Protein AF-0000000071198973 (afdb_homodimer)

InterPro domains:
  IPR001613 Flavin amine oxidase [PR00757] (18-37)
  IPR001613 Flavin amine oxidase [PR00757] (191-212)
  IPR001613 Flavin amine oxidase [PR00757] (314-333)
  IPR001613 Flavin amine oxidase [PR00757] (403-422)
  IPR001613 Flavin amine oxidase [PR00757] (424-446)
  IPR001613 Flavin amine oxidase [PR00757] (455-472)
  IPR002937 Amine oxidase [PF01593] (26-474)
  IPR036188 FAD/NAD(P)-binding domain superfamily [G3DSA:3.50.50.60] (18-471)
  IPR036188 FAD/NAD(P)-binding domain superfamily [SSF51905] (16-477)
  IPR050703 Flavin Monoamine Oxidase [PTHR43563] (16-479)

Solvent-accessible surface area (backbone atoms only — not comparable to full-atom values): 47627 Å² total; per-residue (Å²): 133,82,73,72,76,73,77,74,61,67,62,80,55,69,44,78,38,44,32,40,28,38,22,38,16,54,10,23,44,35,18,51,42,49,38,49,70,74,38,74,82,60,44,60,38,32,32,14,52,46,90,58,68,13,63,67,24,34,65,49,74,42,46,43,85,88,47,70,47,70,44,46,58,37,54,49,55,40,21,78,74,37,53,53,41,53,52,48,30,58,74,68,70,52,56,66,47,74,54,62,52,64,46,34,30,39,39,30,54,92,86,67,52,83,31,60,24,59,83,91,58,68,61,50,58,71,65,31,44,50,45,36,50,51,49,51,53,49,52,40,56,54,15,70,58,31,43,74,91,41,53,71,74,18,94,54,28,67,62,33,19,16,24,16,39,34,47,52,45,65,70,71,47,87,40,70,64,32,50,44,52,50,40,42,51,40,15,70,72,38,9,33,52,43,22,44,30,8,30,39,52,53,28,35,50,28,40,28,48,71,29,48,64,30,70,69,39,78,71,35,89,66,7,49,58,34,25,33,39,57,81,26,43,26,45,54,36,54,54,47,41,59,74,63,35,63,91,36,48,42,58,61,31,40,67,41,35,39,39,53,58,99,77,35,30,40,43,30,28,74,82,42,49,35,35,39,19,53,31,36,35,42,16,49,43,53,51,51,55,68,61,38,47,50,35,68,66,71,56,68,42,46,48,49,43,33,53,38,30,33,66,19,32,39,26,28,35,41,36,21,26,82,54,56,59,45,55,76,70,49,25,19,48,32,35,38,26,47,28,50,91,93,43,18,88,72,32,45,57,27,38,35,31,46,43,51,40,92,89,65,48,22,27,42,30,35,33,20,28,22,52,22,29,56,68,50,63,80,50,54,70,67,59,50,51,52,33,50,35,53,41,43,19,71,74,70,32,74,74,46,66,59,55,64,32,73,48,77,40,57,51,83,74,42,85,84,45,38,36,27,67,30,62,42,44,33,29,29,36,54,76,59,39,46,91,46,73,47,59,62,58,92,53,35,34,37,24,14,20,85,47,24,68,43,30,46,52,37,70,30,2,10,35,45,15,6,44,50,36,27,51,56,50,51,55,50,58,60,62,79,96,131,82,75,73,78,74,76,74,61,66,64,80,54,70,44,79,37,45,31,40,28,37,23,40,17,54,9,23,44,35,18,52,42,48,38,48,71,73,37,75,80,60,44,58,38,32,32,12,52,45,91,58,68,13,62,68,25,33,66,46,73,41,45,43,84,88,46,70,47,69,43,47,59,35,54,50,55,41,21,79,75,35,51,54,40,52,52,48,30,57,75,70,69,51,56,67,46,73,55,62,52,65,46,34,31,39,39,31,53,91,86,67,52,82,30,59,24,60,84,90,56,67,61,52,58,70,65,32,43,52,44,36,51,52,50,51,52,49,50,40,55,52,16,71,59,31,44,75,90,42,51,72,73,17,93,55,27,67,63,32,19,17,24,17,37,34,47,52,44,64,69,69,48,88,39,70,64,32,50,46,51,52,41,43,52,40,14,71,72,39,8,35,53,41,23,45,28,8,31,38,53,52,29,36,48,28,39,27,49,71,28,50,64,30,70,69,38,78,72,36,89,66,7,48,59,35,24,32,40,57,81,25,44,24,46,55,38,52,54,47,40,59,73,62,34,62,90,36,49,42,59,61,31,40,65,42,35,41,40,54,59,98,77,36,30,38,43,30,27,75,83,42,48,33,35,39,20,54,32,37,36,43,17,50,44,54,51,53,54,69,62,37,46,50,36,68,66,69,56,69,40,46,49,49,43,35,54,36,31,32,65,18,32,39,26,28,35,41,37,20,26,82,55,56,61,44,55,77,71,49,24,17,47,34,36,39,24,45,28,52,92,92,44,18,88,72,33,44,56,27,37,34,31,46,42,52,41,91,86,65,48,25,26,44,30,35,34,22,26,22,51,22,28,54,67,50,64,80,49,53,70,67,57,50,50,50,33,48,34,53,42,42,20,72,76,73,33,71,74,45,65,59,55,63,30,75,49,76,43,56,50,82,74,42,85,84,45,38,37,27,67,30,64,44,45,34,29,29,37,55,76,60,38,44,91,45,73,47,59,61,58,90,52,36,34,38,22,14,20,84,47,22,68,44,30,46,52,38,69,31,2,9,34,44,14,6,44,49,36,26,52,56,49,52,54,49,59,60,62,80,99

Structure (mmCIF, N/CA/C/O backbone):
data_AF-0000000071198973-model_v1
#
loop_
_entity.id
_entity.type
_entity.pdbx_description
1 polymer 'Amine oxidase'
#
loop_
_atom_site.group_PDB
_atom_site.id
_atom_site.type_symbol
_atom_site.label_atom_id
_atom_site.label_alt_id
_atom_site.label_comp_id
_atom_site.label_asym_id
_atom_site.label_entity_id
_atom_site.label_seq_id
_atom_site.pdbx_PDB_ins_code
_atom_site.Cartn_x
_atom_site.Cartn_y
_atom_site.Cartn_z
_atom_site.occupancy
_atom_site.B_iso_or_equiv
_atom_site.auth_seq_id
_atom_site.auth_comp_id
_atom_site.auth_asym_id
_atom_site.auth_atom_id
_atom_site.pdbx_PDB_model_num
ATOM 1 N N . MET A 1 1 ? 27.141 -26.453 -21.906 1 20 1 MET A N 1
ATOM 2 C CA . MET A 1 1 ? 27.938 -25.5 -21.141 1 20 1 MET A CA 1
ATOM 3 C C . MET A 1 1 ? 27.859 -24.094 -21.734 1 20 1 MET A C 1
ATOM 5 O O . MET A 1 1 ? 28.484 -23.812 -22.75 1 20 1 MET A O 1
ATOM 9 N N . ALA A 1 2 ? 26.625 -23.547 -21.672 1 24.33 2 ALA A N 1
ATOM 10 C CA . ALA A 1 2 ? 26.281 -22.234 -22.203 1 24.33 2 ALA A CA 1
ATOM 11 C C . ALA A 1 2 ? 27.219 -21.156 -21.656 1 24.33 2 ALA A C 1
ATOM 13 O O . ALA A 1 2 ? 27.312 -20.969 -20.438 1 24.33 2 ALA A O 1
ATOM 14 N N . THR A 1 3 ? 28.266 -20.938 -22.25 1 23.36 3 THR A N 1
ATOM 15 C CA . THR A 1 3 ? 29.188 -19.859 -21.922 1 23.36 3 THR A CA 1
ATOM 16 C C . THR A 1 3 ? 28.469 -18.531 -21.781 1 23.36 3 THR A C 1
ATOM 18 O O . THR A 1 3 ? 27.766 -18.094 -22.688 1 23.36 3 THR A O 1
ATOM 21 N N . ALA A 1 4 ? 28.078 -18.172 -20.625 1 31.2 4 ALA A N 1
ATOM 22 C CA . ALA A 1 4 ? 27.641 -16.828 -20.25 1 31.2 4 ALA A CA 1
ATOM 23 C C . ALA A 1 4 ? 28.594 -15.781 -20.812 1 31.2 4 ALA A C 1
ATOM 25 O O . ALA A 1 4 ? 29.797 -15.812 -20.531 1 31.2 4 ALA A O 1
ATOM 26 N N . SER A 1 5 ? 28.406 -15.414 -22.062 1 30.36 5 SER A N 1
ATOM 27 C CA . SER A 1 5 ? 29.156 -14.25 -22.516 1 30.36 5 SER A CA 1
ATOM 28 C C . SER A 1 5 ? 29.234 -13.18 -21.438 1 30.36 5 SER A C 1
ATOM 30 O O . SER A 1 5 ? 28.188 -12.742 -20.922 1 30.36 5 SER A O 1
ATOM 32 N N . ASN A 1 6 ? 30.203 -13.219 -20.578 1 32.22 6 ASN A N 1
ATOM 33 C CA . ASN A 1 6 ? 30.609 -12.18 -19.641 1 32.22 6 ASN A CA 1
ATOM 34 C C . ASN A 1 6 ? 30.719 -10.82 -20.328 1 32.22 6 ASN A C 1
ATOM 36 O O . ASN A 1 6 ? 31.703 -10.539 -21.016 1 32.22 6 ASN A O 1
ATOM 40 N N . HIS A 1 7 ? 29.688 -10.273 -20.969 1 33.19 7 HIS A N 1
ATOM 41 C CA . HIS A 1 7 ? 29.828 -8.883 -21.406 1 33.19 7 HIS A CA 1
ATOM 42 C C . HIS A 1 7 ? 30.359 -8.008 -20.281 1 33.19 7 HIS A C 1
ATOM 44 O O . HIS A 1 7 ? 29.641 -7.672 -19.344 1 33.19 7 HIS A O 1
ATOM 50 N N . ASN A 1 8 ? 31.547 -8.227 -19.812 1 34.19 8 ASN A N 1
ATOM 51 C CA . ASN A 1 8 ? 32.281 -7.223 -19.062 1 34.19 8 ASN A CA 1
ATOM 52 C C . ASN A 1 8 ? 32.156 -5.84 -19.688 1 34.19 8 ASN A C 1
ATOM 54 O O . ASN A 1 8 ? 33.094 -5.379 -20.359 1 34.19 8 ASN A O 1
ATOM 58 N N . GLY A 1 9 ? 31.219 -5.578 -20.578 1 34.34 9 GLY A N 1
ATOM 59 C CA . GLY A 1 9 ? 31.266 -4.25 -21.172 1 34.34 9 GLY A CA 1
ATOM 60 C C . GLY A 1 9 ? 31.438 -3.146 -20.141 1 34.34 9 GLY A C 1
ATOM 61 O O . GLY A 1 9 ? 31.219 -3.357 -18.953 1 34.34 9 GLY A O 1
ATOM 62 N N . ASP A 1 10 ? 32.281 -2.164 -20.422 1 38.62 10 ASP A N 1
ATOM 63 C CA . ASP A 1 10 ? 32.469 -0.908 -19.703 1 38.62 10 ASP A CA 1
ATOM 64 C C . ASP A 1 10 ? 31.172 -0.396 -19.094 1 38.62 10 ASP A C 1
ATOM 66 O O . ASP A 1 10 ? 30.156 -0.338 -19.781 1 38.62 10 ASP A O 1
ATOM 70 N N . LEU A 1 11 ? 30.922 -0.453 -17.844 1 43.59 11 LEU A N 1
ATOM 71 C CA . LEU A 1 11 ? 29.844 0.016 -16.984 1 43.59 11 LEU A CA 1
ATOM 72 C C . LEU A 1 11 ? 29.141 1.208 -17.609 1 43.59 11 LEU A C 1
ATOM 74 O O . LEU A 1 11 ? 27.984 1.494 -17.281 1 43.59 11 LEU A O 1
ATOM 78 N N . ASP A 1 12 ? 29.891 2.074 -18.422 1 48.81 12 ASP A N 1
ATOM 79 C CA . ASP A 1 12 ? 29.406 3.344 -18.938 1 48.81 12 ASP A CA 1
ATOM 80 C C . ASP A 1 12 ? 28.734 3.154 -20.297 1 48.81 12 ASP A C 1
ATOM 82 O O . ASP A 1 12 ? 28.484 4.129 -21.016 1 48.81 12 ASP A O 1
ATOM 86 N N . GLU A 1 13 ? 28.609 1.974 -20.844 1 62.06 13 GLU A N 1
ATOM 87 C CA . GLU A 1 13 ? 28.188 1.945 -22.234 1 62.06 13 GLU A CA 1
ATOM 88 C C . GLU A 1 13 ? 26.672 2.037 -22.359 1 62.06 13 GLU A C 1
ATOM 90 O O . GLU A 1 13 ? 25.953 1.221 -21.781 1 62.06 13 GLU A O 1
ATOM 95 N N . VAL A 1 14 ? 26.234 3.092 -22.859 1 75.44 14 VAL A N 1
ATOM 96 C CA . VAL A 1 14 ? 24.859 3.391 -23.25 1 75.44 14 VAL A CA 1
ATOM 97 C C . VAL A 1 14 ? 24.531 2.688 -24.562 1 75.44 14 VAL A C 1
ATOM 99 O O . VAL A 1 14 ? 25.25 2.832 -25.547 1 75.44 14 VAL A O 1
ATOM 102 N N . SER A 1 15 ? 23.578 1.657 -24.5 1 90.25 15 SER A N 1
ATOM 103 C CA . SER A 1 15 ? 23.094 0.998 -25.703 1 90.25 15 SER A CA 1
ATOM 104 C C . SER A 1 15 ? 21.797 1.633 -26.188 1 90.25 15 SER A C 1
ATOM 106 O O . SER A 1 15 ? 21 2.121 -25.391 1 90.25 15 SER A O 1
ATOM 108 N N . SER A 1 16 ? 21.672 1.672 -27.516 1 95.25 16 SER A N 1
ATOM 109 C CA . SER A 1 16 ? 20.469 2.258 -28.109 1 95.25 16 SER A CA 1
ATOM 110 C C . SER A 1 16 ? 19.594 1.188 -28.75 1 95.25 16 SER A C 1
ATOM 112 O O . SER A 1 16 ? 20.078 0.325 -29.484 1 95.25 16 SER A O 1
ATOM 114 N N . VAL A 1 17 ? 18.344 1.172 -28.375 1 97.06 17 VAL A N 1
ATOM 115 C CA . VAL A 1 17 ? 17.359 0.285 -28.969 1 97.06 17 VAL A CA 1
ATOM 116 C C . VAL A 1 17 ? 16.062 1.057 -29.234 1 97.06 17 VAL A C 1
ATOM 118 O O . VAL A 1 17 ? 15.898 2.188 -28.766 1 97.06 17 VAL A O 1
ATOM 121 N N . ASP A 1 18 ? 15.18 0.484 -29.984 1 97.06 18 ASP A N 1
ATOM 122 C CA . ASP A 1 18 ? 13.906 1.143 -30.234 1 97.06 18 ASP A CA 1
ATOM 123 C C . ASP A 1 18 ? 12.969 1.009 -29.047 1 97.06 18 ASP A C 1
ATOM 125 O O . ASP A 1 18 ? 12.273 1.963 -28.672 1 97.06 18 ASP A O 1
ATOM 129 N N . VAL A 1 19 ? 12.961 -0.235 -28.469 1 98.31 19 VAL A N 1
ATOM 130 C CA . VAL A 1 19 ? 12.016 -0.483 -27.391 1 98.31 19 VAL A CA 1
ATOM 131 C C . VAL A 1 19 ? 12.711 -1.246 -26.266 1 98.31 19 VAL A C 1
ATOM 133 O O . VAL A 1 19 ? 13.375 -2.256 -26.5 1 98.31 19 VAL A O 1
ATOM 136 N N . VAL A 1 20 ? 12.602 -0.781 -25.031 1 98.81 20 VAL A N 1
ATOM 137 C CA . VAL A 1 20 ? 13.016 -1.515 -23.844 1 98.81 20 VAL A CA 1
ATOM 138 C C . VAL A 1 20 ? 11.797 -2.119 -23.156 1 98.81 20 VAL A C 1
ATOM 140 O O . VAL A 1 20 ? 10.805 -1.428 -22.922 1 98.81 20 VAL A O 1
ATOM 143 N N . ILE A 1 21 ? 11.852 -3.391 -22.922 1 98.94 21 ILE A N 1
ATOM 144 C CA . ILE A 1 21 ? 10.797 -4.074 -22.172 1 98.94 21 ILE A CA 1
ATOM 145 C C . ILE A 1 21 ? 11.312 -4.488 -20.797 1 98.94 21 ILE A C 1
ATOM 147 O O . ILE A 1 21 ? 12.336 -5.18 -20.688 1 98.94 21 ILE A O 1
ATOM 151 N N . VAL A 1 22 ? 10.625 -4.047 -19.766 1 98.88 22 VAL A N 1
ATOM 152 C CA . VAL A 1 22 ? 11.016 -4.34 -18.391 1 98.88 22 VAL A CA 1
ATOM 153 C C . VAL A 1 22 ? 10.195 -5.508 -17.859 1 98.88 22 VAL A C 1
ATOM 155 O O . VAL A 1 22 ? 8.992 -5.371 -17.625 1 98.88 22 VAL A O 1
ATOM 158 N N . GLY A 1 23 ? 10.82 -6.656 -17.625 1 98.69 23 GLY A N 1
ATOM 159 C CA . GLY A 1 23 ? 10.172 -7.867 -17.156 1 98.69 23 GLY A CA 1
ATOM 160 C C . GLY A 1 23 ? 10.102 -8.961 -18.203 1 98.69 23 GLY A C 1
ATOM 161 O O . GLY A 1 23 ? 9.586 -8.742 -19.312 1 98.69 23 GLY A O 1
ATOM 162 N N . ALA A 1 24 ? 10.609 -10.102 -17.828 1 98.81 24 ALA A N 1
ATOM 163 C CA . ALA A 1 24 ? 10.594 -11.25 -18.734 1 98.81 24 ALA A CA 1
ATOM 164 C C . ALA A 1 24 ? 9.633 -12.328 -18.234 1 98.81 24 ALA A C 1
ATOM 166 O O . ALA A 1 24 ? 9.938 -13.523 -18.312 1 98.81 24 ALA A O 1
ATOM 167 N N . GLY A 1 25 ? 8.523 -11.906 -17.641 1 98.44 25 GLY A N 1
ATOM 168 C CA . GLY A 1 25 ? 7.387 -12.789 -17.469 1 98.44 25 GLY A CA 1
ATOM 169 C C . GLY A 1 25 ? 6.617 -13.023 -18.766 1 98.44 25 GLY A C 1
ATOM 170 O O . GLY A 1 25 ? 7.043 -12.586 -19.828 1 98.44 25 GLY A O 1
ATOM 171 N N . ILE A 1 26 ? 5.484 -13.633 -18.609 1 98.69 26 ILE A N 1
ATOM 172 C CA . ILE A 1 26 ? 4.723 -13.992 -19.812 1 98.69 26 ILE A CA 1
ATOM 173 C C . ILE A 1 26 ? 4.309 -12.734 -20.562 1 98.69 26 ILE A C 1
ATOM 175 O O . ILE A 1 26 ? 4.328 -12.695 -21.781 1 98.69 26 ILE A O 1
ATOM 179 N N . SER A 1 27 ? 3.973 -11.672 -19.859 1 98.75 27 SER A N 1
ATOM 180 C CA . SER A 1 27 ? 3.508 -10.43 -20.469 1 98.75 27 SER A CA 1
ATOM 181 C C . SER A 1 27 ? 4.621 -9.75 -21.266 1 98.75 27 SER A C 1
ATOM 183 O O . SER A 1 27 ? 4.43 -9.383 -22.422 1 98.75 27 SER A O 1
ATOM 185 N N . GLY A 1 28 ? 5.77 -9.57 -20.641 1 98.88 28 GLY A N 1
ATOM 186 C CA . GLY A 1 28 ? 6.891 -8.945 -21.312 1 98.88 28 GLY A CA 1
ATOM 187 C C . GLY A 1 28 ? 7.391 -9.734 -22.5 1 98.88 28 GLY A C 1
ATOM 188 O O . GLY A 1 28 ? 7.715 -9.164 -23.547 1 98.88 28 GLY A O 1
ATOM 189 N N . LEU A 1 29 ? 7.449 -11.031 -22.359 1 98.94 29 LEU A N 1
ATOM 190 C CA . LEU A 1 29 ? 7.914 -11.883 -23.453 1 98.94 29 LEU A CA 1
ATOM 191 C C . LEU A 1 29 ? 6.934 -11.859 -24.609 1 98.94 29 LEU A C 1
ATOM 193 O O . LEU A 1 29 ? 7.348 -11.859 -25.781 1 98.94 29 LEU A O 1
ATOM 197 N N . CYS A 1 30 ? 5.66 -11.828 -24.281 1 98.88 30 CYS A N 1
ATOM 198 C CA . CYS A 1 30 ? 4.664 -11.75 -25.344 1 98.88 30 CYS A CA 1
ATOM 199 C C . CYS A 1 30 ? 4.727 -10.406 -26.062 1 98.88 30 CYS A C 1
ATOM 201 O O . CYS A 1 30 ? 4.531 -10.336 -27.266 1 98.88 30 CYS A O 1
ATOM 203 N N . ALA A 1 31 ? 4.973 -9.32 -25.297 1 98.88 31 ALA A N 1
ATOM 204 C CA . ALA A 1 31 ? 5.164 -8.016 -25.922 1 98.88 31 ALA A CA 1
ATOM 205 C C . ALA A 1 31 ? 6.34 -8.055 -26.906 1 98.88 31 ALA A C 1
ATOM 207 O O . ALA A 1 31 ? 6.211 -7.629 -28.047 1 98.88 31 ALA A O 1
ATOM 208 N N . ALA A 1 32 ? 7.469 -8.578 -26.453 1 98.69 32 ALA A N 1
ATOM 209 C CA . ALA A 1 32 ? 8.656 -8.688 -27.297 1 98.69 32 ALA A CA 1
ATOM 210 C C . ALA A 1 32 ? 8.383 -9.539 -28.531 1 98.69 32 ALA A C 1
ATOM 212 O O . ALA A 1 32 ? 8.711 -9.148 -29.641 1 98.69 32 ALA A O 1
ATOM 213 N N . TYR A 1 33 ? 7.789 -10.688 -28.312 1 98.44 33 TYR A N 1
ATOM 214 C CA . TYR A 1 33 ? 7.477 -11.633 -29.375 1 98.44 33 TYR A CA 1
ATOM 215 C C . TYR A 1 33 ? 6.598 -10.984 -30.438 1 98.44 33 TYR A C 1
ATOM 217 O O . TYR A 1 33 ? 6.859 -11.109 -31.641 1 98.44 33 TYR A O 1
ATOM 225 N N . SER A 1 34 ? 5.586 -10.281 -29.969 1 98 34 SER A N 1
ATOM 226 C CA . SER A 1 34 ? 4.645 -9.633 -30.875 1 98 34 SER A CA 1
ATOM 227 C C . SER A 1 34 ? 5.32 -8.523 -31.688 1 98 34 SER A C 1
ATOM 229 O O . SER A 1 34 ? 5.082 -8.391 -32.875 1 98 34 SER A O 1
ATOM 231 N N . ILE A 1 35 ? 6.133 -7.715 -31.062 1 97.81 35 ILE A N 1
ATOM 232 C CA . ILE A 1 35 ? 6.832 -6.629 -31.75 1 97.81 35 ILE A CA 1
ATOM 233 C C . ILE A 1 35 ? 7.742 -7.203 -32.844 1 97.81 35 ILE A C 1
ATOM 235 O O . ILE A 1 35 ? 7.738 -6.727 -33.969 1 97.81 35 ILE A O 1
ATOM 239 N N . LEU A 1 36 ? 8.5 -8.227 -32.5 1 96.31 36 LEU A N 1
ATOM 240 C CA . LEU A 1 36 ? 9.469 -8.805 -33.438 1 96.31 36 LEU A CA 1
ATOM 241 C C . LEU A 1 36 ? 8.758 -9.492 -34.594 1 96.31 36 LEU A C 1
ATOM 243 O O . LEU A 1 36 ? 9.281 -9.539 -35.719 1 96.31 36 LEU A O 1
ATOM 247 N N . LYS A 1 37 ? 7.613 -10 -34.281 1 94.69 37 LYS A N 1
ATOM 248 C CA . LYS A 1 37 ? 6.832 -10.648 -35.344 1 94.69 37 LYS A CA 1
ATOM 249 C C . LYS A 1 37 ? 6.289 -9.633 -36.344 1 94.69 37 LYS A C 1
ATOM 251 O O . LYS A 1 37 ? 6.203 -9.914 -37.531 1 94.69 37 LYS A O 1
ATOM 256 N N . THR A 1 38 ? 5.957 -8.508 -35.844 1 91.75 38 THR A N 1
ATOM 257 C CA . THR A 1 38 ? 5.305 -7.496 -36.688 1 91.75 38 THR A CA 1
ATOM 258 C C . THR A 1 38 ? 6.332 -6.551 -37.312 1 91.75 38 THR A C 1
ATOM 260 O O . THR A 1 38 ? 6.18 -6.121 -38.438 1 91.75 38 THR A O 1
ATOM 263 N N . GLU A 1 39 ? 7.316 -6.203 -36.469 1 84.19 39 GLU A N 1
ATOM 264 C CA . GLU A 1 39 ? 8.344 -5.246 -36.875 1 84.19 39 GLU A CA 1
ATOM 265 C C . GLU A 1 39 ? 9.734 -5.875 -36.812 1 84.19 39 GLU A C 1
ATOM 267 O O . GLU A 1 39 ? 10.516 -5.598 -35.906 1 84.19 39 GLU A O 1
ATOM 272 N N . LYS A 1 40 ? 10.125 -6.414 -37.875 1 81.31 40 LYS A N 1
ATOM 273 C CA . LYS A 1 40 ? 11.336 -7.238 -37.875 1 81.31 40 LYS A CA 1
ATOM 274 C C . LYS A 1 40 ? 12.586 -6.379 -37.75 1 81.31 40 LYS A C 1
ATOM 276 O O . LYS A 1 40 ? 13.641 -6.863 -37.344 1 81.31 40 LYS A O 1
ATOM 281 N N . TYR A 1 41 ? 12.422 -5.164 -37.938 1 85.5 41 TYR A N 1
ATOM 282 C CA . TYR A 1 41 ? 13.641 -4.359 -38.031 1 85.5 41 TYR A CA 1
ATOM 283 C C . TYR A 1 41 ? 13.82 -3.506 -36.781 1 85.5 41 TYR A C 1
ATOM 285 O O . TYR A 1 41 ? 14.859 -2.857 -36.625 1 85.5 41 TYR A O 1
ATOM 293 N N . HIS A 1 42 ? 12.891 -3.57 -35.969 1 89.44 42 HIS A N 1
ATOM 294 C CA . HIS A 1 42 ? 13.055 -2.785 -34.75 1 89.44 42 HIS A CA 1
ATOM 295 C C . HIS A 1 42 ? 13.883 -3.539 -33.688 1 89.44 42 HIS A C 1
ATOM 297 O O . HIS A 1 42 ? 13.75 -4.758 -33.562 1 89.44 42 HIS A O 1
ATOM 303 N N . SER A 1 43 ? 14.719 -2.822 -33.094 1 95.75 43 SER A N 1
ATOM 304 C CA . SER A 1 43 ? 15.57 -3.385 -32.062 1 95.75 43 SER A CA 1
ATOM 305 C C . SER A 1 43 ? 14.891 -3.299 -30.688 1 95.75 43 SER A C 1
ATOM 307 O O . SER A 1 43 ? 14.297 -2.273 -30.344 1 95.75 43 SER A O 1
ATOM 309 N N . ILE A 1 44 ? 14.977 -4.422 -29.984 1 97.5 44 ILE A N 1
ATOM 310 C CA . ILE A 1 44 ? 14.383 -4.426 -28.641 1 97.5 44 ILE A CA 1
ATOM 311 C C . ILE A 1 44 ? 15.359 -5.059 -27.656 1 97.5 44 ILE A C 1
ATOM 313 O O . ILE A 1 44 ? 16.297 -5.754 -28.047 1 97.5 44 ILE A O 1
ATOM 317 N N . VAL A 1 45 ? 15.141 -4.793 -26.375 1 98.5 45 VAL A N 1
ATOM 318 C CA . VAL A 1 45 ? 15.82 -5.492 -25.297 1 98.5 45 VAL A CA 1
ATOM 319 C C . VAL A 1 45 ? 14.828 -5.762 -24.156 1 98.5 45 VAL A C 1
ATOM 321 O O . VAL A 1 45 ? 13.984 -4.918 -23.844 1 98.5 45 VAL A O 1
ATOM 324 N N . VAL A 1 46 ? 14.844 -6.977 -23.641 1 98.88 46 VAL A N 1
ATOM 325 C CA . VAL A 1 46 ? 14.062 -7.344 -22.469 1 98.88 46 VAL A CA 1
ATOM 326 C C . VAL A 1 46 ? 14.977 -7.402 -21.234 1 98.88 46 VAL A C 1
ATOM 328 O O . VAL A 1 46 ? 15.969 -8.133 -21.234 1 98.88 46 VAL A O 1
ATOM 331 N N . LEU A 1 47 ? 14.656 -6.594 -20.25 1 98.75 47 LEU A N 1
ATOM 332 C CA . LEU A 1 47 ? 15.414 -6.578 -19 1 98.75 47 LEU A CA 1
ATOM 333 C C . LEU A 1 47 ? 14.664 -7.312 -17.891 1 98.75 47 LEU A C 1
ATOM 335 O O . LEU A 1 47 ? 13.5 -7.012 -17.625 1 98.75 47 LEU A O 1
ATOM 339 N N . GLU A 1 48 ? 15.297 -8.32 -17.297 1 98.69 48 GLU A N 1
ATOM 340 C CA . GLU A 1 48 ? 14.703 -9.117 -16.219 1 98.69 48 GLU A CA 1
ATOM 341 C C . GLU A 1 48 ? 15.562 -9.086 -14.969 1 98.69 48 GLU A C 1
ATOM 343 O O . GLU A 1 48 ? 16.781 -9.242 -15.039 1 98.69 48 GLU A O 1
ATOM 348 N N . ALA A 1 49 ? 14.898 -8.812 -13.859 1 97.75 49 ALA A N 1
ATOM 349 C CA . ALA A 1 49 ? 15.602 -8.703 -12.586 1 97.75 49 ALA A CA 1
ATOM 350 C C . ALA A 1 49 ? 16.047 -10.078 -12.086 1 97.75 49 ALA A C 1
ATOM 352 O O . ALA A 1 49 ? 17.109 -10.211 -11.484 1 97.75 49 ALA A O 1
ATOM 353 N N . LYS A 1 50 ? 15.281 -11.141 -12.367 1 97.62 50 LYS A N 1
ATOM 354 C CA . LYS A 1 50 ? 15.586 -12.5 -11.914 1 97.62 50 LYS A CA 1
ATOM 355 C C . LYS A 1 50 ? 16.656 -13.148 -12.797 1 97.62 50 LYS A C 1
ATOM 357 O O . LYS A 1 50 ? 17.031 -12.594 -13.828 1 97.62 50 LYS A O 1
ATOM 362 N N . ASP A 1 51 ? 17.109 -14.312 -12.383 1 97.75 51 ASP A N 1
ATOM 363 C CA . ASP A 1 51 ? 18.125 -15.055 -13.133 1 97.75 51 ASP A CA 1
ATOM 364 C C . ASP A 1 51 ? 17.469 -16.047 -14.094 1 97.75 51 ASP A C 1
ATOM 366 O O . ASP A 1 51 ? 18.141 -16.969 -14.586 1 97.75 51 ASP A O 1
ATOM 370 N N . ARG A 1 52 ? 16.219 -15.844 -14.258 1 98.06 52 ARG A N 1
ATOM 371 C CA . ARG A 1 52 ? 15.422 -16.703 -15.125 1 98.06 52 ARG A CA 1
ATOM 372 C C . ARG A 1 52 ? 14.266 -15.93 -15.742 1 98.06 52 ARG A C 1
ATOM 374 O O . ARG A 1 52 ? 13.891 -14.859 -15.258 1 98.06 52 ARG A O 1
ATOM 381 N N . VAL A 1 53 ? 13.68 -16.484 -16.828 1 98.56 53 VAL A N 1
ATOM 382 C CA . VAL A 1 53 ? 12.438 -15.938 -17.375 1 98.56 53 VAL A CA 1
ATOM 383 C C . VAL A 1 53 ? 11.242 -16.547 -16.641 1 98.56 53 VAL A C 1
ATOM 385 O O . VAL A 1 53 ? 11.383 -17.578 -15.961 1 98.56 53 VAL A O 1
ATOM 388 N N . GLY A 1 54 ? 10.18 -15.891 -16.719 1 98.06 54 GLY A N 1
ATOM 389 C CA . GLY A 1 54 ? 8.953 -16.531 -16.266 1 98.06 54 GLY A CA 1
ATOM 390 C C . GLY A 1 54 ? 8.18 -15.703 -15.258 1 98.06 54 GLY A C 1
ATOM 391 O O . GLY A 1 54 ? 6.973 -15.891 -15.086 1 98.06 54 GLY A O 1
ATOM 392 N N . GLY A 1 55 ? 8.867 -14.773 -14.547 1 97.06 55 GLY A N 1
ATOM 393 C CA . GLY A 1 55 ? 8.164 -14 -13.531 1 97.06 55 GLY A CA 1
ATOM 394 C C . GLY A 1 55 ? 7.48 -14.859 -12.484 1 97.06 55 GLY A C 1
ATOM 395 O O . GLY A 1 55 ? 8.141 -15.633 -11.789 1 97.06 55 GLY A O 1
ATOM 396 N N . ARG A 1 56 ? 6.152 -14.914 -12.484 1 97.44 56 ARG A N 1
ATOM 397 C CA . ARG A 1 56 ? 5.387 -15.672 -11.508 1 97.44 56 ARG A CA 1
ATOM 398 C C . ARG A 1 56 ? 5.113 -17.094 -12.008 1 97.44 56 ARG A C 1
ATOM 400 O O . ARG A 1 56 ? 4.383 -17.844 -11.375 1 97.44 56 ARG A O 1
ATOM 407 N N . LEU A 1 57 ? 5.656 -17.391 -13.164 1 98.06 57 LEU A N 1
ATOM 408 C CA . LEU A 1 57 ? 5.73 -18.766 -13.633 1 98.06 57 LEU A CA 1
ATOM 409 C C . LEU A 1 57 ? 7.086 -19.391 -13.297 1 98.06 57 LEU A C 1
ATOM 411 O O . LEU A 1 57 ? 8.125 -18.75 -13.484 1 98.06 57 LEU A O 1
ATOM 415 N N . ASP A 1 58 ? 7.012 -20.5 -12.734 1 97.81 58 ASP A N 1
ATOM 416 C CA . ASP A 1 58 ? 8.211 -21.25 -12.359 1 97.81 58 ASP A CA 1
ATOM 417 C C . ASP A 1 58 ? 7.918 -22.75 -12.258 1 97.81 58 ASP A C 1
ATOM 419 O O . ASP A 1 58 ? 6.754 -23.156 -12.195 1 97.81 58 ASP A O 1
ATOM 423 N N . SER A 1 59 ? 8.922 -23.594 -12.391 1 98.38 59 SER A N 1
ATOM 424 C CA . SER A 1 59 ? 8.766 -25.047 -12.289 1 98.38 59 SER A CA 1
ATOM 425 C C . SER A 1 59 ? 9.938 -25.672 -11.539 1 98.38 59 SER A C 1
ATOM 427 O O . SER A 1 59 ? 10.992 -25.062 -11.391 1 98.38 59 SER A O 1
ATOM 429 N N . ILE A 1 60 ? 9.648 -26.828 -11.047 1 98.12 60 ILE A N 1
ATOM 430 C CA . ILE A 1 60 ? 10.664 -27.578 -10.312 1 98.12 60 ILE A CA 1
ATOM 431 C C . ILE A 1 60 ? 10.609 -29.062 -10.711 1 98.12 60 ILE A C 1
ATOM 433 O O . ILE A 1 60 ? 9.57 -29.547 -11.164 1 98.12 60 ILE A O 1
ATOM 437 N N . LYS A 1 61 ? 11.68 -29.719 -10.594 1 98.31 61 LYS A N 1
ATOM 438 C CA . LYS A 1 61 ? 11.734 -31.172 -10.812 1 98.31 61 LYS A CA 1
ATOM 439 C C . LYS A 1 61 ? 11.695 -31.922 -9.492 1 98.31 61 LYS A C 1
ATOM 441 O O . LYS A 1 61 ? 12.32 -31.5 -8.508 1 98.31 61 LYS A O 1
ATOM 446 N N . LEU A 1 62 ? 10.938 -32.938 -9.492 1 98.56 62 LEU A N 1
ATOM 447 C CA . LEU A 1 62 ? 10.859 -33.812 -8.328 1 98.56 62 LEU A CA 1
ATOM 448 C C . LEU A 1 62 ? 11.086 -35.281 -8.719 1 98.56 62 LEU A C 1
ATOM 450 O O . LEU A 1 62 ? 10.898 -35.656 -9.883 1 98.56 62 LEU A O 1
ATOM 454 N N . LYS A 1 63 ? 11.477 -36.031 -7.711 1 98.44 63 LYS A N 1
ATOM 455 C CA . LYS A 1 63 ? 11.68 -37.438 -7.914 1 98.44 63 LYS A CA 1
ATOM 456 C C . LYS A 1 63 ? 10.352 -38.156 -8.164 1 98.44 63 LYS A C 1
ATOM 458 O O . LYS A 1 63 ? 9.344 -37.844 -7.535 1 98.44 63 LYS A O 1
ATOM 463 N N . THR A 1 64 ? 10.391 -39.062 -9.094 1 97.56 64 THR A N 1
ATOM 464 C CA . THR A 1 64 ? 9.281 -39.969 -9.383 1 97.56 64 THR A CA 1
ATOM 465 C C . THR A 1 64 ? 9.75 -41.438 -9.367 1 97.56 64 THR A C 1
ATOM 467 O O . THR A 1 64 ? 10.93 -41.688 -9.156 1 97.56 64 THR A O 1
ATOM 470 N N . THR A 1 65 ? 8.812 -42.344 -9.57 1 95.38 65 THR A N 1
ATOM 471 C CA . THR A 1 65 ? 9.172 -43.75 -9.594 1 95.38 65 THR A CA 1
ATOM 472 C C . THR A 1 65 ? 10.094 -44.062 -10.773 1 95.38 65 THR A C 1
ATOM 474 O O . THR A 1 65 ? 10.891 -45 -10.719 1 95.38 65 THR A O 1
ATOM 477 N N . HIS A 1 66 ? 9.984 -43.281 -11.812 1 92.62 66 HIS A N 1
ATOM 478 C CA . HIS A 1 66 ? 10.75 -43.562 -13.023 1 92.62 66 HIS A CA 1
ATOM 479 C C . HIS A 1 66 ? 11.719 -42.438 -13.32 1 92.62 66 HIS A C 1
ATOM 481 O O . HIS A 1 66 ? 11.977 -42.094 -14.484 1 92.62 66 HIS A O 1
ATOM 487 N N . GLY A 1 67 ? 12.234 -41.812 -12.242 1 96.56 67 GLY A N 1
ATOM 488 C CA . GLY A 1 67 ? 13.172 -40.719 -12.438 1 96.56 67 GLY A CA 1
ATOM 489 C C . GLY A 1 67 ? 12.68 -39.406 -11.852 1 96.56 67 GLY A C 1
ATOM 490 O O . GLY A 1 67 ? 12.352 -39.312 -10.664 1 96.56 67 GLY A O 1
ATOM 491 N N . GLU A 1 68 ? 12.719 -38.344 -12.766 1 97.88 68 GLU A N 1
ATOM 492 C CA . GLU A 1 68 ? 12.242 -37.031 -12.352 1 97.88 68 GLU A CA 1
ATOM 493 C C . GLU A 1 68 ? 11.164 -36.5 -13.297 1 97.88 68 GLU A C 1
ATOM 495 O O . GLU A 1 68 ? 11.086 -36.938 -14.453 1 97.88 68 GLU A O 1
ATOM 500 N N . ASP A 1 69 ? 10.398 -35.719 -12.844 1 97.94 69 ASP A N 1
ATOM 501 C CA . ASP A 1 69 ? 9.398 -35 -13.633 1 97.94 69 ASP A CA 1
ATOM 502 C C . ASP A 1 69 ? 9.273 -33.531 -13.172 1 97.94 69 ASP A C 1
ATOM 504 O O . ASP A 1 69 ? 9.836 -33.156 -12.141 1 97.94 69 ASP A O 1
ATOM 508 N N . ALA A 1 70 ? 8.641 -32.75 -13.977 1 98.12 70 ALA A N 1
ATOM 509 C CA . ALA A 1 70 ? 8.57 -31.312 -13.68 1 98.12 70 ALA A CA 1
ATOM 510 C C . ALA A 1 70 ? 7.148 -30.906 -13.297 1 98.12 70 ALA A C 1
ATOM 512 O O . ALA A 1 70 ? 6.176 -31.391 -13.883 1 98.12 70 ALA A O 1
ATOM 513 N N . TRP A 1 71 ? 7.043 -30.047 -12.289 1 98.62 71 TRP A N 1
ATOM 514 C CA . TRP A 1 71 ? 5.773 -29.469 -11.859 1 98.62 71 TRP A CA 1
ATOM 515 C C . TRP A 1 71 ? 5.859 -27.953 -11.82 1 98.62 71 TRP A C 1
ATOM 517 O O . TRP A 1 71 ? 6.91 -27.391 -11.492 1 98.62 71 TRP A O 1
ATOM 527 N N . ASP A 1 72 ? 4.781 -27.281 -12.18 1 98.44 72 ASP A N 1
ATOM 528 C CA . ASP A 1 72 ? 4.676 -25.844 -12.008 1 98.44 72 ASP A CA 1
ATOM 529 C C . ASP A 1 72 ? 4.602 -25.469 -10.523 1 98.44 72 ASP A C 1
ATOM 531 O O . ASP A 1 72 ? 3.803 -26.047 -9.781 1 98.44 72 ASP A O 1
ATOM 535 N N . VAL A 1 73 ? 5.379 -24.484 -10.094 1 97.62 73 VAL A N 1
ATOM 536 C CA . VAL A 1 73 ? 5.27 -23.969 -8.734 1 97.62 73 VAL A CA 1
ATOM 537 C C . VAL A 1 73 ? 4.691 -22.547 -8.758 1 97.62 73 VAL A C 1
ATOM 539 O O . VAL A 1 73 ? 4.418 -21.969 -7.707 1 97.62 73 VAL A O 1
ATOM 542 N N . GLY A 1 74 ? 4.535 -21.922 -9.93 1 96.75 74 GLY A N 1
ATOM 543 C CA . GLY A 1 74 ? 3.764 -20.703 -10.156 1 96.75 74 GLY A CA 1
ATOM 544 C C . GLY A 1 74 ? 2.42 -20.969 -10.812 1 96.75 74 GLY A C 1
ATOM 545 O O . GLY A 1 74 ? 1.724 -21.922 -10.453 1 96.75 74 GLY A O 1
ATOM 546 N N . GLY A 1 75 ? 2.008 -20.109 -11.688 1 95.62 75 GLY A N 1
ATOM 547 C CA . GLY A 1 75 ? 0.784 -20.344 -12.438 1 95.62 75 GLY A CA 1
ATOM 548 C C . GLY A 1 75 ? 0.791 -21.672 -13.18 1 95.62 75 GLY A C 1
ATOM 549 O O . GLY A 1 75 ? 1.823 -22.078 -13.711 1 95.62 75 GLY A O 1
ATOM 550 N N . GLN A 1 76 ? -0.431 -22.266 -13.289 1 95.75 76 GLN A N 1
ATOM 551 C CA . GLN A 1 76 ? -0.387 -23.625 -13.789 1 95.75 76 GLN A CA 1
ATOM 552 C C . GLN A 1 76 ? -1.606 -23.938 -14.656 1 95.75 76 GLN A C 1
ATOM 554 O O . GLN A 1 76 ? -1.532 -24.766 -15.57 1 95.75 76 GLN A O 1
ATOM 559 N N . TRP A 1 77 ? -2.705 -23.359 -14.391 1 95.62 77 TRP A N 1
ATOM 560 C CA . TRP A 1 77 ? -3.953 -23.781 -15.008 1 95.62 77 TRP A CA 1
ATOM 561 C C . TRP A 1 77 ? -4.359 -22.844 -16.141 1 95.62 77 TRP A C 1
ATOM 563 O O . TRP A 1 77 ? -4.027 -21.656 -16.109 1 95.62 77 TRP A O 1
ATOM 573 N N . ILE A 1 78 ? -5.035 -23.438 -17.062 1 95.12 78 ILE A N 1
ATOM 574 C CA . ILE A 1 78 ? -5.586 -22.734 -18.219 1 95.12 78 ILE A CA 1
ATOM 575 C C . ILE A 1 78 ? -7.027 -23.188 -18.453 1 95.12 78 ILE A C 1
ATOM 577 O O . ILE A 1 78 ? -7.34 -24.375 -18.359 1 95.12 78 ILE A O 1
ATOM 581 N N . GLY A 1 79 ? -7.867 -22.203 -18.703 1 93.69 79 GLY A N 1
ATOM 582 C CA . GLY A 1 79 ? -9.227 -22.516 -19.109 1 93.69 79 GLY A CA 1
ATOM 583 C C . GLY A 1 79 ? -9.469 -22.312 -20.594 1 93.69 79 GLY A C 1
ATOM 584 O O . GLY A 1 79 ? -8.828 -21.469 -21.219 1 93.69 79 GLY A O 1
ATOM 585 N N . ARG A 1 80 ? -10.453 -23.016 -21.109 1 93.31 80 ARG A N 1
ATOM 586 C CA . ARG A 1 80 ? -10.719 -22.969 -22.547 1 93.31 80 ARG A CA 1
ATOM 587 C C . ARG A 1 80 ? -11.172 -21.578 -22.984 1 93.31 80 ARG A C 1
ATOM 589 O O . ARG A 1 80 ? -10.969 -21.188 -24.125 1 93.31 80 ARG A O 1
ATOM 596 N N . GLU A 1 81 ? -11.734 -20.844 -22.047 1 92.31 81 GLU A N 1
ATOM 597 C CA . GLU A 1 81 ? -12.25 -19.516 -22.375 1 92.31 81 GLU A CA 1
ATOM 598 C C . GLU A 1 81 ? -11.141 -18.469 -22.328 1 92.31 81 GLU A C 1
ATOM 600 O O . GLU A 1 81 ? -11.352 -17.312 -22.703 1 92.31 81 GLU A O 1
ATOM 605 N N . GLN A 1 82 ? -10.047 -18.875 -21.859 1 96.19 82 GLN A N 1
ATOM 606 C CA . GLN A 1 82 ? -8.875 -17.984 -21.859 1 96.19 82 GLN A CA 1
ATOM 607 C C . GLN A 1 82 ? -8.203 -17.984 -23.219 1 96.19 82 GLN A C 1
ATOM 609 O O . GLN A 1 82 ? -7.113 -18.547 -23.391 1 96.19 82 GLN A O 1
ATOM 614 N N . LYS A 1 83 ? -8.727 -17.25 -24.125 1 96.94 83 LYS A N 1
ATOM 615 C CA . LYS A 1 83 ? -8.453 -17.344 -25.547 1 96.94 83 LYS A CA 1
ATOM 616 C C . LYS A 1 83 ? -7.016 -16.922 -25.859 1 96.94 83 LYS A C 1
ATOM 618 O O . LYS A 1 83 ? -6.359 -17.516 -26.719 1 96.94 83 LYS A O 1
ATOM 623 N N . ASP A 1 84 ? -6.5 -15.914 -25.172 1 98.19 84 ASP A N 1
ATOM 624 C CA . ASP A 1 84 ? -5.172 -15.398 -25.484 1 98.19 84 ASP A CA 1
ATOM 625 C C . ASP A 1 84 ? -4.098 -16.453 -25.25 1 98.19 84 ASP A C 1
ATOM 627 O O . ASP A 1 84 ? -3.244 -16.688 -26.109 1 98.19 84 ASP A O 1
ATOM 631 N N . ILE A 1 85 ? -4.168 -17.141 -24.172 1 98.44 85 ILE A N 1
ATOM 632 C CA . ILE A 1 85 ? -3.156 -18.156 -23.859 1 98.44 85 ILE A CA 1
ATOM 633 C C . ILE A 1 85 ? -3.4 -19.391 -24.719 1 98.44 85 ILE A C 1
ATOM 635 O O . ILE A 1 85 ? -2.451 -20.062 -25.141 1 98.44 85 ILE A O 1
ATOM 639 N N . VAL A 1 86 ? -4.637 -19.75 -24.938 1 97.81 86 VAL A N 1
ATOM 640 C CA . VAL A 1 86 ? -4.957 -20.906 -25.766 1 97.81 86 VAL A CA 1
ATOM 641 C C . VAL A 1 86 ? -4.395 -20.734 -27.172 1 97.81 86 VAL A C 1
ATOM 643 O O . VAL A 1 86 ? -3.738 -21.625 -27.703 1 97.81 86 VAL A O 1
ATOM 646 N N . GLU A 1 87 ? -4.609 -19.578 -27.703 1 98.5 87 GLU A N 1
ATOM 647 C CA . GLU A 1 87 ? -4.102 -19.266 -29.047 1 98.5 87 GLU A CA 1
ATOM 648 C C . GLU A 1 87 ? -2.576 -19.266 -29.078 1 98.5 87 GLU A C 1
ATOM 650 O O . GLU A 1 87 ? -1.965 -19.734 -30.031 1 98.5 87 GLU A O 1
ATOM 655 N N . LEU A 1 88 ? -2.006 -18.734 -28.047 1 98.62 88 LEU A N 1
ATOM 656 C CA . LEU A 1 88 ? -0.55 -18.719 -27.969 1 98.62 88 LEU A CA 1
ATOM 657 C C . LEU A 1 88 ? 0.007 -20.141 -27.922 1 98.62 88 LEU A C 1
ATOM 659 O O . LEU A 1 88 ? 0.988 -20.453 -28.609 1 98.62 88 LEU A O 1
ATOM 663 N N . LEU A 1 89 ? -0.565 -21 -27.141 1 98.56 89 LEU A N 1
ATOM 664 C CA . LEU A 1 89 ? -0.118 -22.391 -27.047 1 98.56 89 LEU A CA 1
ATOM 665 C C . LEU A 1 89 ? -0.219 -23.094 -28.391 1 98.56 89 LEU A C 1
ATOM 667 O O . LEU A 1 89 ? 0.684 -23.844 -28.766 1 98.56 89 LEU A O 1
ATOM 671 N N . GLU A 1 90 ? -1.286 -22.812 -29.047 1 98.31 90 GLU A N 1
ATOM 672 C CA . GLU A 1 90 ? -1.456 -23.375 -30.375 1 98.31 90 GLU A CA 1
ATOM 673 C C . GLU A 1 90 ? -0.351 -22.906 -31.312 1 98.31 90 GLU A C 1
ATOM 675 O O . GLU A 1 90 ? 0.235 -23.719 -32.031 1 98.31 90 GLU A O 1
ATOM 680 N N . GLU A 1 91 ? -0.119 -21.656 -31.266 1 98.12 91 GLU A N 1
ATOM 681 C CA . GLU A 1 91 ? 0.916 -21.094 -32.125 1 98.12 91 GLU A CA 1
ATOM 682 C C . GLU A 1 91 ? 2.283 -21.688 -31.812 1 98.12 91 GLU A C 1
ATOM 684 O O . GLU A 1 91 ? 3.082 -21.922 -32.719 1 98.12 91 GLU A O 1
ATOM 689 N N . LEU A 1 92 ? 2.527 -21.938 -30.562 1 98.06 92 LEU A N 1
ATOM 690 C CA . LEU A 1 92 ? 3.828 -22.438 -30.141 1 98.06 92 LEU A CA 1
ATOM 691 C C . LEU A 1 92 ? 3.871 -23.953 -30.203 1 98.06 92 LEU A C 1
ATOM 693 O O . LEU A 1 92 ? 4.902 -24.562 -29.922 1 98.06 92 LEU A O 1
ATOM 697 N N . LYS A 1 93 ? 2.729 -24.547 -30.516 1 97.88 93 LYS A N 1
ATOM 698 C CA . LYS A 1 93 ? 2.588 -26 -30.625 1 97.88 93 LYS A CA 1
ATOM 699 C C . LYS A 1 93 ? 2.871 -26.688 -29.297 1 97.88 93 LYS A C 1
ATOM 701 O O . LYS A 1 93 ? 3.615 -27.672 -29.234 1 97.88 93 LYS A O 1
ATOM 706 N N . ILE A 1 94 ? 2.348 -26.109 -28.297 1 98.12 94 ILE A N 1
ATOM 707 C CA . ILE A 1 94 ? 2.445 -26.672 -26.969 1 98.12 94 ILE A CA 1
ATOM 708 C C . ILE A 1 94 ? 1.113 -27.312 -26.578 1 98.12 94 ILE A C 1
ATOM 710 O O . ILE A 1 94 ? 0.059 -26.688 -26.688 1 98.12 94 ILE A O 1
ATOM 714 N N . GLU A 1 95 ? 1.158 -28.484 -26.109 1 98.06 95 GLU A N 1
ATOM 715 C CA . GLU A 1 95 ? -0.049 -29.25 -25.812 1 98.06 95 GLU A CA 1
ATOM 716 C C . GLU A 1 95 ? -0.474 -29.062 -24.359 1 98.06 95 GLU A C 1
ATOM 718 O O . GLU A 1 95 ? 0.348 -28.734 -23.5 1 98.06 95 GLU A O 1
ATOM 723 N N . THR A 1 96 ? -1.763 -29.25 -24.109 1 97.25 96 THR A N 1
ATOM 724 C CA . THR A 1 96 ? -2.332 -29.25 -22.766 1 97.25 96 THR A CA 1
ATOM 725 C C . THR A 1 96 ? -2.951 -30.594 -22.453 1 97.25 96 THR A C 1
ATOM 727 O O . THR A 1 96 ? -3.021 -31.484 -23.312 1 97.25 96 THR A O 1
ATOM 730 N N . TYR A 1 97 ? -3.299 -30.875 -21.266 1 96.56 97 TYR A N 1
ATOM 731 C CA . TYR A 1 97 ? -4.027 -32.062 -20.812 1 96.56 97 TYR A CA 1
ATOM 732 C C . TYR A 1 97 ? -4.992 -31.688 -19.688 1 96.56 97 TYR A C 1
ATOM 734 O O . TYR A 1 97 ? -4.828 -30.656 -19.016 1 96.56 97 TYR A O 1
ATOM 742 N N . LYS A 1 98 ? -5.977 -32.469 -19.453 1 95.31 98 LYS A N 1
ATOM 743 C CA . LYS A 1 98 ? -7.078 -32.156 -18.547 1 95.31 98 LYS A CA 1
ATOM 744 C C . LYS A 1 98 ? -6.652 -32.312 -17.094 1 95.31 98 LYS A C 1
ATOM 746 O O . LYS A 1 98 ? -5.938 -33.25 -16.75 1 95.31 98 LYS A O 1
ATOM 751 N N . GLN A 1 99 ? -7.102 -31.453 -16.281 1 95.44 99 GLN A N 1
ATOM 752 C CA . GLN A 1 99 ? -6.984 -31.578 -14.828 1 95.44 99 GLN A CA 1
ATOM 753 C C . GLN A 1 99 ? -7.918 -32.656 -14.297 1 95.44 99 GLN A C 1
ATOM 755 O O . GLN A 1 99 ? -9.062 -32.781 -14.734 1 95.44 99 GLN A O 1
ATOM 760 N N . TRP A 1 100 ? -7.395 -33.5 -13.469 1 93.44 100 TRP A N 1
ATOM 761 C CA . TRP A 1 100 ? -8.195 -34.562 -12.867 1 93.44 100 TRP A CA 1
ATOM 762 C C . TRP A 1 100 ? -9.055 -34 -11.734 1 93.44 100 TRP A C 1
ATOM 764 O O . TRP A 1 100 ? -8.539 -33.406 -10.789 1 93.44 100 TRP A O 1
ATOM 774 N N . TYR A 1 101 ? -10.375 -34.25 -11.797 1 90.75 101 TYR A N 1
ATOM 775 C CA . TYR A 1 101 ? -11.273 -33.781 -10.75 1 90.75 101 TYR A CA 1
ATOM 776 C C . TYR A 1 101 ? -12.156 -34.906 -10.242 1 90.75 101 TYR A C 1
ATOM 778 O O . TYR A 1 101 ? -12.961 -34.719 -9.328 1 90.75 101 TYR A O 1
ATOM 786 N N . ASP A 1 102 ? -11.992 -36.031 -10.812 1 91.31 102 ASP A N 1
ATOM 787 C CA . ASP A 1 102 ? -12.898 -37.125 -10.492 1 91.31 102 ASP A CA 1
ATOM 788 C C . ASP A 1 102 ? -12.672 -37.656 -9.07 1 91.31 102 ASP A C 1
ATOM 790 O O . ASP A 1 102 ? -11.523 -37.781 -8.633 1 91.31 102 ASP A O 1
ATOM 794 N N . GLY A 1 103 ? -13.742 -37.938 -8.453 1 92.75 103 GLY A N 1
ATOM 795 C CA . GLY A 1 103 ? -13.695 -38.5 -7.105 1 92.75 103 GLY A CA 1
ATOM 796 C C . GLY A 1 103 ? -14.266 -37.562 -6.062 1 92.75 103 GLY A C 1
ATOM 797 O O . GLY A 1 103 ? -14.766 -36.469 -6.398 1 92.75 103 GLY A O 1
ATOM 798 N N . LYS A 1 104 ? -14.234 -38 -4.848 1 93.38 104 LYS A N 1
ATOM 799 C CA . LYS A 1 104 ? -14.773 -37.219 -3.738 1 93.38 104 LYS A CA 1
ATOM 800 C C . LYS A 1 104 ? -13.781 -36.156 -3.287 1 93.38 104 LYS A C 1
ATOM 802 O O . LYS A 1 104 ? -12.57 -36.344 -3.381 1 93.38 104 LYS A O 1
ATOM 807 N N . LYS A 1 105 ? -14.328 -35.094 -2.787 1 93.06 105 LYS A N 1
ATOM 808 C CA . LYS A 1 105 ? -13.547 -33.969 -2.244 1 93.06 105 LYS A CA 1
ATOM 809 C C . LYS A 1 105 ? -13.688 -33.906 -0.728 1 93.06 105 LYS A C 1
ATOM 811 O O . LYS A 1 105 ? -14.633 -34.438 -0.157 1 93.06 105 LYS A O 1
ATOM 816 N N . ILE A 1 106 ? -12.75 -33.281 -0.122 1 94.56 106 ILE A N 1
ATOM 817 C CA . ILE A 1 106 ? -12.781 -33.156 1.33 1 94.56 106 ILE A CA 1
ATOM 818 C C . ILE A 1 106 ? -12.805 -31.672 1.705 1 94.56 106 ILE A C 1
ATOM 820 O O . ILE A 1 106 ? -12.109 -30.859 1.096 1 94.56 106 ILE A O 1
ATOM 824 N N . ILE A 1 107 ? -13.602 -31.312 2.721 1 93.44 107 ILE A N 1
ATOM 825 C CA . ILE A 1 107 ? -13.633 -29.953 3.246 1 93.44 107 ILE A CA 1
ATOM 826 C C . ILE A 1 107 ? -13.633 -30 4.773 1 93.44 107 ILE A C 1
ATOM 828 O O . ILE A 1 107 ? -14.281 -30.844 5.379 1 93.44 107 ILE A O 1
ATOM 832 N N . GLN A 1 108 ? -12.867 -29.141 5.375 1 94.62 108 GLN A N 1
ATOM 833 C CA . GLN A 1 108 ? -12.844 -28.969 6.824 1 94.62 108 GLN A CA 1
ATOM 834 C C . GLN A 1 108 ? -12.938 -27.484 7.207 1 94.62 108 GLN A C 1
ATOM 836 O O . GLN A 1 108 ? -12.016 -26.719 6.93 1 94.62 108 GLN A O 1
ATOM 841 N N . LEU A 1 109 ? -13.992 -27.125 7.871 1 94.31 109 LEU A N 1
ATOM 842 C CA . LEU A 1 109 ? -14.203 -25.75 8.32 1 94.31 109 LEU A CA 1
ATOM 843 C C . LEU A 1 109 ? -13.875 -25.609 9.805 1 94.31 109 LEU A C 1
ATOM 845 O O . LEU A 1 109 ? -13.141 -26.438 10.359 1 94.31 109 LEU A O 1
ATOM 849 N N . SER A 1 110 ? -14.25 -24.531 10.406 1 91.69 110 SER A N 1
ATOM 850 C CA . SER A 1 110 ? -13.836 -24.219 11.773 1 91.69 110 SER A CA 1
ATOM 851 C C . SER A 1 110 ? -14.484 -25.172 12.781 1 91.69 110 SER A C 1
ATOM 853 O O . SER A 1 110 ? -14.023 -25.281 13.922 1 91.69 110 SER A O 1
ATOM 855 N N . ASP A 1 111 ? -15.508 -25.875 12.398 1 88.94 111 ASP A N 1
ATOM 856 C CA . ASP A 1 111 ? -16.156 -26.812 13.305 1 88.94 111 ASP A CA 1
ATOM 857 C C . ASP A 1 111 ? -15.297 -28.062 13.484 1 88.94 111 ASP A C 1
ATOM 859 O O . ASP A 1 111 ? -15.578 -28.906 14.344 1 88.94 111 ASP A O 1
ATOM 863 N N . GLY A 1 112 ? -14.32 -28.234 12.633 1 89.94 112 GLY A N 1
ATOM 864 C CA . GLY A 1 112 ? -13.32 -29.281 12.797 1 89.94 112 GLY A CA 1
ATOM 865 C C . GLY A 1 112 ? -13.711 -30.594 12.141 1 89.94 112 GLY A C 1
ATOM 866 O O . GLY A 1 112 ? -12.891 -31.5 12.031 1 89.94 112 GLY A O 1
ATOM 867 N N . LYS A 1 113 ? -14.883 -30.719 11.641 1 90.69 113 LYS A N 1
ATOM 868 C CA . LYS A 1 113 ? -15.359 -31.953 11.047 1 90.69 113 LYS A CA 1
ATOM 869 C C . LYS A 1 113 ? -14.891 -32.094 9.602 1 90.69 113 LYS A C 1
ATOM 871 O O . LYS A 1 113 ? -14.914 -31.125 8.844 1 90.69 113 LYS A O 1
ATOM 876 N N . LEU A 1 114 ? -14.477 -33.312 9.305 1 91.94 114 LEU A N 1
ATOM 877 C CA . LEU A 1 114 ? -14.148 -33.625 7.918 1 91.94 114 LEU A CA 1
ATOM 878 C C . LEU A 1 114 ? -15.391 -34.031 7.137 1 91.94 114 LEU A C 1
ATOM 880 O O . LEU A 1 114 ? -16.109 -34.938 7.535 1 91.94 114 LEU A O 1
ATOM 884 N N . LYS A 1 115 ? -15.617 -33.281 6.148 1 90.44 115 LYS A N 1
ATOM 885 C CA . LYS A 1 115 ? -16.781 -33.594 5.309 1 90.44 115 LYS A CA 1
ATOM 886 C C . LYS A 1 115 ? -16.344 -33.906 3.879 1 90.44 115 LYS A C 1
ATOM 888 O O . LYS A 1 115 ? -15.398 -33.312 3.361 1 90.44 115 LYS A O 1
ATOM 893 N N . THR A 1 116 ? -17.016 -34.906 3.305 1 90.25 116 THR A N 1
ATOM 894 C CA . THR A 1 116 ? -16.734 -35.281 1.928 1 90.25 116 THR A CA 1
ATOM 895 C C . THR A 1 116 ? -17.938 -34.969 1.026 1 90.25 116 THR A C 1
ATOM 897 O O . THR A 1 116 ? -19.078 -35 1.479 1 90.25 116 THR A O 1
ATOM 900 N N . TYR A 1 117 ? -17.594 -34.594 -0.157 1 82.75 117 TYR A N 1
ATOM 901 C CA . TYR A 1 117 ? -18.672 -34.344 -1.104 1 82.75 117 TYR A CA 1
ATOM 902 C C . TYR A 1 117 ? -18.219 -34.594 -2.535 1 82.75 117 TYR A C 1
ATOM 904 O O . TYR A 1 117 ? -17.016 -34.719 -2.799 1 82.75 117 TYR A O 1
ATOM 912 N N . SER A 1 118 ? -19.359 -34.938 -3.252 1 77.38 118 SER A N 1
ATOM 913 C CA . SER A 1 118 ? -19.109 -35.125 -4.676 1 77.38 118 SER A CA 1
ATOM 914 C C . SER A 1 118 ? -19.656 -33.969 -5.496 1 77.38 118 SER A C 1
ATOM 916 O O . SER A 1 118 ? -20.641 -33.344 -5.109 1 77.38 118 SER A O 1
ATOM 918 N N . GLY A 1 119 ? -19.141 -33.594 -6.473 1 62.34 119 GLY A N 1
ATOM 919 C CA . GLY A 1 119 ? -19.594 -32.531 -7.352 1 62.34 119 GLY A CA 1
ATOM 920 C C . GLY A 1 119 ? -19.234 -31.141 -6.859 1 62.34 119 GLY A C 1
ATOM 921 O O . GLY A 1 119 ? -18.156 -30.938 -6.293 1 62.34 119 GLY A O 1
ATOM 922 N N . SER A 1 120 ? -20.156 -30.125 -7.129 1 55.84 120 SER A N 1
ATOM 923 C CA . SER A 1 120 ? -19.828 -28.734 -6.895 1 55.84 120 SER A CA 1
ATOM 924 C C . SER A 1 120 ? -20.203 -28.297 -5.484 1 55.84 120 SER A C 1
ATOM 926 O O . SER A 1 120 ? -19.766 -27.25 -5.008 1 55.84 120 SER A O 1
ATOM 928 N N . TYR A 1 121 ? -21.031 -29.062 -4.801 1 55.88 121 TYR A N 1
ATOM 929 C CA . TYR A 1 121 ? -21.5 -28.531 -3.533 1 55.88 121 TYR A CA 1
ATOM 930 C C . TYR A 1 121 ? -21.109 -29.438 -2.373 1 55.88 121 TYR A C 1
ATOM 932 O O . TYR A 1 121 ? -21.391 -30.641 -2.4 1 55.88 121 TYR A O 1
ATOM 940 N N . PRO A 1 122 ? -20.344 -28.844 -1.363 1 56.66 122 PRO A N 1
ATOM 941 C CA . PRO A 1 122 ? -19.844 -29.609 -0.22 1 56.66 122 PRO A CA 1
ATOM 942 C C . PRO A 1 122 ? -20.953 -30.094 0.698 1 56.66 122 PRO A C 1
ATOM 944 O O . PRO A 1 122 ? -22.078 -29.578 0.635 1 56.66 122 PRO A O 1
ATOM 947 N N . SER A 1 123 ? -20.703 -31.125 1.412 1 51.44 123 SER A N 1
ATOM 948 C CA . SER A 1 123 ? -21.609 -31.641 2.426 1 51.44 123 SER A CA 1
ATOM 949 C C . SER A 1 123 ? -21.672 -30.719 3.639 1 51.44 123 SER A C 1
ATOM 951 O O . SER A 1 123 ? -21.031 -30.984 4.656 1 51.44 123 SER A O 1
ATOM 953 N N . LEU A 1 124 ? -22.094 -29.531 3.529 1 60.31 124 LEU A N 1
ATOM 954 C CA . LEU A 1 124 ? -22.406 -28.562 4.57 1 60.31 124 LEU A CA 1
ATOM 955 C C . LEU A 1 124 ? -23.781 -28.844 5.184 1 60.31 124 LEU A C 1
ATOM 957 O O . LEU A 1 124 ? -24.516 -29.688 4.676 1 60.31 124 LEU A O 1
ATOM 961 N N . SER A 1 125 ? -23.938 -28.25 6.402 1 66.12 125 SER A N 1
ATOM 962 C CA . SER A 1 125 ? -25.328 -28.266 6.852 1 66.12 125 SER A CA 1
ATOM 963 C C . SER A 1 125 ? -26.281 -27.797 5.746 1 66.12 125 SER A C 1
ATOM 965 O O . SER A 1 125 ? -25.875 -27.031 4.863 1 66.12 125 SER A O 1
ATOM 967 N N . TYR A 1 126 ? -27.312 -28.375 5.742 1 66.62 126 TYR A N 1
ATOM 968 C CA . TYR A 1 126 ? -28.297 -28.047 4.723 1 66.62 126 TYR A CA 1
ATOM 969 C C . TYR A 1 126 ? -28.484 -26.531 4.625 1 66.62 126 TYR A C 1
ATOM 971 O O . TYR A 1 126 ? -28.547 -25.984 3.523 1 66.62 126 TYR A O 1
ATOM 979 N N . LEU A 1 127 ? -28.391 -25.906 5.754 1 72.69 127 LEU A N 1
ATOM 980 C CA . LEU A 1 127 ? -28.578 -24.453 5.781 1 72.69 127 LEU A CA 1
ATOM 981 C C . LEU A 1 127 ? -27.375 -23.734 5.172 1 72.69 127 LEU A C 1
ATOM 983 O O . LEU A 1 127 ? -27.531 -22.75 4.449 1 72.69 127 LEU A O 1
ATOM 987 N N . SER A 1 128 ? -26.25 -24.25 5.402 1 81.31 128 SER A N 1
ATOM 988 C CA . SER A 1 128 ? -25.031 -23.641 4.855 1 81.31 128 SER A CA 1
ATOM 989 C C . SER A 1 128 ? -24.953 -23.844 3.344 1 81.31 128 SER A C 1
ATOM 991 O O . SER A 1 128 ? -24.469 -22.969 2.625 1 81.31 128 SER A O 1
ATOM 993 N N . LEU A 1 129 ? -25.453 -24.938 2.953 1 81.31 129 LEU A N 1
ATOM 994 C CA . LEU A 1 129 ? -25.453 -25.188 1.519 1 81.31 129 LEU A CA 1
ATOM 995 C C . LEU A 1 129 ? -26.359 -24.219 0.786 1 81.31 129 LEU A C 1
ATOM 997 O O . LEU A 1 129 ? -25.984 -23.641 -0.236 1 81.31 129 LEU A O 1
ATOM 1001 N N . ILE A 1 130 ? -27.5 -23.984 1.372 1 83.12 130 ILE A N 1
ATOM 1002 C CA . ILE A 1 130 ? -28.453 -23.047 0.777 1 83.12 130 ILE A CA 1
ATOM 1003 C C . ILE A 1 130 ? -27.906 -21.625 0.839 1 83.12 130 ILE A C 1
ATOM 1005 O O . ILE A 1 130 ? -27.969 -20.891 -0.143 1 83.12 130 ILE A O 1
ATOM 1009 N N . ASP A 1 131 ? -27.375 -21.359 1.939 1 90.19 131 ASP A N 1
ATOM 1010 C CA . ASP A 1 131 ? -26.797 -20.031 2.152 1 90.19 131 ASP A CA 1
ATOM 1011 C C . ASP A 1 131 ? -25.656 -19.766 1.172 1 90.19 131 ASP A C 1
ATOM 1013 O O . ASP A 1 131 ? -25.594 -18.703 0.56 1 90.19 131 ASP A O 1
ATOM 1017 N N . THR A 1 132 ? -24.844 -20.75 0.997 1 89.69 132 THR A N 1
ATOM 1018 C CA . THR A 1 132 ? -23.719 -20.625 0.085 1 89.69 132 THR A CA 1
ATOM 1019 C C . THR A 1 132 ? -24.203 -20.484 -1.356 1 89.69 132 THR A C 1
ATOM 1021 O O . THR A 1 132 ? -23.672 -19.656 -2.111 1 89.69 132 THR A O 1
ATOM 1024 N N . TYR A 1 133 ? -25.125 -21.234 -1.651 1 89.12 133 TYR A N 1
ATOM 1025 C CA . TYR A 1 133 ? -25.688 -21.141 -2.992 1 89.12 133 TYR A CA 1
ATOM 1026 C C . TYR A 1 133 ? -26.234 -19.734 -3.252 1 89.12 133 TYR A C 1
ATOM 1028 O O . TYR A 1 133 ? -25.938 -19.125 -4.281 1 89.12 133 TYR A O 1
ATOM 1036 N N . TYR A 1 134 ? -26.969 -19.234 -2.312 1 92.56 134 TYR A N 1
ATOM 1037 C CA . TYR A 1 134 ? -27.562 -17.922 -2.463 1 92.56 134 TYR A CA 1
ATOM 1038 C C . TYR A 1 134 ? -26.5 -16.844 -2.545 1 92.56 134 TYR A C 1
ATOM 1040 O O . TYR A 1 134 ? -26.594 -15.914 -3.357 1 92.56 134 TYR A O 1
ATOM 1048 N N . LEU A 1 135 ? -25.547 -16.969 -1.731 1 95.31 135 LEU A N 1
ATOM 1049 C CA . LEU A 1 135 ? -24.469 -15.984 -1.742 1 95.31 135 LEU A CA 1
ATOM 1050 C C . LEU A 1 135 ? -23.703 -16.031 -3.053 1 95.31 135 LEU A C 1
ATOM 1052 O O . LEU A 1 135 ? -23.344 -14.992 -3.611 1 95.31 135 LEU A O 1
ATOM 1056 N N . ASN A 1 136 ? -23.469 -17.25 -3.555 1 94.19 136 ASN A N 1
ATOM 1057 C CA . ASN A 1 136 ? -22.797 -17.391 -4.836 1 94.19 136 ASN A CA 1
ATOM 1058 C C . ASN A 1 136 ? -23.594 -16.75 -5.969 1 94.19 136 ASN A C 1
ATOM 1060 O O . ASN A 1 136 ? -23.016 -16.062 -6.816 1 94.19 136 ASN A O 1
ATOM 1064 N N . CYS A 1 137 ? -24.859 -16.938 -5.957 1 95.56 137 CYS A N 1
ATOM 1065 C CA . CYS A 1 137 ? -25.719 -16.312 -6.953 1 95.56 137 CYS A CA 1
ATOM 1066 C C . CYS A 1 137 ? -25.672 -14.797 -6.848 1 95.56 137 CYS A C 1
ATOM 1068 O O . CYS A 1 137 ? -25.625 -14.094 -7.863 1 95.56 137 CYS A O 1
ATOM 1070 N N . LYS A 1 138 ? -25.703 -14.359 -5.652 1 97.06 138 LYS A N 1
ATOM 1071 C CA . LYS A 1 138 ? -25.656 -12.922 -5.422 1 97.06 138 LYS A CA 1
ATOM 1072 C C . LYS A 1 138 ? -24.344 -12.328 -5.926 1 97.06 138 LYS A C 1
ATOM 1074 O O . LYS A 1 138 ? -24.328 -11.289 -6.59 1 97.06 138 LYS A O 1
ATOM 1079 N N . ILE A 1 139 ? -23.234 -12.953 -5.645 1 97.69 139 ILE A N 1
ATOM 1080 C CA . ILE A 1 139 ? -21.938 -12.508 -6.109 1 97.69 139 ILE A CA 1
ATOM 1081 C C . ILE A 1 139 ? -21.906 -12.477 -7.637 1 97.69 139 ILE A C 1
ATOM 1083 O O . ILE A 1 139 ? -21.438 -11.508 -8.234 1 97.69 139 ILE A O 1
ATOM 1087 N N . GLU A 1 140 ? -22.438 -13.555 -8.25 1 96.81 140 GLU A N 1
ATOM 1088 C CA . GLU A 1 140 ? -22.5 -13.633 -9.703 1 96.81 140 GLU A CA 1
ATOM 1089 C C . GLU A 1 140 ? -23.266 -12.453 -10.289 1 96.81 140 GLU A C 1
ATOM 1091 O O . GLU A 1 140 ? -22.828 -11.82 -11.25 1 96.81 140 GLU A O 1
ATOM 1096 N N . ASN A 1 141 ? -24.375 -12.133 -9.711 1 97.31 141 ASN A N 1
ATOM 1097 C CA . ASN A 1 141 ? -25.219 -11.039 -10.188 1 97.31 141 ASN A CA 1
ATOM 1098 C C . ASN A 1 141 ? -24.547 -9.688 -10 1 97.31 141 ASN A C 1
ATOM 1100 O O . ASN A 1 141 ? -24.594 -8.828 -10.883 1 97.31 141 ASN A O 1
ATOM 1104 N N . LEU A 1 142 ? -23.938 -9.5 -8.859 1 97.56 142 LEU A N 1
ATOM 1105 C CA . LEU A 1 142 ? -23.297 -8.219 -8.562 1 97.56 142 LEU A CA 1
ATOM 1106 C C . LEU A 1 142 ? -22.125 -7.965 -9.5 1 97.56 142 LEU A C 1
ATOM 1108 O O . LEU A 1 142 ? -21.891 -6.832 -9.93 1 97.56 142 LEU A O 1
ATOM 1112 N N . CYS A 1 143 ? -21.312 -9 -9.727 1 96.38 143 CYS A N 1
ATOM 1113 C CA . CYS A 1 143 ? -20.156 -8.773 -10.586 1 96.38 143 CYS A CA 1
ATOM 1114 C C . CYS A 1 143 ? -20.594 -8.367 -11.984 1 96.38 143 CYS A C 1
ATOM 1116 O O . CYS A 1 143 ? -19.906 -7.574 -12.648 1 96.38 143 CYS A O 1
ATOM 1118 N N . ASN A 1 144 ? -21.766 -8.812 -12.43 1 96.19 144 ASN A N 1
ATOM 1119 C CA . ASN A 1 144 ? -22.281 -8.469 -13.75 1 96.19 144 ASN A CA 1
ATOM 1120 C C . ASN A 1 144 ? -22.703 -7 -13.82 1 96.19 144 ASN A C 1
ATOM 1122 O O . ASN A 1 144 ? -22.859 -6.449 -14.906 1 96.19 144 ASN A O 1
ATOM 1126 N N . LEU A 1 145 ? -22.875 -6.355 -12.727 1 97.06 145 LEU A N 1
ATOM 1127 C CA . LEU A 1 145 ? -23.281 -4.957 -12.68 1 97.06 145 LEU A CA 1
ATOM 1128 C C . LEU A 1 145 ? -22.078 -4.031 -12.828 1 97.06 145 LEU A C 1
ATOM 1130 O O . LEU A 1 145 ? -22.25 -2.83 -13.055 1 97.06 145 LEU A O 1
ATOM 1134 N N . VAL A 1 146 ? -20.859 -4.527 -12.703 1 97.75 146 VAL A N 1
ATOM 1135 C CA . VAL A 1 146 ? -19.656 -3.709 -12.781 1 97.75 146 VAL A CA 1
ATOM 1136 C C . VAL A 1 146 ? -19.141 -3.686 -14.219 1 97.75 146 VAL A C 1
ATOM 1138 O O . VAL A 1 146 ? -18.766 -4.727 -14.766 1 97.75 146 VAL A O 1
ATOM 1141 N N . PRO A 1 147 ? -19.062 -2.572 -14.828 1 96.62 147 PRO A N 1
ATOM 1142 C CA . PRO A 1 147 ? -18.578 -2.506 -16.219 1 96.62 147 PRO A CA 1
ATOM 1143 C C . PRO A 1 147 ? -17.125 -2.936 -16.359 1 96.62 147 PRO A C 1
ATOM 1145 O O . PRO A 1 147 ? -16.281 -2.582 -15.523 1 96.62 147 PRO A O 1
ATOM 1148 N N . LEU A 1 148 ? -16.797 -3.621 -17.453 1 93.69 148 LEU A N 1
ATOM 1149 C CA . LEU A 1 148 ? -15.477 -4.18 -17.703 1 93.69 148 LEU A CA 1
ATOM 1150 C C . LEU A 1 148 ? -14.453 -3.076 -17.953 1 93.69 148 LEU A C 1
ATOM 1152 O O . LEU A 1 148 ? -13.297 -3.186 -17.547 1 93.69 148 LEU A O 1
ATOM 1156 N N . ASP A 1 149 ? -14.891 -2.07 -18.562 1 91.81 149 ASP A N 1
ATOM 1157 C CA . ASP A 1 149 ? -13.953 -1.04 -19.016 1 91.81 149 ASP A CA 1
ATOM 1158 C C . ASP A 1 149 ? -13.539 -0.138 -17.859 1 91.81 149 ASP A C 1
ATOM 1160 O O . ASP A 1 149 ? -12.383 0.272 -17.766 1 91.81 149 ASP A O 1
ATOM 1164 N N . ASP A 1 150 ? -14.523 0.186 -16.984 1 94.56 150 ASP A N 1
ATOM 1165 C CA . ASP A 1 150 ? -14.234 1.064 -15.859 1 94.56 150 ASP A CA 1
ATOM 1166 C C . ASP A 1 150 ? -15.172 0.775 -14.688 1 94.56 150 ASP A C 1
ATOM 1168 O O . ASP A 1 150 ? -16.344 1.135 -14.727 1 94.56 150 ASP A O 1
ATOM 1172 N N . PRO A 1 151 ? -14.602 0.258 -13.586 1 96.75 151 PRO A N 1
ATOM 1173 C CA . PRO A 1 151 ? -15.469 -0.078 -12.453 1 96.75 151 PRO A CA 1
ATOM 1174 C C . PRO A 1 151 ? -16.141 1.148 -11.828 1 96.75 151 PRO A C 1
ATOM 1176 O O . PRO A 1 151 ? -17.172 1.028 -11.188 1 96.75 151 PRO A O 1
ATOM 1179 N N . ASN A 1 152 ? -15.602 2.338 -12.062 1 94.75 152 ASN A N 1
ATOM 1180 C CA . ASN A 1 152 ? -16.156 3.559 -11.492 1 94.75 152 ASN A CA 1
ATOM 1181 C C . ASN A 1 152 ? -17.516 3.904 -12.117 1 94.75 152 ASN A C 1
ATOM 1183 O O . ASN A 1 152 ? -18.25 4.723 -11.578 1 94.75 152 ASN A O 1
ATOM 1187 N N . LYS A 1 153 ? -17.766 3.33 -13.211 1 95.94 153 LYS A N 1
ATOM 1188 C CA . LYS A 1 153 ? -19.016 3.6 -13.906 1 95.94 153 LYS A CA 1
ATOM 1189 C C . LYS A 1 153 ? -20.172 2.816 -13.273 1 95.94 153 LYS A C 1
ATOM 1191 O O . LYS A 1 153 ? -21.344 3.061 -13.586 1 95.94 153 LYS A O 1
ATOM 1196 N N . CYS A 1 154 ? -19.828 1.885 -12.422 1 97.12 154 CYS A N 1
ATOM 1197 C CA . CYS A 1 154 ? -20.859 1.174 -11.68 1 97.12 154 CYS A CA 1
ATOM 1198 C C . CYS A 1 154 ? -21.656 2.131 -10.805 1 97.12 154 CYS A C 1
ATOM 1200 O O . CYS A 1 154 ? -21.078 2.998 -10.141 1 97.12 154 CYS A O 1
ATOM 1202 N N . ILE A 1 155 ? -22.969 1.973 -10.758 1 96.31 155 ILE A N 1
ATOM 1203 C CA . ILE A 1 155 ? -23.844 2.865 -10 1 96.31 155 ILE A CA 1
ATOM 1204 C C . ILE A 1 155 ? -23.562 2.715 -8.508 1 96.31 155 ILE A C 1
ATOM 1206 O O . ILE A 1 155 ? -23.844 3.623 -7.723 1 96.31 155 ILE A O 1
ATOM 1210 N N . TYR A 1 156 ? -22.969 1.585 -8.125 1 97.31 156 TYR A N 1
ATOM 1211 C CA . TYR A 1 156 ? -22.688 1.328 -6.719 1 97.31 156 TYR A CA 1
ATOM 1212 C C . TYR A 1 156 ? -21.188 1.455 -6.434 1 97.31 156 TYR A C 1
ATOM 1214 O O . TYR A 1 156 ? -20.703 0.958 -5.418 1 97.31 156 TYR A O 1
ATOM 1222 N N . ALA A 1 157 ? -20.453 2.078 -7.305 1 97.69 157 ALA A N 1
ATOM 1223 C CA . ALA A 1 157 ? -19 2.119 -7.215 1 97.69 157 ALA A CA 1
ATOM 1224 C C . ALA A 1 157 ? -18.547 2.723 -5.887 1 97.69 157 ALA A C 1
ATOM 1226 O O . ALA A 1 157 ? -17.688 2.166 -5.207 1 97.69 157 ALA A O 1
ATOM 1227 N N . GLU A 1 158 ? -19.094 3.838 -5.453 1 95.88 158 GLU A N 1
ATOM 1228 C CA . GLU A 1 158 ? -18.688 4.516 -4.227 1 95.88 158 GLU A CA 1
ATOM 1229 C C . GLU A 1 158 ? -18.938 3.635 -3.002 1 95.88 158 GLU A C 1
ATOM 1231 O O . GLU A 1 158 ? -18.078 3.506 -2.137 1 95.88 158 GLU A O 1
ATOM 1236 N N . GLU A 1 159 ? -20.109 3.039 -2.994 1 96.81 159 GLU A N 1
ATOM 1237 C CA . GLU A 1 159 ? -20.469 2.189 -1.861 1 96.81 159 GLU A CA 1
ATOM 1238 C C . GLU A 1 159 ? -19.578 0.945 -1.809 1 96.81 159 GLU A C 1
ATOM 1240 O O . GLU A 1 159 ? -19.016 0.625 -0.763 1 96.81 159 GLU A O 1
ATOM 1245 N N . TRP A 1 160 ? -19.453 0.257 -2.947 1 98.5 160 TRP A N 1
ATOM 1246 C CA . TRP A 1 160 ? -18.766 -1.025 -2.986 1 98.5 160 TRP A CA 1
ATOM 1247 C C . TRP A 1 160 ? -17.25 -0.833 -2.852 1 98.5 160 TRP A C 1
ATOM 1249 O O . TRP A 1 160 ? -16.547 -1.708 -2.338 1 98.5 160 TRP A O 1
ATOM 1259 N N . ASP A 1 161 ? -16.719 0.323 -3.285 1 98.5 161 ASP A N 1
ATOM 1260 C CA . ASP A 1 161 ? -15.305 0.621 -3.104 1 98.5 161 ASP A CA 1
ATOM 1261 C C . ASP A 1 161 ? -15.023 1.096 -1.681 1 98.5 161 ASP A C 1
ATOM 1263 O O . ASP A 1 161 ? -13.859 1.173 -1.267 1 98.5 161 ASP A O 1
ATOM 1267 N N . GLY A 1 162 ? -16.062 1.425 -0.944 1 98.06 162 GLY A N 1
ATOM 1268 C CA . GLY A 1 162 ? -15.906 1.863 0.434 1 98.06 162 GLY A CA 1
ATOM 1269 C C . GLY A 1 162 ? -16 0.729 1.437 1 98.06 162 GLY A C 1
ATOM 1270 O O . GLY A 1 162 ? -15.914 0.952 2.645 1 98.06 162 GLY A O 1
ATOM 1271 N N . MET A 1 163 ? -16.172 -0.51 0.904 1 97.62 163 MET A N 1
ATOM 1272 C CA . MET A 1 163 ? -16.344 -1.689 1.747 1 97.62 163 MET A CA 1
ATOM 1273 C C . MET A 1 163 ? -15.297 -2.748 1.42 1 97.62 163 MET A C 1
ATOM 1275 O O . MET A 1 163 ? -14.773 -2.785 0.306 1 97.62 163 MET A O 1
ATOM 1279 N N . THR A 1 164 ? -14.992 -3.58 2.467 1 98.75 164 THR A N 1
ATOM 1280 C CA . THR A 1 164 ? -14.195 -4.773 2.205 1 98.75 164 THR A CA 1
ATOM 1281 C C . THR A 1 164 ? -15.078 -5.934 1.767 1 98.75 164 THR A C 1
ATOM 1283 O O . THR A 1 164 ? -16.281 -5.945 2.041 1 98.75 164 THR A O 1
ATOM 1286 N N . VAL A 1 165 ? -14.453 -6.902 1.116 1 98.69 165 VAL A N 1
ATOM 1287 C CA . VAL A 1 165 ? -15.188 -8.125 0.808 1 98.69 165 VAL A CA 1
ATOM 1288 C C . VAL A 1 165 ? -15.711 -8.75 2.098 1 98.69 165 VAL A C 1
ATOM 1290 O O . VAL A 1 165 ? -16.859 -9.211 2.15 1 98.69 165 VAL A O 1
ATOM 1293 N N . GLU A 1 166 ? -14.953 -8.719 3.141 1 98.25 166 GLU A N 1
ATOM 1294 C CA . GLU A 1 166 ? -15.312 -9.328 4.414 1 98.25 166 GLU A CA 1
ATOM 1295 C C . GLU A 1 166 ? -16.562 -8.688 4.996 1 98.25 166 GLU A C 1
ATOM 1297 O O . GLU A 1 166 ? -17.5 -9.391 5.387 1 98.25 166 GLU A O 1
ATOM 1302 N N . SER A 1 167 ? -16.578 -7.328 5.086 1 97.69 167 SER A N 1
ATOM 1303 C CA . SER A 1 167 ? -17.719 -6.656 5.68 1 97.69 167 SER A CA 1
ATOM 1304 C C . SER A 1 167 ? -19 -6.945 4.895 1 97.69 167 SER A C 1
ATOM 1306 O O . SER A 1 167 ? -20.062 -7.125 5.48 1 97.69 167 SER A O 1
ATOM 1308 N N . TRP A 1 168 ? -18.891 -7.027 3.598 1 98.19 168 TRP A N 1
ATOM 1309 C CA . TRP A 1 168 ? -20.047 -7.336 2.77 1 98.19 168 TRP A CA 1
ATOM 1310 C C . TRP A 1 168 ? -20.516 -8.773 2.998 1 98.19 168 TRP A C 1
ATOM 1312 O O . TRP A 1 168 ? -21.703 -9.016 3.195 1 98.19 168 TRP A O 1
ATOM 1322 N N . VAL A 1 169 ? -19.594 -9.75 3 1 98 169 VAL A N 1
ATOM 1323 C CA . VAL A 1 169 ? -19.922 -11.164 3.156 1 98 169 VAL A CA 1
ATOM 1324 C C . VAL A 1 169 ? -20.594 -11.391 4.508 1 98 169 VAL A C 1
ATOM 1326 O O . VAL A 1 169 ? -21.609 -12.094 4.594 1 98 169 VAL A O 1
ATOM 1329 N N . LYS A 1 170 ? -20.094 -10.797 5.527 1 96 170 LYS A N 1
ATOM 1330 C CA . LYS A 1 170 ? -20.641 -10.977 6.871 1 96 170 LYS A CA 1
ATOM 1331 C C . LYS A 1 170 ? -22.031 -10.359 6.988 1 96 170 LYS A C 1
ATOM 1333 O O . LYS A 1 170 ? -22.844 -10.797 7.801 1 96 170 LYS A O 1
ATOM 1338 N N . GLN A 1 171 ? -22.297 -9.367 6.184 1 94.88 171 GLN A N 1
ATOM 1339 C CA . GLN A 1 171 ? -23.609 -8.75 6.16 1 94.88 171 GLN A CA 1
ATOM 1340 C C . GLN A 1 171 ? -24.609 -9.625 5.414 1 94.88 171 GLN A C 1
ATOM 1342 O O . GLN A 1 171 ? -25.797 -9.648 5.746 1 94.88 171 GLN A O 1
ATOM 1347 N N . GLN A 1 172 ? -24.156 -10.344 4.445 1 95.56 172 GLN A N 1
ATOM 1348 C CA . GLN A 1 172 ? -25.047 -11.062 3.541 1 95.56 172 GLN A CA 1
ATOM 1349 C C . GLN A 1 172 ? -25.25 -12.5 3.996 1 95.56 172 GLN A C 1
ATOM 1351 O O . GLN A 1 172 ? -26.328 -13.062 3.824 1 95.56 172 GLN A O 1
ATOM 1356 N N . ALA A 1 173 ? -24.203 -13.117 4.523 1 95.19 173 ALA A N 1
ATOM 1357 C CA . ALA A 1 173 ? -24.234 -14.539 4.863 1 95.19 173 ALA A CA 1
ATOM 1358 C C . ALA A 1 173 ? -25.016 -14.773 6.156 1 95.19 173 ALA A C 1
ATOM 1360 O O . ALA A 1 173 ? -24.922 -13.992 7.102 1 95.19 173 ALA A O 1
ATOM 1361 N N . TRP A 1 174 ? -25.672 -15.922 6.223 1 92.38 174 TRP A N 1
ATOM 1362 C CA . TRP A 1 174 ? -26.469 -16.281 7.391 1 92.38 174 TRP A CA 1
ATOM 1363 C C . TRP A 1 174 ? -25.688 -17.219 8.305 1 92.38 174 TRP A C 1
ATOM 1365 O O . TRP A 1 174 ? -25.969 -17.312 9.5 1 92.38 174 TRP A O 1
ATOM 1375 N N . THR A 1 175 ? -24.703 -17.922 7.684 1 93.44 175 THR A N 1
ATOM 1376 C CA . THR A 1 175 ? -24.016 -18.953 8.445 1 93.44 175 THR A CA 1
ATOM 1377 C C . THR A 1 175 ? -22.516 -18.719 8.445 1 93.44 175 THR A C 1
ATOM 1379 O O . THR A 1 175 ? -21.969 -18.188 7.473 1 93.44 175 THR A O 1
ATOM 1382 N N . GLN A 1 176 ? -21.922 -19.141 9.508 1 93.19 176 GLN A N 1
ATOM 1383 C CA . GLN A 1 176 ? -20.469 -19.078 9.617 1 93.19 176 GLN A CA 1
ATOM 1384 C C . GLN A 1 176 ? -19.797 -19.938 8.555 1 93.19 176 GLN A C 1
ATOM 1386 O O . GLN A 1 176 ? -18.734 -19.578 8.031 1 93.19 176 GLN A O 1
ATOM 1391 N N . GLY A 1 177 ? -20.375 -21.062 8.258 1 92.25 177 GLY A N 1
ATOM 1392 C CA . GLY A 1 177 ? -19.828 -21.938 7.227 1 92.25 177 GLY A CA 1
ATOM 1393 C C . GLY A 1 177 ? -19.719 -21.266 5.875 1 92.25 177 GLY A C 1
ATOM 1394 O O . GLY A 1 177 ? -18.719 -21.438 5.168 1 92.25 177 GLY A O 1
ATOM 1395 N N . THR A 1 178 ? -20.703 -20.469 5.543 1 94.38 178 THR A N 1
ATOM 1396 C CA . THR A 1 178 ? -20.703 -19.766 4.27 1 94.38 178 THR A CA 1
ATOM 1397 C C . THR A 1 178 ? -19.594 -18.703 4.246 1 94.38 178 THR A C 1
ATOM 1399 O O . THR A 1 178 ? -18.875 -18.578 3.254 1 94.38 178 THR A O 1
ATOM 1402 N N . VAL A 1 179 ? -19.438 -18.016 5.359 1 96.12 179 VAL A N 1
ATOM 1403 C CA . VAL A 1 179 ? -18.359 -17.016 5.473 1 96.12 179 VAL A CA 1
ATOM 1404 C C . VAL A 1 179 ? -17.016 -17.688 5.258 1 96.12 179 VAL A C 1
ATOM 1406 O O . VAL A 1 179 ? -16.172 -17.188 4.504 1 96.12 179 VAL A O 1
ATOM 1409 N N . GLU A 1 180 ? -16.859 -18.812 5.828 1 94.94 180 GLU A N 1
ATOM 1410 C CA . GLU A 1 180 ? -15.586 -19.531 5.762 1 94.94 180 GLU A CA 1
ATOM 1411 C C . GLU A 1 180 ? -15.32 -20.078 4.359 1 94.94 180 GLU A C 1
ATOM 1413 O O . GLU A 1 180 ? -14.18 -20.078 3.895 1 94.94 180 GLU A O 1
ATOM 1418 N N . MET A 1 181 ? -16.344 -20.484 3.697 1 93.38 181 MET A N 1
ATOM 1419 C CA . MET A 1 181 ? -16.188 -20.969 2.328 1 93.38 181 MET A CA 1
ATOM 1420 C C . MET A 1 181 ? -15.695 -19.859 1.406 1 93.38 181 MET A C 1
ATOM 1422 O O . MET A 1 181 ? -14.828 -20.094 0.562 1 93.38 181 MET A O 1
ATOM 1426 N N . ILE A 1 182 ? -16.25 -18.703 1.585 1 96.19 182 ILE A N 1
ATOM 1427 C CA . ILE A 1 182 ? -15.828 -17.562 0.771 1 96.19 182 ILE A CA 1
ATOM 1428 C C . ILE A 1 182 ? -14.383 -17.203 1.102 1 96.19 182 ILE A C 1
ATOM 1430 O O . ILE A 1 182 ? -13.594 -16.891 0.206 1 96.19 182 ILE A O 1
ATOM 1434 N N . GLU A 1 183 ? -14.016 -17.297 2.328 1 95.94 183 GLU A N 1
ATOM 1435 C CA . GLU A 1 183 ? -12.648 -17.016 2.754 1 95.94 183 GLU A CA 1
ATOM 1436 C C . GLU A 1 183 ? -11.656 -17.969 2.115 1 95.94 183 GLU A C 1
ATOM 1438 O O . GLU A 1 183 ? -10.578 -17.562 1.674 1 95.94 183 GLU A O 1
ATOM 1443 N N . ILE A 1 184 ? -12.008 -19.234 2.057 1 94.94 184 ILE A N 1
ATOM 1444 C CA . ILE A 1 184 ? -11.148 -20.234 1.43 1 94.94 184 ILE A CA 1
ATOM 1445 C C . ILE A 1 184 ? -10.969 -19.906 -0.051 1 94.94 184 ILE A C 1
ATOM 1447 O O . ILE A 1 184 ? -9.844 -19.875 -0.555 1 94.94 184 ILE A O 1
ATOM 1451 N N . ALA A 1 185 ? -12.086 -19.609 -0.7 1 95.12 185 ALA A N 1
ATOM 1452 C CA . ALA A 1 185 ? -12.047 -19.312 -2.131 1 95.12 185 ALA A CA 1
ATOM 1453 C C . ALA A 1 185 ? -11.195 -18.078 -2.41 1 95.12 185 ALA A C 1
ATOM 1455 O O . ALA A 1 185 ? -10.328 -18.109 -3.281 1 95.12 185 ALA A O 1
ATOM 1456 N N . VAL A 1 186 ? -11.398 -17.031 -1.653 1 97 186 VAL A N 1
ATOM 1457 C CA . VAL A 1 186 ? -10.68 -15.766 -1.847 1 97 186 VAL A CA 1
ATOM 1458 C C . VAL A 1 186 ? -9.195 -15.969 -1.575 1 97 186 VAL A C 1
ATOM 1460 O O . VAL A 1 186 ? -8.344 -15.477 -2.322 1 97 186 VAL A O 1
ATOM 1463 N N . GLY A 1 187 ? -8.891 -16.688 -0.542 1 96.38 187 GLY A N 1
ATOM 1464 C CA . GLY A 1 187 ? -7.5 -16.984 -0.233 1 96.38 187 GLY A CA 1
ATOM 1465 C C . GLY A 1 187 ? -6.777 -17.703 -1.359 1 96.38 187 GLY A C 1
ATOM 1466 O O . GLY A 1 187 ? -5.621 -17.391 -1.661 1 96.38 187 GLY A O 1
ATOM 1467 N N . CYS A 1 188 ? -7.449 -18.562 -1.988 1 93.81 188 CYS A N 1
ATOM 1468 C CA . CYS A 1 188 ? -6.832 -19.375 -3.029 1 93.81 188 CYS A CA 1
ATOM 1469 C C . CYS A 1 188 ? -6.703 -18.594 -4.328 1 93.81 188 CYS A C 1
ATOM 1471 O O . CYS A 1 188 ? -5.707 -18.719 -5.039 1 93.81 188 CYS A O 1
ATOM 1473 N N . ILE A 1 189 ? -7.703 -17.797 -4.613 1 95.62 189 ILE A N 1
ATOM 1474 C CA . ILE A 1 189 ? -7.746 -17.078 -5.887 1 95.62 189 ILE A CA 1
ATOM 1475 C C . ILE A 1 189 ? -6.836 -15.859 -5.832 1 95.62 189 ILE A C 1
ATOM 1477 O O . ILE A 1 189 ? -6.125 -15.562 -6.797 1 95.62 189 ILE A O 1
ATOM 1481 N N . PHE A 1 190 ? -6.758 -15.195 -4.641 1 96.94 190 PHE A N 1
ATOM 1482 C CA . PHE A 1 190 ? -6.133 -13.883 -4.609 1 96.94 190 PHE A CA 1
ATOM 1483 C C . PHE A 1 190 ? -4.891 -13.891 -3.727 1 96.94 190 PHE A C 1
ATOM 1485 O O . PHE A 1 190 ? -4.055 -12.992 -3.811 1 96.94 190 PHE A O 1
ATOM 1492 N N . GLY A 1 191 ? -4.758 -14.805 -2.811 1 96.31 191 GLY A N 1
ATOM 1493 C CA . GLY A 1 191 ? -3.627 -14.844 -1.898 1 96.31 191 GLY A CA 1
ATOM 1494 C C . GLY A 1 191 ? -3.732 -13.836 -0.774 1 96.31 191 GLY A C 1
ATOM 1495 O O . GLY A 1 191 ? -2.723 -13.453 -0.178 1 96.31 191 GLY A O 1
ATOM 1496 N N . VAL A 1 192 ? -4.953 -13.289 -0.513 1 97.06 192 VAL A N 1
ATOM 1497 C CA . VAL A 1 192 ? -5.223 -12.367 0.582 1 97.06 192 VAL A CA 1
ATOM 1498 C C . VAL A 1 192 ? -6.477 -12.805 1.334 1 97.06 192 VAL A C 1
ATOM 1500 O O . VAL A 1 192 ? -7.203 -13.688 0.875 1 97.06 192 VAL A O 1
ATOM 1503 N N . THR A 1 193 ? -6.727 -12.281 2.551 1 97.62 193 THR A N 1
ATOM 1504 C CA . THR A 1 193 ? -7.992 -12.5 3.244 1 97.62 193 THR A CA 1
ATOM 1505 C C . THR A 1 193 ? -9.07 -11.57 2.703 1 97.62 193 THR A C 1
ATOM 1507 O O . THR A 1 193 ? -8.773 -10.578 2.033 1 97.62 193 THR A O 1
ATOM 1510 N N . THR A 1 194 ? -10.328 -11.867 3.023 1 98.12 194 THR A N 1
ATOM 1511 C CA . THR A 1 194 ? -11.461 -11.078 2.539 1 98.12 194 THR A CA 1
ATOM 1512 C C . THR A 1 194 ? -11.422 -9.664 3.107 1 98.12 194 THR A C 1
ATOM 1514 O O . THR A 1 194 ? -12.023 -8.742 2.545 1 98.12 194 THR A O 1
ATOM 1517 N N . ALA A 1 195 ? -10.68 -9.445 4.156 1 98.25 195 ALA A N 1
ATOM 1518 C CA . ALA A 1 195 ? -10.602 -8.156 4.832 1 98.25 195 ALA A CA 1
ATOM 1519 C C . ALA A 1 195 ? -9.727 -7.18 4.047 1 98.25 195 ALA A C 1
ATOM 1521 O O . ALA A 1 195 ? -9.805 -5.965 4.25 1 98.25 195 ALA A O 1
ATOM 1522 N N . GLN A 1 196 ? -8.953 -7.664 3.139 1 97.94 196 GLN A N 1
ATOM 1523 C CA . GLN A 1 196 ? -7.867 -6.859 2.582 1 97.94 196 GLN A CA 1
ATOM 1524 C C . GLN A 1 196 ? -8.242 -6.316 1.205 1 97.94 196 GLN A C 1
ATOM 1526 O O . GLN A 1 196 ? -7.465 -5.582 0.592 1 97.94 196 GLN A O 1
ATOM 1531 N N . MET A 1 197 ? -9.414 -6.578 0.742 1 98.12 197 MET A N 1
ATOM 1532 C CA . MET A 1 197 ? -9.719 -6.262 -0.651 1 98.12 197 MET A CA 1
ATOM 1533 C C . MET A 1 197 ? -11.008 -5.449 -0.758 1 98.12 197 MET A C 1
ATOM 1535 O O . MET A 1 197 ? -11.984 -5.73 -0.065 1 98.12 197 MET A O 1
ATOM 1539 N N . SER A 1 198 ? -11 -4.434 -1.659 1 98.75 198 SER A N 1
ATOM 1540 C CA . SER A 1 198 ? -12.211 -3.697 -2.008 1 98.75 198 SER A CA 1
ATOM 1541 C C . SER A 1 198 ? -13.258 -4.617 -2.631 1 98.75 198 SER A C 1
ATOM 1543 O O . SER A 1 198 ? -12.938 -5.434 -3.498 1 98.75 198 SER A O 1
ATOM 1545 N N . LEU A 1 199 ? -14.508 -4.453 -2.205 1 98.81 199 LEU A N 1
ATOM 1546 C CA . LEU A 1 199 ? -15.578 -5.223 -2.826 1 98.81 199 LEU A CA 1
ATOM 1547 C C . LEU A 1 199 ? -15.703 -4.891 -4.309 1 98.81 199 LEU A C 1
ATOM 1549 O O . LEU A 1 199 ? -15.898 -5.781 -5.137 1 98.81 199 LEU A O 1
ATOM 1553 N N . LEU A 1 200 ? -15.555 -3.604 -4.645 1 98.75 200 LEU A N 1
ATOM 1554 C CA . LEU A 1 200 ? -15.664 -3.209 -6.047 1 98.75 200 LEU A CA 1
ATOM 1555 C C . LEU A 1 200 ? -14.562 -3.861 -6.879 1 98.75 200 LEU A C 1
ATOM 1557 O O . LEU A 1 200 ? -14.82 -4.359 -7.973 1 98.75 200 LEU A O 1
ATOM 1561 N N . PHE A 1 201 ? -13.352 -3.852 -6.426 1 98.56 201 PHE A N 1
ATOM 1562 C CA . PHE A 1 201 ? -12.258 -4.5 -7.129 1 98.56 201 PHE A CA 1
ATOM 1563 C C . PHE A 1 201 ? -12.539 -5.984 -7.324 1 98.56 201 PHE A C 1
ATOM 1565 O O . PHE A 1 201 ? -12.352 -6.52 -8.422 1 98.56 201 PHE A O 1
ATOM 1572 N N . PHE A 1 202 ? -12.961 -6.617 -6.168 1 98.69 202 PHE A N 1
ATOM 1573 C CA . PHE A 1 202 ? -13.289 -8.039 -6.191 1 98.69 202 PHE A CA 1
ATOM 1574 C C . PHE A 1 202 ? -14.281 -8.344 -7.305 1 98.69 202 PHE A C 1
ATOM 1576 O O . PHE A 1 202 ? -14.039 -9.219 -8.141 1 98.69 202 PHE A O 1
ATOM 1583 N N . LEU A 1 203 ? -15.32 -7.59 -7.332 1 98.69 203 LEU A N 1
ATOM 1584 C CA . LEU A 1 203 ? -16.391 -7.812 -8.305 1 98.69 203 LEU A CA 1
ATOM 1585 C C . LEU A 1 203 ? -15.891 -7.531 -9.719 1 98.69 203 LEU A C 1
ATOM 1587 O O . LEU A 1 203 ? -16.219 -8.266 -10.656 1 98.69 203 LEU A O 1
ATOM 1591 N N . HIS A 1 204 ? -15.172 -6.492 -9.898 1 98.38 204 HIS A N 1
ATOM 1592 C CA . HIS A 1 204 ? -14.617 -6.176 -11.211 1 98.38 204 HIS A CA 1
ATOM 1593 C C . HIS A 1 204 ? -13.68 -7.277 -11.695 1 98.38 204 HIS A C 1
ATOM 1595 O O . HIS A 1 204 ? -13.734 -7.68 -12.859 1 98.38 204 HIS A O 1
ATOM 1601 N N . TYR A 1 205 ? -12.828 -7.766 -10.797 1 97.88 205 TYR A N 1
ATOM 1602 C CA . TYR A 1 205 ? -11.906 -8.852 -11.102 1 97.88 205 TYR A CA 1
ATOM 1603 C C . TYR A 1 205 ? -12.664 -10.086 -11.594 1 97.88 205 TYR A C 1
ATOM 1605 O O . TYR A 1 205 ? -12.312 -10.664 -12.625 1 97.88 205 TYR A O 1
ATOM 1613 N N . LEU A 1 206 ? -13.711 -10.422 -10.883 1 97.69 206 LEU A N 1
ATOM 1614 C CA . LEU A 1 206 ? -14.531 -11.57 -11.266 1 97.69 206 LEU A CA 1
ATOM 1615 C C . LEU A 1 206 ? -15.117 -11.375 -12.656 1 97.69 206 LEU A C 1
ATOM 1617 O O . LEU A 1 206 ? -15.125 -12.305 -13.469 1 97.69 206 LEU A O 1
ATOM 1621 N N . GLN A 1 207 ? -15.523 -10.188 -12.891 1 97.19 207 GLN A N 1
ATOM 1622 C CA . GLN A 1 207 ? -16.125 -9.898 -14.188 1 97.19 207 GLN A CA 1
ATOM 1623 C C . GLN A 1 207 ? -15.102 -10.086 -15.312 1 97.19 207 GLN A C 1
ATOM 1625 O O . GLN A 1 207 ? -15.438 -10.609 -16.375 1 97.19 207 GLN A O 1
ATOM 1630 N N . THR A 1 208 ? -13.922 -9.672 -15.117 1 96.44 208 THR A N 1
ATOM 1631 C CA . THR A 1 208 ? -12.883 -9.82 -16.141 1 96.44 208 THR A CA 1
ATOM 1632 C C . THR A 1 208 ? -12.602 -11.289 -16.422 1 96.44 208 THR A C 1
ATOM 1634 O O . THR A 1 208 ? -12.07 -11.633 -17.469 1 96.44 208 THR A O 1
ATOM 1637 N N . CYS A 1 209 ? -12.93 -12.156 -15.461 1 95.56 209 CYS A N 1
ATOM 1638 C CA . CYS A 1 209 ? -12.594 -13.57 -15.562 1 95.56 209 CYS A CA 1
ATOM 1639 C C . CYS A 1 209 ? -13.812 -14.398 -15.961 1 95.56 209 CYS A C 1
ATOM 1641 O O . CYS A 1 209 ? -13.789 -15.625 -15.875 1 95.56 209 CYS A O 1
ATOM 1643 N N . GLY A 1 210 ? -14.828 -13.781 -16.328 1 93 210 GLY A N 1
ATOM 1644 C CA . GLY A 1 210 ? -16.016 -14.477 -16.812 1 93 210 GLY A CA 1
ATOM 1645 C C . GLY A 1 210 ? -16.984 -14.836 -15.695 1 93 210 GLY A C 1
ATOM 1646 O O . GLY A 1 210 ? -17.891 -15.648 -15.891 1 93 210 GLY A O 1
ATOM 1647 N N . GLY A 1 211 ? -16.75 -14.312 -14.484 1 94.25 211 GLY A N 1
ATOM 1648 C CA . GLY A 1 211 ? -17.703 -14.5 -13.406 1 94.25 211 GLY A CA 1
ATOM 1649 C C . GLY A 1 211 ? -17.156 -15.328 -12.258 1 94.25 211 GLY A C 1
ATOM 1650 O O . GLY A 1 211 ? -16.094 -15.945 -12.375 1 94.25 211 GLY A O 1
ATOM 1651 N N . TRP A 1 212 ? -17.906 -15.414 -11.172 1 94.25 212 TRP A N 1
ATOM 1652 C CA . TRP A 1 212 ? -17.547 -16.078 -9.93 1 94.25 212 TRP A CA 1
ATOM 1653 C C . TRP A 1 212 ? -17.531 -17.594 -10.102 1 94.25 212 TRP A C 1
ATOM 1655 O O . TRP A 1 212 ? -16.562 -18.266 -9.719 1 94.25 212 TRP A O 1
ATOM 1665 N N . GLU A 1 213 ? -18.469 -18.125 -10.734 1 88.94 213 GLU A N 1
ATOM 1666 C CA . GLU A 1 213 ? -18.594 -19.578 -10.938 1 88.94 213 GLU A CA 1
ATOM 1667 C C . GLU A 1 213 ? -17.422 -20.125 -11.734 1 88.94 213 GLU A C 1
ATOM 1669 O O . GLU A 1 213 ? -16.922 -21.219 -11.445 1 88.94 213 GLU A O 1
ATOM 1674 N N . ASN A 1 214 ? -16.984 -19.375 -12.641 1 89.12 214 ASN A N 1
ATOM 1675 C CA . ASN A 1 214 ? -15.859 -19.781 -13.477 1 89.12 214 ASN A CA 1
ATOM 1676 C C . ASN A 1 214 ? -14.586 -19.938 -12.648 1 89.12 214 ASN A C 1
ATOM 1678 O O . ASN A 1 214 ? -13.711 -20.734 -12.992 1 89.12 214 ASN A O 1
ATOM 1682 N N . LEU A 1 215 ? -14.523 -19.219 -11.586 1 89.88 215 LEU A N 1
ATOM 1683 C CA . LEU A 1 215 ? -13.297 -19.188 -10.797 1 89.88 215 LEU A CA 1
ATOM 1684 C C . LEU A 1 215 ? -13.336 -20.234 -9.695 1 89.88 215 LEU A C 1
ATOM 1686 O O . LEU A 1 215 ? -12.297 -20.766 -9.297 1 89.88 215 LEU A O 1
ATOM 1690 N N . VAL A 1 216 ? -14.516 -20.531 -9.172 1 87.5 216 VAL A N 1
ATOM 1691 C CA . VAL A 1 216 ? -14.555 -21.328 -7.945 1 87.5 216 VAL A CA 1
ATOM 1692 C C . VAL A 1 216 ? -14.953 -22.766 -8.273 1 87.5 216 VAL A C 1
ATOM 1694 O O . VAL A 1 216 ? -14.703 -23.688 -7.484 1 87.5 216 VAL A O 1
ATOM 1697 N N . GLU A 1 217 ? -15.516 -23.031 -9.352 1 79.69 217 GLU A N 1
ATOM 1698 C CA . GLU A 1 217 ? -15.984 -24.375 -9.664 1 79.69 217 GLU A CA 1
ATOM 1699 C C . GLU A 1 217 ? -14.883 -25.203 -10.328 1 79.69 217 GLU A C 1
ATOM 1701 O O . GLU A 1 217 ? -14.664 -25.078 -11.539 1 79.69 217 GLU A O 1
ATOM 1706 N N . SER A 1 218 ? -14.383 -26.047 -9.492 1 73.88 218 SER A N 1
ATOM 1707 C CA . SER A 1 218 ? -13.352 -26.938 -10.016 1 73.88 218 SER A CA 1
ATOM 1708 C C . SER A 1 218 ? -13.969 -28.078 -10.828 1 73.88 218 SER A C 1
ATOM 1710 O O . SER A 1 218 ? -15 -28.625 -10.445 1 73.88 218 SER A O 1
ATOM 1712 N N . GLY A 1 219 ? -13.445 -28.438 -11.93 1 71.19 219 GLY A N 1
ATOM 1713 C CA . GLY A 1 219 ? -13.883 -29.594 -12.688 1 71.19 219 GLY A CA 1
ATOM 1714 C C . GLY A 1 219 ? -14.969 -29.266 -13.695 1 71.19 219 GLY A C 1
ATOM 1715 O O . GLY A 1 219 ? -15.398 -30.141 -14.453 1 71.19 219 GLY A O 1
ATOM 1716 N N . LYS A 1 220 ? -15.359 -28.031 -13.547 1 74.19 220 LYS A N 1
ATOM 1717 C CA . LYS A 1 220 ? -16.375 -27.609 -14.508 1 74.19 220 LYS A CA 1
ATOM 1718 C C . LYS A 1 220 ? -15.758 -27.375 -15.883 1 74.19 220 LYS A C 1
ATOM 1720 O O . LYS A 1 220 ? -14.688 -26.766 -15.992 1 74.19 220 LYS A O 1
ATOM 1725 N N . GLU A 1 221 ? -16.516 -27.953 -16.797 1 79.75 221 GLU A N 1
ATOM 1726 C CA . GLU A 1 221 ? -16.109 -27.609 -18.156 1 79.75 221 GLU A CA 1
ATOM 1727 C C . GLU A 1 221 ? -16.203 -26.094 -18.406 1 79.75 221 GLU A C 1
ATOM 1729 O O . GLU A 1 221 ? -17.203 -25.469 -18.047 1 79.75 221 GLU A O 1
ATOM 1734 N N . GLY A 1 222 ? -15.078 -25.547 -18.828 1 76.62 222 GLY A N 1
ATOM 1735 C CA . GLY A 1 222 ? -15.055 -24.109 -19.078 1 76.62 222 GLY A CA 1
ATOM 1736 C C . GLY A 1 222 ? -14.5 -23.328 -17.906 1 76.62 222 GLY A C 1
ATOM 1737 O O . GLY A 1 222 ? -14.359 -22.109 -17.984 1 76.62 222 GLY A O 1
ATOM 1738 N N . GLY A 1 223 ? -14.18 -24 -16.922 1 82.94 223 GLY A N 1
ATOM 1739 C CA . GLY A 1 223 ? -13.641 -23.344 -15.742 1 82.94 223 GLY A CA 1
ATOM 1740 C C . GLY A 1 223 ? -12.203 -22.891 -15.914 1 82.94 223 GLY A C 1
ATOM 1741 O O . GLY A 1 223 ? -11.555 -23.234 -16.906 1 82.94 223 GLY A O 1
ATOM 1742 N N . ALA A 1 224 ? -11.695 -22.125 -14.961 1 82.12 224 ALA A N 1
ATOM 1743 C CA . ALA A 1 224 ? -10.367 -21.516 -15.039 1 82.12 224 ALA A CA 1
ATOM 1744 C C . ALA A 1 224 ? -9.266 -22.547 -14.805 1 82.12 224 ALA A C 1
ATOM 1746 O O . ALA A 1 224 ? -8.102 -22.281 -15.117 1 82.12 224 ALA A O 1
ATOM 1747 N N . GLN A 1 225 ? -9.602 -23.734 -14.297 1 87.31 225 GLN A N 1
ATOM 1748 C CA . GLN A 1 225 ? -8.617 -24.766 -13.977 1 87.31 225 GLN A CA 1
ATOM 1749 C C . GLN A 1 225 ? -8.859 -26.016 -14.812 1 87.31 225 GLN A C 1
ATOM 1751 O O . GLN A 1 225 ? -8.664 -27.141 -14.32 1 87.31 225 GLN A O 1
ATOM 1756 N N . GLU A 1 226 ? -9.227 -25.875 -15.969 1 90.38 226 GLU A N 1
ATOM 1757 C CA . GLU A 1 226 ? -9.664 -27 -16.797 1 90.38 226 GLU A CA 1
ATOM 1758 C C . GLU A 1 226 ? -8.469 -27.797 -17.328 1 90.38 226 GLU A C 1
ATOM 1760 O O . GLU A 1 226 ? -8.508 -29.031 -17.344 1 90.38 226 GLU A O 1
ATOM 1765 N N . PHE A 1 227 ? -7.398 -27.047 -17.703 1 95.31 227 PHE A N 1
ATOM 1766 C CA . PHE A 1 227 ? -6.27 -27.703 -18.344 1 95.31 227 PHE A CA 1
ATOM 1767 C C . PHE A 1 227 ? -4.961 -27.328 -17.656 1 95.31 227 PHE A C 1
ATOM 1769 O O . PHE A 1 227 ? -4.879 -26.297 -16.984 1 95.31 227 PHE A O 1
ATOM 1776 N N . ARG A 1 228 ? -4.004 -28.188 -17.812 1 97.25 228 ARG A N 1
ATOM 1777 C CA . ARG A 1 228 ? -2.605 -27.922 -17.5 1 97.25 228 ARG A CA 1
ATOM 1778 C C . ARG A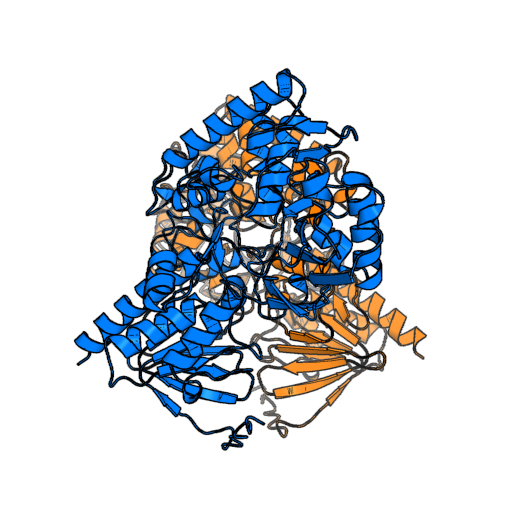 1 228 ? -1.724 -28.078 -18.734 1 97.25 228 ARG A C 1
ATOM 1780 O O . ARG A 1 228 ? -2.131 -28.688 -19.719 1 97.25 228 ARG A O 1
ATOM 1787 N N . VAL A 1 229 ? -0.607 -27.516 -18.703 1 98.06 229 VAL A N 1
ATOM 1788 C CA . VAL A 1 229 ? 0.285 -27.516 -19.859 1 98.06 229 VAL A CA 1
ATOM 1789 C C . VAL A 1 229 ? 1.229 -28.703 -19.781 1 98.06 229 VAL A C 1
ATOM 1791 O O . VAL A 1 229 ? 1.827 -28.969 -18.734 1 98.06 229 VAL A O 1
ATOM 1794 N N . LYS A 1 230 ? 1.331 -29.469 -20.906 1 98 230 LYS A N 1
ATOM 1795 C CA . LYS A 1 230 ? 2.336 -30.531 -20.953 1 98 230 LYS A CA 1
ATOM 1796 C C . LYS A 1 230 ? 3.744 -29.953 -20.844 1 98 230 LYS A C 1
ATOM 1798 O O . LYS A 1 230 ? 4.121 -29.062 -21.609 1 98 230 LYS A O 1
ATOM 1803 N N . GLY A 1 231 ? 4.516 -30.422 -19.953 1 96.25 231 GLY A N 1
ATOM 1804 C CA . GLY A 1 231 ? 5.844 -29.875 -19.719 1 96.25 231 GLY A CA 1
ATOM 1805 C C . GLY A 1 231 ? 5.84 -28.641 -18.844 1 96.25 231 GLY A C 1
ATOM 1806 O O . GLY A 1 231 ? 6.812 -27.875 -18.828 1 96.25 231 GLY A O 1
ATOM 1807 N N . THR A 1 232 ? 4.879 -28.094 -18.312 1 98 232 THR A N 1
ATOM 1808 C CA . THR A 1 232 ? 4.645 -27.031 -17.359 1 98 232 THR A CA 1
ATOM 1809 C C . THR A 1 232 ? 4.297 -25.734 -18.062 1 98 232 THR A C 1
ATOM 1811 O O . THR A 1 232 ? 4.703 -25.516 -19.203 1 98 232 THR A O 1
ATOM 1814 N N . ALA A 1 233 ? 3.602 -24.891 -17.438 1 98.25 233 ALA A N 1
ATOM 1815 C CA . ALA A 1 233 ? 3.297 -23.547 -17.922 1 98.25 233 ALA A CA 1
ATOM 1816 C C . ALA A 1 233 ? 4.562 -22.688 -18 1 98.25 233 ALA A C 1
ATOM 1818 O O . ALA A 1 233 ? 4.691 -21.844 -18.891 1 98.25 233 ALA A O 1
ATOM 1819 N N . HIS A 1 234 ? 5.484 -22.906 -17.109 1 98.44 234 HIS A N 1
ATOM 1820 C CA . HIS A 1 234 ? 6.762 -22.203 -17.125 1 98.44 234 HIS A CA 1
ATOM 1821 C C . HIS A 1 234 ? 7.492 -22.391 -18.438 1 98.44 234 HIS A C 1
ATOM 1823 O O . HIS A 1 234 ? 8.148 -21.469 -18.938 1 98.44 234 HIS A O 1
ATOM 1829 N N . ASN A 1 235 ? 7.391 -23.531 -19 1 97.81 235 ASN A N 1
ATOM 1830 C CA . ASN A 1 235 ? 8.086 -23.859 -20.234 1 97.81 235 ASN A CA 1
ATOM 1831 C C . ASN A 1 235 ? 7.629 -22.984 -21.391 1 97.81 235 ASN A C 1
ATOM 1833 O O . ASN A 1 235 ? 8.383 -22.734 -22.344 1 97.81 235 ASN A O 1
ATOM 1837 N N . VAL A 1 236 ? 6.426 -22.5 -21.328 1 98.62 236 VAL A N 1
ATOM 1838 C CA . VAL A 1 236 ? 5.922 -21.594 -22.344 1 98.62 236 VAL A CA 1
ATOM 1839 C C . VAL A 1 236 ? 6.84 -20.375 -22.453 1 98.62 236 VAL A C 1
ATOM 1841 O O . VAL A 1 236 ? 7.148 -19.922 -23.562 1 98.62 236 VAL A O 1
ATOM 1844 N N . THR A 1 237 ? 7.301 -19.859 -21.312 1 98.75 237 THR A N 1
ATOM 1845 C CA . THR A 1 237 ? 8.156 -18.672 -21.281 1 98.75 237 THR A CA 1
ATOM 1846 C C . THR A 1 237 ? 9.539 -19 -21.828 1 98.75 237 THR A C 1
ATOM 1848 O O . THR A 1 237 ? 10.172 -18.156 -22.484 1 98.75 237 THR A O 1
ATOM 1851 N N . LYS A 1 238 ? 9.977 -20.203 -21.656 1 98.44 238 LYS A N 1
ATOM 1852 C CA . LYS A 1 238 ? 11.258 -20.609 -22.219 1 98.44 238 LYS A CA 1
ATOM 1853 C C . LYS A 1 238 ? 11.188 -20.703 -23.734 1 98.44 238 LYS A C 1
ATOM 1855 O O . LYS A 1 238 ? 12.117 -20.281 -24.438 1 98.44 238 LYS A O 1
ATOM 1860 N N . VAL A 1 239 ? 10.148 -21.281 -24.219 1 98.56 239 VAL A N 1
ATOM 1861 C CA . VAL A 1 239 ? 9.945 -21.391 -25.656 1 98.56 239 VAL A CA 1
ATOM 1862 C C . VAL A 1 239 ? 9.867 -19.984 -26.281 1 98.56 239 VAL A C 1
ATOM 1864 O O . VAL A 1 239 ? 10.461 -19.734 -27.328 1 98.56 239 VAL A O 1
ATOM 1867 N N . LEU A 1 240 ? 9.141 -19.078 -25.594 1 98.75 240 LEU A N 1
ATOM 1868 C CA . LEU A 1 240 ? 9.055 -17.703 -26.062 1 98.75 240 LEU A CA 1
ATOM 1869 C C . LEU A 1 240 ? 10.43 -17.047 -26.109 1 98.75 240 LEU A C 1
ATOM 1871 O O . LEU A 1 240 ? 10.758 -16.344 -27.062 1 98.75 240 LEU A O 1
ATOM 1875 N N . ALA A 1 241 ? 11.172 -17.266 -25.062 1 98.75 241 ALA A N 1
ATOM 1876 C CA . ALA A 1 241 ? 12.516 -16.703 -25.016 1 98.75 241 ALA A CA 1
ATOM 1877 C C . ALA A 1 241 ? 13.359 -17.203 -26.188 1 98.75 241 ALA A C 1
ATOM 1879 O O . ALA A 1 241 ? 14.125 -16.422 -26.781 1 98.75 241 ALA A O 1
ATOM 1880 N N . GLU A 1 242 ? 13.211 -18.438 -26.531 1 98.31 242 GLU A N 1
ATOM 1881 C CA . GLU A 1 242 ? 13.922 -19 -27.672 1 98.31 242 GLU A CA 1
ATOM 1882 C C . GLU A 1 242 ? 13.492 -18.344 -28.969 1 98.31 242 GLU A C 1
ATOM 1884 O O . GLU A 1 242 ? 14.336 -18.031 -29.828 1 98.31 242 GLU A O 1
ATOM 1889 N N . ARG A 1 243 ? 12.219 -18.125 -29.109 1 97.19 243 ARG A N 1
ATOM 1890 C CA . ARG A 1 243 ? 11.688 -17.516 -30.328 1 97.19 243 ARG A CA 1
ATOM 1891 C C . ARG A 1 243 ? 12.148 -16.062 -30.453 1 97.19 243 ARG A C 1
ATOM 1893 O O . ARG A 1 243 ? 12.375 -15.57 -31.547 1 97.19 243 ARG A O 1
ATOM 1900 N N . ILE A 1 244 ? 12.25 -15.359 -29.328 1 97.44 244 ILE A N 1
ATOM 1901 C CA . ILE A 1 244 ? 12.672 -13.969 -29.281 1 97.44 244 ILE A CA 1
ATOM 1902 C C . ILE A 1 244 ? 14.172 -13.875 -29.547 1 97.44 244 ILE A C 1
ATOM 1904 O O . ILE A 1 244 ? 14.633 -12.969 -30.25 1 97.44 244 ILE A O 1
ATOM 1908 N N . GLY A 1 245 ? 14.914 -14.82 -29.125 1 97.56 245 GLY A N 1
ATOM 1909 C CA . GLY A 1 245 ? 16.359 -14.797 -29.109 1 97.56 245 GLY A CA 1
ATOM 1910 C C . GLY A 1 245 ? 16.938 -14.391 -27.75 1 97.56 245 GLY A C 1
ATOM 1911 O O . GLY A 1 245 ? 16.703 -13.266 -27.297 1 97.56 245 GLY A O 1
ATOM 1912 N N . TRP A 1 246 ? 17.719 -15.273 -27.203 1 97.75 246 TRP A N 1
ATOM 1913 C CA . TRP A 1 246 ? 18.266 -15.078 -25.859 1 97.75 246 TRP A CA 1
ATOM 1914 C C . TRP A 1 246 ? 19.203 -13.867 -25.828 1 97.75 246 TRP A C 1
ATOM 1916 O O . TRP A 1 246 ? 19.438 -13.289 -24.766 1 97.75 246 TRP A O 1
ATOM 1926 N N . ASN A 1 247 ? 19.703 -13.5 -26.953 1 96.5 247 ASN A N 1
ATOM 1927 C CA . ASN A 1 247 ? 20.609 -12.352 -27.016 1 96.5 247 ASN A CA 1
ATOM 1928 C C . ASN A 1 247 ? 19.859 -11.039 -26.781 1 96.5 247 ASN A C 1
ATOM 1930 O O . ASN A 1 247 ? 20.484 -10.016 -26.516 1 96.5 247 ASN A O 1
ATOM 1934 N N . LYS A 1 248 ? 18.562 -11.078 -26.828 1 97.69 248 LYS A N 1
ATOM 1935 C CA . LYS A 1 248 ? 17.75 -9.875 -26.625 1 97.69 248 LYS A CA 1
ATOM 1936 C C . LYS A 1 248 ? 17.203 -9.82 -25.203 1 97.69 248 LYS A C 1
ATOM 1938 O O . LYS A 1 248 ? 16.531 -8.852 -24.828 1 97.69 248 LYS A O 1
ATOM 1943 N N . ILE A 1 249 ? 17.453 -10.828 -24.422 1 98.75 249 ILE A N 1
ATOM 1944 C CA . ILE A 1 249 ? 16.969 -10.93 -23.047 1 98.75 249 ILE A CA 1
ATOM 1945 C C . ILE A 1 249 ? 18.141 -10.883 -22.078 1 98.75 249 ILE A C 1
ATOM 1947 O O . ILE A 1 249 ? 19.016 -11.75 -22.109 1 98.75 249 ILE A O 1
ATOM 1951 N N . LEU A 1 250 ? 18.141 -9.859 -21.266 1 98.56 250 LEU A N 1
ATOM 1952 C CA . LEU A 1 250 ? 19.188 -9.719 -20.266 1 98.56 250 LEU A CA 1
ATOM 1953 C C . LEU A 1 250 ? 18.656 -10.023 -18.875 1 98.56 250 LEU A C 1
ATOM 1955 O O . LEU A 1 250 ? 17.828 -9.289 -18.344 1 98.56 250 LEU A O 1
ATOM 1959 N N . LEU A 1 251 ? 19.141 -11.078 -18.266 1 98.5 251 LEU A N 1
ATOM 1960 C CA . LEU A 1 251 ? 18.75 -11.492 -16.922 1 98.5 251 LEU A CA 1
ATOM 1961 C C . LEU A 1 251 ? 19.578 -10.766 -15.859 1 98.5 251 LEU A C 1
ATOM 1963 O O . LEU A 1 251 ? 20.547 -10.086 -16.188 1 98.5 251 LEU A O 1
ATOM 1967 N N . ARG A 1 252 ? 19.156 -10.805 -14.633 1 97.75 252 ARG A N 1
ATOM 1968 C CA . ARG A 1 252 ? 19.812 -10.203 -13.477 1 97.75 252 ARG A CA 1
ATOM 1969 C C . ARG A 1 252 ? 20.016 -8.703 -13.68 1 97.75 252 ARG A C 1
ATOM 1971 O O . ARG A 1 252 ? 21.094 -8.172 -13.367 1 97.75 252 ARG A O 1
ATOM 1978 N N . GLN A 1 253 ? 19.016 -8.062 -14.32 1 97.5 253 GLN A N 1
ATOM 1979 C CA . GLN A 1 253 ? 19.078 -6.629 -14.594 1 97.5 253 GLN A CA 1
ATOM 1980 C C . GLN A 1 253 ? 17.859 -5.91 -14.031 1 97.5 253 GLN A C 1
ATOM 1982 O O . GLN A 1 253 ? 16.984 -5.48 -14.781 1 97.5 253 GLN A O 1
ATOM 1987 N N . PRO A 1 254 ? 17.812 -5.738 -12.695 1 96.62 254 PRO A N 1
ATOM 1988 C CA . PRO A 1 254 ? 16.703 -4.961 -12.148 1 96.62 254 PRO A CA 1
ATOM 1989 C C . PRO A 1 254 ? 16.75 -3.488 -12.555 1 96.62 254 PRO A C 1
ATOM 1991 O O . PRO A 1 254 ? 17.781 -2.834 -12.375 1 96.62 254 PRO A O 1
ATOM 1994 N N . VAL A 1 255 ? 15.695 -3.021 -13.102 1 97.69 255 VAL A N 1
ATOM 1995 C CA . VAL A 1 255 ? 15.609 -1.623 -13.508 1 97.69 255 VAL A CA 1
ATOM 1996 C C . VAL A 1 255 ? 15.336 -0.747 -12.289 1 97.69 255 VAL A C 1
ATOM 1998 O O . VAL A 1 255 ? 14.453 -1.052 -11.477 1 97.69 255 VAL A O 1
ATOM 2001 N N . VAL A 1 256 ? 16.047 0.43 -12.156 1 94.69 256 VAL A N 1
ATOM 2002 C CA . VAL A 1 256 ? 15.922 1.229 -10.945 1 94.69 256 VAL A CA 1
ATOM 2003 C C . VAL A 1 256 ? 15.461 2.641 -11.297 1 94.69 256 VAL A C 1
ATOM 2005 O O . VAL A 1 256 ? 14.961 3.369 -10.43 1 94.69 256 VAL A O 1
ATOM 2008 N N . SER A 1 257 ? 15.672 3.043 -12.562 1 96.31 257 SER A N 1
ATOM 2009 C CA . SER A 1 257 ? 15.258 4.395 -12.93 1 96.31 257 SER A CA 1
ATOM 2010 C C . SER A 1 257 ? 14.891 4.477 -14.414 1 96.31 257 SER A C 1
ATOM 2012 O O . SER A 1 257 ? 15.492 3.789 -15.242 1 96.31 257 SER A O 1
ATOM 2014 N N . ILE A 1 258 ? 13.953 5.285 -14.758 1 98.19 258 ILE A N 1
ATOM 2015 C CA . ILE A 1 258 ? 13.5 5.582 -16.109 1 98.19 258 ILE A CA 1
ATOM 2016 C C . ILE A 1 258 ? 13.305 7.086 -16.266 1 98.19 258 ILE A C 1
ATOM 2018 O O . ILE A 1 258 ? 12.484 7.691 -15.57 1 98.19 258 ILE A O 1
ATOM 2022 N N . ARG A 1 259 ? 14.039 7.695 -17.141 1 98.06 259 ARG A N 1
ATOM 2023 C CA . ARG A 1 259 ? 13.938 9.117 -17.453 1 98.06 259 ARG A CA 1
ATOM 2024 C C . ARG A 1 259 ? 13.453 9.312 -18.891 1 98.06 259 ARG A C 1
ATOM 2026 O O . ARG A 1 259 ? 13.961 8.68 -19.812 1 98.06 259 ARG A O 1
ATOM 2033 N N . GLN A 1 260 ? 12.445 10.133 -19.016 1 97.56 260 GLN A N 1
ATOM 2034 C CA . GLN A 1 260 ? 11.953 10.312 -20.375 1 97.56 260 GLN A CA 1
ATOM 2035 C C . GLN A 1 260 ? 11.844 11.797 -20.734 1 97.56 260 GLN A C 1
ATOM 2037 O O . GLN A 1 260 ? 11.602 12.633 -19.859 1 97.56 260 GLN A O 1
ATOM 2042 N N . THR A 1 261 ? 12.117 12.117 -21.969 1 95.88 261 THR A N 1
ATOM 2043 C CA . THR A 1 261 ? 11.867 13.383 -22.641 1 95.88 261 THR A CA 1
ATOM 2044 C C . THR A 1 261 ? 10.883 13.211 -23.797 1 95.88 261 THR A C 1
ATOM 2046 O O . THR A 1 261 ? 10.305 12.133 -23.969 1 95.88 261 THR A O 1
ATOM 2049 N N . SER A 1 262 ? 10.641 14.289 -24.531 1 93.75 262 SER A N 1
ATOM 2050 C CA . SER A 1 262 ? 9.742 14.188 -25.688 1 93.75 262 SER A CA 1
ATOM 2051 C C . SER A 1 262 ? 10.359 13.344 -26.797 1 93.75 262 SER A C 1
ATOM 2053 O O . SER A 1 262 ? 9.656 12.867 -27.688 1 93.75 262 SER A O 1
ATOM 2055 N N . GLU A 1 263 ? 11.688 13.062 -26.688 1 94 263 GLU A N 1
ATOM 2056 C CA . GLU A 1 263 ? 12.375 12.445 -27.828 1 94 263 GLU A CA 1
ATOM 2057 C C . GLU A 1 263 ? 12.812 11.023 -27.5 1 94 263 GLU A C 1
ATOM 2059 O O . GLU A 1 263 ? 12.922 10.18 -28.391 1 94 263 GLU A O 1
ATOM 2064 N N . SER A 1 264 ? 13.148 10.859 -26.25 1 96.56 264 SER A N 1
ATOM 2065 C CA . SER A 1 264 ? 13.703 9.555 -25.938 1 96.56 264 SER A CA 1
ATOM 2066 C C . SER A 1 264 ? 13.469 9.188 -24.469 1 96.56 264 SER A C 1
ATOM 2068 O O . SER A 1 264 ? 13 10.016 -23.688 1 96.56 264 SER A O 1
ATOM 2070 N N . ILE A 1 265 ? 13.766 7.887 -24.156 1 97.81 265 ILE A N 1
ATOM 2071 C CA . ILE A 1 265 ? 13.703 7.363 -22.797 1 97.81 265 ILE A CA 1
ATOM 2072 C C . ILE A 1 265 ? 15.031 6.715 -22.422 1 97.81 265 ILE A C 1
ATOM 2074 O O . ILE A 1 265 ? 15.664 6.055 -23.266 1 97.81 265 ILE A O 1
ATOM 2078 N N . VAL A 1 266 ? 15.453 6.969 -21.266 1 98.31 266 VAL A N 1
ATOM 2079 C CA . VAL A 1 266 ? 16.672 6.34 -20.75 1 98.31 266 VAL A CA 1
ATOM 2080 C C . VAL A 1 266 ? 16.312 5.41 -19.594 1 98.31 266 VAL A C 1
ATOM 2082 O O . VAL A 1 266 ? 15.719 5.84 -18.594 1 98.31 266 VAL A O 1
ATOM 2085 N N . VAL A 1 267 ? 16.641 4.113 -19.672 1 98.56 267 VAL A N 1
ATOM 2086 C CA . VAL A 1 267 ? 16.375 3.094 -18.672 1 98.56 267 VAL A CA 1
ATOM 2087 C C . VAL A 1 267 ? 17.688 2.629 -18.047 1 98.56 267 VAL A C 1
ATOM 2089 O O . VAL A 1 267 ? 18.625 2.236 -18.766 1 98.56 267 VAL A O 1
ATOM 2092 N N . CYS A 1 268 ? 17.75 2.664 -16.719 1 97.38 268 CYS A N 1
ATOM 2093 C CA . CYS A 1 268 ? 18.969 2.277 -16.016 1 97.38 268 CYS A CA 1
ATOM 2094 C C . CYS A 1 268 ? 18.719 1.092 -15.094 1 97.38 268 CYS A C 1
ATOM 2096 O O . CYS A 1 268 ? 17.672 1.02 -14.438 1 97.38 268 CYS A O 1
ATOM 2098 N N . THR A 1 269 ? 19.672 0.198 -15 1 96.69 269 THR A N 1
ATOM 2099 C CA . THR A 1 269 ? 19.578 -0.957 -14.109 1 96.69 269 THR A CA 1
ATOM 2100 C C . THR A 1 269 ? 20.438 -0.761 -12.875 1 96.69 269 THR A C 1
ATOM 2102 O O . THR A 1 269 ? 21.312 0.108 -12.852 1 96.69 269 THR A O 1
ATOM 2105 N N . LYS A 1 270 ? 20.156 -1.5 -11.875 1 90.88 270 LYS A N 1
ATOM 2106 C CA . LYS A 1 270 ? 20.906 -1.483 -10.617 1 90.88 270 LYS A CA 1
ATOM 2107 C C . LYS A 1 270 ? 22.375 -1.794 -10.844 1 90.88 270 LYS A C 1
ATOM 2109 O O . LYS A 1 270 ? 23.25 -1.266 -10.148 1 90.88 270 LYS A O 1
ATOM 2114 N N . ASN A 1 271 ? 22.672 -2.555 -11.906 1 90.5 271 ASN A N 1
ATOM 2115 C CA . ASN A 1 271 ? 24.031 -3.002 -12.18 1 90.5 271 ASN A CA 1
ATOM 2116 C C . ASN A 1 271 ? 24.781 -2.02 -13.086 1 90.5 271 ASN A C 1
ATOM 2118 O O . ASN A 1 271 ? 25.906 -2.287 -13.508 1 90.5 271 ASN A O 1
ATOM 2122 N N . GLY A 1 272 ? 24.109 -0.999 -13.523 1 91 272 GLY A N 1
ATOM 2123 C CA . GLY A 1 272 ? 24.844 0.07 -14.188 1 91 272 GLY A CA 1
ATOM 2124 C C . GLY A 1 272 ? 24.578 0.133 -15.68 1 91 272 GLY A C 1
ATOM 2125 O O . GLY A 1 272 ? 25.094 1.018 -16.375 1 91 272 GLY A O 1
ATOM 2126 N N . LEU A 1 273 ? 23.766 -0.771 -16.25 1 95.38 273 LEU A N 1
ATOM 2127 C CA . LEU A 1 273 ? 23.422 -0.692 -17.656 1 95.38 273 LEU A CA 1
ATOM 2128 C C . LEU A 1 273 ? 22.469 0.467 -17.922 1 95.38 273 LEU A C 1
ATOM 2130 O O . LEU A 1 273 ? 21.609 0.78 -17.094 1 95.38 273 LEU A O 1
ATOM 2134 N N . ARG A 1 274 ? 22.719 1.067 -19.062 1 97.31 274 ARG A N 1
ATOM 2135 C CA . ARG A 1 274 ? 21.891 2.182 -19.516 1 97.31 274 ARG A CA 1
ATOM 2136 C C . ARG A 1 274 ? 21.422 1.978 -20.953 1 97.31 274 ARG A C 1
ATOM 2138 O O . ARG A 1 274 ? 22.234 1.711 -21.844 1 97.31 274 ARG A O 1
ATOM 2145 N N . PHE A 1 275 ? 20.156 2.115 -21.219 1 98.19 275 PHE A N 1
ATOM 2146 C CA . PHE A 1 275 ? 19.578 1.975 -22.547 1 98.19 275 PHE A CA 1
ATOM 2147 C C . PHE A 1 275 ? 18.844 3.244 -22.953 1 98.19 275 PHE A C 1
ATOM 2149 O O . PHE A 1 275 ? 18.047 3.783 -22.172 1 98.19 275 PHE A O 1
ATOM 2156 N N . VAL A 1 276 ? 19.156 3.75 -24.094 1 98.12 276 VAL A N 1
ATOM 2157 C CA . VAL A 1 276 ? 18.375 4.812 -24.703 1 98.12 276 VAL A CA 1
ATOM 2158 C C . VAL A 1 276 ? 17.406 4.211 -25.719 1 98.12 276 VAL A C 1
ATOM 2160 O O . VAL A 1 276 ? 17.797 3.398 -26.562 1 98.12 276 VAL A O 1
ATOM 2163 N N . ALA A 1 277 ? 16.125 4.57 -25.594 1 98.19 277 ALA A N 1
ATOM 2164 C CA . ALA A 1 277 ? 15.125 3.967 -26.469 1 98.19 277 ALA A CA 1
ATOM 2165 C C . ALA A 1 277 ? 14.055 4.98 -26.859 1 98.19 277 ALA A C 1
ATOM 2167 O O . ALA A 1 277 ? 14.039 6.105 -26.359 1 98.19 277 ALA A O 1
ATOM 2168 N N . LYS A 1 278 ? 13.258 4.605 -27.828 1 97.56 278 LYS A N 1
ATOM 2169 C CA . LYS A 1 278 ? 12.102 5.418 -28.203 1 97.56 278 LYS A CA 1
ATOM 2170 C C . LYS A 1 278 ? 10.938 5.207 -27.25 1 97.56 278 LYS A C 1
ATOM 2172 O O . LYS A 1 278 ? 10.242 6.16 -26.891 1 97.56 278 LYS A O 1
ATOM 2177 N N . PHE A 1 279 ? 10.734 3.947 -26.891 1 98.25 279 PHE A N 1
ATOM 2178 C CA . PHE A 1 279 ? 9.633 3.611 -26 1 98.25 279 PHE A CA 1
ATOM 2179 C C . PHE A 1 279 ? 10.055 2.553 -24.984 1 98.25 279 PHE A C 1
ATOM 2181 O O . PHE A 1 279 ? 11.047 1.851 -25.188 1 98.25 279 PHE A O 1
ATOM 2188 N N . ALA A 1 280 ? 9.32 2.496 -23.906 1 98.75 280 ALA A N 1
ATOM 2189 C CA . ALA A 1 280 ? 9.477 1.434 -22.922 1 98.75 280 ALA A CA 1
ATOM 2190 C C . ALA A 1 280 ? 8.141 0.76 -22.625 1 98.75 280 ALA A C 1
ATOM 2192 O O . ALA A 1 280 ? 7.094 1.407 -22.641 1 98.75 280 ALA A O 1
ATOM 2193 N N . ILE A 1 281 ? 8.156 -0.542 -22.406 1 98.88 281 ILE A N 1
ATOM 2194 C CA . ILE A 1 281 ? 7.02 -1.3 -21.891 1 98.88 281 ILE A CA 1
ATOM 2195 C C . ILE A 1 281 ? 7.348 -1.836 -20.5 1 98.88 281 ILE A C 1
ATOM 2197 O O . ILE A 1 281 ? 8.312 -2.582 -20.328 1 98.88 281 ILE A O 1
ATOM 2201 N N . ILE A 1 282 ? 6.582 -1.43 -19.531 1 98.88 282 ILE A N 1
ATOM 2202 C CA . ILE A 1 282 ? 6.742 -1.912 -18.156 1 98.88 282 ILE A CA 1
ATOM 2203 C C . ILE A 1 282 ? 5.816 -3.105 -17.922 1 98.88 282 ILE A C 1
ATOM 2205 O O . ILE A 1 282 ? 4.609 -2.939 -17.75 1 98.88 282 ILE A O 1
ATOM 2209 N N . ALA A 1 283 ? 6.402 -4.309 -17.844 1 98.62 283 ALA A N 1
ATOM 2210 C CA . ALA A 1 283 ? 5.641 -5.547 -17.719 1 98.62 283 ALA A CA 1
ATOM 2211 C C . ALA A 1 283 ? 5.969 -6.27 -16.406 1 98.62 283 ALA A C 1
ATOM 2213 O O . ALA A 1 283 ? 6.254 -7.469 -16.406 1 98.62 283 ALA A O 1
ATOM 2214 N N . ILE A 1 284 ? 5.996 -5.531 -15.312 1 97.88 284 ILE A N 1
ATOM 2215 C CA . ILE A 1 284 ? 6.223 -6.07 -13.977 1 97.88 284 ILE A CA 1
ATOM 2216 C C . ILE A 1 284 ? 5.035 -5.734 -13.078 1 97.88 284 ILE A C 1
ATOM 2218 O O . ILE A 1 284 ? 4.215 -4.875 -13.414 1 97.88 284 ILE A O 1
ATOM 2222 N N . PRO A 1 285 ? 4.914 -6.43 -11.914 1 96.44 285 PRO A N 1
ATOM 2223 C CA . PRO A 1 285 ? 3.818 -6.117 -10.992 1 96.44 285 PRO A CA 1
ATOM 2224 C C . PRO A 1 285 ? 3.828 -4.66 -10.531 1 96.44 285 PRO A C 1
ATOM 2226 O O . PRO A 1 285 ? 4.898 -4.07 -10.367 1 96.44 285 PRO A O 1
ATOM 2229 N N . PRO A 1 286 ? 2.646 -4.094 -10.297 1 95.12 286 PRO A N 1
ATOM 2230 C CA . PRO A 1 286 ? 2.551 -2.689 -9.883 1 95.12 286 PRO A CA 1
ATOM 2231 C C . PRO A 1 286 ? 3.414 -2.369 -8.672 1 95.12 286 PRO A C 1
ATOM 2233 O O . PRO A 1 286 ? 4.09 -1.338 -8.641 1 95.12 286 PRO A O 1
ATOM 2236 N N . ARG A 1 287 ? 3.453 -3.209 -7.742 1 90.94 287 ARG A N 1
ATOM 2237 C CA . ARG A 1 287 ? 4.223 -2.969 -6.523 1 90.94 287 ARG A CA 1
ATOM 2238 C C . ARG A 1 287 ? 5.699 -2.756 -6.844 1 90.94 287 ARG A C 1
ATOM 2240 O O . ARG A 1 287 ? 6.363 -1.935 -6.207 1 90.94 287 ARG A O 1
ATOM 2247 N N . LEU A 1 288 ? 6.207 -3.51 -7.766 1 94.5 288 LEU A N 1
ATOM 2248 C CA . LEU A 1 288 ? 7.609 -3.383 -8.148 1 94.5 288 LEU A CA 1
ATOM 2249 C C . LEU A 1 288 ? 7.836 -2.115 -8.969 1 94.5 288 LEU A C 1
ATOM 2251 O O . LEU A 1 288 ? 8.898 -1.5 -8.891 1 94.5 288 LEU A O 1
ATOM 2255 N N . THR A 1 289 ? 6.812 -1.743 -9.766 1 94.81 289 THR A N 1
ATOM 2256 C CA . THR A 1 289 ? 6.871 -0.485 -10.5 1 94.81 289 THR A CA 1
ATOM 2257 C C . THR A 1 289 ? 7.086 0.688 -9.547 1 94.81 289 THR A C 1
ATOM 2259 O O . THR A 1 289 ? 7.82 1.626 -9.867 1 94.81 289 THR A O 1
ATOM 2262 N N . GLY A 1 290 ? 6.492 0.583 -8.383 1 91.31 290 GLY A N 1
ATOM 2263 C CA . GLY A 1 290 ? 6.582 1.645 -7.395 1 91.31 290 GLY A CA 1
ATOM 2264 C C . GLY A 1 290 ? 7.984 1.841 -6.852 1 91.31 290 GLY A C 1
ATOM 2265 O O . GLY A 1 290 ? 8.281 2.867 -6.238 1 91.31 290 GLY A O 1
ATOM 2266 N N . LYS A 1 291 ? 8.859 0.946 -7.145 1 91.31 291 LYS A N 1
ATOM 2267 C CA . LYS A 1 291 ? 10.227 1.023 -6.637 1 91.31 291 LYS A CA 1
ATOM 2268 C C . LYS A 1 291 ? 11.148 1.713 -7.637 1 91.31 291 LYS A C 1
ATOM 2270 O O . LYS A 1 291 ? 12.273 2.076 -7.301 1 91.31 291 LYS A O 1
ATOM 2275 N N . ILE A 1 292 ? 10.664 1.885 -8.836 1 95.06 292 ILE A N 1
ATOM 2276 C CA . ILE A 1 292 ? 11.453 2.498 -9.891 1 95.06 292 ILE A CA 1
ATOM 2277 C C . ILE A 1 292 ? 11.359 4.02 -9.797 1 95.06 292 ILE A C 1
ATOM 2279 O O . ILE A 1 292 ? 10.273 4.562 -9.555 1 95.06 292 ILE A O 1
ATOM 2283 N N . ASP A 1 293 ? 12.477 4.68 -9.969 1 93.06 293 ASP A N 1
ATOM 2284 C CA . ASP A 1 293 ? 12.516 6.137 -10 1 93.06 293 ASP A CA 1
ATOM 2285 C C . ASP A 1 293 ? 12.156 6.664 -11.391 1 93.06 293 ASP A C 1
ATOM 2287 O O . ASP A 1 293 ? 12.883 6.422 -12.359 1 93.06 293 ASP A O 1
ATOM 2291 N N . PHE A 1 294 ? 11.062 7.355 -11.523 1 96.19 294 PHE A N 1
ATOM 2292 C CA . PHE A 1 294 ? 10.617 7.914 -12.797 1 96.19 294 PHE A CA 1
ATOM 2293 C C . PHE A 1 294 ? 10.875 9.414 -12.852 1 96.19 294 PHE A C 1
ATOM 2295 O O . PHE A 1 294 ? 10.625 10.133 -11.875 1 96.19 294 PHE A O 1
ATOM 2302 N N . MET A 1 295 ? 11.359 9.867 -13.969 1 95.81 295 MET A N 1
ATOM 2303 C CA . MET A 1 295 ? 11.5 11.289 -14.266 1 95.81 295 MET A CA 1
ATOM 2304 C C . MET A 1 295 ? 10.992 11.602 -15.672 1 95.81 295 MET A C 1
ATOM 2306 O O . MET A 1 295 ? 11.539 11.094 -16.656 1 95.81 295 MET A O 1
ATOM 2310 N N . PRO A 1 296 ? 10.055 12.461 -15.875 1 95.19 296 PRO A N 1
ATOM 2311 C CA . PRO A 1 296 ? 9.258 13.055 -14.797 1 95.19 296 PRO A CA 1
ATOM 2312 C C . PRO A 1 296 ? 8.531 12.008 -13.953 1 95.19 296 PRO A C 1
ATOM 2314 O O . PRO A 1 296 ? 8.398 10.859 -14.375 1 95.19 296 PRO A O 1
ATOM 2317 N N . ARG A 1 297 ? 8.148 12.422 -12.781 1 92.81 297 ARG A N 1
ATOM 2318 C CA . ARG A 1 297 ? 7.371 11.539 -11.906 1 92.81 297 ARG A CA 1
ATOM 2319 C C . ARG A 1 297 ? 6.066 11.117 -12.578 1 92.81 297 ARG A C 1
ATOM 2321 O O . ARG A 1 297 ? 5.492 11.875 -13.359 1 92.81 297 ARG A O 1
ATOM 2328 N N . LEU A 1 298 ? 5.617 9.906 -12.188 1 94.75 298 LEU A N 1
ATOM 2329 C CA . LEU A 1 298 ? 4.328 9.453 -12.703 1 94.75 298 LEU A CA 1
ATOM 2330 C C . LEU A 1 298 ? 3.207 10.391 -12.266 1 94.75 298 LEU A C 1
ATOM 2332 O O . LEU A 1 298 ? 3.307 11.039 -11.219 1 94.75 298 LEU A O 1
ATOM 2336 N N . PRO A 1 299 ? 2.166 10.469 -13.109 1 93.56 299 PRO A N 1
ATOM 2337 C CA . PRO A 1 299 ? 1.013 11.266 -12.68 1 93.56 299 PRO A CA 1
ATOM 2338 C C . PRO A 1 299 ? 0.483 10.844 -11.312 1 93.56 299 PRO A C 1
ATOM 2340 O O . PRO A 1 299 ? 0.553 9.672 -10.953 1 93.56 299 PRO A O 1
ATOM 2343 N N . TYR A 1 300 ? -0.125 11.789 -10.625 1 92.88 300 TYR A N 1
ATOM 2344 C CA . TYR A 1 300 ? -0.588 11.609 -9.258 1 92.88 300 TYR A CA 1
ATOM 2345 C C . TYR A 1 300 ? -1.466 10.367 -9.133 1 92.88 300 TYR A C 1
ATOM 2347 O O . TYR A 1 300 ? -1.208 9.5 -8.297 1 92.88 300 TYR A O 1
ATOM 2355 N N . ASP A 1 301 ? -2.467 10.273 -9.969 1 95 301 ASP A N 1
ATOM 2356 C CA . ASP A 1 301 ? -3.443 9.195 -9.867 1 95 301 ASP A CA 1
ATOM 2357 C C . ASP A 1 301 ? -2.787 7.84 -10.125 1 95 301 ASP A C 1
ATOM 2359 O O . ASP A 1 301 ? -3.098 6.859 -9.445 1 95 301 ASP A O 1
ATOM 2363 N N . LYS A 1 302 ? -1.885 7.754 -11.039 1 95.62 302 LYS A N 1
ATOM 2364 C CA . LYS A 1 302 ? -1.209 6.492 -11.336 1 95.62 302 LYS A CA 1
ATOM 2365 C C . LYS A 1 302 ? -0.302 6.07 -10.188 1 95.62 302 LYS A C 1
ATOM 2367 O O . LYS A 1 302 ? -0.304 4.906 -9.781 1 95.62 302 LYS A O 1
ATOM 2372 N N . GLN A 1 303 ? 0.443 7.004 -9.68 1 94 303 GLN A N 1
ATOM 2373 C CA . GLN A 1 303 ? 1.312 6.723 -8.547 1 94 303 GLN A CA 1
ATOM 2374 C C . GLN A 1 303 ? 0.511 6.18 -7.363 1 94 303 GLN A C 1
ATOM 2376 O O . GLN A 1 303 ? 0.895 5.18 -6.754 1 94 303 GLN A O 1
ATOM 2381 N N . HIS A 1 304 ? -0.58 6.797 -7.105 1 94.62 304 HIS A N 1
ATOM 2382 C CA . HIS A 1 304 ? -1.358 6.418 -5.93 1 94.62 304 HIS A CA 1
ATOM 2383 C C . HIS A 1 304 ? -2.133 5.125 -6.18 1 94.62 304 HIS A C 1
ATOM 2385 O O . HIS A 1 304 ? -2.357 4.344 -5.254 1 94.62 304 HIS A O 1
ATOM 2391 N N . THR A 1 305 ? -2.539 4.906 -7.43 1 96.19 305 THR A N 1
ATOM 2392 C CA . THR A 1 305 ? -3.119 3.609 -7.754 1 96.19 305 THR A CA 1
ATOM 2393 C C . THR A 1 305 ? -2.129 2.486 -7.461 1 96.19 305 THR A C 1
ATOM 2395 O O . THR A 1 305 ? -2.48 1.495 -6.816 1 96.19 305 THR A O 1
ATOM 2398 N N . ILE A 1 306 ? -0.906 2.676 -7.863 1 95.62 306 ILE A N 1
ATOM 2399 C CA . ILE A 1 306 ? 0.145 1.69 -7.633 1 95.62 306 ILE A CA 1
ATOM 2400 C C . ILE A 1 306 ? 0.365 1.509 -6.133 1 95.62 306 ILE A C 1
ATOM 2402 O O . ILE A 1 306 ? 0.452 0.38 -5.645 1 95.62 306 ILE A O 1
ATOM 2406 N N . GLU A 1 307 ? 0.315 2.574 -5.402 1 93.56 307 GLU A N 1
ATOM 2407 C CA . GLU A 1 307 ? 0.598 2.562 -3.971 1 93.56 307 GLU A CA 1
ATOM 2408 C C . GLU A 1 307 ? -0.558 1.951 -3.184 1 93.56 307 GLU A C 1
ATOM 2410 O O . GLU A 1 307 ? -0.394 1.576 -2.021 1 93.56 307 GLU A O 1
ATOM 2415 N N . ASN A 1 308 ? -1.719 1.903 -3.805 1 96.19 308 ASN A N 1
ATOM 2416 C CA . ASN A 1 308 ? -2.889 1.344 -3.139 1 96.19 308 ASN A CA 1
ATOM 2417 C C . ASN A 1 308 ? -3.176 -0.079 -3.609 1 96.19 308 ASN A C 1
ATOM 2419 O O . ASN A 1 308 ? -4.277 -0.594 -3.408 1 96.19 308 ASN A O 1
ATOM 2423 N N . MET A 1 309 ? -2.277 -0.667 -4.293 1 96.06 309 MET A N 1
ATOM 2424 C CA . MET A 1 309 ? -2.287 -2.098 -4.578 1 96.06 309 MET A CA 1
ATOM 2425 C C . MET A 1 309 ? -1.311 -2.842 -3.676 1 96.06 309 MET A C 1
ATOM 2427 O O . MET A 1 309 ? -0.115 -2.541 -3.666 1 96.06 309 MET A O 1
ATOM 2431 N N . ILE A 1 310 ? -1.841 -3.777 -2.936 1 94.94 310 ILE A N 1
ATOM 2432 C CA . ILE A 1 310 ? -0.993 -4.473 -1.976 1 94.94 310 ILE A CA 1
ATOM 2433 C C . ILE A 1 310 ? -0.613 -5.848 -2.523 1 94.94 310 ILE A C 1
ATOM 2435 O O . ILE A 1 310 ? -1.365 -6.445 -3.297 1 94.94 310 ILE A O 1
ATOM 2439 N N . PRO A 1 311 ? 0.504 -6.289 -2.135 1 92.94 311 PRO A N 1
ATOM 2440 C CA . PRO A 1 311 ? 0.923 -7.613 -2.59 1 92.94 311 PRO A CA 1
ATOM 2441 C C . PRO A 1 311 ? 0.179 -8.742 -1.883 1 92.94 311 PRO A C 1
ATOM 2443 O O . PRO A 1 311 ? -0.133 -8.633 -0.694 1 92.94 311 PRO A O 1
ATOM 2446 N N . SER A 1 312 ? -0.084 -9.758 -2.623 1 95 312 SER A N 1
ATOM 2447 C CA . SER A 1 312 ? -0.631 -11 -2.082 1 95 312 SER A CA 1
ATOM 2448 C C . SER A 1 312 ? 0.46 -12.047 -1.889 1 95 312 SER A C 1
ATOM 2450 O O . SER A 1 312 ? 1.603 -11.844 -2.307 1 95 312 SER A O 1
ATOM 2452 N N . HIS A 1 313 ? 0.043 -13.148 -1.223 1 93.56 313 HIS A N 1
ATOM 2453 C CA . HIS A 1 313 ? 1.054 -14.172 -0.955 1 93.56 313 HIS A CA 1
ATOM 2454 C C . HIS A 1 313 ? 0.446 -15.57 -0.975 1 93.56 313 HIS A C 1
ATOM 2456 O O . HIS A 1 313 ? -0.552 -15.828 -0.299 1 93.56 313 HIS A O 1
ATOM 2462 N N . LEU A 1 314 ? 1.096 -16.391 -1.715 1 95.38 314 LEU A N 1
ATOM 2463 C CA . LEU A 1 314 ? 0.775 -17.828 -1.757 1 95.38 314 LEU A CA 1
ATOM 2464 C C . LEU A 1 314 ? 2.037 -18.672 -1.636 1 95.38 314 LEU A C 1
ATOM 2466 O O . LEU A 1 314 ? 3.072 -18.328 -2.219 1 95.38 314 LEU A O 1
ATOM 2470 N N . THR A 1 315 ? 1.95 -19.641 -0.837 1 97.31 315 THR A N 1
ATOM 2471 C CA . THR A 1 315 ? 2.938 -20.703 -0.849 1 97.31 315 THR A CA 1
ATOM 2472 C C . THR A 1 315 ? 2.381 -21.953 -1.547 1 97.31 315 THR A C 1
ATOM 2474 O O . THR A 1 315 ? 1.291 -22.422 -1.214 1 97.31 315 THR A O 1
ATOM 2477 N N . LYS A 1 316 ? 3.059 -22.359 -2.52 1 97.81 316 LYS A N 1
ATOM 2478 C CA . LYS A 1 316 ? 2.658 -23.562 -3.238 1 97.81 316 LYS A CA 1
ATOM 2479 C C . LYS A 1 316 ? 3.543 -24.75 -2.857 1 97.81 316 LYS A C 1
ATOM 2481 O O . LYS A 1 316 ? 4.727 -24.578 -2.562 1 97.81 316 LYS A O 1
ATOM 2486 N N . PHE A 1 317 ? 2.971 -25.953 -2.801 1 98.5 317 PHE A N 1
ATOM 2487 C CA . PHE A 1 317 ? 3.773 -27.141 -2.547 1 98.5 317 PHE A CA 1
ATOM 2488 C C . PHE A 1 317 ? 3.361 -28.281 -3.473 1 98.5 317 PHE A C 1
ATOM 2490 O O . PHE A 1 317 ? 2.238 -28.297 -3.984 1 98.5 317 PHE A O 1
ATOM 2497 N N . ILE A 1 318 ? 4.277 -29.141 -3.73 1 98.75 318 ILE A N 1
ATOM 2498 C CA . ILE A 1 318 ? 4.082 -30.359 -4.512 1 98.75 318 ILE A CA 1
ATOM 2499 C C . ILE A 1 318 ? 4.652 -31.547 -3.756 1 98.75 318 ILE A C 1
ATOM 2501 O O . ILE A 1 318 ? 5.789 -31.516 -3.277 1 98.75 318 ILE A O 1
ATOM 2505 N N . VAL A 1 319 ? 3.898 -32.562 -3.658 1 98.81 319 VAL A N 1
ATOM 2506 C CA . VAL A 1 319 ? 4.344 -33.812 -3.049 1 98.81 319 VAL A CA 1
ATOM 2507 C C . VAL A 1 319 ? 4.168 -34.938 -4.039 1 98.81 319 VAL A C 1
ATOM 2509 O O . VAL A 1 319 ? 3.039 -35.281 -4.406 1 98.81 319 VAL A O 1
ATOM 2512 N N . SER A 1 320 ? 5.242 -35.562 -4.434 1 98.81 320 SER A N 1
ATOM 2513 C CA . SER A 1 320 ? 5.184 -36.688 -5.379 1 98.81 320 SER A CA 1
ATOM 2514 C C . SER A 1 320 ? 5.117 -38.031 -4.66 1 98.81 320 SER A C 1
ATOM 2516 O O . SER A 1 320 ? 5.703 -38.188 -3.586 1 98.81 320 SER A O 1
ATOM 2518 N N . TYR A 1 321 ? 4.438 -38.969 -5.227 1 98.69 321 TYR A N 1
ATOM 2519 C CA . TYR A 1 321 ? 4.199 -40.281 -4.633 1 98.69 321 TYR A CA 1
ATOM 2520 C C . TYR A 1 321 ? 4.469 -41.375 -5.641 1 98.69 321 TYR A C 1
ATOM 2522 O O . TYR A 1 321 ? 4.488 -41.125 -6.848 1 98.69 321 TYR A O 1
ATOM 2530 N N . PRO A 1 322 ? 4.613 -42.562 -5.152 1 97.88 322 PRO A N 1
ATOM 2531 C CA . PRO A 1 322 ? 4.82 -43.719 -6.055 1 97.88 322 PRO A CA 1
ATOM 2532 C C . PRO A 1 322 ? 3.566 -44.062 -6.859 1 97.88 322 PRO A C 1
ATOM 2534 O O . PRO A 1 322 ? 3.668 -44.594 -7.965 1 97.88 322 PRO A O 1
ATOM 2537 N N . SER A 1 323 ? 2.428 -43.781 -6.273 1 97.44 323 SER A N 1
ATOM 2538 C CA . SER A 1 323 ? 1.151 -44.031 -6.93 1 97.44 323 SER A CA 1
ATOM 2539 C C . SER A 1 323 ? 0.108 -43 -6.555 1 97.44 323 SER A C 1
ATOM 2541 O O . SER A 1 323 ? 0.24 -42.312 -5.535 1 97.44 323 SER A O 1
ATOM 2543 N N . ALA A 1 324 ? -0.876 -42.938 -7.453 1 98.06 324 ALA A N 1
ATOM 2544 C CA . ALA A 1 324 ? -1.994 -42.062 -7.152 1 98.06 324 ALA A CA 1
ATOM 2545 C C . ALA A 1 324 ? -3.012 -42.75 -6.242 1 98.06 324 ALA A C 1
ATOM 2547 O O . ALA A 1 324 ? -4.164 -42.938 -6.633 1 98.06 324 ALA A O 1
ATOM 2548 N N . PHE A 1 325 ? -2.646 -43.031 -4.992 1 98.19 325 PHE A N 1
ATOM 2549 C CA . PHE A 1 325 ? -3.455 -43.781 -4.055 1 98.19 325 PHE A CA 1
ATOM 2550 C C . PHE A 1 325 ? -4.793 -43.094 -3.799 1 98.19 325 PHE A C 1
ATOM 2552 O O . PHE A 1 325 ? -5.793 -43.781 -3.521 1 98.19 325 PHE A O 1
ATOM 2559 N N . TRP A 1 326 ? -4.867 -41.812 -3.881 1 97.94 326 TRP A N 1
ATOM 2560 C CA . TRP A 1 326 ? -6.125 -41.094 -3.664 1 97.94 326 TRP A CA 1
ATOM 2561 C C . TRP A 1 326 ? -7.129 -41.406 -4.766 1 97.94 326 TRP A C 1
ATOM 2563 O O . TRP A 1 326 ? -8.32 -41.562 -4.504 1 97.94 326 TRP A O 1
ATOM 2573 N N . ARG A 1 327 ? -6.637 -41.531 -6.016 1 96.69 327 ARG A N 1
ATOM 2574 C CA . ARG A 1 327 ? -7.523 -41.969 -7.098 1 96.69 327 ARG A CA 1
ATOM 2575 C C . ARG A 1 327 ? -8.078 -43.344 -6.848 1 96.69 327 ARG A C 1
ATOM 2577 O O . ARG A 1 327 ? -9.281 -43.594 -7.012 1 96.69 327 ARG A O 1
ATOM 2584 N N . LYS A 1 328 ? -7.227 -44.156 -6.457 1 96.81 328 LYS A N 1
ATOM 2585 C CA . LYS A 1 328 ? -7.605 -45.562 -6.18 1 96.81 328 LYS A CA 1
ATOM 2586 C C . LYS A 1 328 ? -8.641 -45.625 -5.059 1 96.81 328 LYS A C 1
ATOM 2588 O O . LYS A 1 328 ? -9.5 -46.5 -5.059 1 96.81 328 LYS A O 1
ATOM 2593 N N . ASN A 1 329 ? -8.578 -44.75 -4.172 1 96.12 329 ASN A N 1
ATOM 2594 C CA . ASN A 1 329 ? -9.477 -44.719 -3.021 1 96.12 329 ASN A CA 1
ATOM 2595 C C . ASN A 1 329 ? -10.742 -43.906 -3.318 1 96.12 329 ASN A C 1
ATOM 2597 O O . ASN A 1 329 ? -11.516 -43.594 -2.406 1 96.12 329 ASN A O 1
ATOM 2601 N N . GLY A 1 330 ? -10.898 -43.5 -4.543 1 95 330 GLY A N 1
ATOM 2602 C CA . GLY A 1 330 ? -12.117 -42.812 -4.953 1 95 330 GLY A CA 1
ATOM 2603 C C . GLY A 1 330 ? -12.117 -41.344 -4.602 1 95 330 GLY A C 1
ATOM 2604 O O . GLY A 1 330 ? -13.172 -40.719 -4.531 1 95 330 GLY A O 1
ATOM 2605 N N . MET A 1 331 ? -10.969 -40.812 -4.293 1 95.25 331 MET A N 1
ATOM 2606 C CA . MET A 1 331 ? -10.844 -39.406 -3.947 1 95.25 331 MET A CA 1
ATOM 2607 C C . MET A 1 331 ? -10.289 -38.594 -5.121 1 95.25 331 MET A C 1
ATOM 2609 O O . MET A 1 331 ? -9.531 -39.125 -5.934 1 95.25 331 MET A O 1
ATOM 2613 N N . SER A 1 332 ? -10.602 -37.312 -5.238 1 94.56 332 SER A N 1
ATOM 2614 C CA . SER A 1 332 ? -10.156 -36.438 -6.336 1 94.56 332 SER A CA 1
ATOM 2615 C C . SER A 1 332 ? -8.789 -35.844 -6.047 1 94.56 332 SER A C 1
ATOM 2617 O O . SER A 1 332 ? -8.133 -35.312 -6.953 1 94.56 332 SER A O 1
ATOM 2619 N N . GLY A 1 333 ? -8.398 -35.812 -4.766 1 95.69 333 GLY A N 1
ATOM 2620 C CA . GLY A 1 333 ? -7.203 -35.094 -4.355 1 95.69 333 GLY A CA 1
ATOM 2621 C C . GLY A 1 333 ? -7.488 -33.656 -3.91 1 95.69 333 GLY A C 1
ATOM 2622 O O . GLY A 1 333 ? -6.598 -32.969 -3.404 1 95.69 333 GLY A O 1
ATOM 2623 N N . GLU A 1 334 ? -8.75 -33.25 -4.031 1 95.5 334 GLU A N 1
ATOM 2624 C CA . GLU A 1 334 ? -9.125 -31.891 -3.643 1 95.5 334 GLU A CA 1
ATOM 2625 C C . GLU A 1 334 ? -9.477 -31.828 -2.158 1 95.5 334 GLU A C 1
ATOM 2627 O O . GLU A 1 334 ? -10.32 -32.594 -1.68 1 95.5 334 GLU A O 1
ATOM 2632 N N . ILE A 1 335 ? -8.773 -31.016 -1.47 1 95.88 335 ILE A N 1
ATOM 2633 C CA . ILE A 1 335 ? -9 -30.734 -0.056 1 95.88 335 ILE A CA 1
ATOM 2634 C C . ILE A 1 335 ? -9.133 -29.234 0.153 1 95.88 335 ILE A C 1
ATOM 2636 O O . ILE A 1 335 ? -8.336 -28.453 -0.379 1 95.88 335 ILE A O 1
ATOM 2640 N N . ALA A 1 336 ? -10.148 -28.797 0.854 1 95.44 336 ALA A N 1
ATOM 2641 C CA . ALA A 1 336 ? -10.32 -27.406 1.265 1 95.44 336 ALA A CA 1
ATOM 2642 C C . ALA A 1 336 ? -10.375 -27.297 2.785 1 95.44 336 ALA A C 1
ATOM 2644 O O . ALA A 1 336 ? -11.086 -28.062 3.447 1 95.44 336 ALA A O 1
ATOM 2645 N N . HIS A 1 337 ? -9.602 -26.422 3.289 1 96.38 337 HIS A N 1
ATOM 2646 C CA . HIS A 1 337 ? -9.508 -26.234 4.734 1 96.38 337 HIS A CA 1
ATOM 2647 C C . HIS A 1 337 ? -9.414 -24.75 5.094 1 96.38 337 HIS A C 1
ATOM 2649 O O . HIS A 1 337 ? -8.727 -23.984 4.414 1 96.38 337 HIS A O 1
ATOM 2655 N N . ILE A 1 338 ? -10.156 -24.312 6.113 1 95.5 338 ILE A N 1
ATOM 2656 C CA . ILE A 1 338 ? -10.07 -22.953 6.602 1 95.5 338 ILE A CA 1
ATOM 2657 C C . ILE A 1 338 ? -8.734 -22.734 7.305 1 95.5 338 ILE A C 1
ATOM 2659 O O . ILE A 1 338 ? -8.336 -23.531 8.156 1 95.5 338 ILE A O 1
ATOM 2663 N N . THR A 1 339 ? -8.047 -21.672 6.941 1 94.81 339 THR A N 1
ATOM 2664 C CA . THR A 1 339 ? -6.703 -21.453 7.461 1 94.81 339 THR A CA 1
ATOM 2665 C C . THR A 1 339 ? -6.586 -20.094 8.133 1 94.81 339 THR A C 1
ATOM 2667 O O . THR A 1 339 ? -5.562 -19.422 8.008 1 94.81 339 THR A O 1
ATOM 2670 N N . GLY A 1 340 ? -7.605 -19.609 8.727 1 91.88 340 GLY A N 1
ATOM 2671 C CA . GLY A 1 340 ? -7.559 -18.406 9.523 1 91.88 340 GLY A CA 1
ATOM 2672 C C . GLY A 1 340 ? -6.93 -18.609 10.891 1 91.88 340 GLY A C 1
ATOM 2673 O O . GLY A 1 340 ? -6.324 -19.656 11.148 1 91.88 340 GLY A O 1
ATOM 2674 N N . ARG A 1 341 ? -7.051 -17.656 11.727 1 88.12 341 ARG A N 1
ATOM 2675 C CA . ARG A 1 341 ? -6.5 -17.688 13.078 1 88.12 341 ARG A CA 1
ATOM 2676 C C . ARG A 1 341 ? -7.02 -18.891 13.852 1 88.12 341 ARG A C 1
ATOM 2678 O O . ARG A 1 341 ? -8.219 -19.172 13.844 1 88.12 341 ARG A O 1
ATOM 2685 N N . TYR A 1 342 ? -6.191 -19.641 14.414 1 89.81 342 TYR A N 1
ATOM 2686 C CA . TYR A 1 342 ? -6.457 -20.781 15.289 1 89.81 342 TYR A CA 1
ATOM 2687 C C . TYR A 1 342 ? -6.719 -22.047 14.469 1 89.81 342 TYR A C 1
ATOM 2689 O O . TYR A 1 342 ? -6.984 -23.109 15.023 1 89.81 342 TYR A O 1
ATOM 2697 N N . HIS A 1 343 ? -6.57 -21.969 13.172 1 93.25 343 HIS A N 1
ATOM 2698 C CA . HIS A 1 343 ? -6.914 -23.125 12.359 1 93.25 343 HIS A CA 1
ATOM 2699 C C . HIS A 1 343 ? -5.746 -23.547 11.477 1 93.25 343 HIS A C 1
ATOM 2701 O O . HIS A 1 343 ? -5.785 -24.609 10.852 1 93.25 343 HIS A O 1
ATOM 2707 N N . CYS A 1 344 ? -4.75 -22.734 11.461 1 94.19 344 CYS A N 1
ATOM 2708 C CA . CYS A 1 344 ? -3.693 -23.031 10.5 1 94.19 344 CYS A CA 1
ATOM 2709 C C . CYS A 1 344 ? -2.393 -23.391 11.211 1 94.19 344 CYS A C 1
ATOM 2711 O O . CYS A 1 344 ? -1.4 -23.734 10.57 1 94.19 344 CYS A O 1
ATOM 2713 N N . GLU A 1 345 ? -2.305 -23.391 12.492 1 91.12 345 GLU A N 1
ATOM 2714 C CA . GLU A 1 345 ? -1.063 -23.5 13.258 1 91.12 345 GLU A CA 1
ATOM 2715 C C . GLU A 1 345 ? -0.446 -24.891 13.094 1 91.12 345 GLU A C 1
ATOM 2717 O O . GLU A 1 345 ? 0.779 -25.031 13.07 1 91.12 345 GLU A O 1
ATOM 2722 N N . SER A 1 346 ? -1.3 -25.859 12.992 1 90.81 346 SER A N 1
ATOM 2723 C CA . SER A 1 346 ? -0.791 -27.219 12.828 1 90.81 346 SER A CA 1
ATOM 2724 C C . SER A 1 346 ? -1.068 -27.734 11.422 1 90.81 346 SER A C 1
ATOM 2726 O O . SER A 1 346 ? -0.483 -28.734 11 1 90.81 346 SER A O 1
ATOM 2728 N N . ASP A 1 347 ? -1.963 -27.156 10.742 1 95 347 ASP A N 1
ATOM 2729 C CA . ASP A 1 347 ? -2.363 -27.531 9.391 1 95 347 ASP A CA 1
ATOM 2730 C C . ASP A 1 347 ? -2.379 -26.312 8.461 1 95 347 ASP A C 1
ATOM 2732 O O . ASP A 1 347 ? -3.387 -25.609 8.367 1 95 347 ASP A O 1
ATOM 2736 N N . PRO A 1 348 ? -1.335 -26.172 7.719 1 96.06 348 PRO A N 1
ATOM 2737 C CA . PRO A 1 348 ? -1.23 -24.969 6.906 1 96.06 348 PRO A CA 1
ATOM 2738 C C . PRO A 1 348 ? -1.969 -25.078 5.574 1 96.06 348 PRO A C 1
ATOM 2740 O O . PRO A 1 348 ? -2.098 -24.094 4.848 1 96.06 348 PRO A O 1
ATOM 2743 N N . ILE A 1 349 ? -2.525 -26.234 5.195 1 97.69 349 ILE A N 1
ATOM 2744 C CA . ILE A 1 349 ? -3.037 -26.484 3.852 1 97.69 349 ILE A CA 1
ATOM 2745 C C . ILE A 1 349 ? -4.406 -25.828 3.686 1 97.69 349 ILE A C 1
ATOM 2747 O O . ILE A 1 349 ? -5.332 -26.109 4.453 1 97.69 349 ILE A O 1
ATOM 2751 N N . ALA A 1 350 ? -4.496 -25.031 2.727 1 97.69 350 ALA A N 1
ATOM 2752 C CA . ALA A 1 350 ? -5.785 -24.406 2.443 1 97.69 350 ALA A CA 1
ATOM 2753 C C . ALA A 1 350 ? -6.535 -25.156 1.351 1 97.69 350 ALA A C 1
ATOM 2755 O O . ALA A 1 350 ? -7.754 -25.328 1.433 1 97.69 350 ALA A O 1
ATOM 2756 N N . LEU A 1 351 ? -5.781 -25.578 0.314 1 97 351 LEU A N 1
ATOM 2757 C CA . LEU A 1 351 ? -6.371 -26.219 -0.854 1 97 351 LEU A CA 1
ATOM 2758 C C . LEU A 1 351 ? -5.375 -27.156 -1.522 1 97 351 LEU A C 1
ATOM 2760 O O . LEU A 1 351 ? -4.18 -26.859 -1.589 1 97 351 LEU A O 1
ATOM 2764 N N . THR A 1 352 ? -5.883 -28.266 -1.994 1 97.62 352 THR A N 1
ATOM 2765 C CA . THR A 1 352 ? -5.043 -29.188 -2.764 1 97.62 352 THR A CA 1
ATOM 2766 C C . THR A 1 352 ? -5.777 -29.672 -4.008 1 97.62 352 THR A C 1
ATOM 2768 O O . THR A 1 352 ? -7.004 -29.594 -4.086 1 97.62 352 THR A O 1
ATOM 2771 N N . PHE A 1 353 ? -5.027 -30.156 -4.945 1 97 353 PHE A N 1
ATOM 2772 C CA . PHE A 1 353 ? -5.516 -30.797 -6.164 1 97 353 PHE A CA 1
ATOM 2773 C C . PHE A 1 353 ? -4.633 -31.969 -6.559 1 97 353 PHE A C 1
ATOM 2775 O O . PHE A 1 353 ? -3.484 -32.062 -6.117 1 97 353 PHE A O 1
ATOM 2782 N N . ASP A 1 354 ? -5.246 -32.812 -7.363 1 97.69 354 ASP A N 1
ATOM 2783 C CA . ASP A 1 354 ? -4.43 -33.812 -8.047 1 97.69 354 ASP A CA 1
ATOM 2784 C C . ASP A 1 354 ? -3.406 -33.156 -8.969 1 97.69 354 ASP A C 1
ATOM 2786 O O . ASP A 1 354 ? -3.764 -32.312 -9.797 1 97.69 354 ASP A O 1
ATOM 2790 N N . GLY A 1 355 ? -2.137 -33.531 -8.766 1 97.94 355 GLY A N 1
ATOM 2791 C CA . GLY A 1 355 ? -1.07 -32.906 -9.547 1 97.94 355 GLY A CA 1
ATOM 2792 C C . GLY A 1 355 ? -0.326 -33.906 -10.414 1 97.94 355 GLY A C 1
ATOM 2793 O O . GLY A 1 355 ? 0.855 -33.719 -10.711 1 97.94 355 GLY A O 1
ATOM 2794 N N . THR A 1 356 ? -0.997 -34.969 -10.742 1 98.12 356 THR A N 1
ATOM 2795 C CA . THR A 1 356 ? -0.362 -35.969 -11.586 1 98.12 356 THR A CA 1
ATOM 2796 C C . THR A 1 356 ? -0.001 -35.375 -12.945 1 98.12 356 THR A C 1
ATOM 2798 O O . THR A 1 356 ? -0.828 -34.719 -13.586 1 98.12 356 THR A O 1
ATOM 2801 N N . THR A 1 357 ? 1.207 -35.625 -13.383 1 97.88 357 THR A N 1
ATOM 2802 C CA . THR A 1 357 ? 1.692 -35.031 -14.609 1 97.88 357 THR A CA 1
ATOM 2803 C C . THR A 1 357 ? 1.141 -35.75 -15.836 1 97.88 357 THR A C 1
ATOM 2805 O O . THR A 1 357 ? 0.498 -36.781 -15.711 1 97.88 357 THR A O 1
ATOM 2808 N N . SER A 1 358 ? 1.419 -35.125 -17.016 1 96.56 358 SER A N 1
ATOM 2809 C CA . SER A 1 358 ? 0.998 -35.719 -18.281 1 96.56 358 SER A CA 1
ATOM 2810 C C . SER A 1 358 ? 1.716 -37.062 -18.531 1 96.56 358 SER A C 1
ATOM 2812 O O . SER A 1 358 ? 1.235 -37.875 -19.297 1 96.56 358 SER A O 1
ATOM 2814 N N . ASN A 1 359 ? 2.836 -37.219 -17.875 1 96.62 359 ASN A N 1
ATOM 2815 C CA . ASN A 1 359 ? 3.602 -38.469 -18.016 1 96.62 359 ASN A CA 1
ATOM 2816 C C . ASN A 1 359 ? 3.133 -39.531 -17.016 1 96.62 359 ASN A C 1
ATOM 2818 O O . ASN A 1 359 ? 3.697 -40.625 -16.953 1 96.62 359 ASN A O 1
ATOM 2822 N N . GLY A 1 360 ? 2.197 -39.125 -16.156 1 96.81 360 GLY A N 1
ATOM 2823 C CA . GLY A 1 360 ? 1.608 -40.094 -15.234 1 96.81 360 GLY A CA 1
ATOM 2824 C C . GLY A 1 360 ? 2.301 -40.094 -13.883 1 96.81 360 GLY A C 1
ATOM 2825 O O . GLY A 1 360 ? 2.098 -41.031 -13.094 1 96.81 360 GLY A O 1
ATOM 2826 N N . SER A 1 361 ? 3.174 -39.188 -13.625 1 98.19 361 SER A N 1
ATOM 2827 C CA . SER A 1 361 ? 3.816 -39.125 -12.32 1 98.19 361 SER A CA 1
ATOM 2828 C C . SER A 1 361 ? 2.859 -38.562 -11.266 1 98.19 361 SER A C 1
ATOM 2830 O O . SER A 1 361 ? 2.457 -37.406 -11.328 1 98.19 361 SER A O 1
ATOM 2832 N N . PRO A 1 362 ? 2.545 -39.344 -10.281 1 98.31 362 PRO A N 1
ATOM 2833 C CA . PRO A 1 362 ? 1.532 -38.906 -9.305 1 98.31 362 PRO A CA 1
ATOM 2834 C C . PRO A 1 362 ? 2.055 -37.875 -8.328 1 98.31 362 PRO A C 1
ATOM 2836 O O . PRO A 1 362 ? 3.176 -38 -7.824 1 98.31 362 PRO A O 1
ATOM 2839 N N . ALA A 1 363 ? 1.218 -36.875 -8.039 1 98.69 363 ALA A N 1
ATOM 2840 C CA . ALA A 1 363 ? 1.56 -35.906 -7.016 1 98.69 363 ALA A CA 1
ATOM 2841 C C . ALA A 1 363 ? 0.313 -35.156 -6.512 1 98.69 363 ALA A C 1
ATOM 2843 O O . ALA A 1 363 ? -0.737 -35.219 -7.156 1 98.69 363 ALA A O 1
ATOM 2844 N N . ILE A 1 364 ? 0.375 -34.625 -5.359 1 98.75 364 ILE A N 1
ATOM 2845 C CA . ILE A 1 364 ? -0.593 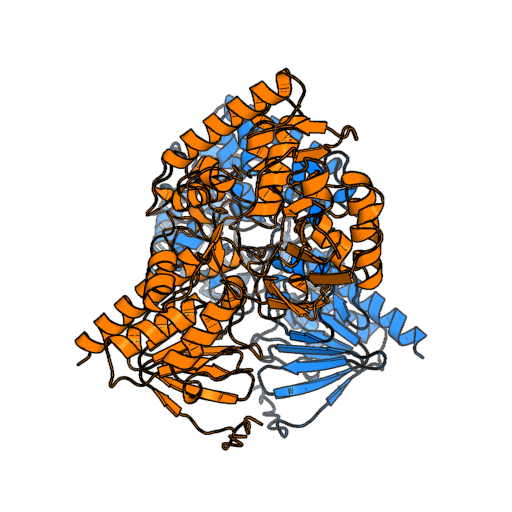-33.656 -4.84 1 98.75 364 ILE A CA 1
ATOM 2846 C C . ILE A 1 364 ? 0.01 -32.25 -4.867 1 98.75 364 ILE A C 1
ATOM 2848 O O . ILE A 1 364 ? 1.139 -32.062 -4.414 1 98.75 364 ILE A O 1
ATOM 2852 N N . ILE A 1 365 ? -0.698 -31.391 -5.48 1 98.19 365 ILE A N 1
ATOM 2853 C CA . ILE A 1 365 ? -0.328 -29.969 -5.457 1 98.19 365 ILE A CA 1
ATOM 2854 C C . ILE A 1 365 ? -1.228 -29.219 -4.48 1 98.19 365 ILE A C 1
ATOM 2856 O O . ILE A 1 365 ? -2.42 -29.516 -4.375 1 98.19 365 ILE A O 1
ATOM 2860 N N . GLY A 1 366 ? -0.624 -28.266 -3.771 1 98.06 366 GLY A N 1
ATOM 2861 C CA . GLY A 1 366 ? -1.456 -27.531 -2.824 1 98.06 366 GLY A CA 1
ATOM 2862 C C . GLY A 1 366 ? -0.946 -26.141 -2.527 1 98.06 366 GLY A C 1
ATOM 2863 O O . GLY A 1 366 ? 0.083 -25.719 -3.062 1 98.06 366 GLY A O 1
ATOM 2864 N N . PHE A 1 367 ? -1.783 -25.453 -1.697 1 98 367 PHE A N 1
ATOM 2865 C CA . PHE A 1 367 ? -1.53 -24.047 -1.413 1 98 367 PHE A CA 1
ATOM 2866 C C . PHE A 1 367 ? -1.672 -23.75 0.077 1 98 367 PHE A C 1
ATOM 2868 O O . PHE A 1 367 ? -2.557 -24.297 0.738 1 98 367 PHE A O 1
ATOM 2875 N N . ILE A 1 368 ? -0.764 -23 0.592 1 97.75 368 ILE A N 1
ATOM 2876 C CA . ILE A 1 368 ? -0.886 -22.266 1.851 1 97.75 368 ILE A CA 1
ATOM 2877 C C . ILE A 1 368 ? -1.145 -20.797 1.569 1 97.75 368 ILE A C 1
ATOM 2879 O O . ILE A 1 368 ? -0.335 -20.125 0.919 1 97.75 368 ILE A O 1
ATOM 2883 N N . THR A 1 369 ? -2.275 -20.25 2.084 1 96 369 THR A N 1
ATOM 2884 C CA . THR A 1 369 ? -2.729 -18.969 1.539 1 96 369 THR A CA 1
ATOM 2885 C C . THR A 1 369 ? -2.84 -17.922 2.641 1 96 369 THR A C 1
ATOM 2887 O O . THR A 1 369 ? -2.998 -18.266 3.814 1 96 369 THR A O 1
ATOM 2890 N N . SER A 1 370 ? -2.742 -16.703 2.24 1 93 370 SER A N 1
ATOM 2891 C CA . SER A 1 370 ? -3.168 -15.5 2.963 1 93 370 SER A CA 1
ATOM 2892 C C . SER A 1 370 ? -2.611 -15.484 4.383 1 93 370 SER A C 1
ATOM 2894 O O . SER A 1 370 ? -1.413 -15.281 4.582 1 93 370 SER A O 1
ATOM 2896 N N . TYR A 1 371 ? -3.494 -15.742 5.449 1 94.69 371 TYR A N 1
ATOM 2897 C CA . TYR A 1 371 ? -3.107 -15.664 6.852 1 94.69 371 TYR A CA 1
ATOM 2898 C C . TYR A 1 371 ? -2.109 -16.766 7.199 1 94.69 371 TYR A C 1
ATOM 2900 O O . TYR A 1 371 ? -1.068 -16.5 7.805 1 94.69 371 TYR A O 1
ATOM 2908 N N . ALA A 1 372 ? -2.438 -17.969 6.758 1 96.62 372 ALA A N 1
ATOM 2909 C CA . ALA A 1 372 ? -1.555 -19.109 7.039 1 96.62 372 ALA A CA 1
ATOM 2910 C C . ALA A 1 372 ? -0.196 -18.922 6.371 1 96.62 372 ALA A C 1
ATOM 2912 O O . ALA A 1 372 ? 0.839 -19.25 6.949 1 96.62 372 ALA A O 1
ATOM 2913 N N . ALA A 1 373 ? -0.222 -18.438 5.16 1 95.12 373 ALA A N 1
ATOM 2914 C CA . ALA A 1 373 ? 1.035 -18.188 4.457 1 95.12 373 ALA A CA 1
ATOM 2915 C C . ALA A 1 373 ? 1.925 -17.234 5.238 1 95.12 373 ALA A C 1
ATOM 2917 O O . ALA A 1 373 ? 3.137 -17.438 5.336 1 95.12 373 ALA A O 1
ATOM 2918 N N . SER A 1 374 ? 1.313 -16.219 5.789 1 92.44 374 SER A N 1
ATOM 2919 C CA . SER A 1 374 ? 2.055 -15.258 6.594 1 92.44 374 SER A CA 1
ATOM 2920 C C . SER A 1 374 ? 2.656 -15.914 7.832 1 92.44 374 SER A C 1
ATOM 2922 O O . SER A 1 374 ? 3.84 -15.742 8.125 1 92.44 374 SER A O 1
ATOM 2924 N N . LYS A 1 375 ? 1.891 -16.719 8.492 1 93.5 375 LYS A N 1
ATOM 2925 C CA . LYS A 1 375 ? 2.32 -17.359 9.734 1 93.5 375 LYS A CA 1
ATOM 2926 C C . LYS A 1 375 ? 3.406 -18.406 9.469 1 93.5 375 LYS A C 1
ATOM 2928 O O . LYS A 1 375 ? 4.305 -18.594 10.297 1 93.5 375 LYS A O 1
ATOM 2933 N N . TRP A 1 376 ? 3.369 -18.984 8.383 1 95.44 376 TRP A N 1
ATOM 2934 C CA . TRP A 1 376 ? 4.285 -20.078 8.086 1 95.44 376 TRP A CA 1
ATOM 2935 C C . TRP A 1 376 ? 5.508 -19.578 7.328 1 95.44 376 TRP A C 1
ATOM 2937 O O . TRP A 1 376 ? 6.473 -20.328 7.129 1 95.44 376 TRP A O 1
ATOM 2947 N N . SER A 1 377 ? 5.473 -18.328 6.941 1 91.06 377 SER A N 1
ATOM 2948 C CA . SER A 1 377 ? 6.621 -17.766 6.238 1 91.06 377 SER A CA 1
ATOM 2949 C C . SER A 1 377 ? 7.855 -17.734 7.133 1 91.06 377 SER A C 1
ATOM 2951 O O . SER A 1 377 ? 8.984 -17.766 6.641 1 91.06 377 SER A O 1
ATOM 2953 N N . ASN A 1 378 ? 7.656 -17.734 8.438 1 86.06 378 ASN A N 1
ATOM 2954 C CA . ASN A 1 378 ? 8.758 -17.641 9.391 1 86.06 378 ASN A CA 1
ATOM 2955 C C . ASN A 1 378 ? 9.25 -19.031 9.805 1 86.06 378 ASN A C 1
ATOM 2957 O O . ASN A 1 378 ? 10.195 -19.141 10.594 1 86.06 378 ASN A O 1
ATOM 2961 N N . LYS A 1 379 ? 8.648 -20.047 9.242 1 93.56 379 LYS A N 1
ATOM 2962 C CA . LYS A 1 379 ? 9.055 -21.422 9.555 1 93.56 379 LYS A CA 1
ATOM 2963 C C . LYS A 1 379 ? 10.07 -21.938 8.539 1 93.56 379 LYS A C 1
ATOM 2965 O O . LYS A 1 379 ? 10.086 -21.484 7.391 1 93.56 379 LYS A O 1
ATOM 2970 N N . SER A 1 380 ? 10.898 -22.875 8.992 1 94.56 380 SER A N 1
ATOM 2971 C CA . SER A 1 380 ? 11.859 -23.484 8.086 1 94.56 380 SER A CA 1
ATOM 2972 C C . SER A 1 380 ? 11.172 -24.344 7.035 1 94.56 380 SER A C 1
ATOM 2974 O O . SER A 1 380 ? 10.031 -24.766 7.234 1 94.56 380 SER A O 1
ATOM 2976 N N . GLU A 1 381 ? 11.828 -24.578 5.961 1 95.38 381 GLU A N 1
ATOM 2977 C CA . GLU A 1 381 ? 11.281 -25.422 4.902 1 95.38 381 GLU A CA 1
ATOM 2978 C C . GLU A 1 381 ? 10.984 -26.828 5.414 1 95.38 381 GLU A C 1
ATOM 2980 O O . GLU A 1 381 ? 9.969 -27.422 5.051 1 95.38 381 GLU A O 1
ATOM 2985 N N . GLU A 1 382 ? 11.852 -27.344 6.266 1 97 382 GLU A N 1
ATOM 2986 C CA . GLU A 1 382 ? 11.664 -28.672 6.824 1 97 382 GLU A CA 1
ATOM 2987 C C . GLU A 1 382 ? 10.398 -28.75 7.672 1 97 382 GLU A C 1
ATOM 2989 O O . GLU A 1 382 ? 9.633 -29.703 7.574 1 97 382 GLU A O 1
ATOM 2994 N N . LYS A 1 383 ? 10.203 -27.719 8.445 1 97.19 383 LYS A N 1
ATOM 2995 C CA . LYS A 1 383 ? 9.008 -27.688 9.273 1 97.19 383 LYS A CA 1
ATOM 2996 C C . LYS A 1 383 ? 7.746 -27.594 8.422 1 97.19 383 LYS A C 1
ATOM 2998 O O . LYS A 1 383 ? 6.727 -28.203 8.742 1 97.19 383 LYS A O 1
ATOM 3003 N N . LYS A 1 384 ? 7.809 -26.828 7.344 1 97.81 384 LYS A N 1
ATOM 3004 C CA . LYS A 1 384 ? 6.684 -26.734 6.422 1 97.81 384 LYS A CA 1
ATOM 3005 C C . LYS A 1 384 ? 6.375 -28.094 5.789 1 97.81 384 LYS A C 1
ATOM 3007 O O . LYS A 1 384 ? 5.223 -28.531 5.773 1 97.81 384 LYS A O 1
ATOM 3012 N N . LYS A 1 385 ? 7.418 -28.766 5.324 1 98.25 385 LYS A N 1
ATOM 3013 C CA . LYS A 1 385 ? 7.25 -30.062 4.676 1 98.25 385 LYS A CA 1
ATOM 3014 C C . LYS A 1 385 ? 6.637 -31.078 5.633 1 98.25 385 LYS A C 1
ATOM 3016 O O . LYS A 1 385 ? 5.715 -31.812 5.262 1 98.25 385 LYS A O 1
ATOM 3021 N N . ASP A 1 386 ? 7.145 -31.031 6.852 1 98 386 ASP A N 1
ATOM 3022 C CA . ASP A 1 386 ? 6.633 -31.969 7.852 1 98 386 ASP A CA 1
ATOM 3023 C C . ASP A 1 386 ? 5.148 -31.734 8.117 1 98 386 ASP A C 1
ATOM 3025 O O . ASP A 1 386 ? 4.363 -32.688 8.156 1 98 386 ASP A O 1
ATOM 3029 N N . ALA A 1 387 ? 4.805 -30.484 8.289 1 98.12 387 ALA A N 1
ATOM 3030 C CA . ALA A 1 387 ? 3.412 -30.141 8.562 1 98.12 387 ALA A CA 1
ATOM 3031 C C . ALA A 1 387 ? 2.514 -30.5 7.387 1 98.12 387 ALA A C 1
ATOM 3033 O O . ALA A 1 387 ? 1.394 -30.984 7.57 1 98.12 387 ALA A O 1
ATOM 3034 N N . ILE A 1 388 ? 2.982 -30.281 6.184 1 98.5 388 ILE A N 1
ATOM 3035 C CA . ILE A 1 388 ? 2.234 -30.578 4.965 1 98.5 388 ILE A CA 1
ATOM 3036 C C . ILE A 1 388 ? 1.985 -32.062 4.855 1 98.5 388 ILE A C 1
ATOM 3038 O O . ILE A 1 388 ? 0.852 -32.5 4.637 1 98.5 388 ILE A O 1
ATOM 3042 N N . ILE A 1 389 ? 3 -32.875 5.023 1 98.62 389 ILE A N 1
ATOM 3043 C CA . ILE A 1 389 ? 2.896 -34.312 4.887 1 98.62 389 ILE A CA 1
ATOM 3044 C C . ILE A 1 389 ? 1.965 -34.875 5.961 1 98.62 389 ILE A C 1
ATOM 3046 O O . ILE A 1 389 ? 1.105 -35.688 5.672 1 98.62 389 ILE A O 1
ATOM 3050 N N . LYS A 1 390 ? 2.119 -34.344 7.156 1 98.06 390 LYS A N 1
ATOM 3051 C CA . LYS A 1 390 ? 1.246 -34.781 8.242 1 98.06 390 LYS A CA 1
ATOM 3052 C C . LYS A 1 390 ? -0.211 -34.438 7.945 1 98.06 390 LYS A C 1
ATOM 3054 O O . LYS A 1 390 ? -1.105 -35.25 8.195 1 98.06 390 LYS A O 1
ATOM 3059 N N . SER A 1 391 ? -0.419 -33.281 7.434 1 97.69 391 SER A N 1
ATOM 3060 C CA . SER A 1 391 ? -1.771 -32.844 7.09 1 97.69 391 SER A CA 1
ATOM 3061 C C . SER A 1 391 ? -2.354 -33.719 5.977 1 97.69 391 SER A C 1
ATOM 3063 O O . SER A 1 391 ? -3.51 -34.125 6.051 1 97.69 391 SER A O 1
ATOM 3065 N N . LEU A 1 392 ? -1.58 -33.969 4.965 1 98.38 392 LEU A N 1
ATOM 3066 C CA . LEU A 1 392 ? -2.049 -34.781 3.859 1 98.38 392 LEU A CA 1
ATOM 3067 C C . LEU A 1 392 ? -2.408 -36.188 4.344 1 98.38 392 LEU A C 1
ATOM 3069 O O . LEU A 1 392 ? -3.389 -36.781 3.885 1 98.38 392 LEU A O 1
ATOM 3073 N N . ALA A 1 393 ? -1.613 -36.688 5.262 1 98 393 ALA A N 1
ATOM 3074 C CA . ALA A 1 393 ? -1.897 -38 5.82 1 98 393 ALA A CA 1
ATOM 3075 C C . ALA A 1 393 ? -3.227 -38 6.57 1 98 393 ALA A C 1
ATOM 3077 O O . ALA A 1 393 ? -3.973 -38.969 6.52 1 98 393 ALA A O 1
ATOM 3078 N N . ARG A 1 394 ? -3.477 -36.969 7.211 1 96.19 394 ARG A N 1
ATOM 3079 C CA . ARG A 1 394 ? -4.734 -36.844 7.941 1 96.19 394 ARG A CA 1
ATOM 3080 C C . ARG A 1 394 ? -5.926 -36.844 6.992 1 96.19 394 ARG A C 1
ATOM 3082 O O . ARG A 1 394 ? -6.961 -37.438 7.297 1 96.19 394 ARG A O 1
ATOM 3089 N N . TYR A 1 395 ? -5.766 -36.25 5.84 1 96.81 395 TYR A N 1
ATOM 3090 C CA . TYR A 1 395 ? -6.883 -36.094 4.914 1 96.81 395 TYR A CA 1
ATOM 3091 C C . TYR A 1 395 ? -6.992 -37.281 3.98 1 96.81 395 TYR A C 1
ATOM 3093 O O . TYR A 1 395 ? -8.094 -37.75 3.68 1 96.81 395 TYR A O 1
ATOM 3101 N N . LEU A 1 396 ? -5.852 -37.812 3.557 1 97.19 396 LEU A N 1
ATOM 3102 C CA . LEU A 1 396 ? -5.879 -38.781 2.449 1 97.19 396 LEU A CA 1
ATOM 3103 C C . LEU A 1 396 ? -5.488 -40.156 2.918 1 97.19 396 LEU A C 1
ATOM 3105 O O . LEU A 1 396 ? -5.57 -41.125 2.154 1 97.19 396 LEU A O 1
ATOM 3109 N N . GLY A 1 397 ? -5.016 -40.281 4.18 1 96.31 397 GLY A N 1
ATOM 3110 C CA . GLY A 1 397 ? -4.648 -41.594 4.707 1 96.31 397 GLY A CA 1
ATOM 3111 C C . GLY A 1 397 ? -3.148 -41.781 4.848 1 96.31 397 GLY A C 1
ATOM 3112 O O . GLY A 1 397 ? -2.369 -40.906 4.418 1 96.31 397 GLY A O 1
ATOM 3113 N N . SER A 1 398 ? -2.703 -42.875 5.34 1 97.06 398 SER A N 1
ATOM 3114 C CA . SER A 1 398 ? -1.335 -43.125 5.777 1 97.06 398 SER A CA 1
ATOM 3115 C C . SER A 1 398 ? -0.382 -43.188 4.59 1 97.06 398 SER A C 1
ATOM 3117 O O . SER A 1 398 ? 0.817 -42.969 4.73 1 97.06 398 SER A O 1
ATOM 3119 N N . ASP A 1 399 ? -0.882 -43.531 3.373 1 97.19 399 ASP A N 1
ATOM 3120 C CA . ASP A 1 399 ? -0.037 -43.562 2.184 1 97.19 399 ASP A CA 1
ATOM 3121 C C . ASP A 1 399 ? 0.616 -42.188 1.93 1 97.19 399 ASP A C 1
ATOM 3123 O O . ASP A 1 399 ? 1.7 -42.125 1.348 1 97.19 399 ASP A O 1
ATOM 3127 N N . ALA A 1 400 ? -0.027 -41.156 2.391 1 98.06 400 ALA A N 1
ATOM 3128 C CA . ALA A 1 400 ? 0.464 -39.812 2.168 1 98.06 400 ALA A CA 1
ATOM 3129 C C . ALA A 1 400 ? 1.703 -39.531 3.014 1 98.06 400 ALA A C 1
ATOM 3131 O O . ALA A 1 400 ? 2.412 -38.562 2.779 1 98.06 400 ALA A O 1
ATOM 3132 N N . GLU A 1 401 ? 2.062 -40.375 3.93 1 97.94 401 GLU A N 1
ATOM 3133 C CA . GLU A 1 401 ? 3.203 -40.188 4.824 1 97.94 401 GLU A CA 1
ATOM 3134 C C . GLU A 1 401 ? 4.508 -40.594 4.148 1 97.94 401 GLU A C 1
ATOM 3136 O O . GLU A 1 401 ? 5.594 -40.312 4.652 1 97.94 401 GLU A O 1
ATOM 3141 N N . ASN A 1 402 ? 4.391 -41.219 3.053 1 96.12 402 ASN A N 1
ATOM 3142 C CA . ASN A 1 402 ? 5.582 -41.75 2.406 1 96.12 402 ASN A CA 1
ATOM 3143 C C . ASN A 1 402 ? 5.758 -41.188 0.998 1 96.12 402 ASN A C 1
ATOM 3145 O O . ASN A 1 402 ? 5.738 -41.938 0.019 1 96.12 402 ASN A O 1
ATOM 3149 N N . PRO A 1 403 ? 5.988 -39.969 0.871 1 98.56 403 PRO A N 1
ATOM 3150 C CA . PRO A 1 403 ? 6.199 -39.375 -0.456 1 98.56 403 PRO A CA 1
ATOM 3151 C C . PRO A 1 403 ? 7.57 -39.719 -1.037 1 98.56 403 PRO A C 1
ATOM 3153 O O . PRO A 1 403 ? 8.469 -40.125 -0.302 1 98.56 403 PRO A O 1
ATOM 3156 N N . LEU A 1 404 ? 7.688 -39.625 -2.363 1 98.62 404 LEU A N 1
ATOM 3157 C CA . LEU A 1 404 ? 8.984 -39.75 -3.027 1 98.62 404 LEU A CA 1
ATOM 3158 C C . LEU A 1 404 ? 9.781 -38.469 -2.867 1 98.62 404 LEU A C 1
ATOM 3160 O O . LEU A 1 404 ? 11.008 -38.5 -2.746 1 98.62 404 LEU A O 1
ATOM 3164 N N . ASP A 1 405 ? 9.109 -37.344 -2.891 1 98.5 405 ASP A N 1
ATOM 3165 C CA . ASP A 1 405 ? 9.742 -36.031 -2.816 1 98.5 405 ASP A CA 1
ATOM 3166 C C . ASP A 1 405 ? 8.727 -34.969 -2.449 1 98.5 405 ASP A C 1
ATOM 3168 O O . ASP A 1 405 ? 7.52 -35.188 -2.529 1 98.5 405 ASP A O 1
ATOM 3172 N N . CYS A 1 406 ? 9.156 -33.875 -1.89 1 98.56 406 CYS A N 1
ATOM 3173 C CA . CYS A 1 406 ? 8.32 -32.75 -1.488 1 98.56 406 CYS A CA 1
ATOM 3174 C C . CYS A 1 406 ? 9.023 -31.422 -1.742 1 98.56 406 CYS A C 1
ATOM 3176 O O . CYS A 1 406 ? 10.18 -31.25 -1.351 1 98.56 406 CYS A O 1
ATOM 3178 N N . ALA A 1 407 ? 8.32 -30.562 -2.457 1 98.19 407 ALA A N 1
ATOM 3179 C CA . ALA A 1 407 ? 8.859 -29.234 -2.695 1 98.19 407 ALA A CA 1
ATOM 3180 C C . ALA A 1 407 ? 7.891 -28.156 -2.203 1 98.19 407 ALA A C 1
ATOM 3182 O O . ALA A 1 407 ? 6.672 -28.312 -2.322 1 98.19 407 ALA A O 1
ATOM 3183 N N . VAL A 1 408 ? 8.445 -27.094 -1.613 1 98.06 408 VAL A N 1
ATOM 3184 C CA . VAL A 1 408 ? 7.68 -25.938 -1.164 1 98.06 408 VAL A CA 1
ATOM 3185 C C . VAL A 1 408 ? 8.227 -24.672 -1.817 1 98.06 408 VAL A C 1
ATOM 3187 O O . VAL A 1 408 ? 9.438 -24.422 -1.796 1 98.06 408 VAL A O 1
ATOM 3190 N N . LYS A 1 409 ? 7.387 -23.953 -2.486 1 97.38 409 LYS A N 1
ATOM 3191 C CA . LYS A 1 409 ? 7.727 -22.641 -3.041 1 97.38 409 LYS A CA 1
ATOM 3192 C C . LYS A 1 409 ? 7.016 -21.516 -2.285 1 97.38 409 LYS A C 1
ATOM 3194 O O . LYS A 1 409 ? 5.859 -21.203 -2.57 1 97.38 409 LYS A O 1
ATOM 3199 N N . ASP A 1 410 ? 7.75 -20.875 -1.427 1 95.94 410 ASP A N 1
ATOM 3200 C CA . ASP A 1 410 ? 7.281 -19.672 -0.746 1 95.94 410 ASP A CA 1
ATOM 3201 C C . ASP A 1 410 ? 7.574 -18.438 -1.576 1 95.94 410 ASP A C 1
ATOM 3203 O O . ASP A 1 410 ? 8.695 -17.922 -1.57 1 95.94 410 ASP A O 1
ATOM 3207 N N . TRP A 1 411 ? 6.602 -17.891 -2.191 1 95.06 411 TRP A N 1
ATOM 3208 C CA . TRP A 1 411 ? 6.801 -16.797 -3.148 1 95.06 411 TRP A CA 1
ATOM 3209 C C . TRP A 1 411 ? 7.188 -15.508 -2.438 1 95.06 411 TRP A C 1
ATOM 3211 O O . TRP A 1 411 ? 7.668 -14.562 -3.068 1 95.06 411 TRP A O 1
ATOM 3221 N N . SER A 1 412 ? 6.926 -15.375 -1.144 1 90.56 412 SER A N 1
ATOM 3222 C CA . SER A 1 412 ? 7.344 -14.188 -0.407 1 90.56 412 SER A CA 1
ATOM 3223 C C . SER A 1 412 ? 8.867 -14.094 -0.325 1 90.56 412 SER A C 1
ATOM 3225 O O . SER A 1 412 ? 9.414 -13.039 -0.015 1 90.56 412 SER A O 1
ATOM 3227 N N . GLU A 1 413 ? 9.492 -15.203 -0.649 1 90.25 413 GLU A N 1
ATOM 3228 C CA . GLU A 1 413 ? 10.953 -15.242 -0.579 1 90.25 413 GLU A CA 1
ATOM 3229 C C . GLU A 1 413 ? 11.578 -14.75 -1.882 1 90.25 413 GLU A C 1
ATOM 3231 O O . GLU A 1 413 ? 12.781 -14.469 -1.933 1 90.25 413 GLU A O 1
ATOM 3236 N N . GLU A 1 414 ? 10.719 -14.57 -2.887 1 90 414 GLU A N 1
ATOM 3237 C CA . GLU A 1 414 ? 11.203 -14.047 -4.164 1 90 414 GLU A CA 1
ATOM 3238 C C . GLU A 1 414 ? 11.234 -12.523 -4.156 1 90 414 GLU A C 1
ATOM 3240 O O . GLU A 1 414 ? 10.195 -11.875 -4.117 1 90 414 GLU A O 1
ATOM 3245 N N . GLU A 1 415 ? 12.352 -12 -4.336 1 87.12 415 GLU A N 1
ATOM 3246 C CA . GLU A 1 415 ? 12.539 -10.555 -4.234 1 87.12 415 GLU A CA 1
ATOM 3247 C C . GLU A 1 415 ? 11.773 -9.82 -5.328 1 87.12 415 GLU A C 1
ATOM 3249 O O . GLU A 1 415 ? 11.164 -8.773 -5.074 1 87.12 415 GLU A O 1
ATOM 3254 N N . TRP A 1 416 ? 11.719 -10.391 -6.48 1 91.75 416 TRP A N 1
ATOM 3255 C CA . TRP A 1 416 ? 11.227 -9.641 -7.633 1 91.75 416 TRP A CA 1
ATOM 3256 C C . TRP A 1 416 ? 9.906 -10.211 -8.133 1 91.75 416 TRP A C 1
ATOM 3258 O O . TRP A 1 416 ? 9.641 -10.219 -9.336 1 91.75 416 TRP A O 1
ATOM 3268 N N . ASN A 1 417 ? 9.117 -10.688 -7.203 1 86.44 417 ASN A N 1
ATOM 3269 C CA . ASN A 1 417 ? 7.836 -11.219 -7.652 1 86.44 417 ASN A CA 1
ATOM 3270 C C . ASN A 1 417 ? 6.711 -10.203 -7.477 1 86.44 417 ASN A C 1
ATOM 3272 O O . ASN A 1 417 ? 5.723 -10.234 -8.211 1 86.44 417 ASN A O 1
ATOM 3276 N N . GLY A 1 418 ? 6.828 -9.258 -6.504 1 82.94 418 GLY A N 1
ATOM 3277 C CA . GLY A 1 418 ? 5.836 -8.211 -6.324 1 82.94 418 GLY A CA 1
ATOM 3278 C C . GLY A 1 418 ? 4.504 -8.734 -5.816 1 82.94 418 GLY A C 1
ATOM 3279 O O . GLY A 1 418 ? 3.455 -8.156 -6.105 1 82.94 418 GLY A O 1
ATOM 3280 N N . GLY A 1 419 ? 4.5 -9.867 -5.242 1 86.81 419 GLY A N 1
ATOM 3281 C CA . GLY A 1 419 ? 3.295 -10.531 -4.762 1 86.81 419 GLY A CA 1
ATOM 3282 C C . GLY A 1 419 ? 2.877 -11.711 -5.617 1 86.81 419 GLY A C 1
ATOM 3283 O O . GLY A 1 419 ? 3.338 -11.852 -6.754 1 86.81 419 GLY A O 1
ATOM 3284 N N . CYS A 1 420 ? 2.131 -12.531 -5.188 1 91.19 420 CYS A N 1
ATOM 3285 C CA . CYS A 1 420 ? 1.593 -13.695 -5.871 1 91.19 420 CYS A CA 1
ATOM 3286 C C . CYS A 1 420 ? 0.251 -14.109 -5.277 1 91.19 420 CYS A C 1
ATOM 3288 O O . CYS A 1 420 ? 0.104 -14.172 -4.055 1 91.19 420 CYS A O 1
ATOM 3290 N N . PRO A 1 421 ? -0.761 -14.383 -6.176 1 94.38 421 PRO A N 1
ATOM 3291 C CA . PRO A 1 421 ? -0.684 -14.484 -7.637 1 94.38 421 PRO A CA 1
ATOM 3292 C C . PRO A 1 421 ? -0.923 -13.148 -8.336 1 94.38 421 PRO A C 1
ATOM 3294 O O . PRO A 1 421 ? -0.607 -13 -9.523 1 94.38 421 PRO A O 1
ATOM 3297 N N . VAL A 1 422 ? -1.512 -12.18 -7.59 1 95.06 422 VAL A N 1
ATOM 3298 C CA . VAL A 1 422 ? -1.885 -10.898 -8.18 1 95.06 422 VAL A CA 1
ATOM 3299 C C . VAL A 1 422 ? -1.876 -9.812 -7.102 1 95.06 422 VAL A C 1
ATOM 3301 O O . VAL A 1 422 ? -2.121 -10.094 -5.926 1 95.06 422 VAL A O 1
ATOM 3304 N N . ASP A 1 423 ? -1.519 -8.617 -7.434 1 95.56 423 ASP A N 1
ATOM 3305 C CA . ASP A 1 423 ? -1.72 -7.504 -6.516 1 95.56 423 ASP A CA 1
ATOM 3306 C C . ASP A 1 423 ? -3.195 -7.113 -6.438 1 95.56 423 ASP A C 1
ATOM 3308 O O . ASP A 1 423 ? -3.895 -7.105 -7.453 1 95.56 423 ASP A O 1
ATOM 3312 N N . VAL A 1 424 ? -3.621 -6.809 -5.254 1 96.88 424 VAL A N 1
ATOM 3313 C CA . VAL A 1 424 ? -5.039 -6.504 -5.094 1 96.88 424 VAL A CA 1
ATOM 3314 C C . VAL A 1 424 ? -5.211 -5.051 -4.656 1 96.88 424 VAL A C 1
ATOM 3316 O O . VAL A 1 424 ? -4.328 -4.484 -4.008 1 96.88 424 VAL A O 1
ATOM 3319 N N . MET A 1 425 ? -6.316 -4.484 -5.004 1 97.56 425 MET A N 1
ATOM 3320 C CA . MET A 1 425 ? -6.598 -3.088 -4.676 1 97.56 425 MET A CA 1
ATOM 3321 C C . MET A 1 425 ? -7.363 -2.982 -3.361 1 97.56 425 MET A C 1
ATOM 3323 O O . MET A 1 425 ? -8.289 -3.758 -3.111 1 97.56 425 MET A O 1
ATOM 3327 N N . VAL A 1 426 ? -6.996 -2.053 -2.557 1 98.38 426 VAL A N 1
ATOM 3328 C CA . VAL A 1 426 ? -7.625 -1.832 -1.259 1 98.38 426 VAL A CA 1
ATOM 3329 C C . VAL A 1 426 ? -8.836 -0.918 -1.419 1 98.38 426 VAL A C 1
ATOM 3331 O O . VAL A 1 426 ? -9 -0.266 -2.453 1 98.38 426 VAL A O 1
ATOM 3334 N N . PRO A 1 427 ? -9.734 -0.852 -0.445 1 98.62 427 PRO A N 1
ATOM 3335 C CA . PRO A 1 427 ? -10.922 0.001 -0.537 1 98.62 427 PRO A CA 1
ATOM 3336 C C . PRO A 1 427 ? -10.57 1.476 -0.728 1 98.62 427 PRO A C 1
ATOM 3338 O O . PRO A 1 427 ? -9.602 1.967 -0.144 1 98.62 427 PRO A O 1
ATOM 3341 N N . GLY A 1 428 ? -11.375 2.15 -1.551 1 97.81 428 GLY A N 1
ATOM 3342 C CA . GLY A 1 428 ? -11.273 3.59 -1.73 1 97.81 428 GLY A CA 1
ATOM 3343 C C . GLY A 1 428 ? -10.352 3.984 -2.871 1 97.81 428 GLY A C 1
ATOM 3344 O O . GLY A 1 428 ? -10.367 5.129 -3.324 1 97.81 428 GLY A O 1
ATOM 3345 N N . ALA A 1 429 ? -9.602 3.072 -3.387 1 96.81 429 ALA A N 1
ATOM 3346 C CA . ALA A 1 429 ? -8.578 3.422 -4.371 1 96.81 429 ALA A CA 1
ATOM 3347 C C . ALA A 1 429 ? -9.203 3.736 -5.727 1 96.81 429 ALA A C 1
ATOM 3349 O O . ALA A 1 429 ? -8.867 4.738 -6.359 1 96.81 429 ALA A O 1
ATOM 3350 N N . PHE A 1 430 ? -10.164 2.938 -6.203 1 96.69 430 PHE A N 1
ATOM 3351 C CA . PHE A 1 430 ? -10.797 3.162 -7.496 1 96.69 430 PHE A CA 1
ATOM 3352 C C . PHE A 1 430 ? -11.492 4.52 -7.531 1 96.69 430 PHE A C 1
ATOM 3354 O O . PHE A 1 430 ? -11.328 5.285 -8.477 1 96.69 430 PHE A O 1
ATOM 3361 N N . THR A 1 431 ? -12.195 4.773 -6.465 1 95.56 431 THR A N 1
ATOM 3362 C CA . THR A 1 431 ? -13.031 5.965 -6.477 1 95.56 431 THR A CA 1
ATOM 3363 C C . THR A 1 431 ? -12.195 7.223 -6.281 1 95.56 431 THR A C 1
ATOM 3365 O O . THR A 1 431 ? -12.539 8.289 -6.785 1 95.56 431 THR A O 1
ATOM 3368 N N . ASN A 1 432 ? -11.094 7.125 -5.629 1 95.75 432 ASN A N 1
ATOM 3369 C CA . ASN A 1 432 ? -10.258 8.297 -5.387 1 95.75 432 ASN A CA 1
ATOM 3370 C C . ASN A 1 432 ? -9.297 8.555 -6.543 1 95.75 432 ASN A C 1
ATOM 3372 O O . ASN A 1 432 ? -9.016 9.703 -6.883 1 95.75 432 ASN A O 1
ATOM 3376 N N . TYR A 1 433 ? -8.797 7.469 -7.215 1 95.31 433 TYR A N 1
ATOM 3377 C CA . TYR A 1 433 ? -7.664 7.672 -8.109 1 95.31 433 TYR A CA 1
ATOM 3378 C C . TYR A 1 433 ? -7.992 7.191 -9.516 1 95.31 433 TYR A C 1
ATOM 3380 O O . TYR A 1 433 ? -7.258 7.477 -10.469 1 95.31 433 TYR A O 1
ATOM 3388 N N . GLY A 1 434 ? -9.062 6.402 -9.688 1 92.56 434 GLY A N 1
ATOM 3389 C CA . GLY A 1 434 ? -9.5 5.949 -11 1 92.56 434 GLY A CA 1
ATOM 3390 C C . GLY A 1 434 ? -8.867 4.637 -11.422 1 92.56 434 GLY A C 1
ATOM 3391 O O . GLY A 1 434 ? -8.156 4 -10.633 1 92.56 434 GLY A O 1
ATOM 3392 N N . ASN A 1 435 ? -9.242 4.152 -12.609 1 92.44 435 ASN A N 1
ATOM 3393 C CA . ASN A 1 435 ? -8.703 2.949 -13.242 1 92.44 435 ASN A CA 1
ATOM 3394 C C . ASN A 1 435 ? -7.66 3.289 -14.305 1 92.44 435 ASN A C 1
ATOM 3396 O O . ASN A 1 435 ? -7.91 3.123 -15.5 1 92.44 435 ASN A O 1
ATOM 3400 N N . CYS A 1 436 ? -6.41 3.588 -13.82 1 94.12 436 CYS A N 1
ATOM 3401 C CA . CYS A 1 436 ? -5.492 4.223 -14.758 1 94.12 436 CYS A CA 1
ATOM 3402 C C . CYS A 1 436 ? -4.195 3.428 -14.875 1 94.12 436 CYS A C 1
ATOM 3404 O O . CYS A 1 436 ? -3.195 3.936 -15.383 1 94.12 436 CYS A O 1
ATOM 3406 N N . LEU A 1 437 ? -4.18 2.223 -14.469 1 94.75 437 LEU A N 1
ATOM 3407 C CA . LEU A 1 437 ? -2.961 1.421 -14.453 1 94.75 437 LEU A CA 1
ATOM 3408 C C . LEU A 1 437 ? -2.432 1.199 -15.867 1 94.75 437 LEU A C 1
ATOM 3410 O O . LEU A 1 437 ? -1.22 1.194 -16.078 1 94.75 437 LEU A O 1
ATOM 3414 N N . LYS A 1 438 ? -3.303 1.038 -16.844 1 95.44 438 LYS A N 1
ATOM 3415 C CA . LYS A 1 438 ? -2.857 0.653 -18.172 1 95.44 438 LYS A CA 1
ATOM 3416 C C . LYS A 1 438 ? -2.59 1.882 -19.031 1 95.44 438 LYS A C 1
ATOM 3418 O O . LYS A 1 438 ? -2.047 1.766 -20.141 1 95.44 438 LYS A O 1
ATOM 3423 N N . GLU A 1 439 ? -2.934 3.107 -18.578 1 96.19 439 GLU A N 1
ATOM 3424 C CA . GLU A 1 439 ? -2.777 4.32 -19.391 1 96.19 439 GLU A CA 1
ATOM 3425 C C . GLU A 1 439 ? -1.303 4.648 -19.609 1 96.19 439 GLU A C 1
ATOM 3427 O O . GLU A 1 439 ? -0.528 4.719 -18.641 1 96.19 439 GLU A O 1
ATOM 3432 N N . PRO A 1 440 ? -0.943 4.797 -20.844 1 97.62 440 PRO A N 1
ATOM 3433 C CA . PRO A 1 440 ? 0.446 5.188 -21.094 1 97.62 440 PRO A CA 1
ATOM 3434 C C . PRO A 1 440 ? 0.799 6.535 -20.469 1 97.62 440 PRO A C 1
ATOM 3436 O O . PRO A 1 440 ? -0.093 7.336 -20.172 1 97.62 440 PRO A O 1
ATOM 3439 N N . PHE A 1 441 ? 2.023 6.766 -20.188 1 97.62 441 PHE A N 1
ATOM 3440 C CA . PHE A 1 441 ? 2.562 8.039 -19.719 1 97.62 441 PHE A CA 1
ATOM 3441 C C . PHE A 1 441 ? 3.734 8.477 -20.594 1 97.62 441 PHE A C 1
ATOM 3443 O O . PHE A 1 441 ? 4.852 7.984 -20.438 1 97.62 441 PHE A O 1
ATOM 3450 N N . GLN A 1 442 ? 3.408 9.383 -21.547 1 97.25 442 GLN A N 1
ATOM 3451 C CA . GLN A 1 442 ? 4.379 9.812 -22.547 1 97.25 442 GLN A CA 1
ATOM 3452 C C . GLN A 1 442 ? 4.918 8.633 -23.344 1 97.25 442 GLN A C 1
ATOM 3454 O O . GLN A 1 442 ? 4.156 7.918 -24 1 97.25 442 GLN A O 1
ATOM 3459 N N . ARG A 1 443 ? 6.18 8.219 -23.141 1 98.12 443 ARG A N 1
ATOM 3460 C CA . ARG A 1 443 ? 6.797 7.184 -23.969 1 98.12 443 ARG A CA 1
ATOM 3461 C C . ARG A 1 443 ? 6.789 5.832 -23.25 1 98.12 443 ARG A C 1
ATOM 3463 O O . ARG A 1 443 ? 7.336 4.852 -23.766 1 98.12 443 ARG A O 1
ATOM 3470 N N . ILE A 1 444 ? 6.078 5.742 -22.141 1 98.62 444 ILE A N 1
ATOM 3471 C CA . ILE A 1 444 ? 6.043 4.52 -21.344 1 98.62 444 ILE A CA 1
ATOM 3472 C C . ILE A 1 444 ? 4.68 3.848 -21.484 1 98.62 444 ILE A C 1
ATOM 3474 O O . ILE A 1 444 ? 3.645 4.492 -21.312 1 98.62 444 ILE A O 1
ATOM 3478 N N . HIS A 1 445 ? 4.676 2.594 -21.844 1 98.62 445 HIS A N 1
ATOM 3479 C CA . HIS A 1 445 ? 3.484 1.756 -21.891 1 98.62 445 HIS A CA 1
ATOM 3480 C C . HIS A 1 445 ? 3.518 0.686 -20.797 1 98.62 445 HIS A C 1
ATOM 3482 O O . HIS A 1 445 ? 4.586 0.357 -20.281 1 98.62 445 HIS A O 1
ATOM 3488 N N . TRP A 1 446 ? 2.307 0.187 -20.516 1 98.62 446 TRP A N 1
ATOM 3489 C CA . TRP A 1 446 ? 2.203 -0.706 -19.359 1 98.62 446 TRP A CA 1
ATOM 3490 C C . TRP A 1 446 ? 1.576 -2.037 -19.766 1 98.62 446 TRP A C 1
ATOM 3492 O O . TRP A 1 446 ? 0.594 -2.07 -20.516 1 98.62 446 TRP A O 1
ATOM 3502 N N . ALA A 1 447 ? 2.16 -3.066 -19.234 1 98.31 447 ALA A N 1
ATOM 3503 C CA . ALA A 1 447 ? 1.658 -4.43 -19.391 1 98.31 447 ALA A CA 1
ATOM 3504 C C . ALA A 1 447 ? 1.67 -5.172 -18.062 1 98.31 447 ALA A C 1
ATOM 3506 O O . ALA A 1 447 ? 1.78 -4.555 -17 1 98.31 447 ALA A O 1
ATOM 3507 N N . GLY A 1 448 ? 1.501 -6.449 -18 1 97.06 448 GLY A N 1
ATOM 3508 C CA . GLY A 1 448 ? 1.268 -7.25 -16.797 1 97.06 448 GLY A CA 1
ATOM 3509 C C . GLY A 1 448 ? -0.183 -7.66 -16.625 1 97.06 448 GLY A C 1
ATOM 3510 O O . GLY A 1 448 ? -1.091 -6.938 -17.047 1 97.06 448 GLY A O 1
ATOM 3511 N N . THR A 1 449 ? -0.338 -8.703 -15.953 1 97.62 449 THR A N 1
ATOM 3512 C CA . THR A 1 449 ? -1.682 -9.266 -15.844 1 97.62 449 THR A CA 1
ATOM 3513 C C . THR A 1 449 ? -2.605 -8.297 -15.102 1 97.62 449 THR A C 1
ATOM 3515 O O . THR A 1 449 ? -3.807 -8.25 -15.375 1 97.62 449 THR A O 1
ATOM 3518 N N . GLU A 1 450 ? -2.086 -7.461 -14.219 1 97.12 450 GLU A N 1
ATOM 3519 C CA . GLU A 1 450 ? -2.887 -6.516 -13.438 1 97.12 450 GLU A CA 1
ATOM 3520 C C . GLU A 1 450 ? -3.496 -5.441 -14.336 1 97.12 450 GLU A C 1
ATOM 3522 O O . GLU A 1 450 ? -4.469 -4.789 -13.953 1 97.12 450 GLU A O 1
ATOM 3527 N N . THR A 1 451 ? -2.92 -5.234 -15.523 1 96.94 451 THR A N 1
ATOM 3528 C CA . THR A 1 451 ? -3.4 -4.188 -16.422 1 96.94 451 THR A CA 1
ATOM 3529 C C . THR A 1 451 ? -4.402 -4.75 -17.422 1 96.94 451 THR A C 1
ATOM 3531 O O . THR A 1 451 ? -4.957 -4.008 -18.234 1 96.94 451 THR A O 1
ATOM 3534 N N . SER A 1 452 ? -4.652 -6.047 -17.344 1 97.25 452 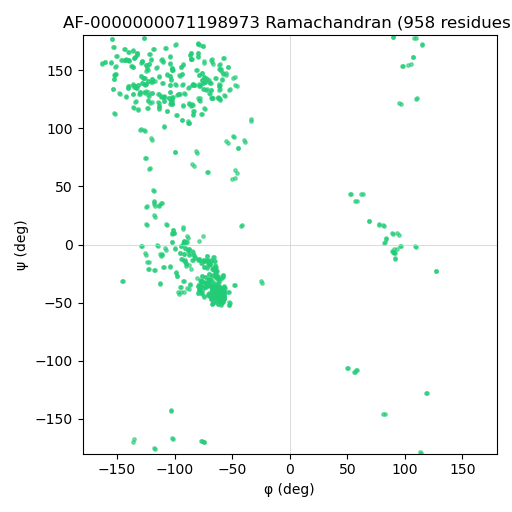SER A N 1
ATOM 3535 C CA . SER A 1 452 ? -5.469 -6.695 -18.359 1 97.25 452 SER A CA 1
ATOM 3536 C C . SER A 1 452 ? -6.953 -6.434 -18.141 1 97.25 452 SER A C 1
ATOM 3538 O O . SER A 1 452 ? -7.426 -6.461 -17 1 97.25 452 SER A O 1
ATOM 3540 N N . ASP A 1 453 ? -7.676 -6.332 -19.219 1 93.25 453 ASP A N 1
ATOM 3541 C CA . ASP A 1 453 ? -9.117 -6.141 -19.141 1 93.25 453 ASP A CA 1
ATOM 3542 C C . ASP A 1 453 ? -9.852 -7.48 -19.141 1 93.25 453 ASP A C 1
ATOM 3544 O O . ASP A 1 453 ? -11.055 -7.535 -18.875 1 93.25 453 ASP A O 1
ATOM 3548 N N . VAL A 1 454 ? -9.125 -8.469 -19.484 1 95.94 454 VAL A N 1
ATOM 3549 C CA . VAL A 1 454 ? -9.695 -9.812 -19.484 1 95.94 454 VAL A CA 1
ATOM 3550 C C . VAL A 1 454 ? -8.75 -10.773 -18.766 1 95.94 454 VAL A C 1
ATOM 3552 O O . VAL A 1 454 ? -7.531 -10.688 -18.922 1 95.94 454 VAL A O 1
ATOM 3555 N N . HIS A 1 455 ? -9.391 -11.609 -17.969 1 96.25 455 HIS A N 1
ATOM 3556 C CA . HIS A 1 455 ? -8.672 -12.648 -17.219 1 96.25 455 HIS A CA 1
ATOM 3557 C C . HIS A 1 455 ? -7.52 -12.055 -16.422 1 96.25 455 HIS A C 1
ATOM 3559 O O . HIS A 1 455 ? -6.395 -12.547 -16.484 1 96.25 455 HIS A O 1
ATOM 3565 N N . ARG A 1 456 ? -7.777 -10.945 -15.797 1 96.06 456 ARG A N 1
ATOM 3566 C CA . ARG A 1 456 ? -6.812 -10.305 -14.906 1 96.06 456 ARG A CA 1
ATOM 3567 C C . ARG A 1 456 ? -6.293 -11.289 -13.867 1 96.06 456 ARG A C 1
ATOM 3569 O O . ARG A 1 456 ? -7.07 -12.031 -13.258 1 96.06 456 ARG A O 1
ATOM 3576 N N . GLY A 1 457 ? -5.008 -11.312 -13.664 1 95.69 457 GLY A N 1
ATOM 3577 C CA . GLY A 1 457 ? -4.414 -12.156 -12.633 1 95.69 457 GLY A CA 1
ATOM 3578 C C . GLY A 1 457 ? -4.035 -13.531 -13.141 1 95.69 457 GLY A C 1
ATOM 3579 O O . GLY A 1 457 ? -3.375 -14.297 -12.43 1 95.69 457 GLY A O 1
ATOM 3580 N N . TYR A 1 458 ? -4.398 -13.852 -14.336 1 96.81 458 TYR A N 1
ATOM 3581 C CA . TYR A 1 458 ? -4.109 -15.164 -14.906 1 96.81 458 TYR A CA 1
ATOM 3582 C C . TYR A 1 458 ? -3.035 -15.062 -15.984 1 96.81 458 TYR A C 1
ATOM 3584 O O . TYR A 1 458 ? -2.658 -13.961 -16.391 1 96.81 458 TYR A O 1
ATOM 3592 N N . ILE A 1 459 ? -2.561 -16.234 -16.375 1 98.06 459 ILE A N 1
ATOM 3593 C CA . ILE A 1 459 ? -1.565 -16.297 -17.453 1 98.06 459 ILE A CA 1
ATOM 3594 C C . ILE A 1 459 ? -2.115 -15.625 -18.703 1 98.06 459 ILE A C 1
ATOM 3596 O O . ILE A 1 459 ? -1.43 -14.812 -19.328 1 98.06 459 ILE A O 1
ATOM 3600 N N . SER A 1 460 ? -3.363 -15.906 -18.984 1 98.12 460 SER A N 1
ATOM 3601 C CA . SER A 1 460 ? -4.004 -15.359 -20.188 1 98.12 460 SER A CA 1
ATOM 3602 C C . SER A 1 460 ? -4.043 -13.836 -20.141 1 98.12 460 SER A C 1
ATOM 3604 O O . SER A 1 460 ? -3.846 -13.18 -21.172 1 98.12 460 SER A O 1
ATOM 3606 N N . GLY A 1 461 ? -4.344 -13.32 -18.984 1 98.19 461 GLY A N 1
ATOM 3607 C CA . GLY A 1 461 ? -4.316 -11.875 -18.844 1 98.19 461 GLY A CA 1
ATOM 3608 C C . GLY A 1 461 ? -2.945 -11.281 -19.109 1 98.19 461 GLY A C 1
ATOM 3609 O O . GLY A 1 461 ? -2.838 -10.18 -19.656 1 98.19 461 GLY A O 1
ATOM 3610 N N . GLY A 1 462 ? -1.921 -11.945 -18.672 1 98.5 462 GLY A N 1
ATOM 3611 C CA . GLY A 1 462 ? -0.567 -11.516 -18.984 1 98.5 462 GLY A CA 1
ATOM 3612 C C . GLY A 1 462 ? -0.281 -11.477 -20.469 1 98.5 462 GLY A C 1
ATOM 3613 O O . GLY A 1 462 ? 0.326 -10.523 -20.969 1 98.5 462 GLY A O 1
ATOM 3614 N N . VAL A 1 463 ? -0.732 -12.508 -21.172 1 98.88 463 VAL A N 1
ATOM 3615 C CA . VAL A 1 463 ? -0.562 -12.57 -22.625 1 98.88 463 VAL A CA 1
ATOM 3616 C C . VAL A 1 463 ? -1.308 -11.406 -23.281 1 98.88 463 VAL A C 1
ATOM 3618 O O . VAL A 1 463 ? -0.738 -10.672 -24.078 1 98.88 463 VAL A O 1
ATOM 3621 N N . HIS A 1 464 ? -2.525 -11.234 -22.875 1 98.69 464 HIS A N 1
ATOM 3622 C CA . HIS A 1 464 ? -3.377 -10.188 -23.422 1 98.69 464 HIS A CA 1
ATOM 3623 C C . HIS A 1 464 ? -2.752 -8.812 -23.219 1 98.69 464 HIS A C 1
ATOM 3625 O O . HIS A 1 464 ? -2.703 -8.008 -24.156 1 98.69 464 HIS A O 1
ATOM 3631 N N . ALA A 1 465 ? -2.34 -8.523 -22.062 1 98.69 465 ALA A N 1
ATOM 3632 C CA . ALA A 1 465 ? -1.732 -7.238 -21.734 1 98.69 465 ALA A CA 1
ATOM 3633 C C . ALA A 1 465 ? -0.454 -7.008 -22.531 1 98.69 465 ALA A C 1
ATOM 3635 O O . ALA A 1 465 ? -0.189 -5.895 -22.984 1 98.69 465 ALA A O 1
ATOM 3636 N N . GLY A 1 466 ? 0.371 -8.086 -22.656 1 98.88 466 GLY A N 1
ATOM 3637 C CA . GLY A 1 466 ? 1.579 -7.988 -23.453 1 98.88 466 GLY A CA 1
ATOM 3638 C C . GLY A 1 466 ? 1.304 -7.637 -24.906 1 98.88 466 GLY A C 1
ATOM 3639 O O . GLY A 1 466 ? 1.948 -6.746 -25.469 1 98.88 466 GLY A O 1
ATOM 3640 N N . TYR A 1 467 ? 0.332 -8.297 -25.484 1 98.69 467 TYR A N 1
ATOM 3641 C CA . TYR A 1 467 ? -0.032 -8.031 -26.875 1 98.69 467 TYR A CA 1
ATOM 3642 C C . TYR A 1 467 ? -0.591 -6.625 -27.047 1 98.69 467 TYR A C 1
ATOM 3644 O O . TYR A 1 467 ? -0.287 -5.938 -28.016 1 98.69 467 TYR A O 1
ATOM 3652 N N . ARG A 1 468 ? -1.404 -6.188 -26.109 1 98.56 468 ARG A N 1
ATOM 3653 C CA . ARG A 1 468 ? -1.958 -4.836 -26.156 1 98.56 468 ARG A CA 1
ATOM 3654 C C . ARG A 1 468 ? -0.851 -3.789 -26.141 1 98.56 468 ARG A C 1
ATOM 3656 O O . ARG A 1 468 ? -0.833 -2.875 -26.969 1 98.56 468 ARG A O 1
ATOM 3663 N N . ALA A 1 469 ? 0.035 -3.893 -25.172 1 98.69 469 ALA A N 1
ATOM 3664 C CA . ALA A 1 469 ? 1.131 -2.936 -25.047 1 98.69 469 ALA A CA 1
ATOM 3665 C C . ALA A 1 469 ? 1.987 -2.92 -26.312 1 98.69 469 ALA A C 1
ATOM 3667 O O . ALA A 1 469 ? 2.426 -1.857 -26.766 1 98.69 469 ALA A O 1
ATOM 3668 N N . ALA A 1 470 ? 2.229 -4.086 -26.906 1 98.62 470 ALA A N 1
ATOM 3669 C CA . ALA A 1 470 ? 2.982 -4.18 -28.156 1 98.62 470 ALA A CA 1
ATOM 3670 C C . ALA A 1 470 ? 2.283 -3.418 -29.266 1 98.62 470 ALA A C 1
ATOM 3672 O O . ALA A 1 470 ? 2.918 -2.654 -30 1 98.62 470 ALA A O 1
ATOM 3673 N N . ARG A 1 471 ? 1.016 -3.648 -29.391 1 98.12 471 ARG A N 1
ATOM 3674 C CA . ARG A 1 471 ? 0.256 -2.967 -30.438 1 98.12 471 ARG A CA 1
ATOM 3675 C C . ARG A 1 471 ? 0.332 -1.453 -30.266 1 98.12 471 ARG A C 1
ATOM 3677 O O . ARG A 1 471 ? 0.462 -0.72 -31.25 1 98.12 471 ARG A O 1
ATOM 3684 N N . GLU A 1 472 ? 0.212 -0.987 -29.031 1 98.06 472 GLU A N 1
ATOM 3685 C CA . GLU A 1 472 ? 0.307 0.442 -28.75 1 98.06 472 GLU A CA 1
ATOM 3686 C C . GLU A 1 472 ? 1.652 1.005 -29.188 1 98.06 472 GLU A C 1
ATOM 3688 O O . GLU A 1 472 ? 1.708 2.051 -29.844 1 98.06 472 GLU A O 1
ATOM 3693 N N . VAL A 1 473 ? 2.676 0.323 -28.875 1 97.75 473 VAL A N 1
ATOM 3694 C CA . VAL A 1 473 ? 4.027 0.784 -29.172 1 97.75 473 VAL A CA 1
ATOM 3695 C C . VAL A 1 473 ? 4.277 0.722 -30.672 1 97.75 473 VAL A C 1
ATOM 3697 O O . VAL A 1 473 ? 4.855 1.644 -31.25 1 97.75 473 VAL A O 1
ATOM 3700 N N . ILE A 1 474 ? 3.848 -0.333 -31.359 1 97.12 474 ILE A N 1
ATOM 3701 C CA . ILE A 1 474 ? 4.027 -0.51 -32.812 1 97.12 474 ILE A CA 1
ATOM 3702 C C . ILE A 1 474 ? 3.346 0.631 -33.562 1 97.12 474 ILE A C 1
ATOM 3704 O O . ILE A 1 474 ? 3.92 1.201 -34.469 1 97.12 474 ILE A O 1
ATOM 3708 N N . THR A 1 475 ? 2.162 0.931 -33.062 1 96.62 475 THR A N 1
ATOM 3709 C CA . THR A 1 475 ? 1.418 2.02 -33.688 1 96.62 475 THR A CA 1
ATOM 3710 C C . THR A 1 475 ? 2.193 3.33 -33.594 1 96.62 475 THR A C 1
ATOM 3712 O O . THR A 1 475 ? 2.26 4.09 -34.562 1 96.62 475 THR A O 1
ATOM 3715 N N . ARG A 1 476 ? 2.816 3.561 -32.531 1 95 476 ARG A N 1
ATOM 3716 C CA . ARG A 1 476 ? 3.551 4.801 -32.312 1 95 476 ARG A CA 1
ATOM 3717 C C . ARG A 1 476 ? 4.883 4.793 -33.062 1 95 476 ARG A C 1
ATOM 3719 O O . ARG A 1 476 ? 5.363 5.84 -33.5 1 95 476 ARG A O 1
ATOM 3726 N N . LEU A 1 477 ? 5.48 3.643 -33.156 1 92.75 477 LEU A N 1
ATOM 3727 C CA . LEU A 1 477 ? 6.719 3.502 -33.906 1 92.75 477 LEU A CA 1
ATOM 3728 C C . LEU A 1 477 ? 6.488 3.785 -35.375 1 92.75 477 LEU A C 1
ATOM 3730 O O . LEU A 1 477 ? 7.355 4.348 -36.062 1 92.75 477 LEU A O 1
ATOM 3734 N N . GLN A 1 478 ? 5.395 3.412 -35.844 1 90.12 478 GLN A N 1
ATOM 3735 C CA . GLN A 1 478 ? 5.066 3.58 -37.25 1 90.12 478 GLN A CA 1
ATOM 3736 C C . GLN A 1 478 ? 4.652 5.016 -37.562 1 90.12 478 GLN A C 1
ATOM 3738 O O . GLN A 1 478 ? 4.828 5.496 -38.656 1 90.12 478 GLN A O 1
ATOM 3743 N N . THR A 1 479 ? 4.062 5.703 -36.594 1 83.31 479 THR A N 1
ATOM 3744 C CA . THR A 1 479 ? 3.648 7.09 -36.781 1 83.31 479 THR A CA 1
ATOM 3745 C C . THR A 1 479 ? 4.844 8.031 -36.656 1 83.31 479 THR A C 1
ATOM 3747 O O . THR A 1 479 ? 4.863 9.094 -37.281 1 83.31 479 THR A O 1
ATOM 3750 N N . ASN A 1 480 ? 5.805 7.758 -35.844 1 67.69 480 ASN A N 1
ATOM 3751 C CA . ASN A 1 480 ? 6.98 8.602 -35.656 1 67.69 480 ASN A CA 1
ATOM 3752 C C . ASN A 1 480 ? 7.992 8.406 -36.781 1 67.69 480 ASN A C 1
ATOM 3754 O O . ASN A 1 480 ? 9.125 8.883 -36.688 1 67.69 480 ASN A O 1
ATOM 3758 N N . LYS A 1 481 ? 7.504 7.523 -37.719 1 50.28 481 LYS A N 1
ATOM 3759 C CA . LYS A 1 481 ? 8.297 7.414 -38.969 1 50.28 481 LYS A CA 1
ATOM 3760 C C . LYS A 1 481 ? 7.875 8.469 -39.969 1 50.28 481 LYS A C 1
ATOM 3762 O O . LYS A 1 481 ? 6.684 8.719 -40.156 1 50.28 481 LYS A O 1
ATOM 3767 N N . MET B 1 1 ? 27.141 33.906 4.18 1 20.11 1 MET B N 1
ATOM 3768 C CA . MET B 1 1 ? 27.562 33.125 3.004 1 20.11 1 MET B CA 1
ATOM 3769 C C . MET B 1 1 ? 28.172 31.797 3.406 1 20.11 1 MET B C 1
ATOM 3771 O O . MET B 1 1 ? 29.312 31.734 3.848 1 20.11 1 MET B O 1
ATOM 3775 N N . ALA B 1 2 ? 27.312 30.938 4.008 1 24.27 2 ALA B N 1
ATOM 3776 C CA . ALA B 1 2 ? 27.672 29.625 4.52 1 24.27 2 ALA B CA 1
ATOM 3777 C C . ALA B 1 2 ? 28.328 28.766 3.438 1 24.27 2 ALA B C 1
ATOM 3779 O O . ALA B 1 2 ? 27.75 28.531 2.379 1 24.27 2 ALA B O 1
ATOM 3780 N N . THR B 1 3 ? 29.547 28.844 3.309 1 23.61 3 THR B N 1
ATOM 3781 C CA . THR B 1 3 ? 30.344 28.016 2.422 1 23.61 3 THR B CA 1
ATOM 3782 C C . THR B 1 3 ? 29.969 26.531 2.596 1 23.61 3 THR B C 1
ATOM 3784 O O . THR B 1 3 ? 30.047 26 3.703 1 23.61 3 THR B O 1
ATOM 3787 N N . ALA B 1 4 ? 29.094 26.031 1.855 1 31.08 4 ALA B N 1
ATOM 3788 C CA . ALA B 1 4 ? 28.844 24.609 1.656 1 31.08 4 ALA B CA 1
ATOM 3789 C C . ALA B 1 4 ? 30.156 23.859 1.454 1 31.08 4 ALA B C 1
ATOM 3791 O O . ALA B 1 4 ? 30.938 24.172 0.549 1 31.08 4 ALA B O 1
ATOM 3792 N N . SER B 1 5 ? 30.812 23.516 2.545 1 30.53 5 SER B N 1
ATOM 3793 C CA . SER B 1 5 ? 31.938 22.609 2.363 1 30.53 5 SER B CA 1
ATOM 3794 C C . SER B 1 5 ? 31.609 21.531 1.322 1 30.53 5 SER B C 1
ATOM 3796 O O . SER B 1 5 ? 30.625 20.812 1.441 1 30.53 5 SER B O 1
ATOM 3798 N N . ASN B 1 6 ? 31.891 21.797 0.09 1 32.38 6 ASN B N 1
ATOM 3799 C CA . ASN B 1 6 ? 31.922 20.859 -1.021 1 32.38 6 ASN B CA 1
ATOM 3800 C C . ASN B 1 6 ? 32.75 19.625 -0.674 1 32.38 6 ASN B C 1
ATOM 3802 O O . ASN B 1 6 ? 33.969 19.641 -0.743 1 32.38 6 ASN B O 1
ATOM 3806 N N . HIS B 1 7 ? 32.469 18.875 0.387 1 33.34 7 HIS B N 1
ATOM 3807 C CA . HIS B 1 7 ? 33.156 17.594 0.512 1 33.34 7 HIS B CA 1
ATOM 3808 C C . HIS B 1 7 ? 33.156 16.828 -0.801 1 33.34 7 HIS B C 1
ATOM 3810 O O . HIS B 1 7 ? 32.125 16.234 -1.156 1 33.34 7 HIS B O 1
ATOM 3816 N N . ASN B 1 8 ? 33.719 17.297 -1.818 1 34.31 8 ASN B 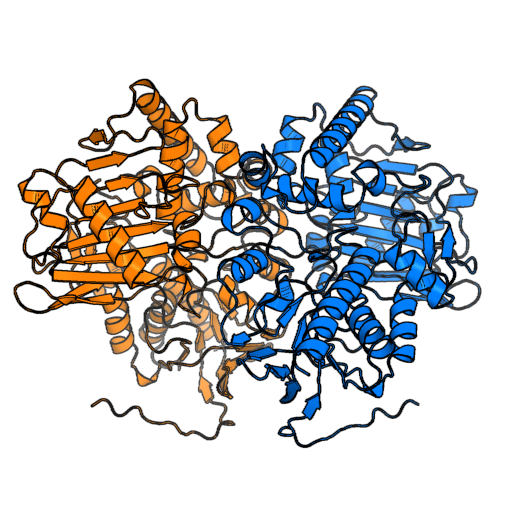N 1
ATOM 3817 C CA . ASN B 1 8 ? 34.125 16.484 -2.963 1 34.31 8 ASN B CA 1
ATOM 3818 C C . ASN B 1 8 ? 34.75 15.164 -2.521 1 34.31 8 ASN B C 1
ATOM 3820 O O . ASN B 1 8 ? 35.969 15.008 -2.561 1 34.31 8 ASN B O 1
ATOM 3824 N N . GLY B 1 9 ? 34.594 14.711 -1.286 1 34.38 9 GLY B N 1
ATOM 3825 C CA . GLY B 1 9 ? 35.281 13.484 -0.963 1 34.38 9 GLY B CA 1
ATOM 3826 C C . GLY B 1 9 ? 35.125 12.406 -2.016 1 34.38 9 GLY B C 1
ATOM 3827 O O . GLY B 1 9 ? 34.219 12.469 -2.838 1 34.38 9 GLY B O 1
ATOM 3828 N N . ASP B 1 10 ? 36.188 11.703 -2.371 1 38.53 10 ASP B N 1
ATOM 3829 C CA . ASP B 1 10 ? 36.25 10.5 -3.193 1 38.53 10 ASP B CA 1
ATOM 3830 C C . ASP B 1 10 ? 35.031 9.625 -2.984 1 38.53 10 ASP B C 1
ATOM 3832 O O . ASP B 1 10 ? 34.625 9.359 -1.848 1 38.53 10 ASP B O 1
ATOM 3836 N N . LEU B 1 11 ? 34.094 9.492 -3.887 1 43.41 11 LEU B N 1
ATOM 3837 C CA . LEU B 1 11 ? 32.906 8.688 -4.012 1 43.41 11 LEU B CA 1
ATOM 3838 C C . LEU B 1 11 ? 33 7.418 -3.176 1 43.41 11 LEU B C 1
ATOM 3840 O O . LEU B 1 11 ? 31.969 6.828 -2.816 1 43.41 11 LEU B O 1
ATOM 3844 N N . ASP B 1 12 ? 34.25 6.832 -3.021 1 48.84 12 ASP B N 1
ATOM 3845 C CA . ASP B 1 12 ? 34.5 5.531 -2.406 1 48.84 12 ASP B CA 1
ATOM 3846 C C . ASP B 1 12 ? 34.719 5.668 -0.903 1 48.84 12 ASP B C 1
ATOM 3848 O O . ASP B 1 12 ? 35.219 4.738 -0.259 1 48.84 12 ASP B O 1
ATOM 3852 N N . GLU B 1 13 ? 34.625 6.828 -0.312 1 61.81 13 GLU B N 1
ATOM 3853 C CA . GLU B 1 13 ? 35.125 6.875 1.064 1 61.81 13 GLU B CA 1
ATOM 3854 C C . GLU B 1 13 ? 34.031 6.398 2.043 1 61.81 13 GLU B C 1
ATOM 3856 O O . GLU B 1 13 ? 32.938 6.941 2.074 1 61.81 13 GLU B O 1
ATOM 3861 N N . VAL B 1 14 ? 34.281 5.312 2.607 1 75.19 14 VAL B N 1
ATOM 3862 C CA . VAL B 1 14 ? 33.531 4.695 3.699 1 75.19 14 VAL B CA 1
ATOM 3863 C C . VAL B 1 14 ? 33.875 5.398 5.016 1 75.19 14 VAL B C 1
ATOM 3865 O O . VAL B 1 14 ? 35.031 5.531 5.375 1 75.19 14 VAL B O 1
ATOM 3868 N N . SER B 1 15 ? 32.812 6.141 5.605 1 90.25 15 SER B N 1
ATOM 3869 C CA . SER B 1 15 ? 33 6.75 6.922 1 90.25 15 SER B CA 1
ATOM 3870 C C . SER B 1 15 ? 32.438 5.852 8.016 1 90.25 15 SER B C 1
ATOM 3872 O O . SER B 1 15 ? 31.469 5.109 7.793 1 90.25 15 SER B O 1
ATOM 3874 N N . SER B 1 16 ? 33.125 5.891 9.156 1 95.31 16 SER B N 1
ATOM 3875 C CA . SER B 1 16 ? 32.688 5.074 10.289 1 95.31 16 SER B CA 1
ATOM 3876 C C . SER B 1 16 ? 32.125 5.934 11.406 1 95.31 16 SER B C 1
ATOM 3878 O O . SER B 1 16 ? 32.688 6.953 11.781 1 95.31 16 SER B O 1
ATOM 3880 N N . VAL B 1 17 ? 30.938 5.605 11.82 1 97 17 VAL B N 1
ATOM 3881 C CA . VAL B 1 17 ? 30.281 6.254 12.961 1 97 17 VAL B CA 1
ATOM 3882 C C . VAL B 1 17 ? 29.625 5.207 13.852 1 97 17 VAL B C 1
ATOM 3884 O O . VAL B 1 17 ? 29.516 4.039 13.469 1 97 17 VAL B O 1
ATOM 3887 N N . ASP B 1 18 ? 29.25 5.598 15.023 1 97.06 18 ASP B N 1
ATOM 3888 C CA . ASP B 1 18 ? 28.578 4.66 15.922 1 97.06 18 ASP B CA 1
ATOM 3889 C C . ASP B 1 18 ? 27.125 4.449 15.516 1 97.06 18 ASP B C 1
ATOM 3891 O O . ASP B 1 18 ? 26.625 3.326 15.539 1 97.06 18 ASP B O 1
ATOM 3895 N N . VAL B 1 19 ? 26.469 5.598 15.164 1 98.31 19 VAL B N 1
ATOM 3896 C CA . VAL B 1 19 ? 25.047 5.508 14.852 1 98.31 19 VAL B CA 1
ATOM 3897 C C . VAL B 1 19 ? 24.734 6.328 13.602 1 98.31 19 VAL B C 1
ATOM 3899 O O . VAL B 1 19 ? 25.141 7.488 13.5 1 98.31 19 VAL B O 1
ATOM 3902 N N . VAL B 1 20 ? 24.047 5.742 12.633 1 98.81 20 VAL B N 1
ATOM 3903 C CA . VAL B 1 20 ? 23.5 6.457 11.484 1 98.81 20 VAL B CA 1
ATOM 3904 C C . VAL B 1 20 ? 22 6.676 11.695 1 98.81 20 VAL B C 1
ATOM 3906 O O . VAL B 1 20 ? 21.266 5.738 12.031 1 98.81 20 VAL B O 1
ATOM 3909 N N . ILE B 1 21 ? 21.594 7.891 11.578 1 98.94 21 ILE B N 1
ATOM 3910 C CA . ILE B 1 21 ? 20.172 8.227 11.656 1 98.94 21 ILE B CA 1
ATOM 3911 C C . ILE B 1 21 ? 19.656 8.641 10.273 1 98.94 21 ILE B C 1
ATOM 3913 O O . ILE B 1 21 ? 20.219 9.547 9.648 1 98.94 21 ILE B O 1
ATOM 3917 N N . VAL B 1 22 ? 18.641 7.957 9.805 1 98.88 22 VAL B N 1
ATOM 3918 C CA . VAL B 1 22 ? 18.062 8.227 8.484 1 98.88 22 VAL B CA 1
ATOM 3919 C C . VAL B 1 22 ? 16.828 9.102 8.633 1 98.88 22 VAL B C 1
ATOM 3921 O O . VAL B 1 22 ? 15.789 8.648 9.125 1 98.88 22 VAL B O 1
ATOM 3924 N N . GLY B 1 23 ? 16.891 10.352 8.18 1 98.69 23 GLY B N 1
ATOM 3925 C CA . GLY B 1 23 ? 15.805 11.312 8.273 1 98.69 23 GLY B CA 1
ATOM 3926 C C . GLY B 1 23 ? 16.094 12.438 9.258 1 98.69 23 GLY B C 1
ATOM 3927 O O . GLY B 1 23 ? 16.391 12.188 10.422 1 98.69 23 GLY B O 1
ATOM 3928 N N . ALA B 1 24 ? 15.961 13.633 8.75 1 98.81 24 ALA B N 1
ATOM 3929 C CA . ALA B 1 24 ? 16.188 14.805 9.594 1 98.81 24 ALA B CA 1
ATOM 3930 C C . ALA B 1 24 ? 14.891 15.562 9.844 1 98.81 24 ALA B C 1
ATOM 3932 O O . ALA B 1 24 ? 14.859 16.797 9.82 1 98.81 24 ALA B O 1
ATOM 3933 N N . GLY B 1 25 ? 13.797 14.82 9.961 1 98.44 25 GLY B N 1
ATOM 3934 C CA . GLY B 1 25 ? 12.586 15.367 10.562 1 98.44 25 GLY B CA 1
ATOM 3935 C C . GLY B 1 25 ? 12.68 15.508 12.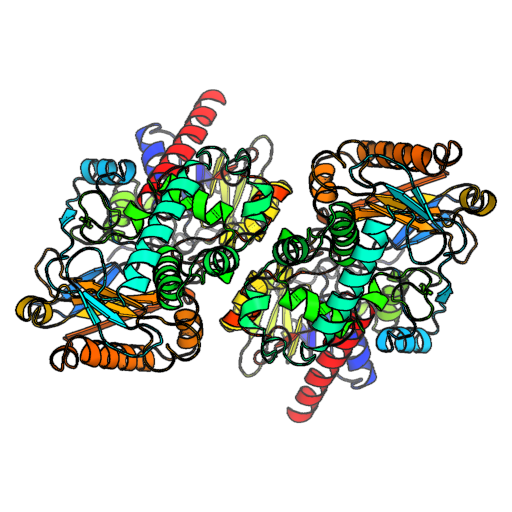07 1 98.44 25 GLY B C 1
ATOM 3936 O O . GLY B 1 25 ? 13.742 15.281 12.656 1 98.44 25 GLY B O 1
ATOM 3937 N N . ILE B 1 26 ? 11.57 15.797 12.656 1 98.69 26 ILE B N 1
ATOM 3938 C CA . ILE B 1 26 ? 11.586 16.047 14.094 1 98.69 26 ILE B CA 1
ATOM 3939 C C . ILE B 1 26 ? 12.023 14.789 14.836 1 98.69 26 ILE B C 1
ATOM 3941 O O . ILE B 1 26 ? 12.758 14.867 15.82 1 98.69 26 ILE B O 1
ATOM 3945 N N . SER B 1 27 ? 11.633 13.633 14.398 1 98.75 27 SER B N 1
ATOM 3946 C CA . SER B 1 27 ? 11.938 12.367 15.055 1 98.75 27 SER B CA 1
ATOM 3947 C C . SER B 1 27 ? 13.43 12.055 14.984 1 98.75 27 SER B C 1
ATOM 3949 O O . SER B 1 27 ? 14.055 11.758 16 1 98.75 27 SER B O 1
ATOM 3951 N N . GLY B 1 28 ? 13.992 12.125 13.789 1 98.88 28 GLY B N 1
ATOM 3952 C CA . GLY B 1 28 ? 15.414 11.859 13.633 1 98.88 28 GLY B CA 1
ATOM 3953 C C . GLY B 1 28 ? 16.297 12.852 14.375 1 98.88 28 GLY B C 1
ATOM 3954 O O . GLY B 1 28 ? 17.297 12.461 14.984 1 98.88 28 GLY B O 1
ATOM 3955 N N . LEU B 1 29 ? 15.93 14.094 14.328 1 98.94 29 LEU B N 1
ATOM 3956 C CA . LEU B 1 29 ? 16.703 15.125 15.008 1 98.94 29 LEU B CA 1
ATOM 3957 C C . LEU B 1 29 ? 16.625 14.953 16.516 1 98.94 29 LEU B C 1
ATOM 3959 O O . LEU B 1 29 ? 17.625 15.148 17.219 1 98.94 29 LEU B O 1
ATOM 3963 N N . CYS B 1 30 ? 15.461 14.57 17 1 98.88 30 CYS B N 1
ATOM 3964 C CA . CYS B 1 30 ? 15.32 14.336 18.422 1 98.88 30 CYS B CA 1
ATOM 3965 C C . CYS B 1 30 ? 16.125 13.117 18.859 1 98.88 30 CYS B C 1
ATOM 3967 O O . CYS B 1 30 ? 16.703 13.094 19.953 1 98.88 30 CYS B O 1
ATOM 3969 N N . ALA B 1 31 ? 16.156 12.062 18 1 98.88 31 ALA B N 1
ATOM 3970 C CA . ALA B 1 31 ? 17 10.914 18.297 1 98.88 31 ALA B CA 1
ATOM 3971 C C . ALA B 1 31 ? 18.469 11.32 18.406 1 98.88 31 ALA B C 1
ATOM 3973 O O . ALA B 1 31 ? 19.141 10.977 19.375 1 98.88 31 ALA B O 1
ATOM 3974 N N . ALA B 1 32 ? 18.938 12.078 17.422 1 98.69 32 ALA B N 1
ATOM 3975 C CA . ALA B 1 32 ? 20.328 12.555 17.422 1 98.69 32 ALA B CA 1
ATOM 3976 C C . ALA B 1 32 ? 20.609 13.414 18.656 1 98.69 32 ALA B C 1
ATOM 3978 O O . ALA B 1 32 ? 21.625 13.211 19.328 1 98.69 32 ALA B O 1
ATOM 3979 N N . TYR B 1 33 ? 19.734 14.352 18.922 1 98.44 33 TYR B N 1
ATOM 3980 C CA . TYR B 1 33 ? 19.875 15.266 20.047 1 98.44 33 TYR B CA 1
ATOM 3981 C C . TYR B 1 33 ? 19.969 14.508 21.359 1 98.44 33 TYR B C 1
ATOM 3983 O O . TYR B 1 33 ? 20.844 14.797 22.188 1 98.44 33 TYR B O 1
ATOM 3991 N N . SER B 1 34 ? 19.109 13.539 21.516 1 98 34 SER B N 1
ATOM 3992 C CA . SER B 1 34 ? 19.062 12.742 22.734 1 98 34 SER B CA 1
ATOM 3993 C C . SER B 1 34 ? 20.344 11.914 22.906 1 98 34 SER B C 1
ATOM 3995 O O . SER B 1 34 ? 20.891 11.82 24 1 98 34 SER B O 1
ATOM 3997 N N . ILE B 1 35 ? 20.812 11.297 21.859 1 97.81 35 ILE B N 1
ATOM 3998 C CA . ILE B 1 35 ? 22.031 10.484 21.906 1 97.81 35 ILE B CA 1
ATOM 3999 C C . ILE B 1 35 ? 23.219 11.352 22.297 1 97.81 35 ILE B C 1
ATOM 4001 O O . ILE B 1 35 ? 24 10.984 23.172 1 97.81 35 ILE B O 1
ATOM 4005 N N . LEU B 1 36 ? 23.344 12.508 21.688 1 96.25 36 LEU B N 1
ATOM 4006 C CA . LEU B 1 36 ? 24.484 13.383 21.922 1 96.25 36 LEU B CA 1
ATOM 4007 C C . LEU B 1 36 ? 24.453 13.961 23.328 1 96.25 36 LEU B C 1
ATOM 4009 O O . LEU B 1 36 ? 25.5 14.234 23.922 1 96.25 36 LEU B O 1
ATOM 4013 N N . LYS B 1 37 ? 23.281 14.133 23.812 1 94.69 37 LYS B N 1
ATOM 4014 C CA . LYS B 1 37 ? 23.109 14.648 25.156 1 94.69 37 LYS B CA 1
ATOM 4015 C C . LYS B 1 37 ? 23.531 13.609 26.203 1 94.69 37 LYS B C 1
ATOM 4017 O O . LYS B 1 37 ? 24.094 13.953 27.234 1 94.69 37 LYS B O 1
ATOM 4022 N N . THR B 1 38 ? 23.297 12.398 25.906 1 91.81 38 THR B N 1
ATOM 4023 C CA . THR B 1 38 ? 23.516 11.32 26.859 1 91.81 38 THR B CA 1
ATOM 4024 C C . THR B 1 38 ? 24.906 10.711 26.672 1 91.81 38 THR B C 1
ATOM 4026 O O . THR B 1 38 ? 25.562 10.352 27.656 1 91.81 38 THR B O 1
ATOM 4029 N N . GLU B 1 39 ? 25.266 10.562 25.406 1 84.25 39 GLU B N 1
ATOM 4030 C CA . GLU B 1 39 ? 26.516 9.93 25.047 1 84.25 39 GLU B CA 1
ATOM 4031 C C . GLU B 1 39 ? 27.406 10.883 24.25 1 84.25 39 GLU B C 1
ATOM 4033 O O . GLU B 1 39 ? 27.562 10.742 23.031 1 84.25 39 GLU B O 1
ATOM 4038 N N . LYS B 1 40 ? 28.188 11.594 24.938 1 81.44 40 LYS B N 1
ATOM 4039 C CA . LYS B 1 40 ? 28.922 12.695 24.328 1 81.44 40 LYS B CA 1
ATOM 4040 C C . LYS B 1 40 ? 30.047 12.18 23.438 1 81.44 40 LYS B C 1
ATOM 4042 O O . LYS B 1 40 ? 30.5 12.883 22.531 1 81.44 40 LYS B O 1
ATOM 4047 N N . TYR B 1 41 ? 30.344 10.969 23.562 1 85.62 41 TYR B N 1
ATOM 4048 C CA . TYR B 1 41 ? 31.531 10.508 22.859 1 85.62 41 TYR B CA 1
ATOM 4049 C C . TYR B 1 41 ? 31.172 9.633 21.672 1 85.62 41 TYR B C 1
ATOM 4051 O O . TYR B 1 41 ? 32.031 9.25 20.891 1 85.62 41 TYR B O 1
ATOM 4059 N N . HIS B 1 42 ? 29.938 9.398 21.531 1 89.69 42 HIS B N 1
ATOM 4060 C CA . HIS B 1 42 ? 29.547 8.586 20.391 1 89.69 42 HIS B CA 1
ATOM 4061 C C . HIS B 1 42 ? 29.391 9.438 19.125 1 89.69 42 HIS B C 1
ATOM 4063 O O . HIS B 1 42 ? 28.906 10.57 19.203 1 89.69 42 HIS B O 1
ATOM 4069 N N . SER B 1 43 ? 29.875 8.922 18.094 1 95.75 43 SER B N 1
ATOM 4070 C CA . SER B 1 43 ? 29.766 9.594 16.812 1 95.75 43 SER B CA 1
ATOM 4071 C C . SER B 1 43 ? 28.469 9.227 16.094 1 95.75 43 SER B C 1
ATOM 4073 O O . SER B 1 43 ? 28.078 8.062 16.078 1 95.75 43 SER B O 1
ATOM 4075 N N . ILE B 1 44 ? 27.844 10.273 15.555 1 97.5 44 ILE B N 1
ATOM 4076 C CA . ILE B 1 44 ? 26.609 10.016 14.82 1 97.5 44 ILE B CA 1
ATOM 4077 C C . ILE B 1 44 ? 26.625 10.789 13.508 1 97.5 44 ILE B C 1
ATOM 4079 O O . ILE B 1 44 ? 27.406 11.734 13.336 1 97.5 44 ILE B O 1
ATOM 4083 N N . VAL B 1 45 ? 25.781 10.375 12.586 1 98.5 45 VAL B N 1
ATOM 4084 C CA . VAL B 1 45 ? 25.5 11.133 11.367 1 98.5 45 VAL B CA 1
ATOM 4085 C C . VAL B 1 45 ? 24 11.047 11.055 1 98.5 45 VAL B C 1
ATOM 4087 O O . VAL B 1 45 ? 23.375 10 11.234 1 98.5 45 VAL B O 1
ATOM 4090 N N . VAL B 1 46 ? 23.422 12.172 10.727 1 98.88 46 VAL B N 1
ATOM 4091 C CA . VAL B 1 46 ? 22.031 12.227 10.266 1 98.88 46 VAL B CA 1
ATOM 4092 C C . VAL B 1 46 ? 22 12.422 8.75 1 98.88 46 VAL B C 1
ATOM 4094 O O . VAL B 1 46 ? 22.578 13.375 8.227 1 98.88 46 VAL B O 1
ATOM 4097 N N . LEU B 1 47 ? 21.391 11.484 8.062 1 98.75 47 LEU B N 1
ATOM 4098 C CA . LEU B 1 47 ? 21.25 11.562 6.613 1 98.75 47 LEU B CA 1
ATOM 4099 C C . LEU B 1 47 ? 19.844 11.992 6.219 1 98.75 47 LEU B C 1
ATOM 4101 O O . LEU B 1 47 ? 18.859 11.391 6.66 1 98.75 47 LEU B O 1
ATOM 4105 N N . GLU B 1 48 ? 19.734 13.055 5.434 1 98.69 48 GLU B N 1
ATOM 4106 C CA . GLU B 1 48 ? 18.438 13.586 4.984 1 98.69 48 GLU B CA 1
ATOM 4107 C C . GLU B 1 48 ? 18.391 13.672 3.461 1 98.69 48 GLU B C 1
ATOM 4109 O O . GLU B 1 48 ? 19.328 14.133 2.822 1 98.69 48 GLU B O 1
ATOM 4114 N N . ALA B 1 49 ? 17.281 13.156 2.941 1 97.75 49 ALA B N 1
ATOM 4115 C CA . ALA B 1 49 ? 17.109 13.125 1.491 1 97.75 49 ALA B CA 1
ATOM 4116 C C . ALA B 1 49 ? 16.828 14.516 0.942 1 97.75 49 ALA B C 1
ATOM 4118 O O . ALA B 1 49 ? 17.266 14.859 -0.157 1 97.75 49 ALA B O 1
ATOM 4119 N N . LYS B 1 50 ? 16.125 15.375 1.702 1 97.56 50 LYS B N 1
ATOM 4120 C CA . LYS B 1 50 ? 15.75 16.719 1.271 1 97.56 50 LYS B CA 1
ATOM 4121 C C . LYS B 1 50 ? 16.922 17.688 1.417 1 97.56 50 LYS B C 1
ATOM 4123 O O . LYS B 1 50 ? 17.953 17.344 1.99 1 97.56 50 LYS B O 1
ATOM 4128 N N . ASP B 1 51 ? 16.75 18.906 0.911 1 97.75 51 ASP B N 1
ATOM 4129 C CA . ASP B 1 51 ? 17.781 19.938 0.997 1 97.75 51 ASP B CA 1
ATOM 4130 C C . ASP B 1 51 ? 17.578 20.812 2.234 1 97.75 51 ASP B C 1
ATOM 4132 O O . ASP B 1 51 ? 18.141 21.906 2.33 1 97.75 51 ASP B O 1
ATOM 4136 N N . ARG B 1 52 ? 16.766 20.297 3.084 1 98.06 52 ARG B N 1
ATOM 4137 C CA . ARG B 1 52 ? 16.438 20.984 4.324 1 98.06 52 ARG B CA 1
ATOM 4138 C C . ARG B 1 52 ? 16.094 20 5.434 1 98.06 52 ARG B C 1
ATOM 4140 O O . ARG B 1 52 ? 15.789 18.828 5.164 1 98.06 52 ARG B O 1
ATOM 4147 N N . VAL B 1 53 ? 16.141 20.469 6.691 1 98.56 53 VAL B N 1
ATOM 4148 C CA . VAL B 1 53 ? 15.641 19.672 7.809 1 98.56 53 VAL B CA 1
ATOM 4149 C C . VAL B 1 53 ? 14.133 19.906 7.961 1 98.56 53 VAL B C 1
ATOM 4151 O O . VAL B 1 53 ? 13.594 20.875 7.422 1 98.56 53 VAL B O 1
ATOM 4154 N N . GLY B 1 54 ? 13.516 19.016 8.586 1 98.06 54 GLY B N 1
ATOM 4155 C CA . GLY B 1 54 ? 12.148 19.281 8.992 1 98.06 54 GLY B CA 1
ATOM 4156 C C . GLY B 1 54 ? 11.172 18.203 8.555 1 98.06 54 GLY B C 1
ATOM 4157 O O . GLY B 1 54 ? 10.094 18.062 9.133 1 98.06 54 GLY B O 1
ATOM 4158 N N . GLY B 1 55 ? 11.523 17.422 7.504 1 97.06 55 GLY B N 1
ATOM 4159 C CA . GLY B 1 55 ? 10.594 16.406 7.031 1 97.06 55 GLY B CA 1
ATOM 4160 C C . GLY B 1 55 ? 9.242 16.969 6.652 1 97.06 55 GLY B C 1
ATOM 4161 O O . GLY B 1 55 ? 9.141 17.812 5.762 1 97.06 55 GLY B O 1
ATOM 4162 N N . ARG B 1 56 ? 8.195 16.688 7.438 1 97.44 56 ARG B N 1
ATOM 4163 C CA . ARG B 1 56 ? 6.844 17.141 7.156 1 97.44 56 ARG B CA 1
ATOM 4164 C C . ARG B 1 56 ? 6.562 18.484 7.832 1 97.44 56 ARG B C 1
ATOM 4166 O O . ARG B 1 56 ? 5.438 18.984 7.801 1 97.44 56 ARG B O 1
ATOM 4173 N N . LEU B 1 57 ? 7.582 19 8.469 1 98.06 57 LEU B N 1
ATOM 4174 C CA . LEU B 1 57 ? 7.559 20.391 8.922 1 98.06 57 LEU B CA 1
ATOM 4175 C C . LEU B 1 57 ? 8.258 21.312 7.922 1 98.06 57 LEU B C 1
ATOM 4177 O O . LEU B 1 57 ? 9.336 20.969 7.418 1 98.06 57 LEU B O 1
ATOM 4181 N N . ASP B 1 58 ? 7.578 22.312 7.602 1 97.81 58 ASP B N 1
ATOM 4182 C CA . ASP B 1 58 ? 8.094 23.297 6.66 1 97.81 58 ASP B CA 1
ATOM 4183 C C . ASP B 1 58 ? 7.422 24.656 6.871 1 97.81 58 ASP B C 1
ATOM 4185 O O . ASP B 1 58 ? 6.383 24.75 7.527 1 97.81 58 ASP B O 1
ATOM 4189 N N . SER B 1 59 ? 8.055 25.75 6.473 1 98.38 59 SER B N 1
ATOM 4190 C CA . SER B 1 59 ? 7.508 27.094 6.602 1 98.38 59 SER B CA 1
ATOM 4191 C C . SER B 1 59 ? 7.816 27.938 5.367 1 98.38 59 SER B C 1
ATOM 4193 O O . SER B 1 59 ? 8.703 27.594 4.586 1 98.38 59 SER B O 1
ATOM 4195 N N . ILE B 1 60 ? 7.012 28.922 5.223 1 98.12 60 ILE B N 1
ATOM 4196 C CA . ILE B 1 60 ? 7.176 29.844 4.102 1 98.12 60 ILE B CA 1
ATOM 4197 C C . ILE B 1 60 ? 6.996 31.281 4.586 1 98.12 60 ILE B C 1
ATOM 4199 O O . ILE B 1 60 ? 6.332 31.531 5.598 1 98.12 60 ILE B O 1
ATOM 4203 N N . LYS B 1 61 ? 7.59 32.188 3.918 1 98.31 61 LYS B N 1
ATOM 4204 C CA . LYS B 1 61 ? 7.395 33.625 4.188 1 98.31 61 LYS B CA 1
ATOM 4205 C C . LYS B 1 61 ? 6.406 34.219 3.203 1 98.31 61 LYS B C 1
ATOM 4207 O O . LYS B 1 61 ? 6.422 33.906 2.014 1 98.31 61 LYS B O 1
ATOM 4212 N N . LEU B 1 62 ? 5.555 35.031 3.732 1 98.56 62 LEU B N 1
ATOM 4213 C CA . LEU B 1 62 ? 4.594 35.75 2.91 1 98.56 62 LEU B CA 1
ATOM 4214 C C . LEU B 1 62 ? 4.633 37.25 3.223 1 98.56 62 LEU B C 1
ATOM 4216 O O . LEU B 1 62 ? 5.07 37.656 4.301 1 98.56 62 LEU B O 1
ATOM 4220 N N . LYS B 1 63 ? 4.152 37.969 2.234 1 98.38 63 LYS B N 1
ATOM 4221 C CA . LYS B 1 63 ? 4.062 39.438 2.402 1 98.38 63 LYS B CA 1
ATOM 4222 C C . LYS B 1 63 ? 3.006 39.781 3.441 1 98.38 63 LYS B C 1
ATOM 4224 O O . LYS B 1 63 ? 1.941 39.188 3.498 1 98.38 63 LYS B O 1
ATOM 4229 N N . THR B 1 64 ? 3.352 40.75 4.258 1 97.56 64 THR B N 1
ATOM 4230 C CA . THR B 1 64 ? 2.436 41.375 5.215 1 97.56 64 THR B CA 1
ATOM 4231 C C . THR B 1 64 ? 2.42 42.875 5.051 1 97.56 64 THR B C 1
ATOM 4233 O O . THR B 1 64 ? 3.139 43.438 4.207 1 97.56 64 THR B O 1
ATOM 4236 N N . THR B 1 65 ? 1.59 43.562 5.832 1 95.25 65 THR B N 1
ATOM 4237 C CA . THR B 1 65 ? 1.525 45 5.762 1 95.25 65 THR B CA 1
ATOM 4238 C C . THR B 1 65 ? 2.848 45.625 6.203 1 95.25 65 THR B C 1
ATOM 4240 O O . THR B 1 65 ? 3.191 46.719 5.781 1 95.25 65 THR B O 1
ATOM 4243 N N . HIS B 1 66 ? 3.568 44.938 7.035 1 92.38 66 HIS B N 1
ATOM 4244 C CA . HIS B 1 66 ? 4.801 45.5 7.586 1 92.38 66 HIS B CA 1
ATOM 4245 C C . HIS B 1 66 ? 6.012 44.656 7.16 1 92.38 66 HIS B C 1
ATOM 4247 O O . HIS B 1 66 ? 6.965 44.5 7.926 1 92.38 66 HIS B O 1
ATOM 4253 N N . GLY B 1 67 ? 5.926 44.125 5.949 1 96.56 67 GLY B N 1
ATOM 4254 C CA . GLY B 1 67 ? 7.035 43.312 5.465 1 96.56 67 GLY B CA 1
ATOM 4255 C C . GLY B 1 67 ? 6.645 41.875 5.176 1 96.56 67 GLY B C 1
ATOM 4256 O O . GLY B 1 67 ? 5.719 41.625 4.402 1 96.56 67 GLY B O 1
ATOM 4257 N N . GLU B 1 68 ? 7.473 40.938 5.805 1 97.88 68 GLU B N 1
ATOM 4258 C CA . GLU B 1 68 ? 7.195 39.5 5.637 1 97.88 68 GLU B CA 1
ATOM 4259 C C . GLU B 1 68 ? 7.047 38.812 6.984 1 97.88 68 GLU B C 1
ATOM 4261 O O . GLU B 1 68 ? 7.547 39.312 8 1 97.88 68 GLU B O 1
ATOM 4266 N N . ASP B 1 69 ? 6.387 37.812 7.004 1 97.94 69 ASP B N 1
ATOM 4267 C CA . ASP B 1 69 ? 6.258 36.938 8.164 1 97.94 69 ASP B CA 1
ATOM 4268 C C . ASP B 1 69 ? 6.258 35.469 7.734 1 97.94 69 ASP B C 1
ATOM 4270 O O . ASP B 1 69 ? 6.184 35.156 6.543 1 97.94 69 ASP B O 1
ATOM 4274 N N . ALA B 1 70 ? 6.445 34.594 8.688 1 98.12 70 ALA B N 1
ATOM 4275 C CA . ALA B 1 70 ? 6.574 33.188 8.367 1 98.12 70 ALA B CA 1
ATOM 4276 C C . ALA B 1 70 ? 5.355 32.406 8.852 1 98.12 70 ALA B C 1
ATOM 4278 O O . ALA B 1 70 ? 4.828 32.656 9.93 1 98.12 70 ALA B O 1
ATOM 4279 N N . TRP B 1 71 ? 4.902 31.484 8.023 1 98.62 71 TRP B N 1
ATOM 4280 C CA . TRP B 1 71 ? 3.822 30.562 8.367 1 98.62 71 TRP B CA 1
ATOM 4281 C C . TRP B 1 71 ? 4.25 29.109 8.156 1 98.62 71 TRP B C 1
ATOM 4283 O O . TRP B 1 71 ? 5.008 28.812 7.23 1 98.62 71 TRP B O 1
ATOM 4293 N N . ASP B 1 72 ? 3.799 28.234 9.023 1 98.44 72 ASP B N 1
ATOM 4294 C CA . ASP B 1 72 ? 3.982 26.797 8.82 1 98.44 72 ASP B CA 1
ATOM 4295 C C . ASP B 1 72 ? 3.152 26.297 7.637 1 98.44 72 ASP B C 1
ATOM 4297 O O . ASP B 1 72 ? 1.958 26.594 7.543 1 98.44 72 ASP B O 1
ATOM 4301 N N . VAL B 1 73 ? 3.766 25.5 6.754 1 97.62 73 VAL B N 1
ATOM 4302 C CA . VAL B 1 73 ? 3.02 24.859 5.672 1 97.62 73 VAL B CA 1
ATOM 4303 C C . VAL B 1 73 ? 2.943 23.359 5.914 1 97.62 73 VAL B C 1
ATOM 4305 O O . VAL B 1 73 ? 2.258 22.641 5.184 1 97.62 73 VAL B O 1
ATOM 4308 N N . GLY B 1 74 ? 3.658 22.812 6.895 1 96.75 74 GLY B N 1
ATOM 4309 C CA . GLY B 1 74 ? 3.506 21.469 7.426 1 96.75 74 GLY B CA 1
ATOM 4310 C C . GLY B 1 74 ? 2.783 21.438 8.758 1 96.75 74 GLY B C 1
ATOM 4311 O O . GLY B 1 74 ? 1.796 22.141 8.953 1 96.75 74 GLY B O 1
ATOM 4312 N N . GLY B 1 75 ? 3.195 20.562 9.633 1 95.69 75 GLY B N 1
ATOM 4313 C CA . GLY B 1 75 ? 2.625 20.547 10.969 1 95.69 75 GLY B CA 1
ATOM 4314 C C . GLY B 1 75 ? 2.734 21.875 11.688 1 95.69 75 GLY B C 1
ATOM 4315 O O . GLY B 1 75 ? 3.736 22.578 11.547 1 95.69 75 GLY B O 1
ATOM 4316 N N . GLN B 1 76 ? 1.688 22.156 12.523 1 95.62 76 GLN B N 1
ATOM 4317 C CA . GLN B 1 76 ? 1.672 23.531 13.023 1 95.62 76 GLN B CA 1
ATOM 4318 C C . GLN B 1 76 ? 1.157 23.578 14.453 1 95.62 76 GLN B C 1
ATOM 4320 O O . GLN B 1 76 ? 1.538 24.469 15.227 1 95.62 76 GLN B O 1
ATOM 4325 N N . TRP B 1 77 ? 0.301 22.719 14.836 1 95.62 77 TRP B N 1
ATOM 4326 C CA . TRP B 1 77 ? -0.412 22.875 16.094 1 95.62 77 TRP B CA 1
ATOM 4327 C C . TRP B 1 77 ? 0.174 21.953 17.172 1 95.62 77 TRP B C 1
ATOM 4329 O O . TRP B 1 77 ? 0.72 20.891 16.859 1 95.62 77 TRP B O 1
ATOM 4339 N N . ILE B 1 78 ? 0.044 22.422 18.359 1 95.12 78 ILE B N 1
ATOM 4340 C CA . ILE B 1 78 ? 0.471 21.703 19.562 1 95.12 78 ILE B CA 1
ATOM 4341 C C . ILE B 1 78 ? -0.619 21.781 20.625 1 95.12 78 ILE B C 1
ATOM 4343 O O . ILE B 1 78 ? -1.22 22.844 20.828 1 95.12 78 ILE B O 1
ATOM 4347 N N . GLY B 1 79 ? -0.87 20.656 21.234 1 93.69 79 GLY B N 1
ATOM 4348 C CA . GLY B 1 79 ? -1.76 20.641 22.391 1 93.69 79 GLY B CA 1
ATOM 4349 C C . GLY B 1 79 ? -1.025 20.516 23.703 1 93.69 79 GLY B C 1
ATOM 4350 O O . GLY B 1 79 ? 0.047 19.906 23.766 1 93.69 79 GLY B O 1
ATOM 4351 N N . ARG B 1 80 ? -1.666 20.984 24.766 1 93.31 80 ARG B N 1
ATOM 4352 C CA . ARG B 1 80 ? -1.026 20.984 26.078 1 93.31 80 ARG B CA 1
ATOM 4353 C C . ARG B 1 80 ? -0.769 19.562 26.562 1 93.31 80 ARG B C 1
ATOM 4355 O O . ARG B 1 80 ? 0.158 19.344 27.344 1 93.31 80 ARG B O 1
ATOM 4362 N N . GLU B 1 81 ? -1.562 18.625 26.078 1 92.44 81 GLU B N 1
ATOM 4363 C CA . GLU B 1 81 ? -1.424 17.25 26.531 1 92.44 81 GLU B CA 1
ATOM 4364 C C . GLU B 1 81 ? -0.327 16.516 25.766 1 92.44 81 GLU B C 1
ATOM 4366 O O . GLU B 1 81 ? 0.015 15.383 26.094 1 92.44 81 GLU B O 1
ATOM 4371 N N . GLN B 1 82 ? 0.135 17.141 24.781 1 96.19 82 GLN B N 1
ATOM 4372 C CA . GLN B 1 82 ? 1.258 16.594 24.016 1 96.19 82 GLN B CA 1
ATOM 4373 C C . GLN B 1 82 ? 2.582 16.875 24.734 1 96.19 82 GLN B C 1
ATOM 4375 O O . GLN B 1 82 ? 3.373 17.703 24.281 1 96.19 82 GLN B O 1
ATOM 4380 N N . LYS B 1 83 ? 2.877 16.125 25.703 1 96.94 83 LYS B N 1
ATOM 4381 C CA . LYS B 1 83 ? 3.904 16.406 26.703 1 96.94 83 LYS B CA 1
ATOM 4382 C C . LYS B 1 83 ? 5.297 16.391 26.078 1 96.94 83 LYS B C 1
ATOM 4384 O O . LYS B 1 83 ? 6.152 17.203 26.438 1 96.94 83 LYS B O 1
ATOM 4389 N N . ASP B 1 84 ? 5.555 15.492 25.141 1 98.19 84 ASP B N 1
ATOM 4390 C CA . ASP B 1 84 ? 6.891 15.352 24.578 1 98.19 84 ASP B CA 1
ATOM 4391 C C . ASP B 1 84 ? 7.316 16.625 23.844 1 98.19 84 ASP B C 1
ATOM 4393 O O . ASP B 1 84 ? 8.422 17.141 24.062 1 98.19 84 ASP B O 1
ATOM 4397 N N . ILE B 1 85 ? 6.457 17.188 23.062 1 98.44 85 ILE B N 1
ATOM 4398 C CA . ILE B 1 85 ? 6.809 18.375 22.312 1 98.44 85 ILE B CA 1
ATOM 4399 C C . ILE B 1 85 ? 6.797 19.594 23.25 1 98.44 85 ILE B C 1
ATOM 4401 O O . ILE B 1 85 ? 7.613 20.5 23.094 1 98.44 85 ILE B O 1
ATOM 4405 N N . VAL B 1 86 ? 5.887 19.641 24.188 1 97.81 86 VAL B N 1
ATOM 4406 C CA . VAL B 1 86 ? 5.816 20.734 25.141 1 97.81 86 VAL B CA 1
ATOM 4407 C C . VAL B 1 86 ? 7.121 20.828 25.922 1 97.81 86 VAL B C 1
ATOM 4409 O O . VAL B 1 86 ? 7.707 21.906 26.047 1 97.81 86 VAL B O 1
ATOM 4412 N N . GLU B 1 87 ? 7.566 19.703 26.391 1 98.5 87 GLU B N 1
ATOM 4413 C CA . GLU B 1 87 ? 8.812 19.656 27.156 1 98.5 87 GLU B CA 1
ATOM 4414 C C . GLU B 1 87 ? 10.008 20.031 26.281 1 98.5 87 GLU B C 1
ATOM 4416 O O . GLU B 1 87 ? 10.914 20.734 26.75 1 98.5 87 GLU B O 1
ATOM 4421 N N . LEU B 1 88 ? 9.984 19.578 25.094 1 98.62 88 LEU B N 1
ATOM 4422 C CA . LEU B 1 88 ? 11.062 19.938 24.172 1 98.62 88 LEU B CA 1
ATOM 4423 C C . LEU B 1 88 ? 11.109 21.438 23.922 1 98.62 88 LEU B C 1
ATOM 4425 O O . LEU B 1 88 ? 12.188 22.031 23.938 1 98.62 88 LEU B O 1
ATOM 4429 N N . LEU B 1 89 ? 9.992 22.062 23.703 1 98.56 89 LEU B N 1
ATOM 4430 C CA . LEU B 1 89 ? 9.922 23.5 23.469 1 98.56 89 LEU B CA 1
ATOM 4431 C C . LEU B 1 89 ? 10.453 24.266 24.672 1 98.56 89 LEU B C 1
ATOM 4433 O O . LEU B 1 89 ? 11.188 25.25 24.531 1 98.56 89 LEU B O 1
ATOM 4437 N N . GLU B 1 90 ? 10.078 23.797 25.812 1 98.31 90 GLU B N 1
ATOM 4438 C CA . GLU B 1 90 ? 10.586 24.406 27.031 1 98.31 90 GLU B CA 1
ATOM 4439 C C . GLU B 1 90 ? 12.109 24.312 27.109 1 98.31 90 GLU B C 1
ATOM 4441 O O . GLU B 1 90 ? 12.781 25.297 27.422 1 98.31 90 GLU B O 1
ATOM 4446 N N . GLU B 1 91 ? 12.562 23.156 26.828 1 98.12 91 GLU B N 1
ATOM 4447 C CA . GLU B 1 91 ? 14.008 22.938 26.875 1 98.12 91 GLU B CA 1
ATOM 4448 C C . GLU B 1 91 ? 14.734 23.828 25.891 1 98.12 91 GLU B C 1
ATOM 4450 O O . GLU B 1 91 ? 15.828 24.328 26.172 1 98.12 91 GLU B O 1
ATOM 4455 N N . LEU B 1 92 ? 14.148 24.031 24.75 1 98.06 92 LEU B N 1
ATOM 4456 C CA . LEU B 1 92 ? 14.781 24.797 23.703 1 98.06 92 LEU B CA 1
ATOM 4457 C C . LEU B 1 92 ? 14.461 26.281 23.844 1 98.06 92 LEU B C 1
ATOM 4459 O O . LEU B 1 92 ? 14.938 27.109 23.062 1 98.06 92 LEU B O 1
ATOM 4463 N N . LYS B 1 93 ? 13.602 26.594 24.797 1 97.81 93 LYS B N 1
ATOM 4464 C CA . LYS B 1 93 ? 13.188 27.969 25.094 1 97.81 93 LYS B CA 1
ATOM 4465 C C . LYS B 1 93 ? 12.453 28.594 23.906 1 97.81 93 LYS B C 1
ATOM 4467 O O . LYS B 1 93 ? 12.742 29.719 23.516 1 97.81 93 LYS B O 1
ATOM 4472 N N . ILE B 1 94 ? 11.625 27.812 23.375 1 98.19 94 ILE B N 1
ATOM 4473 C CA . ILE B 1 94 ? 10.773 28.266 22.281 1 98.19 94 ILE B CA 1
ATOM 4474 C C . ILE B 1 94 ? 9.352 28.516 22.797 1 98.19 94 ILE B C 1
ATOM 4476 O O . ILE B 1 94 ? 8.766 27.656 23.438 1 98.19 94 ILE B O 1
ATOM 4480 N N . GLU B 1 95 ? 8.828 29.609 22.484 1 98.06 95 GLU B N 1
ATOM 4481 C CA . GLU B 1 95 ? 7.527 30.016 23.016 1 98.06 95 GLU B CA 1
ATOM 4482 C C . GLU B 1 95 ? 6.398 29.609 22.078 1 98.06 95 GLU B C 1
ATOM 4484 O O . GLU B 1 95 ? 6.617 29.438 20.875 1 98.06 95 GLU B O 1
ATOM 4489 N N . THR B 1 96 ? 5.215 29.453 22.641 1 97.25 96 THR B N 1
ATOM 4490 C CA . THR B 1 96 ? 3.992 29.188 21.891 1 97.25 96 THR B CA 1
ATOM 4491 C C . THR B 1 96 ? 2.98 30.312 22.109 1 97.25 96 THR B C 1
ATOM 4493 O O . THR B 1 96 ? 3.205 31.219 22.906 1 97.25 96 THR B O 1
ATOM 4496 N N . TYR B 1 97 ? 1.951 30.391 21.375 1 96.56 97 TYR B N 1
ATOM 4497 C CA . TYR B 1 97 ? 0.819 31.297 21.531 1 96.56 97 TYR B CA 1
ATOM 4498 C C . TYR B 1 97 ? -0.486 30.609 21.156 1 96.56 97 TYR B C 1
ATOM 4500 O O . TYR B 1 97 ? -0.481 29.609 20.453 1 96.56 97 TYR B O 1
ATOM 4508 N N . LYS B 1 98 ? -1.573 31.094 21.609 1 95.38 98 LYS B N 1
ATOM 4509 C CA . LYS B 1 98 ? -2.871 30.438 21.484 1 95.38 98 LYS B CA 1
ATOM 4510 C C . LYS B 1 98 ? -3.434 30.578 20.078 1 95.38 98 LYS B C 1
ATOM 4512 O O . LYS B 1 98 ? -3.32 31.641 19.469 1 95.38 98 LYS B O 1
ATOM 4517 N N . GLN B 1 99 ? -4.039 29.562 19.609 1 95.44 99 GLN B N 1
ATOM 4518 C CA . GLN B 1 99 ? -4.824 29.594 18.375 1 95.44 99 GLN B CA 1
ATOM 4519 C C . GLN B 1 99 ? -6.129 30.359 18.578 1 95.44 99 GLN B C 1
ATOM 4521 O O . GLN B 1 99 ? -6.781 30.219 19.609 1 95.44 99 GLN B O 1
ATOM 4526 N N . TRP B 1 100 ? -6.43 31.219 17.672 1 93.44 100 TRP B N 1
ATOM 4527 C CA . TRP B 1 100 ? -7.668 31.984 17.75 1 93.44 100 TRP B CA 1
ATOM 4528 C C . TRP B 1 100 ? -8.852 31.156 17.281 1 93.44 100 TRP B C 1
ATOM 4530 O O . TRP B 1 100 ? -8.852 30.641 16.156 1 93.44 100 TRP B O 1
ATOM 4540 N N . TYR B 1 101 ? -9.898 31.047 18.125 1 90.94 101 TYR B N 1
ATOM 4541 C CA . TYR B 1 101 ? -11.086 30.281 17.75 1 90.94 101 TYR B CA 1
ATOM 4542 C C . TYR B 1 101 ? -12.352 31.109 17.953 1 90.94 101 TYR B C 1
ATOM 4544 O O . TYR B 1 101 ? -13.453 30.656 17.641 1 90.94 101 TYR B O 1
ATOM 4552 N N . ASP B 1 102 ? -12.172 32.281 18.422 1 91.44 102 ASP B N 1
ATOM 4553 C CA . ASP B 1 102 ? -13.336 33.062 18.781 1 91.44 102 ASP B CA 1
ATOM 4554 C C . ASP B 1 102 ? -14.109 33.5 17.547 1 91.44 102 ASP B C 1
ATOM 4556 O O . ASP B 1 102 ? -13.516 33.875 16.531 1 91.44 102 ASP B O 1
ATOM 4560 N N . GLY B 1 103 ? -15.383 33.469 17.688 1 92.88 103 GLY B N 1
ATOM 4561 C CA . GLY B 1 103 ? -16.266 33.906 16.625 1 92.88 103 GLY B CA 1
ATOM 4562 C C . GLY B 1 103 ? -17.078 32.75 16.031 1 92.88 103 GLY B C 1
ATOM 4563 O O . GLY B 1 103 ? -17 31.625 16.5 1 92.88 103 GLY B O 1
ATOM 4564 N N . LYS B 1 104 ? -17.859 33.094 15.062 1 93.56 104 LYS B N 1
ATOM 4565 C CA . LYS B 1 104 ? -18.734 32.125 14.414 1 93.56 104 LYS B CA 1
ATOM 4566 C C . LYS B 1 104 ? -17.953 31.312 13.383 1 93.56 104 LYS B C 1
ATOM 4568 O O . LYS B 1 104 ? -17.016 31.812 12.773 1 93.56 104 LYS B O 1
ATOM 4573 N N . LYS B 1 105 ? -18.391 30.109 13.203 1 93.12 105 LYS B N 1
ATOM 4574 C CA . LYS B 1 105 ? -17.828 29.188 12.219 1 93.12 105 LYS B CA 1
ATOM 4575 C C . LYS B 1 105 ? -18.812 28.953 11.07 1 93.12 105 LYS B C 1
ATOM 4577 O O . LYS B 1 105 ? -20 29.219 11.203 1 93.12 105 LYS B O 1
ATOM 4582 N N . ILE B 1 106 ? -18.281 28.562 9.984 1 94.62 106 ILE B N 1
ATOM 4583 C CA . ILE B 1 106 ? -19.125 28.312 8.812 1 94.62 106 ILE B CA 1
ATOM 4584 C C . ILE B 1 106 ? -18.984 26.844 8.398 1 94.62 106 ILE B C 1
ATOM 4586 O O . ILE B 1 106 ? -17.891 26.281 8.422 1 94.62 106 ILE B O 1
ATOM 4590 N N . ILE B 1 107 ? -20.094 26.219 8.016 1 93.5 107 ILE B N 1
ATOM 4591 C CA . ILE B 1 107 ? -20.078 24.844 7.492 1 93.5 107 ILE B CA 1
ATOM 4592 C C . ILE B 1 107 ? -20.984 24.766 6.262 1 93.5 107 ILE B C 1
ATOM 4594 O O . ILE B 1 107 ? -22.047 25.375 6.219 1 93.5 107 ILE B O 1
ATOM 4598 N N . GLN B 1 108 ? -20.516 24.078 5.262 1 94.62 108 GLN B N 1
ATOM 4599 C CA . GLN B 1 108 ? -21.297 23.797 4.062 1 94.62 108 GLN B CA 1
ATOM 4600 C C . GLN B 1 108 ? -21.219 22.328 3.686 1 94.62 108 GLN B C 1
ATOM 4602 O O . GLN B 1 108 ? -20.156 21.828 3.312 1 94.62 108 GLN B O 1
ATOM 4607 N N . LEU B 1 109 ? -22.328 21.656 3.727 1 94.38 109 LEU B N 1
ATOM 4608 C CA . LEU B 1 109 ? -22.406 20.234 3.371 1 94.38 109 LEU B CA 1
ATOM 4609 C C . LEU B 1 109 ? -22.984 20.062 1.968 1 94.38 109 LEU B C 1
ATOM 4611 O O . LEU B 1 109 ? -22.953 21 1.157 1 94.38 109 LEU B O 1
ATOM 4615 N N . SER B 1 110 ? -23.359 18.891 1.606 1 91.75 110 SER B N 1
ATOM 4616 C CA . SER B 1 110 ? -23.75 18.562 0.238 1 91.75 110 SER B CA 1
ATOM 4617 C C . SER B 1 110 ? -25.078 19.234 -0.123 1 91.75 110 SER B C 1
ATOM 4619 O O . SER B 1 110 ? -25.406 19.359 -1.303 1 91.75 110 SER B O 1
ATOM 4621 N N . ASP B 1 111 ? -25.828 19.688 0.843 1 88.88 111 ASP B N 1
ATOM 4622 C CA . ASP B 1 111 ? -27.078 20.359 0.554 1 88.88 111 ASP B CA 1
ATOM 4623 C C . ASP B 1 111 ? -26.844 21.766 0.022 1 88.88 111 ASP B C 1
ATOM 4625 O O . ASP B 1 111 ? -27.766 22.422 -0.447 1 88.88 111 ASP B O 1
ATOM 4629 N N . GLY B 1 112 ? -25.625 22.25 0.163 1 89.88 112 GLY B N 1
ATOM 4630 C CA . GLY B 1 112 ? -25.219 23.5 -0.465 1 89.88 112 GLY B CA 1
ATOM 4631 C C . GLY B 1 112 ? -25.469 24.719 0.406 1 89.88 112 GLY B C 1
ATOM 4632 O O . GLY B 1 112 ? -25 25.812 0.088 1 89.88 112 GLY B O 1
ATOM 4633 N N . LYS B 1 113 ? -26.109 24.578 1.507 1 90.69 113 LYS B N 1
ATOM 4634 C CA . LYS B 1 113 ? -26.453 25.703 2.371 1 90.69 113 LYS B CA 1
ATOM 4635 C C . LYS B 1 113 ? -25.281 26.078 3.277 1 90.69 113 LYS B C 1
ATOM 4637 O O . LYS B 1 113 ? -24.609 25.188 3.82 1 90.69 113 LYS B O 1
ATOM 4642 N N . LEU B 1 114 ? -25.094 27.375 3.369 1 92 114 LEU B N 1
ATOM 4643 C CA . LEU B 1 114 ? -24.125 27.875 4.32 1 92 114 LEU B CA 1
ATOM 4644 C C . LEU B 1 114 ? -24.719 28.016 5.711 1 92 114 LEU B C 1
ATOM 4646 O O . LEU B 1 114 ? -25.75 28.688 5.887 1 92 114 LEU B O 1
ATOM 4650 N N . LYS B 1 115 ? -24.156 27.328 6.582 1 90.56 115 LYS B N 1
ATOM 4651 C CA . LYS B 1 115 ? -24.625 27.391 7.961 1 90.56 115 LYS B CA 1
ATOM 4652 C C . LYS B 1 115 ? -23.547 27.938 8.891 1 90.56 115 LYS B C 1
ATOM 4654 O O . LYS B 1 115 ? -22.359 27.641 8.711 1 90.56 115 LYS B O 1
ATOM 4659 N N . THR B 1 116 ? -23.969 28.75 9.828 1 90.25 116 THR B N 1
ATOM 4660 C CA . THR B 1 116 ? -23.062 29.312 10.812 1 90.25 116 THR B CA 1
ATOM 4661 C C . THR B 1 116 ? -23.375 28.781 12.211 1 90.25 116 THR B C 1
ATOM 4663 O O . THR B 1 116 ? -24.531 28.484 12.516 1 90.25 116 THR B O 1
ATOM 4666 N N . TYR B 1 117 ? -22.328 28.609 12.93 1 82.56 117 TYR B N 1
ATOM 4667 C CA . TYR B 1 117 ? -22.547 28.156 14.305 1 82.56 117 TYR B CA 1
ATOM 4668 C C . TYR B 1 117 ? -21.422 28.656 15.219 1 82.56 117 TYR B C 1
ATOM 4670 O O . TYR B 1 117 ? -20.375 29.094 14.742 1 82.56 117 TYR B O 1
ATOM 4678 N N . SER B 1 118 ? -21.969 28.734 16.484 1 77.5 118 SER B N 1
ATOM 4679 C CA . SER B 1 118 ? -21 29.094 17.516 1 77.5 118 SER B CA 1
ATOM 4680 C C . SER B 1 118 ? -20.641 27.906 18.391 1 77.5 118 SER B C 1
ATOM 4682 O O . SER B 1 118 ? -21.469 27.016 18.594 1 77.5 118 SER B O 1
ATOM 4684 N N . GLY B 1 119 ? -19.562 27.75 18.844 1 62.97 119 GLY B N 1
ATOM 4685 C CA . GLY B 1 119 ? -19.141 26.672 19.719 1 62.97 119 GLY B CA 1
ATOM 4686 C C . GLY B 1 119 ? -18.781 25.391 18.984 1 62.97 119 GLY B C 1
ATOM 4687 O O . GLY B 1 119 ? -18.219 25.438 17.875 1 62.97 119 GLY B O 1
ATOM 4688 N N . SER B 1 120 ? -19.078 24.219 19.641 1 56.38 120 SER B N 1
ATOM 4689 C CA . SER B 1 120 ? -18.594 22.938 19.125 1 56.38 120 SER B CA 1
ATOM 4690 C C . SER B 1 120 ? -19.609 22.297 18.188 1 56.38 120 SER B C 1
ATOM 4692 O O . SER B 1 120 ? -19.281 21.375 17.438 1 56.38 120 SER B O 1
ATOM 4694 N N . TYR B 1 121 ? -20.828 22.766 18.172 1 56.44 121 TYR B N 1
ATOM 4695 C CA . TYR B 1 121 ? -21.812 22.031 17.391 1 56.44 121 TYR B CA 1
ATOM 4696 C C . TYR B 1 121 ? -22.438 22.906 16.312 1 56.44 121 TYR B C 1
ATOM 4698 O O . TYR B 1 121 ? -22.922 24 16.594 1 56.44 121 TYR B O 1
ATOM 4706 N N . PRO B 1 122 ? -22.297 22.453 14.992 1 57.06 122 PRO B N 1
ATOM 4707 C CA . PRO B 1 122 ? -22.781 23.234 13.852 1 57.06 122 PRO B CA 1
ATOM 4708 C C . PRO B 1 122 ? -24.312 23.344 13.812 1 57.06 122 PRO B C 1
ATOM 4710 O O . PRO B 1 122 ? -25 22.562 14.484 1 57.06 122 PRO B O 1
ATOM 4713 N N . SER B 1 123 ? -24.781 24.328 13.172 1 52.09 123 SER B N 1
ATOM 4714 C CA . SER B 1 123 ? -26.203 24.516 12.938 1 52.09 123 SER B CA 1
ATOM 4715 C C . SER B 1 123 ? -26.734 23.516 11.922 1 52.09 123 SER B C 1
ATOM 4717 O O . SER B 1 123 ? -26.906 23.844 10.742 1 52.09 123 SER B O 1
ATOM 4719 N N . LEU B 1 124 ? -26.703 22.266 12.156 1 61.94 124 LEU B N 1
ATOM 4720 C CA . LEU B 1 124 ? -27.297 21.172 11.414 1 61.94 124 LEU B CA 1
ATOM 4721 C C . LEU B 1 124 ? -28.781 21.047 11.742 1 61.94 124 LEU B C 1
ATOM 4723 O O . LEU B 1 124 ? -29.281 21.719 12.648 1 61.94 124 LEU B O 1
ATOM 4727 N N . SER B 1 125 ? -29.469 20.312 10.82 1 65.81 125 SER B N 1
ATOM 4728 C CA . SER B 1 125 ? -30.812 19.938 11.266 1 65.81 125 SER B CA 1
ATOM 4729 C C . SER B 1 125 ? -30.766 19.328 12.672 1 65.81 125 SER B C 1
ATOM 4731 O O . SER B 1 125 ? -29.75 18.781 13.086 1 65.81 125 SER B O 1
ATOM 4733 N N . TYR B 1 126 ? -31.719 19.641 13.32 1 66.5 126 TYR B N 1
ATOM 4734 C CA . TYR B 1 126 ? -31.812 19.141 14.695 1 66.5 126 TYR B CA 1
ATOM 4735 C C . TYR B 1 126 ? -31.516 17.656 14.758 1 66.5 126 TYR B C 1
ATOM 4737 O O . TYR B 1 126 ? -30.781 17.203 15.641 1 66.5 126 TYR B O 1
ATOM 4745 N N . LEU B 1 127 ? -31.922 16.969 13.75 1 72.69 127 LEU B N 1
ATOM 4746 C CA . LEU B 1 127 ? -31.719 15.523 13.719 1 72.69 127 LEU B CA 1
ATOM 4747 C C . LEU B 1 127 ? -30.25 15.195 13.445 1 72.69 127 LEU B C 1
ATOM 4749 O O . LEU B 1 127 ? -29.703 14.273 14.039 1 72.69 127 LEU B O 1
ATOM 4753 N N . SER B 1 128 ? -29.641 15.953 12.641 1 81.19 128 SER B N 1
ATOM 4754 C CA . SER B 1 128 ? -28.234 15.727 12.328 1 81.19 128 SER B CA 1
ATOM 4755 C C . SER B 1 128 ? -27.344 16.062 13.516 1 81.19 128 SER B C 1
ATOM 4757 O O . SER B 1 128 ? -26.328 15.406 13.742 1 81.19 128 SER B O 1
ATOM 4759 N N . LEU B 1 129 ? -27.766 17.031 14.219 1 81.44 129 LEU B N 1
ATOM 4760 C CA . LEU B 1 129 ? -27 17.406 15.398 1 81.44 129 LEU B CA 1
ATOM 4761 C C . LEU B 1 129 ? -27.031 16.281 16.438 1 81.44 129 LEU B C 1
ATOM 4763 O O . LEU B 1 129 ? -25.984 15.922 17 1 81.44 129 LEU B O 1
ATOM 4767 N N . ILE B 1 130 ? -28.203 15.719 16.609 1 82.88 130 ILE B N 1
ATOM 4768 C CA . ILE B 1 130 ? -28.359 14.633 17.562 1 82.88 130 ILE B CA 1
ATOM 4769 C C . ILE B 1 130 ? -27.594 13.398 17.062 1 82.88 130 ILE B C 1
ATOM 4771 O O . ILE B 1 130 ? -26.891 12.75 17.844 1 82.88 130 ILE B O 1
ATOM 4775 N N . ASP B 1 131 ? -27.75 13.18 15.852 1 89.94 131 ASP B N 1
ATOM 4776 C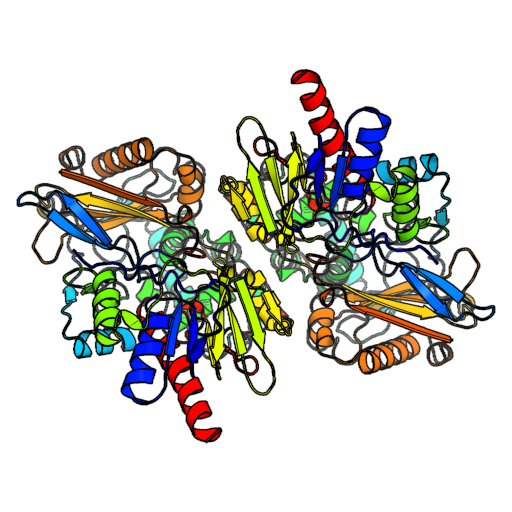 CA . ASP B 1 131 ? -27.094 12.031 15.234 1 89.94 131 ASP B CA 1
ATOM 4777 C C . ASP B 1 131 ? -25.578 12.156 15.336 1 89.94 131 ASP B C 1
ATOM 4779 O O . ASP B 1 131 ? -24.891 11.188 15.695 1 89.94 131 ASP B O 1
ATOM 4783 N N . THR B 1 132 ? -25.094 13.328 15.094 1 89.69 132 THR B N 1
ATOM 4784 C CA . THR B 1 132 ? -23.656 13.57 15.156 1 89.69 132 THR B CA 1
ATOM 4785 C C . THR B 1 132 ? -23.156 13.43 16.594 1 89.69 132 THR B C 1
ATOM 4787 O O . THR B 1 132 ? -22.094 12.836 16.828 1 89.69 132 THR B O 1
ATOM 4790 N N . TYR B 1 133 ? -23.891 13.945 17.438 1 89.12 133 TYR B N 1
ATOM 4791 C CA . TYR B 1 133 ? -23.531 13.812 18.844 1 89.12 133 TYR B CA 1
ATOM 4792 C C . TYR B 1 133 ? -23.438 12.344 19.234 1 89.12 133 TYR B C 1
ATOM 4794 O O . TYR B 1 133 ? -22.438 11.922 19.844 1 89.12 133 TYR B O 1
ATOM 4802 N N . TYR B 1 134 ? -24.422 11.602 18.859 1 92.56 134 TYR B N 1
ATOM 4803 C CA . TYR B 1 134 ? -24.469 10.188 19.219 1 92.56 134 TYR B CA 1
ATOM 4804 C C . TYR B 1 134 ? -23.312 9.43 18.578 1 92.56 134 TYR B C 1
ATOM 4806 O O . TYR B 1 134 ? -22.672 8.586 19.203 1 92.56 134 TYR B O 1
ATOM 4814 N N . LEU B 1 135 ? -23.078 9.734 17.375 1 95.25 135 LEU B N 1
ATOM 4815 C CA . LEU B 1 135 ? -22 9.055 16.672 1 95.25 135 LEU B CA 1
ATOM 4816 C C . LEU B 1 135 ? -20.656 9.414 17.281 1 95.25 135 LEU B C 1
ATOM 4818 O O . LEU B 1 135 ? -19.781 8.547 17.438 1 95.25 135 LEU B O 1
ATOM 4822 N N . ASN B 1 136 ? -20.484 10.68 17.656 1 94.19 136 ASN B N 1
ATOM 4823 C CA . ASN B 1 136 ? -19.25 11.094 18.312 1 94.19 136 ASN B CA 1
ATOM 4824 C C . ASN B 1 136 ? -19.047 10.367 19.641 1 94.19 136 ASN B C 1
ATOM 4826 O O . ASN B 1 136 ? -17.938 9.914 19.938 1 94.19 136 ASN B O 1
ATOM 4830 N N . CYS B 1 137 ? -20.078 10.219 20.375 1 95.56 137 CYS B N 1
ATOM 4831 C CA . CYS B 1 137 ? -20.016 9.484 21.641 1 95.56 137 CYS B CA 1
ATOM 4832 C C . CYS B 1 137 ? -19.656 8.023 21.406 1 95.56 137 CYS B C 1
ATOM 4834 O O . CYS B 1 137 ? -18.859 7.449 22.141 1 95.56 137 CYS B O 1
ATOM 4836 N N . LYS B 1 138 ? -20.266 7.504 20.422 1 97.06 138 LYS B N 1
ATOM 4837 C CA . LYS B 1 138 ? -19.984 6.109 20.078 1 97.06 138 LYS B CA 1
ATOM 4838 C C . LYS B 1 138 ? -18.531 5.914 19.672 1 97.06 138 LYS B C 1
ATOM 4840 O O . LYS B 1 138 ? -17.875 4.969 20.125 1 97.06 138 LYS B O 1
ATOM 4845 N N . ILE B 1 139 ? -18 6.773 18.859 1 97.62 139 ILE B N 1
ATOM 4846 C CA . ILE B 1 139 ? -16.609 6.711 18.438 1 97.62 139 ILE B CA 1
ATOM 4847 C C . ILE B 1 139 ? -15.695 6.816 19.641 1 97.62 139 ILE B C 1
ATOM 4849 O O . ILE B 1 139 ? -14.742 6.051 19.781 1 97.62 139 ILE B O 1
ATOM 4853 N N . GLU B 1 140 ? -16.016 7.773 20.531 1 96.75 140 GLU B N 1
ATOM 4854 C CA . GLU B 1 140 ? -15.234 7.957 21.75 1 96.75 140 GLU B CA 1
ATOM 4855 C C . GLU B 1 140 ? -15.195 6.676 22.578 1 96.75 140 GLU B C 1
ATOM 4857 O O . GLU B 1 140 ? -14.133 6.262 23.047 1 96.75 140 GLU B O 1
ATOM 4862 N N . ASN B 1 141 ? -16.312 6.035 22.75 1 97.31 141 ASN B N 1
ATOM 4863 C CA . ASN B 1 141 ? -16.406 4.809 23.531 1 97.31 141 ASN B CA 1
ATOM 4864 C C . ASN B 1 141 ? -15.648 3.662 22.875 1 97.31 141 ASN B C 1
ATOM 4866 O O . ASN B 1 141 ? -14.961 2.893 23.547 1 97.31 141 ASN B O 1
ATOM 4870 N N . LEU B 1 142 ? -15.789 3.539 21.578 1 97.56 142 LEU B N 1
ATOM 4871 C CA . LEU B 1 142 ? -15.148 2.445 20.859 1 97.56 142 LEU B CA 1
ATOM 4872 C C . LEU B 1 142 ? -13.625 2.572 20.906 1 97.56 142 LEU B C 1
ATOM 4874 O O . LEU B 1 142 ? -12.922 1.571 21.047 1 97.56 142 LEU B O 1
ATOM 4878 N N . CYS B 1 143 ? -13.125 3.791 20.703 1 96.38 143 CYS B N 1
ATOM 4879 C CA . CYS B 1 143 ? -11.68 3.936 20.703 1 96.38 143 CYS B CA 1
ATOM 4880 C C . CYS B 1 143 ? -11.094 3.547 22.062 1 96.38 143 CYS B C 1
ATOM 4882 O O . CYS B 1 143 ? -9.992 3.012 22.141 1 96.38 143 CYS B O 1
ATOM 4884 N N . ASN B 1 144 ? -11.859 3.727 23.141 1 96.12 144 ASN B N 1
ATOM 4885 C CA . ASN B 1 144 ? -11.406 3.373 24.484 1 96.12 144 ASN B CA 1
ATOM 4886 C C . ASN B 1 144 ? -11.32 1.86 24.672 1 96.12 144 ASN B C 1
ATOM 4888 O O . ASN B 1 144 ? -10.664 1.379 25.594 1 96.12 144 ASN B O 1
ATOM 4892 N N . LEU B 1 145 ? -11.914 1.106 23.828 1 97 145 LEU B N 1
ATOM 4893 C CA . LEU B 1 145 ? -11.906 -0.349 23.906 1 97 145 LEU B CA 1
ATOM 4894 C C . LEU B 1 145 ? -10.656 -0.925 23.25 1 97 145 LEU B C 1
ATOM 4896 O O . LEU B 1 145 ? -10.344 -2.105 23.438 1 97 145 LEU B O 1
ATOM 4900 N N . VAL B 1 146 ? -9.898 -0.151 22.484 1 97.75 146 VAL B N 1
ATOM 4901 C CA . VAL B 1 146 ? -8.719 -0.631 21.781 1 97.75 146 VAL B CA 1
ATOM 4902 C C . VAL B 1 146 ? -7.477 -0.407 22.641 1 97.75 146 VAL B C 1
ATOM 4904 O O . VAL B 1 146 ? -7.129 0.734 22.953 1 97.75 146 VAL B O 1
ATOM 4907 N N . PRO B 1 147 ? -6.781 -1.4 22.984 1 96.62 147 PRO B N 1
ATOM 4908 C CA . PRO B 1 147 ? -5.59 -1.229 23.812 1 96.62 147 PRO B CA 1
ATOM 4909 C C . PRO B 1 147 ? -4.488 -0.435 23.109 1 96.62 147 PRO B C 1
ATOM 4911 O O . PRO B 1 147 ? -4.242 -0.639 21.922 1 96.62 147 PRO B O 1
ATOM 4914 N N . LEU B 1 148 ? -3.771 0.398 23.859 1 93.62 148 LEU B N 1
ATOM 4915 C CA . LEU B 1 148 ? -2.75 1.293 23.328 1 93.62 148 LEU B CA 1
ATOM 4916 C C . LEU B 1 148 ? -1.531 0.507 22.859 1 93.62 148 LEU B C 1
ATOM 4918 O O . LEU B 1 148 ? -0.901 0.868 21.859 1 93.62 148 LEU B O 1
ATOM 4922 N N . ASP B 1 149 ? -1.256 -0.512 23.531 1 91.75 149 ASP B N 1
ATOM 4923 C CA . ASP B 1 149 ? -0.015 -1.231 23.25 1 91.75 149 ASP B CA 1
ATOM 4924 C C . ASP B 1 149 ? -0.141 -2.094 22 1 91.75 149 ASP B C 1
ATOM 4926 O O . ASP B 1 149 ? 0.805 -2.203 21.219 1 91.75 149 ASP B O 1
ATOM 4930 N N . ASP B 1 150 ? -1.319 -2.729 21.859 1 94.56 150 ASP B N 1
ATOM 4931 C CA . ASP B 1 150 ? -1.533 -3.598 20.703 1 94.56 150 ASP B CA 1
ATOM 4932 C C . ASP B 1 150 ? -3.012 -3.654 20.328 1 94.56 150 ASP B C 1
ATOM 4934 O O . ASP B 1 150 ? -3.809 -4.297 21.016 1 94.56 150 ASP B O 1
ATOM 4938 N N . PRO B 1 151 ? -3.357 -3.096 19.156 1 96.75 151 PRO B N 1
ATOM 4939 C CA . PRO B 1 151 ? -4.77 -3.086 18.766 1 96.75 151 PRO B CA 1
ATOM 4940 C C . PRO B 1 151 ? -5.332 -4.488 18.547 1 96.75 151 PRO B C 1
ATOM 4942 O O . PRO B 1 151 ? -6.547 -4.691 18.641 1 96.75 151 PRO B O 1
ATOM 4945 N N . ASN B 1 152 ? -4.488 -5.492 18.328 1 94.81 152 ASN B N 1
ATOM 4946 C CA . ASN B 1 152 ? -4.945 -6.855 18.078 1 94.81 152 ASN B CA 1
ATOM 4947 C C . ASN B 1 152 ? -5.531 -7.484 19.344 1 94.81 152 ASN B C 1
ATOM 4949 O O . ASN B 1 152 ? -6.207 -8.508 19.281 1 94.81 152 ASN B O 1
ATOM 4953 N N . LYS B 1 153 ? -5.23 -6.898 20.438 1 95.94 153 LYS B N 1
ATOM 4954 C CA . LYS B 1 153 ? -5.734 -7.422 21.703 1 95.94 153 LYS B CA 1
ATOM 4955 C C . LYS B 1 153 ? -7.188 -7.012 21.922 1 95.94 153 LYS B C 1
ATOM 4957 O O . LYS B 1 153 ? -7.844 -7.516 22.844 1 95.94 153 LYS B O 1
ATOM 4962 N N . CYS B 1 154 ? -7.66 -6.098 21.125 1 97.12 154 CYS B N 1
ATOM 4963 C CA . CYS B 1 154 ? -9.07 -5.738 21.172 1 97.12 154 CYS B CA 1
ATOM 4964 C C . CYS B 1 154 ? -9.953 -6.934 20.844 1 97.12 154 CYS B C 1
ATOM 4966 O O . CYS B 1 154 ? -9.68 -7.676 19.906 1 97.12 154 CYS B O 1
ATOM 4968 N N . ILE B 1 155 ? -11.039 -7.121 21.594 1 96.31 155 ILE B N 1
ATOM 4969 C CA . ILE B 1 155 ? -11.922 -8.266 21.406 1 96.31 155 ILE B CA 1
ATOM 4970 C C . ILE B 1 155 ? -12.617 -8.172 20.047 1 96.31 155 ILE B C 1
ATOM 4972 O O . ILE B 1 155 ? -13.062 -9.18 19.5 1 96.31 155 ILE B O 1
ATOM 4976 N N . TYR B 1 156 ? -12.672 -6.965 19.5 1 97.31 156 TYR B N 1
ATOM 4977 C CA . TYR B 1 156 ? -13.328 -6.758 18.219 1 97.31 156 TYR B CA 1
ATOM 4978 C C . TYR B 1 156 ? -12.312 -6.527 17.109 1 97.31 156 TYR B C 1
ATOM 4980 O O . TYR B 1 156 ? -12.648 -6.008 16.047 1 97.31 156 TYR B O 1
ATOM 4988 N N . ALA B 1 157 ? -11.078 -6.871 17.328 1 97.69 157 ALA B N 1
ATOM 4989 C CA . ALA B 1 157 ? -9.992 -6.551 16.391 1 97.69 157 ALA B CA 1
ATOM 4990 C C . ALA B 1 157 ? -10.266 -7.129 15.008 1 97.69 157 ALA B C 1
ATOM 4992 O O . ALA B 1 157 ? -10.141 -6.43 14 1 97.69 157 ALA B O 1
ATOM 4993 N N . GLU B 1 158 ? -10.656 -8.375 14.883 1 95.88 158 GLU B N 1
ATOM 4994 C CA . GLU B 1 158 ? -10.891 -9.023 13.594 1 95.88 158 GLU B CA 1
ATOM 4995 C C . GLU B 1 158 ? -12.016 -8.344 12.828 1 95.88 158 GLU B C 1
ATOM 4997 O O . GLU B 1 158 ? -11.883 -8.07 11.633 1 95.88 158 GLU B O 1
ATOM 5002 N N . GLU B 1 159 ? -13.07 -8.07 13.547 1 96.75 159 GLU B N 1
ATOM 5003 C CA . GLU B 1 159 ? -14.227 -7.434 12.914 1 96.75 159 GLU B CA 1
ATOM 5004 C C . GLU B 1 159 ? -13.891 -6.016 12.461 1 96.75 159 GLU B C 1
ATOM 5006 O O . GLU B 1 159 ? -14.141 -5.648 11.312 1 96.75 159 GLU B O 1
ATOM 5011 N N . TRP B 1 160 ? -13.312 -5.223 13.367 1 98.5 160 TRP B N 1
ATOM 5012 C CA . TRP B 1 160 ? -13.078 -3.809 13.094 1 98.5 160 TRP B CA 1
ATOM 5013 C C . TRP B 1 160 ? -11.945 -3.623 12.094 1 98.5 160 TRP B C 1
ATOM 5015 O O . TRP B 1 160 ? -11.938 -2.648 11.336 1 98.5 160 TRP B O 1
ATOM 5025 N N . ASP B 1 161 ? -10.984 -4.566 12.039 1 98.5 161 ASP B N 1
ATOM 5026 C CA . ASP B 1 161 ? -9.922 -4.504 11.039 1 98.5 161 ASP B CA 1
ATOM 5027 C C . ASP B 1 161 ? -10.414 -5.004 9.688 1 98.5 161 ASP B C 1
ATOM 5029 O O . ASP B 1 161 ? -9.734 -4.82 8.672 1 98.5 161 ASP B O 1
ATOM 5033 N N . GLY B 1 162 ? -11.555 -5.645 9.664 1 98.06 162 GLY B N 1
ATOM 5034 C CA . GLY B 1 162 ? -12.133 -6.137 8.43 1 98.06 162 GLY B CA 1
ATOM 5035 C C . GLY B 1 162 ? -13.086 -5.148 7.777 1 98.06 162 GLY B C 1
ATOM 5036 O O . GLY B 1 162 ? -13.656 -5.434 6.723 1 98.06 162 GLY B O 1
ATOM 5037 N N . MET B 1 163 ? -13.211 -3.947 8.414 1 97.62 163 MET B N 1
ATOM 5038 C CA . MET B 1 163 ? -14.133 -2.918 7.949 1 97.62 163 MET B CA 1
ATOM 5039 C C . MET B 1 163 ? -13.398 -1.609 7.68 1 97.62 163 MET B C 1
ATOM 5041 O O . MET B 1 163 ? -12.359 -1.342 8.281 1 97.62 163 MET B O 1
ATOM 5045 N N . THR B 1 164 ? -13.984 -0.833 6.711 1 98.75 164 THR B N 1
ATOM 5046 C CA . THR B 1 164 ? -13.523 0.541 6.555 1 98.75 164 THR B CA 1
ATOM 5047 C C . THR B 1 164 ? -14.242 1.472 7.523 1 98.75 164 THR B C 1
ATOM 5049 O O . THR B 1 164 ? -15.336 1.152 8 1 98.75 164 THR B O 1
ATOM 5052 N N . VAL B 1 165 ? -13.633 2.615 7.762 1 98.69 165 VAL B N 1
ATOM 5053 C CA . VAL B 1 165 ? -14.328 3.631 8.539 1 98.69 165 VAL B CA 1
ATOM 5054 C C . VAL B 1 165 ? -15.648 3.994 7.859 1 98.69 165 VAL B C 1
ATOM 5056 O O . VAL B 1 165 ? -16.672 4.141 8.523 1 98.69 165 VAL B O 1
ATOM 5059 N N . GLU B 1 166 ? -15.656 4.07 6.562 1 98.25 166 GLU B N 1
ATOM 5060 C CA . GLU B 1 166 ? -16.828 4.461 5.801 1 98.25 166 GLU B CA 1
ATOM 5061 C C . GLU B 1 166 ? -17.984 3.479 6.008 1 98.25 166 GLU B C 1
ATOM 5063 O O . GLU B 1 166 ? -19.109 3.883 6.297 1 98.25 166 GLU B O 1
ATOM 5068 N N . SER B 1 167 ? -17.688 2.16 5.828 1 97.62 167 SER B N 1
ATOM 5069 C CA . SER B 1 167 ? -18.75 1.17 5.961 1 97.62 167 SER B CA 1
ATOM 5070 C C . SER B 1 167 ? -19.359 1.188 7.363 1 97.62 167 SER B C 1
ATOM 5072 O O . SER B 1 167 ? -20.562 1.039 7.527 1 97.62 167 SER B O 1
ATOM 5074 N N . TRP B 1 168 ? -18.531 1.404 8.352 1 98.19 168 TRP B N 1
ATOM 5075 C CA . TRP B 1 168 ? -19.031 1.473 9.727 1 98.19 168 TRP B CA 1
ATOM 5076 C C . TRP B 1 168 ? -19.891 2.719 9.938 1 98.19 168 TRP B C 1
ATOM 5078 O O . TRP B 1 168 ? -20.984 2.639 10.492 1 98.19 168 TRP B O 1
ATOM 5088 N N . VAL B 1 169 ? -19.422 3.891 9.484 1 98 169 VAL B N 1
ATOM 5089 C CA . VAL B 1 169 ? -20.125 5.156 9.664 1 98 169 VAL B CA 1
ATOM 5090 C C . VAL B 1 169 ? -21.5 5.094 8.984 1 98 169 VAL B C 1
ATOM 5092 O O . VAL B 1 169 ? -22.5 5.508 9.562 1 98 169 VAL B O 1
ATOM 5095 N N . LYS B 1 170 ? -21.547 4.566 7.816 1 96 170 LYS B N 1
ATOM 5096 C CA . LYS B 1 170 ? -22.781 4.492 7.062 1 96 170 LYS B CA 1
ATOM 5097 C C . LYS B 1 170 ? -23.766 3.531 7.727 1 96 170 LYS B C 1
ATOM 5099 O O . LYS B 1 170 ? -24.984 3.68 7.578 1 96 170 LYS B O 1
ATOM 5104 N N . GLN B 1 171 ? -23.266 2.578 8.453 1 94.88 171 GLN B N 1
ATOM 5105 C CA . GLN B 1 171 ? -24.109 1.651 9.195 1 94.88 171 GLN B CA 1
ATOM 5106 C C . GLN B 1 171 ? -24.672 2.307 10.453 1 94.88 171 GLN B C 1
ATOM 5108 O O . GLN B 1 171 ? -25.781 1.993 10.883 1 94.88 171 GLN B O 1
ATOM 5113 N N . GLN B 1 172 ? -23.938 3.201 11.023 1 95.62 172 GLN B N 1
ATOM 5114 C CA . GLN B 1 172 ? -24.281 3.736 12.336 1 95.62 172 GLN B CA 1
ATOM 5115 C C . GLN B 1 172 ? -25.062 5.039 12.211 1 95.62 172 GLN B C 1
ATOM 5117 O O . GLN B 1 172 ? -25.953 5.316 13.023 1 95.62 172 GLN B O 1
ATOM 5122 N N . ALA B 1 173 ? -24.703 5.852 11.227 1 95.19 173 ALA B N 1
ATOM 5123 C CA . ALA B 1 173 ? -25.297 7.184 11.094 1 95.19 173 ALA B CA 1
ATOM 5124 C C . ALA B 1 173 ? -26.703 7.109 10.523 1 95.19 173 ALA B C 1
ATOM 5126 O O . ALA B 1 173 ? -26.984 6.305 9.633 1 95.19 173 ALA B O 1
ATOM 5127 N N . TRP B 1 174 ? -27.531 8.039 10.945 1 92.31 174 TRP B N 1
ATOM 5128 C CA . TRP B 1 174 ? -28.922 8.086 10.492 1 92.31 174 TRP B CA 1
ATOM 5129 C C . TRP B 1 174 ? -29.094 9.109 9.375 1 92.31 174 TRP B C 1
ATOM 5131 O O . TRP B 1 174 ? -30.047 9.023 8.586 1 92.31 174 TRP B O 1
ATOM 5141 N N . THR B 1 175 ? -28.172 10.094 9.359 1 93.44 175 THR B N 1
ATOM 5142 C CA . THR B 1 175 ? -28.344 11.195 8.43 1 93.44 175 THR B CA 1
ATOM 5143 C C . THR B 1 175 ? -27.125 11.344 7.527 1 93.44 175 THR B C 1
ATOM 5145 O O . THR B 1 175 ? -26 11.055 7.949 1 93.44 175 THR B O 1
ATOM 5148 N N . GLN B 1 176 ? -27.391 11.82 6.367 1 93.12 176 GLN B N 1
ATOM 5149 C CA . GLN B 1 176 ? -26.312 12.109 5.43 1 93.12 176 GLN B CA 1
ATOM 5150 C C . GLN B 1 176 ? -25.391 13.203 5.965 1 93.12 176 GLN B C 1
ATOM 5152 O O . GLN B 1 176 ? -24.172 13.164 5.742 1 93.12 176 GLN B O 1
ATOM 5157 N N . GLY B 1 177 ? -25.953 14.172 6.625 1 92.31 177 GLY B N 1
ATOM 5158 C CA . GLY B 1 177 ? -25.156 15.234 7.219 1 92.31 177 GLY B CA 1
ATOM 5159 C C . GLY B 1 177 ? -24.109 14.727 8.188 1 92.31 177 GLY B C 1
ATOM 5160 O O . GLY B 1 177 ? -22.969 15.211 8.195 1 92.31 177 GLY B O 1
ATOM 5161 N N . THR B 1 178 ? -24.469 13.734 8.969 1 94.38 178 THR B N 1
ATOM 5162 C CA . THR B 1 178 ? -23.547 13.164 9.93 1 94.38 178 THR B CA 1
ATOM 5163 C C . THR B 1 178 ? -22.406 12.43 9.219 1 94.38 178 THR B C 1
ATOM 5165 O O . THR B 1 178 ? -21.234 12.57 9.594 1 94.38 178 THR B O 1
ATOM 5168 N N . VAL B 1 179 ? -22.75 11.711 8.164 1 96.12 179 VAL B N 1
ATOM 5169 C CA . VAL B 1 179 ? -21.75 11.016 7.371 1 96.12 179 VAL B CA 1
ATOM 5170 C C . VAL B 1 179 ? -20.75 12.016 6.809 1 96.12 179 VAL B C 1
ATOM 5172 O O . VAL B 1 179 ? -19.531 11.805 6.887 1 96.12 179 VAL B O 1
ATOM 5175 N N . GLU B 1 180 ? -21.25 13.094 6.348 1 95 180 GLU B N 1
ATOM 5176 C CA . GLU B 1 180 ? -20.406 14.109 5.719 1 95 180 GLU B CA 1
ATOM 5177 C C . GLU B 1 180 ? -19.531 14.812 6.746 1 95 180 GLU B C 1
ATOM 5179 O O . GLU B 1 180 ? -18.375 15.156 6.453 1 95 180 GLU B O 1
ATOM 5184 N N . MET B 1 181 ? -20.031 15.016 7.914 1 93.38 181 MET B N 1
ATOM 5185 C CA . MET B 1 181 ? -19.234 15.641 8.969 1 93.38 181 MET B CA 1
ATOM 5186 C C . MET B 1 181 ? -18.031 14.773 9.336 1 93.38 181 MET B C 1
ATOM 5188 O O . MET B 1 181 ? -16.938 15.281 9.531 1 93.38 181 MET B O 1
ATOM 5192 N N . ILE B 1 182 ? -18.266 13.484 9.414 1 96.19 182 ILE B N 1
ATOM 5193 C CA . ILE B 1 182 ? -17.188 12.562 9.727 1 96.19 182 ILE B CA 1
ATOM 5194 C C . ILE B 1 182 ? -16.172 12.555 8.586 1 96.19 182 ILE B C 1
ATOM 5196 O O . ILE B 1 182 ? -14.961 12.531 8.828 1 96.19 182 ILE B O 1
ATOM 5200 N N . GLU B 1 183 ? -16.625 12.641 7.391 1 96 183 GLU B N 1
ATOM 5201 C CA . GLU B 1 183 ? -15.75 12.672 6.227 1 96 183 GLU B CA 1
ATOM 5202 C C . GLU B 1 183 ? -14.852 13.906 6.242 1 96 183 GLU B C 1
ATOM 5204 O O . GLU B 1 183 ? -13.656 13.82 5.938 1 96 183 GLU B O 1
ATOM 5209 N N . ILE B 1 184 ? -15.406 15.039 6.605 1 94.94 184 ILE B N 1
ATOM 5210 C CA . ILE B 1 184 ? -14.633 16.266 6.691 1 94.94 184 ILE B CA 1
ATOM 5211 C C . ILE B 1 184 ? -13.547 16.125 7.754 1 94.94 184 ILE B C 1
ATOM 5213 O O . ILE B 1 184 ? -12.383 16.422 7.504 1 94.94 184 ILE B O 1
ATOM 5217 N N . ALA B 1 185 ? -13.953 15.609 8.906 1 95.12 185 ALA B N 1
ATOM 5218 C CA . ALA B 1 185 ? -13.016 15.461 10.016 1 95.12 185 ALA B CA 1
ATOM 5219 C C . ALA B 1 185 ? -11.883 14.5 9.648 1 95.12 185 ALA B C 1
ATOM 5221 O O . ALA B 1 185 ? -10.711 14.82 9.844 1 95.12 185 ALA B O 1
ATOM 5222 N N . VAL B 1 186 ? -12.219 13.375 9.055 1 97.06 186 VAL B N 1
ATOM 5223 C CA . VAL B 1 186 ? -11.234 12.359 8.695 1 97.06 186 VAL B CA 1
ATOM 5224 C C . VAL B 1 186 ? -10.297 12.906 7.621 1 97.06 186 VAL B C 1
ATOM 5226 O O . VAL B 1 186 ? -9.078 12.711 7.688 1 97.06 186 VAL B O 1
ATOM 5229 N N . GLY B 1 187 ? -10.844 13.594 6.672 1 96.38 187 GLY B N 1
ATOM 5230 C CA . GLY B 1 187 ? -10.031 14.203 5.633 1 96.38 187 GLY B CA 1
ATOM 5231 C C . GLY B 1 187 ? -9 15.172 6.18 1 96.38 187 GLY B C 1
ATOM 5232 O O . GLY B 1 187 ? -7.852 15.188 5.723 1 96.38 187 GLY B O 1
ATOM 5233 N N . CYS B 1 188 ? -9.367 15.891 7.156 1 93.88 188 CYS B N 1
ATOM 5234 C CA . CYS B 1 188 ? -8.484 16.906 7.707 1 93.88 188 CYS B CA 1
ATOM 5235 C C . CYS B 1 188 ? -7.43 16.297 8.617 1 93.88 188 CYS B C 1
ATOM 5237 O O . CYS B 1 188 ? -6.273 16.734 8.617 1 93.88 188 CYS B O 1
ATOM 5239 N N . ILE B 1 189 ? -7.844 15.297 9.367 1 95.56 189 ILE B N 1
ATOM 5240 C CA . ILE B 1 189 ? -6.957 14.711 10.367 1 95.56 189 ILE B CA 1
ATOM 5241 C C . ILE B 1 189 ? -5.977 13.758 9.688 1 95.56 189 ILE B C 1
ATOM 5243 O O . ILE B 1 189 ? -4.789 13.727 10.031 1 95.56 189 ILE B O 1
ATOM 5247 N N . PHE B 1 190 ? -6.438 13.039 8.625 1 96.94 190 PHE B N 1
ATOM 5248 C CA . PHE B 1 190 ? -5.641 11.922 8.125 1 96.94 190 PHE B CA 1
ATOM 5249 C C . PHE B 1 190 ? -5.199 12.172 6.688 1 96.94 190 PHE B C 1
ATOM 5251 O O . PHE B 1 190 ? -4.277 11.516 6.195 1 96.94 190 PHE B O 1
ATOM 5258 N N . GLY B 1 191 ? -5.859 13.008 5.945 1 96.31 191 GLY B N 1
ATOM 5259 C CA . GLY B 1 191 ? -5.523 13.258 4.555 1 96.31 191 GLY B CA 1
ATOM 5260 C C . GLY B 1 191 ? -6.004 12.164 3.619 1 96.31 191 GLY B C 1
ATOM 5261 O O . GLY B 1 191 ? -5.484 12.008 2.512 1 96.31 191 GLY B O 1
ATOM 5262 N N . VAL B 1 192 ? -6.961 11.305 4.078 1 97.06 192 VAL B N 1
ATOM 5263 C CA . VAL B 1 192 ? -7.574 10.258 3.273 1 97.06 192 VAL B CA 1
ATOM 5264 C C . VAL B 1 192 ? -9.094 10.297 3.434 1 97.06 192 VAL B C 1
ATOM 5266 O O . VAL B 1 192 ? -9.609 11 4.309 1 97.06 192 VAL B O 1
ATOM 5269 N N . THR B 1 193 ? -9.859 9.633 2.551 1 97.62 193 THR B N 1
ATOM 5270 C CA . THR B 1 193 ? -11.297 9.469 2.746 1 97.62 193 THR B CA 1
ATOM 5271 C C . THR B 1 193 ? -11.578 8.336 3.734 1 97.62 193 THR B C 1
ATOM 5273 O O . THR B 1 193 ? -10.703 7.516 4.012 1 97.62 193 THR B O 1
ATOM 5276 N N . THR B 1 194 ? -12.805 8.281 4.234 1 98.19 194 THR B N 1
ATOM 5277 C CA . THR B 1 194 ? -13.195 7.277 5.219 1 98.19 194 THR B CA 1
ATOM 5278 C C . THR B 1 194 ? -13.141 5.875 4.617 1 98.19 194 THR B C 1
ATOM 5280 O O . THR B 1 194 ? -13.039 4.883 5.344 1 98.19 194 THR B O 1
ATOM 5283 N N . ALA B 1 195 ? -13.133 5.77 3.318 1 98.31 195 ALA B N 1
ATOM 5284 C CA . ALA B 1 195 ? -13.133 4.484 2.619 1 98.31 195 ALA B CA 1
ATOM 5285 C C . ALA B 1 195 ? -11.758 3.832 2.664 1 98.31 195 ALA B C 1
ATOM 5287 O O . ALA B 1 195 ? -11.625 2.625 2.443 1 98.31 195 ALA B O 1
ATOM 5288 N N . GLN B 1 196 ? -10.758 4.566 2.98 1 97.88 196 GLN B N 1
ATOM 5289 C CA . GLN B 1 196 ? -9.391 4.105 2.736 1 97.88 196 GLN B CA 1
ATOM 5290 C C . GLN B 1 196 ? -8.742 3.605 4.023 1 97.88 196 GLN B C 1
ATOM 5292 O O . GLN B 1 196 ? -7.598 3.148 4.012 1 97.88 196 GLN B O 1
ATOM 5297 N N . MET B 1 197 ? -9.445 3.609 5.102 1 98.12 197 MET B N 1
ATOM 5298 C CA . MET B 1 197 ? -8.789 3.346 6.379 1 98.12 197 MET B CA 1
ATOM 5299 C C . MET B 1 197 ? -9.508 2.244 7.145 1 98.12 197 MET B C 1
ATOM 5301 O O . MET B 1 197 ? -10.742 2.213 7.18 1 98.12 197 MET B O 1
ATOM 5305 N N . SER B 1 198 ? -8.727 1.34 7.789 1 98.75 198 SER B N 1
ATOM 5306 C CA . SER B 1 198 ? -9.273 0.354 8.719 1 98.75 198 SER B CA 1
ATOM 5307 C C . SER B 1 198 ? -9.945 1.027 9.906 1 98.75 198 SER B C 1
ATOM 5309 O O . SER B 1 198 ? -9.398 1.968 10.484 1 98.75 198 SER B O 1
ATOM 5311 N N . LEU B 1 199 ? -11.109 0.518 10.281 1 98.81 199 LEU B N 1
ATOM 5312 C CA . LEU B 1 199 ? -11.773 1.038 11.477 1 98.81 199 LEU B CA 1
ATOM 5313 C C . LEU B 1 199 ? -10.914 0.808 12.719 1 98.81 199 LEU B C 1
ATOM 5315 O O . LEU B 1 199 ? -10.812 1.688 13.578 1 98.81 199 LEU B O 1
ATOM 5319 N N . LEU B 1 200 ? -10.281 -0.363 12.797 1 98.75 200 LEU B N 1
ATOM 5320 C CA . LEU B 1 200 ? -9.445 -0.656 13.953 1 98.75 200 LEU B CA 1
ATOM 5321 C C . LEU B 1 200 ? -8.281 0.319 14.039 1 98.75 200 LEU B C 1
ATOM 5323 O O . LEU B 1 200 ? -7.965 0.824 15.125 1 98.75 200 LEU B O 1
ATOM 5327 N N . PHE B 1 201 ? -7.613 0.574 12.969 1 98.5 201 PHE B N 1
ATOM 5328 C CA . PHE B 1 201 ? -6.516 1.533 12.953 1 98.5 201 PHE B CA 1
ATOM 5329 C C . PHE B 1 201 ? -6.996 2.91 13.398 1 98.5 201 PHE B C 1
ATOM 5331 O O . PHE B 1 201 ? -6.352 3.561 14.227 1 98.5 201 PHE B O 1
ATOM 5338 N N . PHE B 1 202 ? -8.156 3.318 12.773 1 98.69 202 PHE B N 1
ATOM 5339 C CA . PHE B 1 202 ? -8.75 4.605 13.102 1 98.69 202 PHE B CA 1
ATOM 5340 C C . PHE B 1 202 ? -8.953 4.742 14.602 1 98.69 202 PHE B C 1
ATOM 5342 O O . PHE B 1 202 ? -8.492 5.715 15.211 1 98.69 202 PHE B O 1
ATOM 5349 N N . LEU B 1 203 ? -9.539 3.76 15.164 1 98.69 203 LEU B N 1
ATOM 5350 C CA . LEU B 1 203 ? -9.852 3.787 16.594 1 98.69 203 LEU B CA 1
ATOM 5351 C C . LEU B 1 203 ? -8.57 3.758 17.422 1 98.69 203 LEU B C 1
ATOM 5353 O O . LEU B 1 203 ? -8.469 4.457 18.438 1 98.69 203 LEU B O 1
ATOM 5357 N N . HIS B 1 204 ? -7.652 2.951 17.062 1 98.38 204 HIS B N 1
ATOM 5358 C CA . HIS B 1 204 ? -6.379 2.896 17.766 1 98.38 204 HIS B CA 1
ATOM 5359 C C . HIS B 1 204 ? -5.652 4.234 17.703 1 98.38 204 HIS B C 1
ATOM 5361 O O . HIS B 1 204 ? -5.117 4.707 18.719 1 98.38 204 HIS B O 1
ATOM 5367 N N . TYR B 1 205 ? -5.648 4.84 16.516 1 97.88 205 TYR B N 1
ATOM 5368 C CA . TYR B 1 205 ? -5.039 6.152 16.328 1 97.88 205 TYR B CA 1
ATOM 5369 C C . TYR B 1 205 ? -5.645 7.184 17.266 1 97.88 205 TYR B C 1
ATOM 5371 O O . TYR B 1 205 ? -4.922 7.922 17.938 1 97.88 205 TYR B O 1
ATOM 5379 N N . LEU B 1 206 ? -6.945 7.184 17.328 1 97.69 206 LEU B N 1
ATOM 5380 C CA . LEU B 1 206 ? -7.645 8.109 18.203 1 97.69 206 LEU B CA 1
ATOM 5381 C C . LEU B 1 206 ? -7.238 7.891 19.656 1 97.69 206 LEU B C 1
ATOM 5383 O O . LEU B 1 206 ? -7.012 8.852 20.406 1 97.69 206 LEU B O 1
ATOM 5387 N N . GLN B 1 207 ? -7.121 6.676 19.984 1 97.19 207 GLN B N 1
ATOM 5388 C CA . GLN B 1 207 ? -6.746 6.352 21.359 1 97.19 207 GLN B CA 1
ATOM 5389 C C . GLN B 1 207 ? -5.355 6.883 21.688 1 97.19 207 GLN B C 1
ATOM 5391 O O . GLN B 1 207 ? -5.125 7.391 22.797 1 97.19 207 GLN B O 1
ATOM 5396 N N . THR B 1 208 ? -4.461 6.77 20.812 1 96.44 208 THR B N 1
ATOM 5397 C CA . THR B 1 208 ? -3.104 7.25 21.047 1 96.44 208 THR B CA 1
ATOM 5398 C C . THR B 1 208 ? -3.094 8.766 21.234 1 96.44 208 THR B C 1
ATOM 5400 O O . THR B 1 208 ? -2.154 9.32 21.797 1 96.44 208 THR B O 1
ATOM 5403 N N . CYS B 1 209 ? -4.121 9.438 20.719 1 95.56 209 CYS B N 1
ATOM 5404 C CA . CYS B 1 209 ? -4.16 10.898 20.719 1 95.56 209 CYS B CA 1
ATOM 5405 C C . CYS B 1 209 ? -5.074 11.422 21.828 1 95.56 209 CYS B C 1
ATOM 5407 O O . CYS B 1 209 ? -5.418 12.602 21.844 1 95.56 209 CYS B O 1
ATOM 5409 N N . GLY B 1 210 ? -5.496 10.602 22.656 1 92.94 210 GLY B N 1
ATOM 5410 C CA . GLY B 1 210 ? -6.312 11.016 23.781 1 92.94 210 GLY B CA 1
ATOM 5411 C C . GLY B 1 210 ? -7.797 11.016 23.484 1 92.94 210 GLY B C 1
ATOM 5412 O O . GLY B 1 210 ? -8.586 11.602 24.219 1 92.94 210 GLY B O 1
ATOM 5413 N N . GLY B 1 211 ? -8.195 10.469 22.312 1 94.25 211 GLY B N 1
ATOM 5414 C CA . GLY B 1 211 ? -9.609 10.312 22.016 1 94.25 211 GLY B CA 1
ATOM 5415 C C . GLY B 1 211 ? -10.062 11.164 20.844 1 94.25 211 GLY B C 1
ATOM 5416 O O . GLY B 1 211 ? -9.328 12.031 20.375 1 94.25 211 GLY B O 1
ATOM 5417 N N . TRP B 1 212 ? -11.305 10.953 20.406 1 94.31 212 TRP B N 1
ATOM 5418 C CA . TRP B 1 212 ? -11.914 11.586 19.25 1 94.31 212 TRP B CA 1
ATOM 5419 C C . TRP B 1 212 ? -12.18 13.062 19.516 1 94.31 212 TRP B C 1
ATOM 5421 O O . TRP B 1 212 ? -11.828 13.922 18.688 1 94.31 212 TRP B O 1
ATOM 5431 N N . GLU B 1 213 ? -12.672 13.406 20.625 1 89.06 213 GLU B N 1
ATOM 5432 C CA . GLU B 1 213 ? -13.016 14.773 20.969 1 89.06 213 GLU B CA 1
ATOM 5433 C C . GLU B 1 213 ? -11.773 15.672 20.969 1 89.06 213 GLU B C 1
ATOM 5435 O O . GLU B 1 213 ? -11.844 16.828 20.547 1 89.06 213 GLU B O 1
ATOM 5440 N N . ASN B 1 214 ? -10.719 15.133 21.391 1 89.25 214 ASN B N 1
ATOM 5441 C CA . ASN B 1 214 ? -9.461 15.883 21.438 1 89.25 214 ASN B CA 1
ATOM 5442 C C . ASN B 1 214 ? -9.008 16.297 20.047 1 89.25 214 ASN B C 1
ATOM 5444 O O . ASN B 1 214 ? -8.328 17.312 19.875 1 89.25 214 ASN B O 1
ATOM 5448 N N . LEU B 1 215 ? -9.398 15.516 19.094 1 89.94 215 LEU B N 1
ATOM 5449 C CA . LEU B 1 215 ? -8.914 15.734 17.734 1 89.94 215 LEU B CA 1
ATOM 5450 C C . LEU B 1 215 ? -9.859 16.641 16.953 1 89.94 215 LEU B C 1
ATOM 5452 O O . LEU B 1 215 ? -9.43 17.391 16.062 1 89.94 215 LEU B O 1
ATOM 5456 N N . VAL B 1 216 ? -11.148 16.594 17.25 1 87.56 216 VAL B N 1
ATOM 5457 C CA . VAL B 1 216 ? -12.094 17.25 16.359 1 87.56 216 VAL B CA 1
ATOM 5458 C C . VAL B 1 216 ? -12.57 18.562 16.969 1 87.56 216 VAL B C 1
ATOM 5460 O O . VAL B 1 216 ? -13.078 19.438 16.266 1 87.56 216 VAL B O 1
ATOM 5463 N N . GLU B 1 217 ? -12.445 18.75 18.188 1 79.81 217 GLU B N 1
ATOM 5464 C CA . GLU B 1 217 ? -12.961 19.969 18.828 1 79.81 217 GLU B CA 1
ATOM 5465 C C . GLU B 1 217 ? -11.93 21.078 18.812 1 79.81 217 GLU B C 1
ATOM 5467 O O . GLU B 1 217 ? -11.016 21.109 19.641 1 79.81 217 GLU B O 1
ATOM 5472 N N . SER B 1 218 ? -12.25 21.969 17.938 1 74.88 218 SER B N 1
ATOM 5473 C CA . SER B 1 218 ? -11.375 23.125 17.844 1 74.88 218 SER B CA 1
ATOM 5474 C C . SER B 1 218 ? -11.664 24.125 18.969 1 74.88 218 SER B C 1
ATOM 5476 O O . SER B 1 218 ? -12.82 24.359 19.312 1 74.88 218 SER B O 1
ATOM 5478 N N . GLY B 1 219 ? -10.719 24.703 19.578 1 72.5 219 GLY B N 1
ATOM 5479 C CA . GLY B 1 219 ? -10.898 25.766 20.562 1 72.5 219 GLY B CA 1
ATOM 5480 C C . GLY B 1 219 ? -11.078 25.234 21.984 1 72.5 219 GLY B C 1
ATOM 5481 O O . GLY B 1 219 ? -11.188 26.031 22.922 1 72.5 219 GLY B O 1
ATOM 5482 N N . LYS B 1 220 ? -11.148 23.938 21.969 1 75.06 220 LYS B N 1
ATOM 5483 C CA . LYS B 1 220 ? -11.266 23.344 23.297 1 75.06 220 LYS B CA 1
ATOM 5484 C C . LYS B 1 220 ? -9.93 23.375 24.031 1 75.06 220 LYS B C 1
ATOM 5486 O O . LYS B 1 220 ? -8.891 23.062 23.438 1 75.06 220 LYS B O 1
ATOM 5491 N N . GLU B 1 221 ? -10.109 23.797 25.266 1 80 221 GLU B N 1
ATOM 5492 C CA . GLU B 1 221 ? -8.914 23.688 26.094 1 80 221 GLU B CA 1
ATOM 5493 C C . GLU B 1 221 ? -8.453 22.234 26.203 1 80 221 GLU B C 1
ATOM 5495 O O . GLU B 1 221 ? -9.258 21.344 26.438 1 80 221 GLU B O 1
ATOM 5500 N N . GLY B 1 222 ? -7.195 22.047 25.844 1 76.81 222 GLY B N 1
ATOM 5501 C CA . GLY B 1 222 ? -6.66 20.688 25.891 1 76.81 222 GLY B CA 1
ATOM 5502 C C . GLY B 1 222 ? -6.715 19.969 24.562 1 76.81 222 GLY B C 1
ATOM 5503 O O . GLY B 1 222 ? -6.242 18.844 24.438 1 76.81 222 GLY B O 1
ATOM 5504 N N . GLY B 1 223 ? -7.219 20.625 23.641 1 83 223 GLY B N 1
ATOM 5505 C CA . GLY B 1 223 ? -7.324 20.031 22.312 1 83 223 GLY B CA 1
ATOM 5506 C C . GLY B 1 223 ? -6 19.984 21.578 1 83 223 GLY B C 1
ATOM 5507 O O . GLY B 1 223 ? -5.012 20.578 22.016 1 83 223 GLY B O 1
ATOM 5508 N N . ALA B 1 224 ? -5.969 19.297 20.438 1 82.19 224 ALA B N 1
ATOM 5509 C CA . ALA B 1 224 ? -4.75 19.047 19.672 1 82.19 224 ALA B CA 1
ATOM 5510 C C . ALA B 1 224 ? -4.301 20.297 18.922 1 82.19 224 ALA B C 1
ATOM 5512 O O . ALA B 1 224 ? -3.162 20.375 18.469 1 82.19 224 ALA B O 1
ATOM 5513 N N . GLN B 1 225 ? -5.16 21.328 18.812 1 87.31 225 GLN B N 1
ATOM 5514 C CA . GLN B 1 225 ? -4.855 22.547 18.078 1 87.31 225 GLN B CA 1
ATOM 5515 C C . GLN B 1 225 ? -4.867 23.766 18.984 1 87.31 225 GLN B C 1
ATOM 5517 O O . GLN B 1 225 ? -5.277 24.844 18.578 1 87.31 225 GLN B O 1
ATOM 5522 N N . GLU B 1 226 ? -4.445 23.625 20.125 1 90.5 226 GLU B N 1
ATOM 5523 C CA . GLU B 1 226 ? -4.57 24.656 21.156 1 90.5 226 GLU B CA 1
ATOM 5524 C C . GLU B 1 226 ? -3.549 25.781 20.938 1 90.5 226 GLU B C 1
ATOM 5526 O O . GLU B 1 226 ? -3.869 26.953 21.094 1 90.5 226 GLU B O 1
ATOM 5531 N N . PHE B 1 227 ? -2.312 25.359 20.562 1 95.25 227 PHE B N 1
ATOM 5532 C CA . PHE B 1 227 ? -1.232 26.344 20.469 1 95.25 227 PHE B CA 1
ATOM 5533 C C . PHE B 1 227 ? -0.536 26.25 19.125 1 95.25 227 PHE B C 1
ATOM 5535 O O . PHE B 1 227 ? -0.612 25.234 18.438 1 95.25 227 PHE B O 1
ATOM 5542 N N . ARG B 1 228 ? 0.087 27.328 18.766 1 97.25 228 ARG B N 1
ATOM 5543 C CA . ARG B 1 228 ? 1.044 27.406 17.672 1 97.25 228 ARG B CA 1
ATOM 5544 C C . ARG B 1 228 ? 2.408 27.875 18.172 1 97.25 228 ARG B C 1
ATOM 5546 O O . ARG B 1 228 ? 2.518 28.453 19.25 1 97.25 228 ARG B O 1
ATOM 5553 N N . VAL B 1 229 ? 3.391 27.609 17.453 1 98.06 229 VAL B N 1
ATOM 5554 C CA . VAL B 1 229 ? 4.754 27.922 17.859 1 98.06 229 VAL B CA 1
ATOM 5555 C C . VAL B 1 229 ? 5.137 29.312 17.359 1 98.06 229 VAL B C 1
ATOM 5557 O O . VAL B 1 229 ? 4.922 29.641 16.188 1 98.06 229 VAL B O 1
ATOM 5560 N N . LYS B 1 230 ? 5.676 30.172 18.266 1 98 230 LYS B N 1
ATOM 5561 C CA . LYS B 1 230 ? 6.215 31.453 17.812 1 98 230 LYS B CA 1
ATOM 5562 C C . LYS B 1 230 ? 7.387 31.25 16.859 1 98 230 LYS B C 1
ATOM 5564 O O . LYS B 1 230 ? 8.344 30.547 17.188 1 98 230 LYS B O 1
ATOM 5569 N N . GLY B 1 231 ? 7.34 31.812 15.719 1 96.25 231 GLY B N 1
ATOM 5570 C CA . GLY B 1 231 ? 8.375 31.609 14.719 1 96.25 231 GLY B CA 1
ATOM 5571 C C . GLY B 1 231 ? 8.18 30.344 13.914 1 96.25 231 GLY B C 1
ATOM 5572 O O . GLY B 1 231 ? 9.109 29.859 13.266 1 96.25 231 GLY B O 1
ATOM 5573 N N . THR B 1 232 ? 7.258 29.547 14 1 98 232 THR B N 1
ATOM 5574 C CA . THR B 1 232 ? 6.785 28.375 13.258 1 98 232 THR B CA 1
ATOM 5575 C C . THR B 1 232 ? 7.266 27.078 13.922 1 98 232 THR B C 1
ATOM 5577 O O . THR B 1 232 ? 8.305 27.062 14.586 1 98 232 THR B O 1
ATOM 5580 N N . ALA B 1 233 ? 6.578 26.047 13.75 1 98.25 233 ALA B N 1
ATOM 5581 C CA . ALA B 1 233 ? 6.965 24.719 14.203 1 98.25 233 ALA B CA 1
ATOM 5582 C C . ALA B 1 233 ? 8.203 24.234 13.461 1 98.25 233 ALA B C 1
ATOM 5584 O O . ALA B 1 233 ? 9.039 23.516 14.031 1 98.25 233 ALA B O 1
ATOM 5585 N N . HIS B 1 234 ? 8.344 24.594 12.219 1 98.44 234 HIS B N 1
ATOM 5586 C CA . HIS B 1 234 ? 9.516 24.25 11.422 1 98.44 234 HIS B CA 1
ATOM 5587 C C . HIS B 1 234 ? 10.797 24.734 12.086 1 98.44 234 HIS B C 1
ATOM 5589 O O . HIS B 1 234 ? 11.828 24.047 12.039 1 98.44 234 HIS B O 1
ATOM 5595 N N . ASN B 1 235 ? 10.758 25.859 12.695 1 97.81 235 ASN B N 1
ATOM 5596 C CA . ASN B 1 235 ? 11.93 26.453 13.312 1 97.81 235 ASN B CA 1
ATOM 5597 C C . ASN B 1 235 ? 12.477 25.578 14.438 1 97.81 235 ASN B C 1
ATOM 5599 O O . ASN B 1 235 ? 13.672 25.625 14.742 1 97.81 235 ASN B O 1
ATOM 5603 N N . VAL B 1 236 ? 11.625 24.812 15.047 1 98.62 236 VAL B N 1
ATOM 5604 C CA . VAL B 1 236 ? 12.062 23.891 16.094 1 98.62 236 VAL B CA 1
ATOM 5605 C C . VAL B 1 236 ? 13.141 22.953 15.547 1 98.62 236 VAL B C 1
ATOM 5607 O O . VAL B 1 236 ? 14.133 22.688 16.219 1 98.62 236 VAL B O 1
ATOM 5610 N N . THR B 1 237 ? 12.961 22.469 14.312 1 98.75 237 THR B N 1
ATOM 5611 C CA . THR B 1 237 ? 13.906 21.547 13.695 1 98.75 237 THR B CA 1
ATOM 5612 C C . THR B 1 237 ? 15.219 22.25 13.359 1 98.75 237 THR B C 1
ATOM 5614 O O . THR B 1 237 ? 16.297 21.656 13.445 1 98.75 237 THR B O 1
ATOM 5617 N N . LYS B 1 238 ? 15.141 23.516 13.055 1 98.44 238 LYS B N 1
ATOM 5618 C CA . LYS B 1 238 ? 16.359 24.281 12.797 1 98.44 238 LYS B CA 1
ATOM 5619 C C . LYS B 1 238 ? 17.156 24.484 14.078 1 98.44 238 LYS B C 1
ATOM 5621 O O . LYS B 1 238 ? 18.391 24.359 14.07 1 98.44 238 LYS B O 1
ATOM 5626 N N . VAL B 1 239 ? 16.484 24.812 15.125 1 98.56 239 VAL B N 1
ATOM 5627 C CA . VAL B 1 239 ? 17.141 24.984 16.422 1 98.56 239 VAL B CA 1
ATOM 5628 C C . VAL B 1 239 ? 17.797 23.672 16.844 1 98.56 239 VAL B C 1
ATOM 5630 O O . VAL B 1 239 ? 18.938 23.656 17.328 1 98.56 239 VAL B O 1
ATOM 5633 N N . LEU B 1 240 ? 17.078 22.547 16.641 1 98.75 240 LEU B N 1
ATOM 5634 C CA . LEU B 1 240 ? 17.625 21.234 16.953 1 98.75 240 LEU B CA 1
ATOM 5635 C C . LEU B 1 240 ? 18.891 20.953 16.125 1 98.75 240 LEU B C 1
ATOM 5637 O O . LEU B 1 240 ? 19.875 20.438 16.656 1 98.75 240 LEU B O 1
ATOM 5641 N N . ALA B 1 241 ? 18.781 21.266 14.875 1 98.75 241 ALA B N 1
ATOM 5642 C CA . ALA B 1 241 ? 19.938 21.062 14 1 98.75 241 ALA B CA 1
ATOM 5643 C C . ALA B 1 241 ? 21.156 21.844 14.5 1 98.75 241 ALA B C 1
ATOM 5645 O O . ALA B 1 241 ? 22.281 21.359 14.469 1 98.75 241 ALA B O 1
ATOM 5646 N N . GLU B 1 242 ? 20.922 23.031 14.961 1 98.31 242 GLU B N 1
ATOM 5647 C CA . GLU B 1 242 ? 21.984 23.859 15.516 1 98.31 242 GLU B CA 1
ATOM 5648 C C . GLU B 1 242 ? 22.594 23.219 16.766 1 98.31 242 GLU B C 1
ATOM 5650 O O . GLU B 1 242 ? 23.812 23.203 16.938 1 98.31 242 GLU B O 1
ATOM 5655 N N . ARG B 1 243 ? 21.734 22.719 17.609 1 97.19 243 ARG B N 1
ATOM 5656 C CA . ARG B 1 243 ? 22.188 22.078 18.844 1 97.19 243 ARG B CA 1
ATOM 5657 C C . ARG B 1 243 ? 22.984 20.812 18.562 1 97.19 243 ARG B C 1
ATOM 5659 O O . ARG B 1 243 ? 23.938 20.484 19.281 1 97.19 243 ARG B O 1
ATOM 5666 N N . ILE B 1 244 ? 22.594 20.078 17.547 1 97.44 244 ILE B N 1
ATOM 5667 C CA . ILE B 1 244 ? 23.25 18.828 17.141 1 97.44 244 ILE B CA 1
ATOM 5668 C C . ILE B 1 244 ? 24.578 19.141 16.469 1 97.44 244 ILE B C 1
ATOM 5670 O O . ILE B 1 244 ? 25.578 18.453 16.703 1 97.44 244 ILE B O 1
ATOM 5674 N N . GLY B 1 245 ? 24.672 20.219 15.797 1 97.56 245 GLY B N 1
ATOM 5675 C CA . GLY B 1 245 ? 25.781 20.562 14.93 1 97.56 245 GLY B CA 1
ATOM 5676 C C . GLY B 1 245 ? 25.547 20.203 13.477 1 97.56 245 GLY B C 1
ATOM 5677 O O . GLY B 1 245 ? 25.391 19.016 13.141 1 97.56 245 GLY B O 1
ATOM 5678 N N . TRP B 1 246 ? 25.609 21.203 12.633 1 97.69 246 TRP B N 1
ATOM 5679 C CA . TRP B 1 246 ? 25.297 21.031 11.219 1 97.69 246 TRP B CA 1
ATOM 5680 C C . TRP B 1 246 ? 26.297 20.109 10.547 1 97.69 246 TRP B C 1
ATOM 5682 O O . TRP B 1 246 ? 26.016 19.516 9.5 1 97.69 246 TRP B O 1
ATOM 5692 N N . ASN B 1 247 ? 27.422 19.969 11.141 1 96.5 247 ASN B N 1
ATOM 5693 C CA . ASN B 1 247 ? 28.453 19.109 10.578 1 96.5 247 ASN B CA 1
ATOM 5694 C C . ASN B 1 247 ? 28.078 17.641 10.695 1 96.5 247 ASN B C 1
ATOM 5696 O O . ASN B 1 247 ? 28.656 16.781 10.023 1 96.5 247 ASN B O 1
ATOM 5700 N N . LYS B 1 248 ? 27.094 17.344 11.492 1 97.75 248 LYS B N 1
ATOM 5701 C CA . LYS B 1 248 ? 26.656 15.961 11.688 1 97.75 248 LYS B CA 1
ATOM 5702 C C . LYS B 1 248 ? 25.422 15.648 10.852 1 97.75 248 LYS B C 1
ATOM 5704 O O . LYS B 1 248 ? 24.922 14.516 10.859 1 97.75 248 LYS B O 1
ATOM 5709 N N . ILE B 1 249 ? 24.906 16.609 10.164 1 98.75 249 ILE B N 1
ATOM 5710 C CA . ILE B 1 249 ? 23.703 16.469 9.344 1 98.75 249 ILE B CA 1
ATOM 5711 C C . ILE B 1 249 ? 24.062 16.641 7.871 1 98.75 249 ILE B C 1
ATOM 5713 O O . ILE B 1 249 ? 24.531 17.703 7.457 1 98.75 249 ILE B O 1
ATOM 5717 N N . LEU B 1 250 ? 23.844 15.602 7.129 1 98.56 250 LEU B N 1
ATOM 5718 C CA . LEU B 1 250 ? 24.109 15.648 5.695 1 98.56 250 LEU B CA 1
ATOM 5719 C C . LEU B 1 250 ? 22.812 15.695 4.902 1 98.56 250 LEU B C 1
ATOM 5721 O O . LEU B 1 250 ? 22.047 14.727 4.906 1 98.56 250 LEU B O 1
ATOM 5725 N N . LEU B 1 251 ? 22.562 16.781 4.211 1 98.44 251 LEU B N 1
ATOM 5726 C CA . LEU B 1 251 ? 21.359 16.969 3.395 1 98.44 251 LEU B CA 1
ATOM 5727 C C . LEU B 1 251 ? 21.562 16.391 1.998 1 98.44 251 LEU B C 1
ATOM 5729 O O . LEU B 1 251 ? 22.688 16.016 1.633 1 98.44 251 LEU B O 1
ATOM 5733 N N . ARG B 1 252 ? 20.516 16.203 1.251 1 97.75 252 ARG B N 1
ATOM 5734 C CA . ARG B 1 252 ? 20.516 15.703 -0.118 1 97.75 252 ARG B CA 1
ATOM 5735 C C . ARG B 1 252 ? 21.172 14.328 -0.198 1 97.75 252 ARG B C 1
ATOM 5737 O O . ARG B 1 252 ? 21.938 14.062 -1.12 1 97.75 252 ARG B O 1
ATOM 5744 N N . GLN B 1 253 ? 20.922 13.508 0.853 1 97.56 253 GLN B N 1
ATOM 5745 C CA . GLN B 1 253 ? 21.5 12.172 0.917 1 97.56 253 GLN B CA 1
ATOM 5746 C C . GLN B 1 253 ? 20.406 11.117 1.115 1 97.56 253 GLN B C 1
ATOM 5748 O O . GLN B 1 253 ? 20.281 10.547 2.201 1 97.56 253 GLN B O 1
ATOM 5753 N N . PRO B 1 254 ? 19.641 10.828 0.053 1 96.62 254 PRO B N 1
ATOM 5754 C CA . PRO B 1 254 ? 18.656 9.75 0.195 1 96.62 254 PRO B CA 1
ATOM 5755 C C . PRO B 1 254 ? 19.312 8.383 0.366 1 96.62 254 PRO B C 1
ATOM 5757 O O . PRO B 1 254 ? 20.172 7.996 -0.433 1 96.62 254 PRO B O 1
ATOM 5760 N N . VAL B 1 255 ? 18.938 7.711 1.388 1 97.75 255 VAL B N 1
ATOM 5761 C CA . VAL B 1 255 ? 19.453 6.375 1.648 1 97.75 255 VAL B CA 1
ATOM 5762 C C . VAL B 1 255 ? 18.75 5.363 0.745 1 97.75 255 VAL B C 1
ATOM 5764 O O . VAL B 1 255 ? 17.531 5.367 0.63 1 97.75 255 VAL B O 1
ATOM 5767 N N . VAL B 1 256 ? 19.531 4.391 0.133 1 94.69 256 VAL B N 1
ATOM 5768 C CA . VAL B 1 256 ? 18.922 3.494 -0.849 1 94.69 256 VAL B CA 1
ATOM 5769 C C . VAL B 1 256 ? 19.125 2.043 -0.417 1 94.69 256 VAL B C 1
ATOM 5771 O O . VAL B 1 256 ? 18.438 1.145 -0.884 1 94.69 256 VAL B O 1
ATOM 5774 N N . SER B 1 257 ? 20.125 1.815 0.456 1 96.38 257 SER B N 1
ATOM 5775 C CA . SER B 1 257 ? 20.359 0.439 0.879 1 96.38 257 SER B CA 1
ATOM 5776 C C . SER B 1 257 ? 20.969 0.387 2.281 1 96.38 257 SER B C 1
ATOM 5778 O O . SER B 1 257 ? 21.734 1.268 2.664 1 96.38 257 SER B O 1
ATOM 5780 N N . ILE B 1 258 ? 20.641 -0.607 3.031 1 98.19 258 ILE B N 1
ATOM 5781 C CA . ILE B 1 258 ? 21.156 -0.894 4.367 1 98.19 258 ILE B CA 1
ATOM 5782 C C . ILE B 1 258 ? 21.484 -2.383 4.488 1 98.19 258 ILE B C 1
ATOM 5784 O O . ILE B 1 258 ? 20.594 -3.227 4.348 1 98.19 258 ILE B O 1
ATOM 5788 N N . ARG B 1 259 ? 22.703 -2.707 4.707 1 98.06 259 ARG B N 1
ATOM 5789 C CA . ARG B 1 259 ? 23.172 -4.074 4.91 1 98.06 259 ARG B CA 1
ATOM 5790 C C . ARG B 1 259 ? 23.688 -4.27 6.332 1 98.06 259 ARG B C 1
ATOM 5792 O O . ARG B 1 259 ? 24.453 -3.453 6.84 1 98.06 259 ARG B O 1
ATOM 5799 N N . GLN B 1 260 ? 23.188 -5.309 6.957 1 97.56 260 GLN B N 1
ATOM 5800 C CA . GLN B 1 260 ? 23.641 -5.496 8.328 1 97.56 260 GLN B CA 1
ATOM 5801 C C . GLN B 1 260 ? 24.141 -6.918 8.555 1 97.56 260 GLN B C 1
ATOM 5803 O O . GLN B 1 260 ? 23.656 -7.859 7.918 1 97.56 260 GLN B O 1
ATOM 5808 N N . THR B 1 261 ? 25.141 -7.059 9.375 1 95.88 261 THR B N 1
ATOM 5809 C CA . THR B 1 261 ? 25.656 -8.297 9.953 1 95.88 261 THR B CA 1
ATOM 5810 C C . THR B 1 261 ? 25.531 -8.281 11.477 1 95.88 261 THR B C 1
ATOM 5812 O O . THR B 1 261 ? 24.906 -7.375 12.039 1 95.88 261 THR B O 1
ATOM 5815 N N . SER B 1 262 ? 26.047 -9.305 12.117 1 93.69 262 SER B N 1
ATOM 5816 C CA . SER B 1 262 ? 26.016 -9.352 13.578 1 93.69 262 SER B CA 1
ATOM 5817 C C . SER B 1 262 ? 26.922 -8.289 14.188 1 93.69 262 SER B C 1
ATOM 5819 O O . SER B 1 262 ? 26.766 -7.934 15.359 1 93.69 262 SER B O 1
ATOM 5821 N N . GLU B 1 263 ? 27.812 -7.688 13.367 1 94 263 GLU B N 1
ATOM 5822 C CA . GLU B 1 263 ? 28.844 -6.832 13.938 1 94 263 GLU B CA 1
ATOM 5823 C C . GLU B 1 263 ? 28.625 -5.371 13.539 1 94 263 GLU B C 1
ATOM 5825 O O . GLU B 1 263 ? 29.031 -4.461 14.266 1 94 263 GLU B O 1
ATOM 5830 N N . SER B 1 264 ? 28.125 -5.242 12.344 1 96.69 264 SER B N 1
ATOM 5831 C CA . SER B 1 264 ? 28.047 -3.865 11.867 1 96.69 264 SER B CA 1
ATOM 5832 C C . SER B 1 264 ? 26.906 -3.691 10.859 1 96.69 264 SER B C 1
ATOM 5834 O O . SER B 1 264 ? 26.297 -4.672 10.43 1 96.69 264 SER B O 1
ATOM 5836 N N . ILE B 1 265 ? 26.625 -2.391 10.523 1 97.81 265 ILE B N 1
ATOM 5837 C CA . ILE B 1 265 ? 25.656 -2.014 9.508 1 97.81 265 ILE B CA 1
ATOM 5838 C C . ILE B 1 265 ? 26.312 -1.079 8.492 1 97.81 265 ILE B C 1
ATOM 5840 O O . ILE B 1 265 ? 27.125 -0.219 8.859 1 97.81 265 ILE B O 1
ATOM 5844 N N . VAL B 1 266 ? 26.016 -1.309 7.285 1 98.31 266 VAL B N 1
ATOM 5845 C CA . VAL B 1 266 ? 26.5 -0.439 6.215 1 98.31 266 VAL B CA 1
ATOM 5846 C C . VAL B 1 266 ? 25.312 0.273 5.566 1 98.31 266 VAL B C 1
ATOM 5848 O O . VAL B 1 266 ? 24.391 -0.373 5.07 1 98.31 266 VAL B O 1
ATOM 5851 N N . VAL B 1 267 ? 25.297 1.604 5.547 1 98.56 267 VAL B N 1
ATOM 5852 C CA . VAL B 1 267 ? 24.25 2.439 4.965 1 98.56 267 VAL B CA 1
ATOM 5853 C C . VAL B 1 267 ? 24.781 3.168 3.736 1 98.56 267 VAL B C 1
ATOM 5855 O O . VAL B 1 267 ? 25.828 3.834 3.807 1 98.56 267 VAL B O 1
ATOM 5858 N N . CYS B 1 268 ? 24.062 3.043 2.621 1 97.38 268 CYS B N 1
ATOM 5859 C CA . CYS B 1 268 ? 24.5 3.668 1.379 1 97.38 268 CYS B CA 1
ATOM 5860 C C . CYS B 1 268 ? 23.469 4.672 0.88 1 97.38 268 CYS B C 1
ATOM 5862 O O . CYS B 1 268 ? 22.266 4.426 0.967 1 97.38 268 CYS B O 1
ATOM 5864 N N . THR B 1 269 ? 23.922 5.766 0.332 1 96.69 269 THR B N 1
ATOM 5865 C CA . THR B 1 269 ? 23.031 6.781 -0.232 1 96.69 269 THR B CA 1
ATOM 5866 C C . THR B 1 269 ? 23.031 6.707 -1.757 1 96.69 269 THR B C 1
ATOM 5868 O O . THR B 1 269 ? 23.922 6.09 -2.355 1 96.69 269 THR B O 1
ATOM 5871 N N . LYS B 1 270 ? 22.062 7.273 -2.35 1 90.88 270 LYS B N 1
ATOM 5872 C CA . LYS B 1 270 ? 21.906 7.34 -3.799 1 90.88 270 LYS B CA 1
ATOM 5873 C C . LYS B 1 270 ? 23.094 8.031 -4.445 1 90.88 270 LYS B C 1
ATOM 5875 O O . LYS B 1 270 ? 23.5 7.684 -5.559 1 90.88 270 LYS B O 1
ATOM 5880 N N . ASN B 1 271 ? 23.75 8.93 -3.689 1 90.5 271 ASN B N 1
ATOM 5881 C CA . ASN B 1 271 ? 24.844 9.734 -4.219 1 90.5 271 ASN B CA 1
ATOM 5882 C C . ASN B 1 271 ? 26.188 9.047 -4.008 1 90.5 271 ASN B C 1
ATOM 5884 O O . ASN B 1 271 ? 27.234 9.617 -4.297 1 90.5 271 ASN B O 1
ATOM 5888 N N . GLY B 1 272 ? 26.188 7.922 -3.361 1 91.06 272 GLY B N 1
ATOM 5889 C CA . GLY B 1 272 ? 27.406 7.129 -3.34 1 91.06 272 GLY B CA 1
ATOM 5890 C C . GLY B 1 272 ? 28.094 7.125 -1.985 1 91.06 272 GLY B C 1
ATOM 5891 O O . GLY B 1 272 ? 29.125 6.465 -1.804 1 91.06 272 GLY B O 1
ATOM 5892 N N . LEU B 1 273 ? 27.562 7.832 -0.972 1 95.38 273 LEU B N 1
ATOM 5893 C CA . LEU B 1 273 ? 28.141 7.785 0.364 1 95.38 273 LEU B CA 1
ATOM 5894 C C . LEU B 1 273 ? 27.859 6.449 1.038 1 95.38 273 LEU B C 1
ATOM 5896 O O . LEU B 1 273 ? 26.797 5.859 0.833 1 95.38 273 LEU B O 1
ATOM 5900 N N . ARG B 1 274 ? 28.859 6.035 1.771 1 97.31 274 ARG B N 1
ATOM 5901 C CA . ARG B 1 274 ? 28.766 4.785 2.52 1 97.31 274 ARG B CA 1
ATOM 5902 C C . ARG B 1 274 ? 29.188 4.98 3.971 1 97.31 274 ARG B C 1
ATOM 5904 O O . ARG B 1 274 ? 30.266 5.516 4.238 1 97.31 274 ARG B O 1
ATOM 5911 N N . PHE B 1 275 ? 28.406 4.543 4.895 1 98.19 275 PHE B N 1
ATOM 5912 C CA . PHE B 1 275 ? 28.703 4.641 6.32 1 98.19 275 PHE B CA 1
ATOM 5913 C C . PHE B 1 275 ? 28.688 3.264 6.973 1 98.19 275 PHE B C 1
ATOM 5915 O O . PHE B 1 275 ? 27.766 2.475 6.754 1 98.19 275 PHE B O 1
ATOM 5922 N N . VAL B 1 276 ? 29.719 2.953 7.672 1 98.12 276 VAL B N 1
ATOM 5923 C CA . VAL B 1 276 ? 29.734 1.783 8.539 1 98.12 276 VAL B CA 1
ATOM 5924 C C . VAL B 1 276 ? 29.422 2.201 9.977 1 98.12 276 VAL B C 1
ATOM 5926 O O . VAL B 1 276 ? 30 3.158 10.492 1 98.12 276 VAL B O 1
ATOM 5929 N N . ALA B 1 277 ? 28.469 1.518 10.594 1 98.19 277 ALA B N 1
ATOM 5930 C CA . ALA B 1 277 ? 28.047 1.919 11.93 1 98.19 277 ALA B CA 1
ATOM 5931 C C . ALA B 1 277 ? 27.703 0.702 12.781 1 98.19 277 ALA B C 1
ATOM 5933 O O . ALA B 1 277 ? 27.672 -0.427 12.289 1 98.19 277 ALA B O 1
ATOM 5934 N N . LYS B 1 278 ? 27.547 0.952 14.07 1 97.56 278 LYS B N 1
ATOM 5935 C CA . LYS B 1 278 ? 27.078 -0.089 14.984 1 97.56 278 LYS B CA 1
ATOM 5936 C C . LYS B 1 278 ? 25.562 -0.26 14.898 1 97.56 278 LYS B C 1
ATOM 5938 O O . LYS B 1 278 ? 25.062 -1.384 14.93 1 97.56 278 LYS B O 1
ATOM 5943 N N . PHE B 1 279 ? 24.891 0.875 14.828 1 98.25 279 PHE B N 1
ATOM 5944 C CA . PHE B 1 279 ? 23.422 0.846 14.781 1 98.25 279 PHE B CA 1
ATOM 5945 C C . PHE B 1 279 ? 22.891 1.89 13.805 1 98.25 279 PHE B C 1
ATOM 5947 O O . PHE B 1 279 ? 23.594 2.836 13.453 1 98.25 279 PHE B O 1
ATOM 5954 N N . ALA B 1 280 ? 21.688 1.662 13.367 1 98.75 280 ALA B N 1
ATOM 5955 C CA . ALA B 1 280 ? 20.969 2.646 12.57 1 98.75 280 ALA B CA 1
ATOM 5956 C C . ALA B 1 280 ? 19.594 2.936 13.156 1 98.75 280 ALA B C 1
ATOM 5958 O O . ALA B 1 280 ? 18.953 2.049 13.742 1 98.75 280 ALA B O 1
ATOM 5959 N N . ILE B 1 281 ? 19.156 4.172 13.078 1 98.88 281 ILE B N 1
ATOM 5960 C CA . ILE B 1 281 ? 17.781 4.574 13.391 1 98.88 281 ILE B CA 1
ATOM 5961 C C . ILE B 1 281 ? 17.094 5.059 12.117 1 98.88 281 ILE B C 1
ATOM 5963 O O . ILE B 1 281 ? 17.547 6.008 11.477 1 98.88 281 ILE B O 1
ATOM 5967 N N . ILE B 1 282 ? 16.031 4.395 11.742 1 98.88 282 ILE B N 1
ATOM 5968 C CA . ILE B 1 282 ? 15.242 4.785 10.586 1 98.88 282 ILE B CA 1
ATOM 5969 C C . ILE B 1 282 ? 14.086 5.684 11.031 1 98.88 282 ILE B C 1
ATOM 5971 O O . ILE B 1 282 ? 13.094 5.207 11.586 1 98.88 282 ILE B O 1
ATOM 5975 N N . ALA B 1 283 ? 14.195 6.988 10.719 1 98.62 283 ALA B N 1
ATOM 5976 C CA . ALA B 1 283 ? 13.219 7.98 11.164 1 98.62 283 ALA B CA 1
ATOM 5977 C C . ALA B 1 283 ? 12.531 8.648 9.977 1 98.62 283 ALA B C 1
ATOM 5979 O O . ALA B 1 283 ? 12.445 9.875 9.914 1 98.62 283 ALA B O 1
ATOM 5980 N N . ILE B 1 284 ? 12.086 7.855 9.008 1 97.88 284 ILE B N 1
ATOM 5981 C CA . ILE B 1 284 ? 11.352 8.32 7.844 1 97.88 284 ILE B CA 1
ATOM 5982 C C . ILE B 1 284 ? 9.992 7.617 7.777 1 97.88 284 ILE B C 1
ATOM 5984 O O . ILE B 1 284 ? 9.773 6.609 8.461 1 97.88 284 ILE B O 1
ATOM 5988 N N . PRO B 1 285 ? 9.055 8.164 6.973 1 96.38 285 PRO B N 1
ATOM 5989 C CA . PRO B 1 285 ? 7.75 7.512 6.844 1 96.38 285 PRO B CA 1
ATOM 5990 C C . PRO B 1 285 ? 7.859 6.074 6.344 1 96.38 285 PRO B C 1
ATOM 5992 O O . PRO B 1 285 ? 8.734 5.762 5.535 1 96.38 285 PRO B O 1
ATOM 5995 N N . PRO B 1 286 ? 6.941 5.203 6.789 1 95.12 286 PRO B N 1
ATOM 5996 C CA . PRO B 1 286 ? 6.984 3.793 6.398 1 95.12 286 PRO B CA 1
ATOM 5997 C C . PRO B 1 286 ? 7.023 3.602 4.887 1 95.12 286 PRO B C 1
ATOM 5999 O O . PRO B 1 286 ? 7.793 2.773 4.383 1 95.12 286 PRO B O 1
ATOM 6002 N N . ARG B 1 287 ? 6.305 4.34 4.184 1 90.81 287 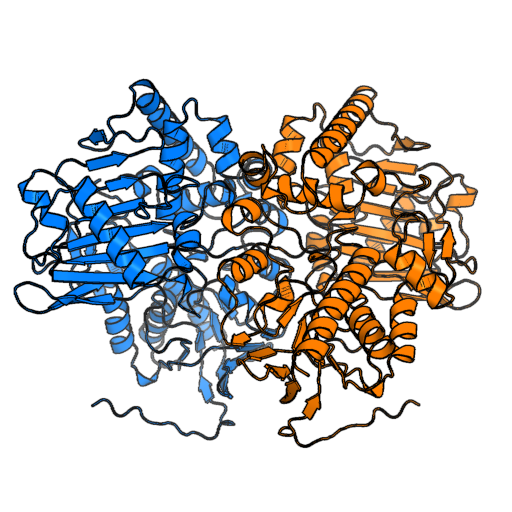ARG B N 1
ATOM 6003 C CA . ARG B 1 287 ? 6.258 4.203 2.73 1 90.81 287 ARG B CA 1
ATOM 6004 C C . ARG B 1 287 ? 7.641 4.398 2.117 1 90.81 287 ARG B C 1
ATOM 6006 O O . ARG B 1 287 ? 7.996 3.717 1.153 1 90.81 287 ARG B O 1
ATOM 6013 N N . LEU B 1 288 ? 8.375 5.34 2.629 1 94.56 288 LEU B N 1
ATOM 6014 C CA . LEU B 1 288 ? 9.711 5.605 2.117 1 94.56 288 LEU B CA 1
ATOM 6015 C C . LEU B 1 288 ? 10.688 4.508 2.543 1 94.56 288 LEU B C 1
ATOM 6017 O O . LEU B 1 288 ? 11.617 4.176 1.806 1 94.56 288 LEU B O 1
ATOM 6021 N N . THR B 1 289 ? 10.453 3.961 3.746 1 94.88 289 THR B N 1
ATOM 6022 C CA . THR B 1 289 ? 11.242 2.822 4.203 1 94.88 289 THR B CA 1
ATOM 6023 C C . THR B 1 289 ? 11.148 1.667 3.209 1 94.88 289 THR B C 1
ATOM 6025 O O . THR B 1 289 ? 12.133 0.974 2.959 1 94.88 289 THR B O 1
ATOM 6028 N N . GLY B 1 290 ? 9.984 1.515 2.627 1 91.5 290 GLY B N 1
ATOM 6029 C CA . GLY B 1 290 ? 9.742 0.429 1.69 1 91.5 290 GLY B CA 1
ATOM 6030 C C . GLY B 1 290 ? 10.555 0.547 0.417 1 91.5 290 GLY B C 1
ATOM 6031 O O . GLY B 1 290 ? 10.68 -0.419 -0.338 1 91.5 290 GLY B O 1
ATOM 6032 N N . LYS B 1 291 ? 11.172 1.654 0.207 1 91.44 291 LYS B N 1
ATOM 6033 C CA . LYS B 1 291 ? 11.945 1.88 -1.008 1 91.44 291 LYS B CA 1
ATOM 6034 C C . LYS B 1 291 ? 13.414 1.529 -0.794 1 91.44 291 LYS B C 1
ATOM 6036 O O . LYS B 1 291 ? 14.188 1.44 -1.755 1 91.44 291 LYS B O 1
ATOM 6041 N N . ILE B 1 292 ? 13.781 1.352 0.445 1 95.06 292 ILE B N 1
ATOM 6042 C CA . ILE B 1 292 ? 15.172 1.05 0.784 1 95.06 292 ILE B CA 1
ATOM 6043 C C . ILE B 1 292 ? 15.422 -0.449 0.638 1 95.06 292 ILE B C 1
ATOM 6045 O O . ILE B 1 292 ? 14.586 -1.267 1.021 1 95.06 292 ILE B O 1
ATOM 6049 N N . ASP B 1 293 ? 16.562 -0.797 0.077 1 93.12 293 ASP B N 1
ATOM 6050 C CA . ASP B 1 293 ? 16.969 -2.191 -0.043 1 93.12 293 ASP B CA 1
ATOM 6051 C C . ASP B 1 293 ? 17.641 -2.678 1.242 1 93.12 293 ASP B C 1
ATOM 6053 O O . ASP B 1 293 ? 18.703 -2.184 1.621 1 93.12 293 ASP B O 1
ATOM 6057 N N . PHE B 1 294 ? 17.047 -3.604 1.926 1 96.19 294 PHE B N 1
ATOM 6058 C CA . PHE B 1 294 ? 17.594 -4.148 3.166 1 96.19 294 PHE B CA 1
ATOM 6059 C C . PHE B 1 294 ? 18.203 -5.523 2.934 1 96.19 294 PHE B C 1
ATOM 6061 O O . PHE B 1 294 ? 17.625 -6.355 2.232 1 96.19 294 PHE B O 1
ATOM 6068 N N . MET B 1 295 ? 19.344 -5.738 3.512 1 95.81 295 MET B N 1
ATOM 6069 C CA . MET B 1 295 ? 19.984 -7.051 3.559 1 95.81 295 MET B CA 1
ATOM 6070 C C . MET B 1 295 ? 20.484 -7.355 4.965 1 95.81 295 MET B C 1
ATOM 6072 O O . MET B 1 295 ? 21.359 -6.652 5.48 1 95.81 295 MET B O 1
ATOM 6076 N N . PRO B 1 296 ? 20.094 -8.43 5.59 1 95.19 296 PRO B N 1
ATOM 6077 C CA . PRO B 1 296 ? 19.016 -9.289 5.133 1 95.19 296 PRO B CA 1
ATOM 6078 C C . PRO B 1 296 ? 17.688 -8.539 4.957 1 95.19 296 PRO B C 1
ATOM 6080 O O . PRO B 1 296 ? 17.531 -7.43 5.48 1 95.19 296 PRO B O 1
ATOM 6083 N N . ARG B 1 297 ? 16.812 -9.133 4.199 1 92.88 297 ARG B N 1
ATOM 6084 C CA . ARG B 1 297 ? 15.484 -8.555 4.023 1 92.88 297 ARG B CA 1
ATOM 6085 C C . ARG B 1 297 ? 14.758 -8.43 5.363 1 92.88 297 ARG B C 1
ATOM 6087 O O . ARG B 1 297 ? 14.961 -9.258 6.258 1 92.88 297 ARG B O 1
ATOM 6094 N N . LEU B 1 298 ? 13.891 -7.391 5.426 1 94.81 298 LEU B N 1
ATOM 6095 C CA . LEU B 1 298 ? 13.086 -7.242 6.633 1 94.81 298 LEU B CA 1
ATOM 6096 C C . LEU B 1 298 ? 12.195 -8.469 6.844 1 94.81 298 LEU B C 1
ATOM 6098 O O . LEU B 1 298 ? 11.828 -9.141 5.883 1 94.81 298 LEU B O 1
ATOM 6102 N N . PRO B 1 299 ? 11.898 -8.742 8.125 1 93.44 299 PRO B N 1
ATOM 6103 C CA . PRO B 1 299 ? 10.961 -9.836 8.383 1 93.44 299 PRO B CA 1
ATOM 6104 C C . PRO B 1 299 ? 9.648 -9.672 7.617 1 93.44 299 PRO B C 1
ATOM 6106 O O . PRO B 1 299 ? 9.195 -8.547 7.391 1 93.44 299 PRO B O 1
ATOM 6109 N N . TYR B 1 300 ? 9.016 -10.789 7.34 1 92.88 300 TYR B N 1
ATOM 6110 C CA . TYR B 1 300 ? 7.812 -10.844 6.516 1 92.88 300 TYR B CA 1
ATOM 6111 C C . TYR B 1 300 ? 6.75 -9.883 7.035 1 92.88 300 TYR B C 1
ATOM 6113 O O . TYR B 1 300 ? 6.246 -9.039 6.289 1 92.88 300 TYR B O 1
ATOM 6121 N N . ASP B 1 301 ? 6.441 -9.977 8.297 1 94.94 301 ASP B N 1
ATOM 6122 C CA . ASP B 1 301 ? 5.359 -9.195 8.883 1 94.94 301 ASP B CA 1
ATOM 6123 C C . ASP B 1 301 ? 5.668 -7.699 8.82 1 94.94 301 ASP B C 1
ATOM 6125 O O . ASP B 1 301 ? 4.785 -6.887 8.531 1 94.94 301 ASP B O 1
ATOM 6129 N N . LYS B 1 302 ? 6.883 -7.309 9.047 1 95.62 302 LYS B N 1
ATOM 6130 C CA . LYS B 1 302 ? 7.258 -5.898 8.992 1 95.62 302 LYS B CA 1
ATOM 6131 C C . LYS B 1 302 ? 7.18 -5.359 7.57 1 95.62 302 LYS B C 1
ATOM 6133 O O . LYS B 1 302 ? 6.652 -4.27 7.34 1 95.62 302 LYS B O 1
ATOM 6138 N N . GLN B 1 303 ? 7.688 -6.117 6.645 1 94.06 303 GLN B N 1
ATOM 6139 C CA . GLN B 1 303 ? 7.621 -5.719 5.242 1 94.06 303 GLN B CA 1
ATOM 6140 C C . GLN B 1 303 ? 6.18 -5.492 4.805 1 94.06 303 GLN B C 1
ATOM 6142 O O . GLN B 1 303 ? 5.871 -4.477 4.172 1 94.06 303 GLN B O 1
ATOM 6147 N N . HIS B 1 304 ? 5.348 -6.387 5.184 1 94.69 304 HIS B N 1
ATOM 6148 C CA . HIS B 1 304 ? 3.967 -6.312 4.723 1 94.69 304 HIS B CA 1
ATOM 6149 C C . HIS B 1 304 ? 3.188 -5.246 5.484 1 94.69 304 HIS B C 1
ATOM 6151 O O . HIS B 1 304 ? 2.271 -4.625 4.938 1 94.69 304 HIS B O 1
ATOM 6157 N N . THR B 1 305 ? 3.543 -5.031 6.75 1 96.12 305 THR B N 1
ATOM 6158 C CA . THR B 1 305 ? 2.961 -3.898 7.461 1 96.12 305 THR B CA 1
ATOM 6159 C C . THR B 1 305 ? 3.27 -2.588 6.742 1 96.12 305 THR B C 1
ATOM 6161 O O . THR B 1 305 ? 2.371 -1.774 6.512 1 96.12 305 THR B O 1
ATOM 6164 N N . ILE B 1 306 ? 4.492 -2.432 6.332 1 95.62 306 ILE B N 1
ATOM 6165 C CA . ILE B 1 306 ? 4.922 -1.233 5.621 1 95.62 306 ILE B CA 1
ATOM 6166 C C . ILE B 1 306 ? 4.176 -1.126 4.293 1 95.62 306 ILE B C 1
ATOM 6168 O O . ILE B 1 306 ? 3.67 -0.057 3.941 1 95.62 306 ILE B O 1
ATOM 6172 N N . GLU B 1 307 ? 3.979 -2.229 3.643 1 93.62 307 GLU B N 1
ATOM 6173 C CA . GLU B 1 307 ? 3.361 -2.266 2.32 1 93.62 307 GLU B CA 1
ATOM 6174 C C . GLU B 1 307 ? 1.856 -2.033 2.406 1 93.62 307 GLU B C 1
ATOM 6176 O O . GLU B 1 307 ? 1.211 -1.726 1.401 1 93.62 307 GLU B O 1
ATOM 6181 N N . ASN B 1 308 ? 1.305 -2.225 3.578 1 96.25 308 ASN B N 1
ATOM 6182 C CA . ASN B 1 308 ? -0.13 -2.039 3.768 1 96.25 308 ASN B CA 1
ATOM 6183 C C . ASN B 1 308 ? -0.439 -0.703 4.438 1 96.25 308 ASN B C 1
ATOM 6185 O O . ASN B 1 308 ? -1.54 -0.501 4.949 1 96.25 308 ASN B O 1
ATOM 6189 N N . MET B 1 309 ? 0.504 0.154 4.52 1 96.06 309 MET B N 1
ATOM 6190 C CA . MET B 1 309 ? 0.302 1.554 4.883 1 96.06 309 MET B CA 1
ATOM 6191 C C . MET B 1 309 ? 0.34 2.447 3.646 1 96.06 309 MET B C 1
ATOM 6193 O O . MET B 1 309 ? 1.34 2.477 2.928 1 96.06 309 MET B O 1
ATOM 6197 N N . ILE B 1 310 ? -0.742 3.141 3.43 1 94.94 310 ILE B N 1
ATOM 6198 C CA . ILE B 1 310 ? -0.821 3.947 2.217 1 94.94 310 ILE B CA 1
ATOM 6199 C C . ILE B 1 310 ? -0.556 5.414 2.555 1 94.94 310 ILE B C 1
ATOM 6201 O O . ILE B 1 310 ? -0.848 5.863 3.664 1 94.94 310 ILE B O 1
ATOM 6205 N N . PRO B 1 311 ? -0.025 6.086 1.631 1 92.94 311 PRO B N 1
ATOM 6206 C CA . PRO B 1 311 ? 0.231 7.508 1.869 1 92.94 311 PRO B CA 1
ATOM 6207 C C . PRO B 1 311 ? -1.04 8.352 1.82 1 92.94 311 PRO B C 1
ATOM 6209 O O . PRO B 1 311 ? -1.943 8.07 1.028 1 92.94 311 PRO B O 1
ATOM 6212 N N . SER B 1 312 ? -1.069 9.328 2.654 1 95 312 SER B N 1
ATOM 6213 C CA . SER B 1 312 ? -2.121 10.336 2.635 1 95 312 SER B CA 1
ATOM 6214 C C . SER B 1 312 ? -1.661 11.602 1.919 1 95 312 SER B C 1
ATOM 6216 O O . SER B 1 312 ? -0.489 11.727 1.558 1 95 312 SER B O 1
ATOM 6218 N N . HIS B 1 313 ? -2.654 12.508 1.728 1 93.69 313 HIS B N 1
ATOM 6219 C CA . HIS B 1 313 ? -2.291 13.719 1.002 1 93.69 313 HIS B CA 1
ATOM 6220 C C . HIS B 1 313 ? -3.104 14.914 1.487 1 93.69 313 HIS B C 1
ATOM 6222 O O . HIS B 1 313 ? -4.332 14.852 1.552 1 93.69 313 HIS B O 1
ATOM 6228 N N . LEU B 1 314 ? -2.385 15.945 1.771 1 95.38 314 LEU B N 1
ATOM 6229 C CA . LEU B 1 314 ? -2.971 17.234 2.109 1 95.38 314 LEU B CA 1
ATOM 6230 C C . LEU B 1 314 ? -2.279 18.359 1.352 1 95.38 314 LEU B C 1
ATOM 6232 O O . LEU B 1 314 ? -1.055 18.344 1.195 1 95.38 314 LEU B O 1
ATOM 6236 N N . THR B 1 315 ? -3.051 19.203 0.837 1 97.31 315 THR B N 1
ATOM 6237 C CA . THR B 1 315 ? -2.553 20.484 0.365 1 97.31 315 THR B CA 1
ATOM 6238 C C . THR B 1 315 ? -2.887 21.594 1.358 1 97.31 315 THR B C 1
ATOM 6240 O O . THR B 1 315 ? -4.043 21.75 1.765 1 97.31 315 THR B O 1
ATOM 6243 N N . LYS B 1 316 ? -1.904 22.25 1.782 1 97.81 316 LYS B N 1
ATOM 6244 C CA . LYS B 1 316 ? -2.1 23.375 2.699 1 97.81 316 LYS B CA 1
ATOM 6245 C C . LYS B 1 316 ? -1.938 24.703 1.977 1 97.81 316 LYS B C 1
ATOM 6247 O O . LYS B 1 316 ? -1.156 24.812 1.03 1 97.81 316 LYS B O 1
ATOM 6252 N N . PHE B 1 317 ? -2.719 25.703 2.369 1 98.5 317 PHE B N 1
ATOM 6253 C CA . PHE B 1 317 ? -2.553 27.047 1.798 1 98.5 317 PHE B CA 1
ATOM 6254 C C . PHE B 1 317 ? -2.619 28.109 2.885 1 98.5 317 PHE B C 1
ATOM 6256 O O . PHE B 1 317 ? -3.191 27.875 3.951 1 98.5 317 PHE B O 1
ATOM 6263 N N . ILE B 1 318 ? -1.98 29.188 2.629 1 98.75 318 ILE B N 1
ATOM 6264 C CA . ILE B 1 318 ? -1.981 30.375 3.477 1 98.75 318 ILE B CA 1
ATOM 6265 C C . ILE B 1 318 ? -2.285 31.609 2.633 1 98.75 318 ILE B C 1
ATOM 6267 O O . ILE B 1 318 ? -1.674 31.828 1.582 1 98.75 318 ILE B O 1
ATOM 6271 N N . VAL B 1 319 ? -3.174 32.375 3.084 1 98.81 319 VAL B N 1
ATOM 6272 C CA . VAL B 1 319 ? -3.498 33.656 2.439 1 98.81 319 VAL B CA 1
ATOM 6273 C C . VAL B 1 319 ? -3.352 34.781 3.439 1 98.81 319 VAL B C 1
ATOM 6275 O O . VAL B 1 319 ? -4.094 34.875 4.422 1 98.81 319 VAL B O 1
ATOM 6278 N N . SER B 1 320 ? -2.451 35.688 3.182 1 98.81 320 SER B N 1
ATOM 6279 C CA . SER B 1 320 ? -2.227 36.812 4.078 1 98.81 320 SER B CA 1
ATOM 6280 C C . SER B 1 320 ? -3.039 38.031 3.648 1 98.81 320 SER B C 1
ATOM 6282 O O . SER B 1 320 ? -3.256 38.25 2.455 1 98.81 320 SER B O 1
ATOM 6284 N N . TYR B 1 321 ? -3.475 38.812 4.586 1 98.69 321 TYR B N 1
ATOM 6285 C CA . TYR B 1 321 ? -4.34 39.969 4.359 1 98.69 321 TYR B CA 1
ATOM 6286 C C . TYR B 1 321 ? -3.826 41.188 5.109 1 98.69 321 TYR B C 1
ATOM 6288 O O . TYR B 1 321 ? -3.053 41.062 6.059 1 98.69 321 TYR B O 1
ATOM 6296 N N . PRO B 1 322 ? -4.305 42.344 4.727 1 97.88 322 PRO B N 1
ATOM 6297 C CA . PRO B 1 322 ? -3.906 43.562 5.434 1 97.88 322 PRO B CA 1
ATOM 6298 C C . PRO B 1 322 ? -4.492 43.625 6.84 1 97.88 322 PRO B C 1
ATOM 6300 O O . PRO B 1 322 ? -3.904 44.281 7.719 1 97.88 322 PRO B O 1
ATOM 6303 N N . SER B 1 323 ? -5.641 43.031 7.008 1 97.44 323 SER B N 1
ATOM 6304 C CA . SER B 1 323 ? -6.312 43.031 8.305 1 97.44 323 SER B CA 1
ATOM 6305 C C . SER B 1 323 ? -7.066 41.719 8.523 1 97.44 323 SER B C 1
ATOM 6307 O O . SER B 1 323 ? -7.387 41 7.562 1 97.44 323 SER B O 1
ATOM 6309 N N . ALA B 1 324 ? -7.297 41.5 9.82 1 98.06 324 ALA B N 1
ATOM 6310 C CA . ALA B 1 324 ? -8.109 40.312 10.148 1 98.06 324 ALA B CA 1
ATOM 6311 C C . ALA B 1 324 ? -9.594 40.656 10.062 1 98.06 324 ALA B C 1
ATOM 6313 O O . ALA B 1 324 ? -10.312 40.594 11.07 1 98.06 324 ALA B O 1
ATOM 6314 N N . PHE B 1 325 ? -10.117 40.906 8.867 1 98.19 325 PHE B N 1
ATOM 6315 C CA . PHE B 1 325 ? -11.484 41.375 8.648 1 98.19 325 PHE B CA 1
ATOM 6316 C C . PHE B 1 325 ? -12.484 40.344 9.164 1 98.19 325 PHE B C 1
ATOM 6318 O O . PHE B 1 325 ? -13.594 40.719 9.578 1 98.19 325 PHE B O 1
ATOM 6325 N N . TRP B 1 326 ? -12.164 39.062 9.164 1 97.94 326 TRP B N 1
ATOM 6326 C CA . TRP B 1 326 ? -13.078 38.031 9.656 1 97.94 326 TRP B CA 1
ATOM 6327 C C . TRP B 1 326 ? -13.297 38.188 11.164 1 97.94 326 TRP B C 1
ATOM 6329 O O . TRP B 1 326 ? -14.406 38 11.656 1 97.94 326 TRP B O 1
ATOM 6339 N N . ARG B 1 327 ? -12.227 38.562 11.891 1 96.69 327 ARG B N 1
ATOM 6340 C CA . ARG B 1 327 ? -12.383 38.812 13.32 1 96.69 327 ARG B CA 1
ATOM 6341 C C . ARG B 1 327 ? -13.312 40 13.555 1 96.69 327 ARG B C 1
ATOM 6343 O O . ARG B 1 327 ? -14.211 39.938 14.406 1 96.69 327 ARG B O 1
ATOM 6350 N N . LYS B 1 328 ? -13.094 40.969 12.805 1 96.81 328 LYS B N 1
ATOM 6351 C CA . LYS B 1 328 ? -13.898 42.188 12.922 1 96.81 328 LYS B CA 1
ATOM 6352 C C . LYS B 1 328 ? -15.367 41.906 12.625 1 96.81 328 LYS B C 1
ATOM 6354 O O . LYS B 1 328 ? -16.25 42.531 13.203 1 96.81 328 LYS B O 1
ATOM 6359 N N . ASN B 1 329 ? -15.609 41 11.789 1 96.12 329 ASN B N 1
ATOM 6360 C CA . ASN B 1 329 ? -16.969 40.625 11.383 1 96.12 329 ASN B CA 1
ATOM 6361 C C . ASN B 1 329 ? -17.578 39.562 12.289 1 96.12 329 ASN B C 1
ATOM 6363 O O . ASN B 1 329 ? -18.625 39 11.977 1 96.12 329 ASN B O 1
ATOM 6367 N N . GLY B 1 330 ? -16.891 39.219 13.344 1 95.12 330 GLY B N 1
ATOM 6368 C CA . GLY B 1 330 ? -17.406 38.281 14.328 1 95.12 330 GLY B CA 1
ATOM 6369 C C . GLY B 1 330 ? -17.234 36.844 13.914 1 95.12 330 GLY B C 1
ATOM 6370 O O . GLY B 1 330 ? -17.938 35.938 14.422 1 95.12 330 GLY B O 1
ATOM 6371 N N . MET B 1 331 ? -16.391 36.594 12.961 1 95.31 331 MET B N 1
ATOM 6372 C CA . MET B 1 331 ? -16.125 35.25 12.484 1 95.31 331 MET B CA 1
ATOM 6373 C C . MET B 1 331 ? -14.812 34.719 13.039 1 95.31 331 MET B C 1
ATOM 6375 O O . MET B 1 331 ? -13.891 35.469 13.297 1 95.31 331 MET B O 1
ATOM 6379 N N . SER B 1 332 ? -14.656 33.406 13.203 1 94.69 332 SER B N 1
ATOM 6380 C CA . SER B 1 332 ? -13.461 32.781 13.758 1 94.69 332 SER B CA 1
ATOM 6381 C C . SER B 1 332 ? -12.422 32.5 12.68 1 94.69 332 SER B C 1
ATOM 6383 O O . SER B 1 332 ? -11.25 32.25 12.977 1 94.69 332 SER B O 1
ATOM 6385 N N . GLY B 1 333 ? -12.852 32.5 11.406 1 95.81 333 GLY B N 1
ATOM 6386 C CA . GLY B 1 333 ? -11.992 32.062 10.312 1 95.81 333 GLY B CA 1
ATOM 6387 C C . GLY B 1 333 ? -12.109 30.578 10.008 1 95.81 333 GLY B C 1
ATOM 6388 O O . GLY B 1 333 ? -11.539 30.094 9.023 1 95.81 333 GLY B O 1
ATOM 6389 N N . GLU B 1 334 ? -12.898 29.859 10.805 1 95.56 334 GLU B N 1
ATOM 6390 C CA . GLU B 1 334 ? -13.07 28.422 10.594 1 95.56 334 GLU B CA 1
ATOM 6391 C C . GLU B 1 334 ? -14.195 28.141 9.602 1 95.56 334 GLU B C 1
ATOM 6393 O O . GLU B 1 334 ? -15.32 28.609 9.773 1 95.56 334 GLU B O 1
ATOM 6398 N N . ILE B 1 335 ? -13.852 27.5 8.562 1 95.94 335 ILE B N 1
ATOM 6399 C CA . ILE B 1 335 ? -14.781 27.062 7.531 1 95.94 335 ILE B CA 1
ATOM 6400 C C . ILE B 1 335 ? -14.617 25.562 7.309 1 95.94 335 ILE B C 1
ATOM 6402 O O . ILE B 1 335 ? -13.5 25.047 7.207 1 95.94 335 ILE B O 1
ATOM 6406 N N . ALA B 1 336 ? -15.711 24.812 7.305 1 95.44 336 ALA B N 1
ATOM 6407 C CA . ALA B 1 336 ? -15.727 23.406 6.953 1 95.44 336 ALA B CA 1
ATOM 6408 C C . ALA B 1 336 ? -16.625 23.141 5.746 1 95.44 336 ALA B C 1
ATOM 6410 O O . ALA B 1 336 ? -17.75 23.656 5.688 1 95.44 336 ALA B O 1
ATOM 6411 N N . HIS B 1 337 ? -16.094 22.453 4.816 1 96.44 337 HIS B N 1
ATOM 6412 C CA . HIS B 1 337 ? -16.828 22.188 3.58 1 96.44 337 HIS B CA 1
ATOM 6413 C C . HIS B 1 337 ? -16.578 20.75 3.104 1 96.44 337 HIS B C 1
ATOM 6415 O O . HIS B 1 337 ? -15.453 20.25 3.188 1 96.44 337 HIS B O 1
ATOM 6421 N N . ILE B 1 338 ? -17.641 20.062 2.684 1 95.5 338 ILE B N 1
ATOM 6422 C CA . ILE B 1 338 ? -17.516 18.719 2.125 1 95.5 338 ILE B CA 1
ATOM 6423 C C . ILE B 1 338 ? -16.828 18.781 0.76 1 95.5 338 ILE B C 1
ATOM 6425 O O . ILE B 1 338 ? -17.219 19.594 -0.093 1 95.5 338 ILE B O 1
ATOM 6429 N N . THR B 1 339 ? -15.812 17.984 0.569 1 94.94 339 THR B N 1
ATOM 6430 C CA . THR B 1 339 ? -15.023 18.078 -0.654 1 94.94 339 THR B CA 1
ATOM 6431 C C . THR B 1 339 ? -14.977 16.734 -1.375 1 94.94 339 THR B C 1
ATOM 6433 O O . THR B 1 339 ? -13.938 16.344 -1.919 1 94.94 339 THR B O 1
ATOM 6436 N N . GLY B 1 340 ? -15.992 15.961 -1.301 1 91.88 340 GLY B N 1
ATOM 6437 C CA . GLY B 1 340 ? -16.109 14.734 -2.074 1 91.88 340 GLY B CA 1
ATOM 6438 C C . GLY B 1 340 ? -16.484 14.977 -3.525 1 91.88 340 GLY B C 1
ATOM 6439 O O . GLY B 1 340 ? -16.422 16.109 -4 1 91.88 340 GLY B O 1
ATOM 6440 N N . ARG B 1 341 ? -16.812 13.961 -4.203 1 88.06 341 ARG B N 1
ATOM 6441 C CA . ARG B 1 341 ? -17.188 14.008 -5.613 1 88.06 341 ARG B CA 1
ATOM 6442 C C . ARG B 1 341 ? -18.344 14.977 -5.84 1 88.06 341 ARG B C 1
ATOM 6444 O O . ARG B 1 341 ? -19.344 14.945 -5.105 1 88.06 341 ARG B O 1
ATOM 6451 N N . TYR B 1 342 ? -18.234 15.859 -6.711 1 89.81 342 TYR B N 1
ATOM 6452 C CA . TYR B 1 342 ? -19.234 16.828 -7.164 1 89.81 342 TYR B CA 1
ATOM 6453 C C . TYR B 1 342 ? -19.266 18.047 -6.246 1 89.81 342 TYR B C 1
ATOM 6455 O O . TYR B 1 342 ? -20.062 18.953 -6.461 1 89.81 342 TYR B O 1
ATOM 6463 N N . HIS B 1 343 ? -18.375 18.109 -5.289 1 93.31 343 HIS B N 1
ATOM 6464 C CA . HIS B 1 343 ? -18.469 19.219 -4.34 1 93.31 343 HIS B CA 1
ATOM 6465 C C . HIS B 1 343 ? -17.156 19.984 -4.273 1 93.31 343 HIS B C 1
ATOM 6467 O O . HIS B 1 343 ? -17.094 21.062 -3.654 1 93.31 343 HIS B O 1
ATOM 6473 N N . CYS B 1 344 ? -16.172 19.469 -4.918 1 94.31 344 CYS B N 1
ATOM 6474 C CA . CYS B 1 344 ? -14.875 20.094 -4.734 1 94.31 344 CYS B CA 1
ATOM 6475 C C . CYS B 1 344 ? -14.375 20.703 -6.039 1 94.31 344 CYS B C 1
ATOM 6477 O O . CYS B 1 344 ? -13.32 21.328 -6.07 1 94.31 344 CYS B O 1
ATOM 6479 N N . GLU B 1 345 ? -15.07 20.625 -7.121 1 91.25 345 GLU B N 1
ATOM 6480 C CA . GLU B 1 345 ? -14.586 20.984 -8.445 1 91.25 345 GLU B CA 1
ATOM 6481 C C . GLU B 1 345 ? -14.359 22.5 -8.562 1 91.25 345 GLU B C 1
ATOM 6483 O O . GLU B 1 345 ? -13.438 22.938 -9.242 1 91.25 345 GLU B O 1
ATOM 6488 N N . SER B 1 346 ? -15.211 23.234 -7.906 1 90.88 346 SER B N 1
ATOM 6489 C CA . SER B 1 346 ? -15.062 24.672 -7.949 1 90.88 346 SER B CA 1
ATOM 6490 C C . SER B 1 346 ? -14.578 25.234 -6.609 1 90.88 346 SER B C 1
ATOM 6492 O O . SER B 1 346 ? -14.117 26.375 -6.531 1 90.88 346 SER B O 1
ATOM 6494 N N . ASP B 1 347 ? -14.742 24.5 -5.59 1 95.06 347 ASP B N 1
ATOM 6495 C CA . ASP B 1 347 ? -14.352 24.875 -4.234 1 95.06 347 ASP B CA 1
ATOM 6496 C C . ASP B 1 347 ? -13.516 23.781 -3.578 1 95.06 347 ASP B C 1
ATOM 6498 O O . ASP B 1 347 ? -14.062 22.844 -2.973 1 95.06 347 ASP B O 1
ATOM 6502 N N . PRO B 1 348 ? -12.242 23.969 -3.596 1 96.12 348 PRO B N 1
ATOM 6503 C CA . PRO B 1 348 ? -11.383 22.891 -3.102 1 96.12 348 PRO B CA 1
ATOM 6504 C C . PRO B 1 348 ? -11.203 22.922 -1.585 1 96.12 348 PRO B C 1
ATOM 6506 O O . PRO B 1 348 ? -10.617 22 -1.006 1 96.12 348 PRO B O 1
ATOM 6509 N N . ILE B 1 349 ? -11.703 23.938 -0.862 1 97.75 349 ILE B N 1
ATOM 6510 C CA . ILE B 1 349 ? -11.383 24.156 0.542 1 97.75 349 ILE B CA 1
ATOM 6511 C C . ILE B 1 349 ? -12.172 23.203 1.42 1 97.75 349 ILE B C 1
ATOM 6513 O O . ILE B 1 349 ? -13.406 23.172 1.369 1 97.75 349 ILE B O 1
ATOM 6517 N N . ALA B 1 350 ? -11.477 22.484 2.178 1 97.75 350 ALA B N 1
ATOM 6518 C CA . ALA B 1 350 ? -12.141 21.562 3.104 1 97.75 350 ALA B CA 1
ATOM 6519 C C . ALA B 1 350 ? -12.281 22.188 4.488 1 97.75 350 ALA B C 1
ATOM 6521 O O . ALA B 1 350 ? -13.312 22.031 5.148 1 97.75 350 ALA B O 1
ATOM 6522 N N . LEU B 1 351 ? -11.195 22.859 4.926 1 97 351 LEU B N 1
ATOM 6523 C CA . LEU B 1 351 ? -11.141 23.422 6.27 1 97 351 LEU B CA 1
ATOM 6524 C C . LEU B 1 351 ? -10.211 24.641 6.305 1 97 351 LEU B C 1
ATOM 6526 O O . LEU B 1 351 ? -9.172 24.656 5.641 1 97 351 LEU B O 1
ATOM 6530 N N . THR B 1 352 ? -10.609 25.625 7.074 1 97.69 352 THR B N 1
ATOM 6531 C CA . THR B 1 352 ? -9.742 26.781 7.285 1 97.69 352 THR B CA 1
ATOM 6532 C C . THR B 1 352 ? -9.711 27.172 8.758 1 97.69 352 THR B C 1
ATOM 6534 O O . THR B 1 352 ? -10.594 26.781 9.531 1 97.69 352 THR B O 1
ATOM 6537 N N . PHE B 1 353 ? -8.711 27.906 9.117 1 97.06 353 PHE B N 1
ATOM 6538 C CA . PHE B 1 353 ? -8.539 28.5 10.445 1 97.06 353 PHE B CA 1
ATOM 6539 C C . PHE B 1 353 ? -7.918 29.891 10.344 1 97.06 353 PHE B C 1
ATOM 6541 O O . PHE B 1 353 ? -7.305 30.219 9.336 1 97.06 353 PHE B O 1
ATOM 6548 N N . ASP B 1 354 ? -8.148 30.625 11.43 1 97.81 354 ASP B N 1
ATOM 6549 C CA . ASP B 1 354 ? -7.367 31.844 11.594 1 97.81 354 ASP B CA 1
ATOM 6550 C C . ASP B 1 354 ? -5.875 31.531 11.68 1 97.81 354 ASP B C 1
ATOM 6552 O O . ASP B 1 354 ? -5.457 30.703 12.492 1 97.81 354 ASP B O 1
ATOM 6556 N N . GLY B 1 355 ? -5.102 32.188 10.82 1 97.94 355 GLY B N 1
ATOM 6557 C CA . GLY B 1 355 ? -3.67 31.953 10.781 1 97.94 355 GLY B CA 1
ATOM 6558 C C . GLY B 1 355 ? -2.842 33.156 11.133 1 97.94 355 GLY B C 1
ATOM 6559 O O . GLY B 1 355 ? -1.713 33.312 10.656 1 97.94 355 GLY B O 1
ATOM 6560 N N . THR B 1 356 ? -3.443 34.062 11.867 1 98.12 356 THR B N 1
ATOM 6561 C CA . THR B 1 356 ? -2.713 35.25 12.266 1 98.12 356 THR B CA 1
ATOM 6562 C C . THR B 1 356 ? -1.493 34.875 13.109 1 98.12 356 THR B C 1
ATOM 6564 O O . THR B 1 356 ? -1.596 34.094 14.055 1 98.12 356 THR B O 1
ATOM 6567 N N . THR B 1 357 ? -0.365 35.469 12.781 1 97.88 357 THR B N 1
ATOM 6568 C CA . THR B 1 357 ? 0.882 35.094 13.438 1 97.88 357 THR B CA 1
ATOM 6569 C C . THR B 1 357 ? 0.987 35.75 14.812 1 97.88 357 THR B C 1
ATOM 6571 O O . THR B 1 357 ? 0.155 36.594 15.172 1 97.88 357 THR B O 1
ATOM 6574 N N . SER B 1 358 ? 2.033 35.344 15.547 1 96.56 358 SER B N 1
ATOM 6575 C CA . SER B 1 358 ? 2.297 35.906 16.859 1 96.56 358 SER B CA 1
ATOM 6576 C C . SER B 1 358 ? 2.668 37.406 16.766 1 96.56 358 SER B C 1
ATOM 6578 O O . SER B 1 358 ? 2.533 38.156 17.734 1 96.56 358 SER B O 1
ATOM 6580 N N . ASN B 1 359 ? 3.104 37.781 15.602 1 96.62 359 ASN B N 1
ATOM 6581 C CA . ASN B 1 359 ? 3.461 39.188 15.359 1 96.62 359 ASN B CA 1
ATOM 6582 C C . ASN B 1 359 ? 2.254 40 14.914 1 96.62 359 ASN B C 1
ATOM 6584 O O . ASN B 1 359 ? 2.381 41.188 14.625 1 96.62 359 ASN B O 1
ATOM 6588 N N . GLY B 1 360 ? 1.124 39.312 14.734 1 96.81 360 GLY B N 1
ATOM 6589 C CA . GLY B 1 360 ? -0.11 40 14.406 1 96.81 360 GLY B CA 1
ATOM 6590 C C . GLY B 1 360 ? -0.368 40.094 12.914 1 96.81 360 GLY B C 1
ATOM 6591 O O . GLY B 1 360 ? -1.221 40.875 12.469 1 96.81 360 GLY B O 1
ATOM 6592 N N . SER B 1 361 ? 0.39 39.406 12.133 1 98.19 361 SER B N 1
ATOM 6593 C CA . SER B 1 361 ? 0.145 39.375 10.688 1 98.19 361 SER B CA 1
ATOM 6594 C C . SER B 1 361 ? -1.068 38.531 10.352 1 98.19 361 SER B C 1
ATOM 6596 O O . SER B 1 361 ? -1.045 37.312 10.547 1 98.19 361 SER B O 1
ATOM 6598 N N . PRO B 1 362 ? -2.086 39.125 9.805 1 98.31 362 PRO B N 1
ATOM 6599 C CA . PRO B 1 362 ? -3.328 38.375 9.57 1 98.31 362 PRO B CA 1
ATOM 6600 C C . PRO B 1 362 ? -3.229 37.406 8.383 1 98.31 362 PRO B C 1
ATOM 6602 O O . PRO B 1 362 ? -2.684 37.781 7.34 1 98.31 362 PRO B O 1
ATOM 6605 N N . ALA B 1 363 ? -3.791 36.219 8.562 1 98.69 363 ALA B N 1
ATOM 6606 C CA . ALA B 1 363 ? -3.869 35.281 7.453 1 98.69 363 ALA B CA 1
ATOM 6607 C C . ALA B 1 363 ? -4.941 34.219 7.711 1 98.69 363 ALA B C 1
ATOM 6609 O O . ALA B 1 363 ? -5.387 34.031 8.844 1 98.69 363 ALA B O 1
ATOM 6610 N N . ILE B 1 364 ? -5.43 33.625 6.695 1 98.75 364 ILE B N 1
ATOM 6611 C CA . ILE B 1 364 ? -6.234 32.406 6.758 1 98.75 364 ILE B CA 1
ATOM 6612 C C . ILE B 1 364 ? -5.398 31.203 6.309 1 98.75 364 ILE B C 1
ATOM 6614 O O . ILE B 1 364 ? -4.742 31.25 5.266 1 98.75 364 ILE B O 1
ATOM 6618 N N . ILE B 1 365 ? -5.371 30.234 7.145 1 98.25 365 ILE B N 1
ATOM 6619 C CA . ILE B 1 365 ? -4.742 28.969 6.789 1 98.25 365 ILE B CA 1
ATOM 6620 C C . ILE B 1 365 ? -5.816 27.938 6.457 1 98.25 365 ILE B C 1
ATOM 6622 O O . ILE B 1 365 ? -6.879 27.906 7.082 1 98.25 365 ILE B O 1
ATOM 6626 N N . GLY B 1 366 ? -5.516 27.094 5.449 1 98.12 366 GLY B N 1
ATOM 6627 C CA . GLY B 1 366 ? -6.527 26.109 5.105 1 98.12 366 GLY B CA 1
ATOM 6628 C C . GLY B 1 366 ? -5.953 24.859 4.449 1 98.12 366 GLY B C 1
ATOM 6629 O O . GLY B 1 366 ? -4.742 24.766 4.25 1 98.12 366 GLY B O 1
ATOM 6630 N N . PHE B 1 367 ? -6.91 23.922 4.203 1 98 367 PHE B N 1
ATOM 6631 C CA . PHE B 1 367 ? -6.523 22.594 3.707 1 98 367 PHE B CA 1
ATOM 6632 C C . PHE B 1 367 ? -7.43 22.172 2.561 1 98 367 PHE B C 1
ATOM 6634 O O . PHE B 1 367 ? -8.633 22.422 2.586 1 98 367 PHE B O 1
ATOM 6641 N N . ILE B 1 368 ? -6.836 21.641 1.552 1 97.81 368 ILE B N 1
ATOM 6642 C CA . ILE B 1 368 ? -7.48 20.797 0.542 1 97.81 368 ILE B CA 1
ATOM 6643 C C . ILE B 1 368 ? -7.141 19.328 0.795 1 97.81 368 ILE B C 1
ATOM 6645 O O . ILE B 1 368 ? -5.969 18.953 0.784 1 97.81 368 ILE B O 1
ATOM 6649 N N . THR B 1 369 ? -8.18 18.484 0.994 1 96.06 369 THR B N 1
ATOM 6650 C CA . THR B 1 369 ? -7.887 17.188 1.592 1 96.06 369 THR B CA 1
ATOM 6651 C C . THR B 1 369 ? -8.344 16.047 0.675 1 96.06 369 THR B C 1
ATOM 6653 O O . THR B 1 369 ? -9.242 16.234 -0.15 1 96.06 369 THR B O 1
ATOM 6656 N N . SER B 1 370 ? -7.723 14.93 0.84 1 93.06 370 SER B N 1
ATOM 6657 C CA . SER B 1 370 ? -8.156 13.609 0.402 1 93.06 370 SER B CA 1
ATOM 6658 C C . SER B 1 370 ? -8.562 13.617 -1.069 1 93.06 370 SER B C 1
ATOM 6660 O O . SER B 1 370 ? -7.707 13.719 -1.951 1 93.06 370 SER B O 1
ATOM 6662 N N . TYR B 1 371 ? -9.93 13.547 -1.39 1 94.81 371 TYR B N 1
ATOM 6663 C CA . TYR B 1 371 ? -10.43 13.461 -2.756 1 94.81 371 TYR B CA 1
ATOM 6664 C C . TYR B 1 371 ? -10.148 14.742 -3.527 1 94.81 371 TYR B C 1
ATOM 6666 O O . TYR B 1 371 ? -9.625 14.703 -4.645 1 94.81 371 TYR B O 1
ATOM 6674 N N . ALA B 1 372 ? -10.445 15.859 -2.875 1 96.62 372 ALA B N 1
ATOM 6675 C CA . ALA B 1 372 ? -10.219 17.156 -3.521 1 96.62 372 ALA B CA 1
ATOM 6676 C C . ALA B 1 372 ? -8.734 17.375 -3.791 1 96.62 372 ALA B C 1
ATOM 6678 O O . ALA B 1 372 ? -8.359 17.922 -4.832 1 96.62 372 ALA B O 1
ATOM 6679 N N . ALA B 1 373 ? -7.918 17 -2.834 1 95.25 373 ALA B N 1
ATOM 6680 C CA . ALA B 1 373 ? -6.477 17.141 -3.021 1 95.25 373 ALA B CA 1
ATOM 6681 C C . ALA B 1 373 ? -6 16.375 -4.254 1 95.25 373 ALA B C 1
ATOM 6683 O O . ALA B 1 373 ? -5.172 16.875 -5.02 1 95.25 373 ALA B O 1
ATOM 6684 N N . SER B 1 374 ? -6.543 15.203 -4.422 1 92.44 374 SER B N 1
ATOM 6685 C CA . SER B 1 374 ? -6.199 14.398 -5.59 1 92.44 374 SER B CA 1
ATOM 6686 C C . SER B 1 374 ? -6.625 15.086 -6.883 1 92.44 374 SER B C 1
ATOM 6688 O O . SER B 1 374 ? -5.84 15.195 -7.824 1 92.44 374 SER B O 1
ATOM 6690 N N . LYS B 1 375 ? -7.805 15.617 -6.898 1 93.5 375 LYS B N 1
ATOM 6691 C CA . LYS B 1 375 ? -8.359 16.234 -8.102 1 93.5 375 LYS B CA 1
ATOM 6692 C C . LYS B 1 375 ? -7.637 17.531 -8.43 1 93.5 375 LYS B C 1
ATOM 6694 O O . LYS B 1 375 ? -7.477 17.875 -9.609 1 93.5 375 LYS B O 1
ATOM 6699 N N . TRP B 1 376 ? -7.176 18.172 -7.484 1 95.5 376 TRP B N 1
ATOM 6700 C CA . TRP B 1 376 ? -6.57 19.484 -7.691 1 95.5 376 TRP B CA 1
ATOM 6701 C C . TRP B 1 376 ? -5.055 19.375 -7.836 1 95.5 376 TRP B C 1
ATOM 6703 O O . TRP B 1 376 ? -4.383 20.344 -8.172 1 95.5 376 TRP B O 1
ATOM 6713 N N . SER B 1 377 ? -4.543 18.203 -7.617 1 90.94 377 SER B N 1
ATOM 6714 C CA . SER B 1 377 ? -3.105 18 -7.762 1 90.94 377 SER B CA 1
ATOM 6715 C C . SER B 1 377 ? -2.662 18.203 -9.203 1 90.94 377 SER B C 1
ATOM 6717 O O . SER B 1 377 ? -1.511 18.578 -9.461 1 90.94 377 SER B O 1
ATOM 6719 N N . ASN B 1 378 ? -3.576 18.062 -10.141 1 86.12 378 ASN B N 1
ATOM 6720 C CA . ASN B 1 378 ? -3.256 18.188 -11.562 1 86.12 378 ASN B CA 1
ATOM 6721 C C . ASN B 1 378 ? -3.467 19.609 -12.07 1 86.12 378 ASN B C 1
ATOM 6723 O O . ASN B 1 378 ? -3.227 19.891 -13.242 1 86.12 378 ASN B O 1
ATOM 6727 N N . LYS B 1 379 ? -3.871 20.484 -11.172 1 93.56 379 LYS B N 1
ATOM 6728 C CA . LYS B 1 379 ? -4.082 21.875 -11.547 1 93.56 379 LYS B CA 1
ATOM 6729 C C . LYS B 1 379 ? -2.836 22.719 -11.266 1 93.56 379 LYS B C 1
ATOM 6731 O O . LYS B 1 379 ? -2.035 22.375 -10.391 1 93.56 379 LYS B O 1
ATOM 6736 N N . SER B 1 380 ? -2.697 23.781 -12.047 1 94.5 380 SER B N 1
ATOM 6737 C CA . SER B 1 380 ? -1.574 24.688 -11.82 1 94.5 380 SER B CA 1
ATOM 6738 C C . SER B 1 380 ? -1.715 25.422 -10.5 1 94.5 380 SER B C 1
ATOM 6740 O O . SER B 1 380 ? -2.816 25.531 -9.953 1 94.5 380 SER B O 1
ATOM 6742 N N . GLU B 1 381 ? -0.644 25.922 -10 1 95.38 381 GLU B N 1
ATOM 6743 C CA . GLU B 1 381 ? -0.66 26.672 -8.75 1 95.38 381 GLU B CA 1
ATOM 6744 C C . GLU B 1 381 ? -1.545 27.922 -8.867 1 95.38 381 GLU B C 1
ATOM 6746 O O . GLU B 1 381 ? -2.266 28.266 -7.93 1 95.38 381 GLU B O 1
ATOM 6751 N N . GLU B 1 382 ? -1.501 28.562 -10.023 1 96.94 382 GLU B N 1
ATOM 6752 C CA . GLU B 1 382 ? -2.309 29.75 -10.242 1 96.94 382 GLU B CA 1
ATOM 6753 C C . GLU B 1 382 ? -3.799 29.438 -10.188 1 96.94 382 GLU B C 1
ATOM 6755 O O . GLU B 1 382 ? -4.578 30.172 -9.586 1 96.94 382 GLU B O 1
ATOM 6760 N N . LYS B 1 383 ? -4.145 28.328 -10.781 1 97.19 383 LYS B N 1
ATOM 6761 C CA . LYS B 1 383 ? -5.547 27.922 -10.758 1 97.19 383 LYS B CA 1
ATOM 6762 C C . LYS B 1 383 ? -5.996 27.578 -9.336 1 97.19 383 LYS B C 1
ATOM 6764 O O . LYS B 1 383 ? -7.125 27.891 -8.953 1 97.19 383 LYS B O 1
ATOM 6769 N N . LYS B 1 384 ? -5.121 26.953 -8.57 1 97.81 384 LYS B N 1
ATOM 6770 C CA . LYS B 1 384 ? -5.43 26.656 -7.18 1 97.81 384 LYS B CA 1
ATOM 6771 C C . LYS B 1 384 ? -5.641 27.938 -6.371 1 97.81 384 LYS B C 1
ATOM 6773 O O . LYS B 1 384 ? -6.633 28.062 -5.648 1 97.81 384 LYS B O 1
ATOM 6778 N N . LYS B 1 385 ? -4.734 28.891 -6.539 1 98.25 385 LYS B N 1
ATOM 6779 C CA . LYS B 1 385 ? -4.812 30.141 -5.809 1 98.25 385 LYS B CA 1
ATOM 6780 C C . LYS B 1 385 ? -6.102 30.891 -6.141 1 98.25 385 LYS B C 1
ATOM 6782 O O . LYS B 1 385 ? -6.785 31.391 -5.242 1 98.25 385 LYS B O 1
ATOM 6787 N N . ASP B 1 386 ? -6.414 30.875 -7.426 1 98 386 ASP B N 1
ATOM 6788 C CA . ASP B 1 386 ? -7.629 31.562 -7.859 1 98 386 ASP B CA 1
ATOM 6789 C C . ASP B 1 386 ? -8.867 30.938 -7.227 1 98 386 ASP B C 1
ATOM 6791 O O . ASP B 1 386 ? -9.742 31.641 -6.723 1 98 386 ASP B O 1
ATOM 6795 N N . ALA B 1 387 ? -8.922 29.625 -7.266 1 98.12 387 ALA B N 1
ATOM 6796 C CA . ALA B 1 387 ? -10.07 28.922 -6.707 1 98.12 387 ALA B CA 1
ATOM 6797 C C . ALA B 1 387 ? -10.164 29.141 -5.199 1 98.12 387 ALA B C 1
ATOM 6799 O O . ALA B 1 387 ? -11.266 29.297 -4.656 1 98.12 387 ALA B O 1
ATOM 6800 N N . ILE B 1 388 ? -9.055 29.141 -4.527 1 98.5 388 ILE B N 1
ATOM 6801 C CA . ILE B 1 388 ? -8.992 29.328 -3.08 1 98.5 388 ILE B CA 1
ATOM 6802 C C . ILE B 1 388 ? -9.5 30.719 -2.723 1 98.5 388 ILE B C 1
ATOM 6804 O O . ILE B 1 388 ? -10.359 30.875 -1.849 1 98.5 388 ILE B O 1
ATOM 6808 N N . ILE B 1 389 ? -9.008 31.734 -3.385 1 98.62 389 ILE B N 1
ATOM 6809 C CA . ILE B 1 389 ? -9.375 33.094 -3.092 1 98.62 389 ILE B CA 1
ATOM 6810 C C . ILE B 1 389 ? -10.859 33.312 -3.369 1 98.62 389 ILE B C 1
ATOM 6812 O O . ILE B 1 389 ? -11.57 33.938 -2.566 1 98.62 389 ILE B O 1
ATOM 6816 N N . LYS B 1 390 ? -11.312 32.781 -4.465 1 98.12 390 LYS B N 1
ATOM 6817 C CA . LYS B 1 390 ? -12.727 32.875 -4.801 1 98.12 390 LYS B CA 1
ATOM 6818 C C . LYS B 1 390 ? -13.594 32.188 -3.74 1 98.12 390 LYS B C 1
ATOM 6820 O O . LYS B 1 390 ? -14.633 32.719 -3.35 1 98.12 390 LYS B O 1
ATOM 6825 N N . SER B 1 391 ? -13.164 31.062 -3.301 1 97.75 391 SER B N 1
ATOM 6826 C CA . SER B 1 391 ? -13.898 30.344 -2.27 1 97.75 391 SER B CA 1
ATOM 6827 C C . SER B 1 391 ? -13.914 31.109 -0.956 1 97.75 391 SER B C 1
ATOM 6829 O O . SER B 1 391 ? -14.961 31.219 -0.307 1 97.75 391 SER B O 1
ATOM 6831 N N . LEU B 1 392 ? -12.789 31.625 -0.565 1 98.44 392 LEU B N 1
ATOM 6832 C CA . LEU B 1 392 ? -12.719 32.406 0.672 1 98.44 392 LEU B CA 1
ATOM 6833 C C . LEU B 1 392 ? -13.633 33.625 0.607 1 98.44 392 LEU B C 1
ATOM 6835 O O . LEU B 1 392 ? -14.266 33.969 1.601 1 98.44 392 LEU B O 1
ATOM 6839 N N . ALA B 1 393 ? -13.688 34.219 -0.557 1 98 393 ALA B N 1
ATOM 6840 C CA . ALA B 1 393 ? -14.562 35.375 -0.731 1 98 393 ALA B CA 1
ATOM 6841 C C . ALA B 1 393 ? -16.031 34.969 -0.564 1 98 393 ALA B C 1
ATOM 6843 O O . ALA B 1 393 ? -16.828 35.719 -0.004 1 98 393 ALA B O 1
ATOM 6844 N N . ARG B 1 394 ? -16.312 33.844 -1.027 1 96.25 394 ARG B N 1
ATOM 6845 C CA . ARG B 1 394 ? -17.688 33.344 -0.896 1 96.25 394 ARG B CA 1
ATOM 6846 C C . ARG B 1 394 ? -18.047 33.156 0.569 1 96.25 394 ARG B C 1
ATOM 6848 O O . ARG B 1 394 ? -19.188 33.438 0.976 1 96.25 394 ARG B O 1
ATOM 6855 N N . TYR B 1 395 ? -17.109 32.688 1.353 1 96.81 395 TYR B N 1
ATOM 6856 C CA . TYR B 1 395 ? -17.391 32.312 2.738 1 96.81 395 TYR B CA 1
ATOM 6857 C C . TYR B 1 395 ? -17.25 33.531 3.656 1 96.81 395 TYR B C 1
ATOM 6859 O O . TYR B 1 395 ? -18.047 33.719 4.578 1 96.81 395 TYR B O 1
ATOM 6867 N N . LEU B 1 396 ? -16.25 34.375 3.383 1 97.19 396 LEU B N 1
ATOM 6868 C CA . LEU B 1 396 ? -15.867 35.375 4.375 1 97.19 396 LEU B CA 1
ATOM 6869 C C . LEU B 1 396 ? -16.203 36.781 3.887 1 97.19 396 LEU B C 1
ATOM 6871 O O . LEU B 1 396 ? -16.062 37.75 4.637 1 97.19 396 LEU B O 1
ATOM 6875 N N . GLY B 1 397 ? -16.578 36.906 2.596 1 96.31 397 GLY B N 1
ATOM 6876 C CA . GLY B 1 397 ? -16.938 38.219 2.066 1 96.31 397 GLY B CA 1
ATOM 6877 C C . GLY B 1 397 ? -15.914 38.75 1.091 1 96.31 397 GLY B C 1
ATOM 6878 O O . GLY B 1 397 ? -14.844 38.156 0.914 1 96.31 397 GLY B O 1
ATOM 6879 N N . SER B 1 398 ? -16.125 39.875 0.516 1 97 398 SER B N 1
ATOM 6880 C CA . SER B 1 398 ? -15.398 40.438 -0.61 1 97 398 SER B CA 1
ATOM 6881 C C . SER B 1 398 ? -13.992 40.844 -0.199 1 97 398 SER B C 1
ATOM 6883 O O . SER B 1 398 ? -13.086 40.906 -1.034 1 97 398 SER B O 1
ATOM 6885 N N . ASP B 1 399 ? -13.75 41.156 1.108 1 97.19 399 ASP B N 1
ATOM 6886 C CA . ASP B 1 399 ? -12.414 41.5 1.58 1 97.19 399 ASP B CA 1
ATOM 6887 C C . ASP B 1 399 ? -11.414 40.375 1.291 1 97.19 399 ASP B C 1
ATOM 6889 O O . ASP B 1 399 ? -10.219 40.625 1.119 1 97.19 399 ASP B O 1
ATOM 6893 N N . ALA B 1 400 ? -11.914 39.188 1.204 1 98.06 400 ALA B N 1
ATOM 6894 C CA . ALA B 1 400 ? -11.062 38 0.986 1 98.06 400 ALA B CA 1
ATOM 6895 C C . ALA B 1 400 ? -10.523 37.969 -0.442 1 98.06 400 ALA B C 1
ATOM 6897 O O . ALA B 1 400 ? -9.586 37.25 -0.747 1 98.06 400 ALA B O 1
ATOM 6898 N N . GLU B 1 401 ? -11 38.812 -1.322 1 97.94 401 GLU B N 1
ATOM 6899 C CA . GLU B 1 401 ? -10.594 38.844 -2.725 1 97.94 401 GLU B CA 1
ATOM 6900 C C . GLU B 1 401 ? -9.297 39.625 -2.904 1 97.94 401 GLU B C 1
ATOM 6902 O O . GLU B 1 401 ? -8.68 39.562 -3.967 1 97.94 401 GLU B O 1
ATOM 6907 N N . ASN B 1 402 ? -8.906 40.281 -1.897 1 96 402 ASN B N 1
ATOM 6908 C CA . ASN B 1 402 ? -7.742 41.156 -2.025 1 96 402 ASN B CA 1
ATOM 6909 C C . ASN B 1 402 ? -6.645 40.781 -1.035 1 96 402 ASN B C 1
ATOM 6911 O O . ASN B 1 402 ? -6.277 41.594 -0.174 1 96 402 ASN B O 1
ATOM 6915 N N . PRO B 1 403 ? -6.082 39.656 -1.166 1 98.56 403 PRO B N 1
ATOM 6916 C CA . PRO B 1 403 ? -5 39.25 -0.263 1 98.56 403 PRO B CA 1
ATOM 6917 C C . PRO B 1 403 ? -3.686 39.969 -0.561 1 98.56 403 PRO B C 1
ATOM 6919 O O . PRO B 1 403 ? -3.521 40.562 -1.643 1 98.56 403 PRO B O 1
ATOM 6922 N N . LEU B 1 404 ? -2.805 40.062 0.439 1 98.56 404 LEU B N 1
ATOM 6923 C CA . LEU B 1 404 ? -1.445 40.531 0.234 1 98.56 404 LEU B CA 1
ATOM 6924 C C . LEU B 1 404 ? -0.593 39.5 -0.472 1 98.56 404 LEU B C 1
ATOM 6926 O O . LEU B 1 404 ? 0.274 39.844 -1.281 1 98.56 404 LEU B O 1
ATOM 6930 N N . ASP B 1 405 ? -0.812 38.281 -0.159 1 98.5 405 ASP B N 1
ATOM 6931 C CA . ASP B 1 405 ? -0.035 37.156 -0.699 1 98.5 405 ASP B CA 1
ATOM 6932 C C . ASP B 1 405 ? -0.76 35.812 -0.494 1 98.5 405 ASP B C 1
ATOM 6934 O O . ASP B 1 405 ? -1.707 35.75 0.291 1 98.5 405 ASP B O 1
ATOM 6938 N N . CYS B 1 406 ? -0.481 34.844 -1.29 1 98.56 406 CYS B N 1
ATOM 6939 C CA . CYS B 1 406 ? -1.076 33.5 -1.223 1 98.56 406 CYS B CA 1
ATOM 6940 C C . CYS B 1 406 ? -0.045 32.438 -1.541 1 98.56 406 CYS B C 1
ATOM 6942 O O . CYS B 1 406 ? 0.663 32.531 -2.547 1 98.56 406 CYS B O 1
ATOM 6944 N N . ALA B 1 407 ? 0.042 31.484 -0.628 1 98.19 407 ALA B N 1
ATOM 6945 C CA . ALA B 1 407 ? 0.932 30.344 -0.857 1 98.19 407 ALA B CA 1
ATOM 6946 C C . ALA B 1 407 ? 0.169 29.031 -0.783 1 98.19 407 ALA B C 1
ATOM 6948 O O . ALA B 1 407 ? -0.743 28.875 0.033 1 98.19 407 ALA B O 1
ATOM 6949 N N . VAL B 1 408 ? 0.525 28.094 -1.679 1 98.06 408 VAL B N 1
ATOM 6950 C CA . VAL B 1 408 ? -0.034 26.75 -1.695 1 98.06 408 VAL B CA 1
ATOM 6951 C C . VAL B 1 408 ? 1.091 25.719 -1.594 1 98.06 408 VAL B C 1
ATOM 6953 O O . VAL B 1 408 ? 2.072 25.797 -2.336 1 98.06 408 VAL B O 1
ATOM 6956 N N . LYS B 1 409 ? 1.014 24.875 -0.619 1 97.38 409 LYS B N 1
ATOM 6957 C CA . LYS B 1 409 ? 1.932 23.75 -0.479 1 97.38 409 LYS B CA 1
ATOM 6958 C C . LYS B 1 409 ? 1.228 22.438 -0.773 1 97.38 409 LYS B C 1
ATOM 6960 O O . LYS B 1 409 ? 0.581 21.859 0.105 1 97.38 409 LYS B O 1
ATOM 6965 N N . ASP B 1 410 ? 1.462 21.938 -1.947 1 95.94 410 ASP B N 1
ATOM 6966 C CA . ASP B 1 410 ? 1.013 20.609 -2.33 1 95.94 410 ASP B CA 1
ATOM 6967 C C . ASP B 1 410 ? 2.039 19.547 -1.935 1 95.94 410 ASP B C 1
ATOM 6969 O O . ASP B 1 410 ? 3.027 19.328 -2.643 1 95.94 410 ASP B O 1
ATOM 6973 N N . TRP B 1 411 ? 1.779 18.828 -0.918 1 95.06 411 TRP B N 1
ATOM 6974 C CA . TRP B 1 411 ? 2.766 17.906 -0.351 1 95.06 411 TRP B CA 1
ATOM 6975 C C . TRP B 1 411 ? 2.977 16.703 -1.26 1 95.06 411 TRP B C 1
ATOM 6977 O O . TRP B 1 411 ? 3.955 15.969 -1.11 1 95.06 411 TRP B O 1
ATOM 6987 N N . SER B 1 412 ? 2.061 16.391 -2.16 1 90.56 412 SER B N 1
ATOM 6988 C CA . SER B 1 412 ? 2.258 15.297 -3.098 1 90.56 412 SER B CA 1
ATOM 6989 C C . SER B 1 412 ? 3.41 15.586 -4.055 1 90.56 412 SER B C 1
ATOM 6991 O O . SER B 1 412 ? 3.922 14.672 -4.715 1 90.56 412 SER B O 1
ATOM 6993 N N . GLU B 1 413 ? 3.805 16.844 -4.062 1 90.12 413 GLU B N 1
ATOM 6994 C CA . GLU B 1 413 ? 4.883 17.234 -4.965 1 90.12 413 GLU B CA 1
ATOM 6995 C C . GLU B 1 413 ? 6.246 17.031 -4.312 1 90.12 413 GLU B C 1
ATOM 6997 O O . GLU B 1 413 ? 7.277 17.078 -4.992 1 90.12 413 GLU B O 1
ATOM 7002 N N . GLU B 1 414 ? 6.215 16.719 -3.014 1 89.88 414 GLU B N 1
ATOM 7003 C CA . GLU B 1 414 ? 7.457 16.453 -2.303 1 89.88 414 GLU B CA 1
ATOM 7004 C C . GLU B 1 414 ? 7.871 14.992 -2.453 1 89.88 414 GLU B C 1
ATOM 7006 O O . GLU B 1 414 ? 7.203 14.094 -1.928 1 89.88 414 GLU B O 1
ATOM 7011 N N . GLU B 1 415 ? 8.969 14.773 -3.002 1 87.06 415 GLU B N 1
ATOM 7012 C CA . GLU B 1 415 ? 9.422 13.422 -3.311 1 87.06 415 GLU B CA 1
ATOM 7013 C C . GLU B 1 415 ? 9.648 12.609 -2.035 1 87.06 415 GLU B C 1
ATOM 7015 O O . GLU B 1 415 ? 9.312 11.43 -1.978 1 87.06 415 GLU B O 1
ATOM 7020 N N . TRP B 1 416 ? 10.117 13.258 -1.022 1 91.69 416 TRP B N 1
ATOM 7021 C CA . TRP B 1 416 ? 10.609 12.508 0.132 1 91.69 416 TRP B CA 1
ATOM 7022 C C . TRP B 1 416 ? 9.734 12.758 1.354 1 91.69 416 TRP B C 1
ATOM 7024 O O . TRP B 1 416 ? 10.227 12.781 2.484 1 91.69 416 TRP B O 1
ATOM 7034 N N . ASN B 1 417 ? 8.477 12.961 1.105 1 86.31 417 ASN B N 1
ATOM 7035 C CA . ASN B 1 417 ? 7.613 13.188 2.262 1 86.31 417 ASN B CA 1
ATOM 7036 C C . ASN B 1 417 ? 6.898 11.906 2.676 1 86.31 417 ASN B C 1
ATOM 7038 O O . ASN B 1 417 ? 6.547 11.734 3.846 1 86.31 417 ASN B O 1
ATOM 7042 N N . GLY B 1 418 ? 6.66 10.945 1.728 1 82.94 418 GLY B N 1
ATOM 7043 C CA . GLY B 1 418 ? 6.051 9.672 2.062 1 82.94 418 GLY B CA 1
ATOM 7044 C C . GLY B 1 418 ? 4.594 9.789 2.461 1 82.94 418 GLY B C 1
ATOM 7045 O O . GLY B 1 418 ? 4.09 8.969 3.236 1 82.94 418 GLY B O 1
ATOM 7046 N N . GLY B 1 419 ? 3.967 10.836 2.1 1 86.88 419 GLY B N 1
ATOM 7047 C CA . GLY B 1 419 ? 2.588 11.117 2.465 1 86.88 419 GLY B CA 1
ATOM 7048 C C . GLY B 1 419 ? 2.461 12.211 3.51 1 86.88 419 GLY B C 1
ATOM 7049 O O . GLY B 1 419 ? 3.439 12.555 4.18 1 86.88 419 GLY B O 1
ATOM 7050 N N . CYS B 1 420 ? 1.432 12.781 3.666 1 91 420 CYS B N 1
ATOM 7051 C CA . CYS B 1 420 ? 1.115 13.82 4.637 1 91 420 CYS B CA 1
ATOM 7052 C C . CYS B 1 420 ? -0.373 13.828 4.965 1 91 420 CYS B C 1
ATOM 7054 O O . CYS B 1 420 ? -1.212 13.75 4.066 1 91 420 CYS B O 1
ATOM 7056 N N . PRO B 1 421 ? -0.7 13.906 6.297 1 94.25 421 PRO B N 1
ATOM 7057 C CA . PRO B 1 421 ? 0.182 14.148 7.441 1 94.25 421 PRO B CA 1
ATOM 7058 C C . PRO B 1 421 ? 0.74 12.859 8.039 1 94.25 421 PRO B C 1
ATOM 7060 O O . PRO B 1 421 ? 1.716 12.891 8.789 1 94.25 421 PRO B O 1
ATOM 7063 N N . VAL B 1 422 ? 0.08 11.719 7.715 1 95.06 422 VAL B N 1
ATOM 7064 C CA . VAL B 1 422 ? 0.46 10.438 8.297 1 95.06 422 VAL B CA 1
ATOM 7065 C C . VAL B 1 422 ? 0.109 9.305 7.336 1 95.06 422 VAL B C 1
ATOM 7067 O O . VAL B 1 422 ? -0.848 9.406 6.562 1 95.06 422 VAL B O 1
ATOM 7070 N N . ASP B 1 423 ? 0.89 8.266 7.289 1 95.5 423 ASP B N 1
ATOM 7071 C CA . ASP B 1 423 ? 0.481 7.062 6.57 1 95.5 423 ASP B CA 1
ATOM 7072 C C . ASP B 1 423 ? -0.599 6.305 7.336 1 95.5 423 ASP B C 1
ATOM 7074 O O . ASP B 1 423 ? -0.542 6.203 8.562 1 95.5 423 ASP B O 1
ATOM 7078 N N . VAL B 1 424 ? -1.539 5.812 6.602 1 96.88 424 VAL B N 1
ATOM 7079 C CA . VAL B 1 424 ? -2.646 5.141 7.273 1 96.88 424 VAL B CA 1
ATOM 7080 C C . VAL B 1 424 ? -2.658 3.662 6.898 1 96.88 424 VAL B C 1
ATOM 7082 O O . VAL B 1 424 ? -2.201 3.287 5.816 1 96.88 424 VAL B O 1
ATOM 7085 N N . MET B 1 425 ? -3.18 2.859 7.77 1 97.62 425 MET B N 1
ATOM 7086 C CA . MET B 1 425 ? -3.23 1.417 7.555 1 97.62 425 MET B CA 1
ATOM 7087 C C . MET B 1 425 ? -4.562 1.008 6.93 1 97.62 425 MET B C 1
ATOM 7089 O O . MET B 1 425 ? -5.617 1.497 7.336 1 97.62 425 MET B O 1
ATOM 7093 N N . VAL B 1 426 ? -4.508 0.142 5.984 1 98.38 426 VAL B N 1
ATOM 7094 C CA . VAL B 1 426 ? -5.691 -0.339 5.277 1 98.38 426 VAL B CA 1
ATOM 7095 C C . VAL B 1 426 ? -6.305 -1.515 6.039 1 98.38 426 VAL B C 1
ATOM 7097 O O . VAL B 1 426 ? -5.66 -2.1 6.914 1 98.38 426 VAL B O 1
ATOM 7100 N N . PRO B 1 427 ? -7.543 -1.886 5.77 1 98.62 427 PRO B N 1
ATOM 7101 C CA . PRO B 1 427 ? -8.188 -3.002 6.465 1 98.62 427 PRO B CA 1
ATOM 7102 C C . PRO B 1 427 ? -7.438 -4.32 6.289 1 98.62 427 PRO B C 1
ATOM 7104 O O . PRO B 1 427 ? -6.91 -4.594 5.207 1 98.62 427 PRO B O 1
ATOM 7107 N N . GLY B 1 428 ? -7.402 -5.105 7.363 1 97.75 428 GLY B N 1
ATOM 7108 C CA . GLY B 1 428 ? -6.848 -6.449 7.324 1 97.75 428 GLY B CA 1
ATOM 7109 C C . GLY B 1 428 ? -5.375 -6.5 7.68 1 97.75 428 GLY B C 1
ATOM 7110 O O . GLY B 1 428 ? -4.836 -7.57 7.965 1 97.75 428 GLY B O 1
ATOM 7111 N N . ALA B 1 429 ? -4.723 -5.391 7.727 1 96.81 429 ALA B N 1
ATOM 7112 C CA . ALA B 1 429 ? -3.273 -5.387 7.902 1 96.81 429 ALA B CA 1
ATOM 7113 C C . ALA B 1 429 ? -2.891 -5.734 9.336 1 96.81 429 ALA B C 1
ATOM 7115 O O . ALA B 1 429 ? -2.006 -6.562 9.562 1 96.81 429 ALA B O 1
ATOM 7116 N N . PHE B 1 430 ? -3.555 -5.16 10.352 1 96.62 430 PHE B N 1
ATOM 7117 C CA . PHE B 1 430 ? -3.232 -5.43 11.742 1 96.62 430 PHE B CA 1
ATOM 7118 C C . PHE B 1 430 ? -3.406 -6.91 12.07 1 96.62 430 PHE B C 1
ATOM 7120 O O . PHE B 1 430 ? -2.527 -7.523 12.672 1 96.62 430 PHE B O 1
ATOM 7127 N N . THR B 1 431 ? -4.504 -7.422 11.602 1 95.56 431 THR B N 1
ATOM 7128 C CA . THR B 1 431 ? -4.844 -8.781 12.008 1 95.56 431 THR B CA 1
ATOM 7129 C C . THR B 1 431 ? -3.988 -9.797 11.25 1 95.56 431 THR B C 1
ATOM 7131 O O . THR B 1 431 ? -3.693 -10.875 11.773 1 95.56 431 THR B O 1
ATOM 7134 N N . ASN B 1 432 ? -3.539 -9.484 10.094 1 95.69 432 ASN B N 1
ATOM 7135 C CA . ASN B 1 432 ? -2.738 -10.43 9.312 1 95.69 432 ASN B CA 1
ATOM 7136 C C . ASN B 1 432 ? -1.258 -10.328 9.672 1 95.69 432 ASN B C 1
ATOM 7138 O O . ASN B 1 432 ? -0.551 -11.336 9.688 1 95.69 432 ASN B O 1
ATOM 7142 N N . TYR B 1 433 ? -0.757 -9.094 10 1 95.25 433 TYR B N 1
ATOM 7143 C CA . TYR B 1 433 ? 0.691 -8.93 10.055 1 95.25 433 TYR B CA 1
ATOM 7144 C C . TYR B 1 433 ? 1.136 -8.438 11.422 1 95.25 433 TYR B C 1
ATOM 7146 O O . TYR B 1 433 ? 2.328 -8.453 11.742 1 95.25 433 TYR B O 1
ATOM 7154 N N . GLY B 1 434 ? 0.211 -7.93 12.258 1 92.56 434 GLY B N 1
ATOM 7155 C CA . GLY B 1 434 ? 0.522 -7.496 13.609 1 92.56 434 GLY B CA 1
ATOM 7156 C C . GLY B 1 434 ? 0.926 -6.035 13.695 1 92.56 434 GLY B C 1
ATOM 7157 O O . GLY B 1 434 ? 0.87 -5.312 12.695 1 92.56 434 GLY B O 1
ATOM 7158 N N . ASN B 1 435 ? 1.201 -5.566 14.906 1 92.38 435 ASN B N 1
ATOM 7159 C CA . ASN B 1 435 ? 1.675 -4.219 15.195 1 92.38 435 ASN B CA 1
ATOM 7160 C C . ASN B 1 435 ? 3.186 -4.188 15.414 1 92.38 435 ASN B C 1
ATOM 7162 O O . ASN B 1 435 ? 3.65 -3.98 16.531 1 92.38 435 ASN B O 1
ATOM 7166 N N . CYS B 1 436 ? 3.943 -4.207 14.289 1 94 436 CYS B N 1
ATOM 7167 C CA . CYS B 1 436 ? 5.363 -4.504 14.453 1 94 436 CYS B CA 1
ATOM 7168 C C . CYS B 1 436 ? 6.227 -3.398 13.859 1 94 436 CYS B C 1
ATOM 7170 O O . CYS B 1 436 ? 7.422 -3.59 13.641 1 94 436 CYS B O 1
ATOM 7172 N N . LEU B 1 437 ? 5.695 -2.275 13.609 1 94.75 437 LEU B N 1
ATOM 7173 C CA . LEU B 1 437 ? 6.418 -1.194 12.953 1 94.75 437 LEU B CA 1
ATOM 7174 C C . LEU B 1 437 ? 7.594 -0.727 13.805 1 94.75 437 LEU B C 1
ATOM 7176 O O . LEU B 1 437 ? 8.656 -0.392 13.273 1 94.75 437 LEU B O 1
ATOM 7180 N N . LYS B 1 438 ? 7.445 -0.708 15.109 1 95.38 438 LYS B N 1
ATOM 7181 C CA . LYS B 1 438 ? 8.469 -0.112 15.961 1 95.38 438 LYS B CA 1
ATOM 7182 C C . LYS B 1 438 ? 9.492 -1.154 16.406 1 95.38 438 LYS B C 1
ATOM 7184 O O . LYS B 1 438 ? 10.531 -0.812 16.984 1 95.38 438 LYS B O 1
ATOM 7189 N N . GLU B 1 439 ? 9.281 -2.463 16.141 1 96.12 439 GLU B N 1
ATOM 7190 C CA . GLU B 1 439 ? 10.172 -3.523 16.594 1 96.12 439 GLU B CA 1
ATOM 7191 C C . GLU B 1 439 ? 11.523 -3.453 15.891 1 96.12 439 GLU B C 1
ATOM 7193 O O . GLU B 1 439 ? 11.586 -3.406 14.656 1 96.12 439 GLU B O 1
ATOM 7198 N N . PRO B 1 440 ? 12.562 -3.404 16.672 1 97.62 440 PRO B N 1
ATOM 7199 C CA . PRO B 1 440 ? 13.883 -3.412 16.031 1 97.62 440 PRO B CA 1
ATOM 7200 C C . PRO B 1 440 ? 14.133 -4.68 15.219 1 97.62 440 PRO B C 1
ATOM 7202 O O . PRO B 1 440 ? 13.469 -5.699 15.438 1 97.62 440 PRO B O 1
ATOM 7205 N N . PHE B 1 441 ? 14.961 -4.625 14.242 1 97.62 441 PHE B N 1
ATOM 7206 C CA . PHE B 1 441 ? 15.438 -5.754 13.453 1 97.62 441 PHE B CA 1
ATOM 7207 C C . PHE B 1 441 ? 16.953 -5.805 13.438 1 97.62 441 PHE B C 1
ATOM 7209 O O . PHE B 1 441 ? 17.609 -5.062 12.695 1 97.62 441 PHE B O 1
ATOM 7216 N N . GLN B 1 442 ? 17.516 -6.66 14.336 1 97.31 442 GLN B N 1
ATOM 7217 C CA . GLN B 1 442 ? 18.953 -6.746 14.539 1 97.31 442 GLN B CA 1
ATOM 7218 C C . GLN B 1 442 ? 19.531 -5.398 14.961 1 97.31 442 GLN B C 1
ATOM 7220 O O . GLN B 1 442 ? 19.141 -4.848 16 1 97.31 442 GLN B O 1
ATOM 7225 N N . ARG B 1 443 ? 20.281 -4.699 14.094 1 98.12 443 ARG B N 1
ATOM 7226 C CA . ARG B 1 443 ? 20.969 -3.477 14.484 1 98.12 443 ARG B CA 1
ATOM 7227 C C . ARG B 1 443 ? 20.203 -2.24 14.023 1 98.12 443 ARG B C 1
ATOM 7229 O O . ARG B 1 443 ? 20.672 -1.113 14.195 1 98.12 443 ARG B O 1
ATOM 7236 N N . ILE B 1 444 ? 18.984 -2.434 13.555 1 98.62 444 ILE B N 1
ATOM 7237 C CA . ILE B 1 444 ? 18.188 -1.329 13.031 1 98.62 444 ILE B CA 1
ATOM 7238 C C . ILE B 1 444 ? 17.047 -1.016 13.992 1 98.62 444 ILE B C 1
ATOM 7240 O O . ILE B 1 444 ? 16.297 -1.913 14.398 1 98.62 444 ILE B O 1
ATOM 7244 N N . HIS B 1 445 ? 16.922 0.227 14.383 1 98.62 445 HIS B N 1
ATOM 7245 C CA . HIS B 1 445 ? 15.82 0.737 15.188 1 98.62 445 HIS B CA 1
ATOM 7246 C C . HIS B 1 445 ? 14.945 1.687 14.383 1 98.62 445 HIS B C 1
ATOM 7248 O O . HIS B 1 445 ? 15.383 2.229 13.359 1 98.62 445 HIS B O 1
ATOM 7254 N N . TRP B 1 446 ? 13.727 1.831 14.891 1 98.62 446 TRP B N 1
ATOM 7255 C CA . TRP B 1 446 ? 12.75 2.572 14.094 1 98.62 446 TRP B CA 1
ATOM 7256 C C . TRP B 1 446 ? 12.164 3.73 14.898 1 98.62 446 TRP B C 1
ATOM 7258 O O . TRP B 1 446 ? 11.836 3.576 16.078 1 98.62 446 TRP B O 1
ATOM 7268 N N . ALA B 1 447 ? 12.039 4.824 14.211 1 98.31 447 ALA B N 1
ATOM 7269 C CA . ALA B 1 447 ? 11.406 6.023 14.742 1 98.31 447 ALA B CA 1
ATOM 7270 C C . ALA B 1 447 ? 10.461 6.645 13.719 1 98.31 447 ALA B C 1
ATOM 7272 O O . ALA B 1 447 ? 10.125 6.016 12.711 1 98.31 447 ALA B O 1
ATOM 7273 N N . GLY B 1 448 ? 9.938 7.797 13.883 1 97.06 448 GLY B N 1
ATOM 7274 C CA . GLY B 1 448 ? 8.867 8.414 13.125 1 97.06 448 GLY B CA 1
ATOM 7275 C C . GLY B 1 448 ? 7.539 8.438 13.867 1 97.06 448 GLY B C 1
ATOM 7276 O O . GLY B 1 448 ? 7.262 7.543 14.672 1 97.06 448 GLY B O 1
ATOM 7277 N N . THR B 1 449 ? 6.766 9.352 13.492 1 97.56 449 THR B N 1
ATOM 7278 C CA . THR B 1 449 ? 5.52 9.539 14.227 1 97.56 449 THR B CA 1
ATOM 7279 C C . THR B 1 449 ? 4.621 8.312 14.086 1 97.56 449 THR B C 1
ATOM 7281 O O . THR B 1 449 ? 3.865 7.984 15 1 97.56 449 THR B O 1
ATOM 7284 N N . GLU B 1 450 ? 4.711 7.562 12.992 1 97.12 450 GLU B N 1
ATOM 7285 C CA . GLU B 1 450 ? 3.881 6.387 12.758 1 97.12 450 GLU B CA 1
ATOM 7286 C C . GLU B 1 450 ? 4.207 5.27 13.742 1 97.12 450 GLU B C 1
ATOM 7288 O O . GLU B 1 450 ? 3.404 4.359 13.945 1 97.12 450 GLU B O 1
ATOM 7293 N N . THR B 1 451 ? 5.398 5.32 14.352 1 96.88 451 THR B N 1
ATOM 7294 C CA . THR B 1 451 ? 5.816 4.266 15.266 1 96.88 451 THR B CA 1
ATOM 7295 C C . THR B 1 451 ? 5.488 4.637 16.703 1 96.88 451 THR B C 1
ATOM 7297 O O . THR B 1 451 ? 5.723 3.848 17.625 1 96.88 451 THR B O 1
ATOM 7300 N N . SER B 1 452 ? 4.922 5.805 16.906 1 97.19 452 SER B N 1
ATOM 7301 C CA . SER B 1 452 ? 4.723 6.305 18.25 1 97.19 452 SER B CA 1
ATOM 7302 C C . SER B 1 452 ? 3.51 5.656 18.906 1 97.19 452 SER B C 1
ATOM 7304 O O . SER B 1 452 ? 2.475 5.469 18.266 1 97.19 452 SER B O 1
ATOM 7306 N N . ASP B 1 453 ? 3.598 5.457 20.203 1 93.12 453 ASP B N 1
ATOM 7307 C CA . ASP B 1 453 ? 2.486 4.895 20.953 1 93.12 453 ASP B CA 1
ATOM 7308 C C . ASP B 1 453 ? 1.582 6 21.5 1 93.12 453 ASP B C 1
ATOM 7310 O O . ASP B 1 453 ? 0.481 5.727 21.984 1 93.12 453 ASP B O 1
ATOM 7314 N N . VAL B 1 454 ? 2.1 7.168 21.438 1 95.88 454 VAL B N 1
ATOM 7315 C CA . VAL B 1 454 ? 1.32 8.32 21.891 1 95.88 454 VAL B CA 1
ATOM 7316 C C . VAL B 1 454 ? 1.388 9.43 20.844 1 95.88 454 VAL B C 1
ATOM 7318 O O . VAL B 1 454 ? 2.443 9.664 20.25 1 95.88 454 VAL B O 1
ATOM 7321 N N . HIS B 1 455 ? 0.217 10.008 20.625 1 96.25 455 HIS B N 1
ATOM 7322 C CA . HIS B 1 455 ? 0.071 11.125 19.703 1 96.25 455 HIS B CA 1
ATOM 7323 C C . HIS B 1 455 ? 0.644 10.781 18.328 1 96.25 455 HIS B C 1
ATOM 7325 O O . HIS B 1 455 ? 1.425 11.547 17.766 1 96.25 455 HIS B O 1
ATOM 7331 N N . ARG B 1 456 ? 0.354 9.594 17.875 1 96 456 ARG B N 1
ATOM 7332 C CA . ARG B 1 456 ? 0.744 9.148 16.547 1 96 456 ARG B CA 1
ATOM 7333 C C . ARG B 1 456 ? 0.293 10.141 15.477 1 96 456 ARG B C 1
ATOM 7335 O O . ARG B 1 456 ? -0.848 10.609 15.5 1 96 456 ARG B O 1
ATOM 7342 N N . GLY B 1 457 ? 1.165 10.477 14.586 1 95.62 457 GLY B N 1
ATOM 7343 C CA . GLY B 1 457 ? 0.816 11.352 13.477 1 95.62 457 GLY B CA 1
ATOM 7344 C C . GLY B 1 457 ? 1.054 12.82 13.781 1 95.62 457 GLY B C 1
ATOM 7345 O O . GLY B 1 457 ? 0.965 13.664 12.883 1 95.62 457 GLY B O 1
ATOM 7346 N N . TYR B 1 458 ? 1.38 13.141 14.984 1 96.81 458 TYR B N 1
ATOM 7347 C CA . TYR B 1 458 ? 1.604 14.523 15.391 1 96.81 458 TYR B CA 1
ATOM 7348 C C . TYR B 1 458 ? 3.086 14.797 15.625 1 96.81 458 TYR B C 1
ATOM 7350 O O . TYR B 1 458 ? 3.895 13.859 15.641 1 96.81 458 TYR B O 1
ATOM 7358 N N . ILE B 1 459 ? 3.389 16.062 15.766 1 98.12 459 ILE B N 1
ATOM 7359 C CA . ILE B 1 459 ? 4.762 16.469 16.047 1 98.12 459 ILE B CA 1
ATOM 7360 C C . ILE B 1 459 ? 5.242 15.789 17.328 1 98.12 459 ILE B C 1
ATOM 7362 O O . ILE B 1 459 ? 6.34 15.234 17.375 1 98.12 459 ILE B O 1
ATOM 7366 N N . SER B 1 460 ? 4.375 15.773 18.312 1 98.19 460 SER B N 1
ATOM 7367 C CA . SER B 1 460 ? 4.715 15.188 19.609 1 98.19 460 SER B CA 1
ATOM 7368 C C . SER B 1 460 ? 5.047 13.703 19.469 1 98.19 460 SER B C 1
ATOM 7370 O O . SER B 1 460 ? 5.961 13.203 20.125 1 98.19 460 SER B O 1
ATOM 7372 N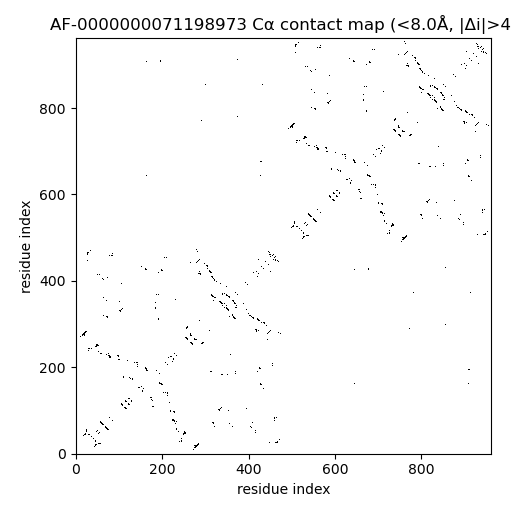 N . GLY B 1 461 ? 4.273 13.039 18.672 1 98.19 461 GLY B N 1
ATOM 7373 C CA . GLY B 1 461 ? 4.578 11.633 18.406 1 98.19 461 GLY B CA 1
ATOM 7374 C C . GLY B 1 461 ? 5.941 11.43 17.781 1 98.19 461 GLY B C 1
ATOM 7375 O O . GLY B 1 461 ? 6.621 10.438 18.062 1 98.19 461 GLY B O 1
ATOM 7376 N N . GLY B 1 462 ? 6.305 12.297 16.875 1 98.5 462 GLY B N 1
ATOM 7377 C CA . GLY B 1 462 ? 7.641 12.25 16.297 1 98.5 462 GLY B CA 1
ATOM 7378 C C . GLY B 1 462 ? 8.734 12.406 17.328 1 98.5 462 GLY B C 1
ATOM 7379 O O . GLY B 1 462 ? 9.734 11.68 17.297 1 98.5 462 GLY B O 1
ATOM 7380 N N . VAL B 1 463 ? 8.539 13.352 18.25 1 98.88 463 VAL B N 1
ATOM 7381 C CA . VAL B 1 463 ? 9.5 13.562 19.328 1 98.88 463 VAL B CA 1
ATOM 7382 C C . VAL B 1 463 ? 9.602 12.312 20.203 1 98.88 463 VAL B C 1
ATOM 7384 O O . VAL B 1 463 ? 10.695 11.812 20.453 1 98.88 463 VAL B O 1
ATOM 7387 N N . HIS B 1 464 ? 8.453 11.805 20.578 1 98.69 464 HIS B N 1
ATOM 7388 C CA . HIS B 1 464 ? 8.383 10.625 21.422 1 98.69 464 HIS B CA 1
ATOM 7389 C C . HIS B 1 464 ? 9.102 9.438 20.781 1 98.69 464 HIS B C 1
ATOM 7391 O O . HIS B 1 464 ? 9.883 8.758 21.438 1 98.69 464 HIS B O 1
ATOM 7397 N N . ALA B 1 465 ? 8.828 9.172 19.578 1 98.69 465 ALA B N 1
ATOM 7398 C CA . ALA B 1 465 ? 9.422 8.055 18.844 1 98.69 465 ALA B CA 1
ATOM 7399 C C . ALA B 1 465 ? 10.938 8.227 18.734 1 98.69 465 ALA B C 1
ATOM 7401 O O . ALA B 1 465 ? 11.688 7.258 18.844 1 98.69 465 ALA B O 1
ATOM 7402 N N . GLY B 1 466 ? 11.375 9.484 18.438 1 98.88 466 GLY B N 1
ATOM 7403 C CA . GLY B 1 466 ? 12.797 9.766 18.375 1 98.88 466 GLY B CA 1
ATOM 7404 C C . GLY B 1 466 ? 13.516 9.477 19.688 1 98.88 466 GLY B C 1
ATOM 7405 O O . GLY B 1 466 ? 14.57 8.828 19.688 1 98.88 466 GLY B O 1
ATOM 7406 N N . TYR B 1 467 ? 12.938 9.906 20.781 1 98.69 467 TYR B N 1
ATOM 7407 C CA . TYR B 1 467 ? 13.531 9.68 22.094 1 98.69 467 TYR B CA 1
ATOM 7408 C C . TYR B 1 467 ? 13.547 8.195 22.422 1 98.69 467 TYR B C 1
ATOM 7410 O O . TYR B 1 467 ? 14.531 7.695 22.984 1 98.69 467 TYR B O 1
ATOM 7418 N N . ARG B 1 468 ? 12.484 7.492 22.109 1 98.56 468 ARG B N 1
ATOM 7419 C CA . ARG B 1 468 ? 12.438 6.055 22.359 1 98.56 468 ARG B CA 1
ATOM 7420 C C . ARG B 1 468 ? 13.539 5.324 21.609 1 98.56 468 ARG B C 1
ATOM 7422 O O . ARG B 1 468 ? 14.266 4.516 22.188 1 98.56 468 ARG B O 1
ATOM 7429 N N . ALA B 1 469 ? 13.641 5.566 20.328 1 98.69 469 ALA B N 1
ATOM 7430 C CA . ALA B 1 469 ? 14.656 4.91 19.516 1 98.69 469 ALA B CA 1
ATOM 7431 C C . ALA B 1 469 ? 16.062 5.219 20.031 1 98.69 469 ALA B C 1
ATOM 7433 O O . ALA B 1 469 ? 16.922 4.344 20.047 1 98.69 469 ALA B O 1
ATOM 7434 N N . ALA B 1 470 ? 16.297 6.461 20.453 1 98.62 470 ALA B N 1
ATOM 7435 C CA . ALA B 1 470 ? 17.578 6.848 21.031 1 98.62 470 ALA B CA 1
ATOM 7436 C C . ALA B 1 470 ? 17.875 6.027 22.281 1 98.62 470 ALA B C 1
ATOM 7438 O O . ALA B 1 470 ? 18.984 5.516 22.438 1 98.62 470 ALA B O 1
ATOM 7439 N N . ARG B 1 471 ? 16.906 5.938 23.141 1 98.12 471 ARG B N 1
ATOM 7440 C CA . ARG B 1 471 ? 17.109 5.172 24.375 1 98.12 471 ARG B CA 1
ATOM 7441 C C . ARG B 1 471 ? 17.453 3.719 24.062 1 98.12 471 ARG B C 1
ATOM 7443 O O . ARG B 1 471 ? 18.297 3.125 24.719 1 98.12 471 ARG B O 1
ATOM 7450 N N . GLU B 1 472 ? 16.75 3.141 23.094 1 98.06 472 GLU B N 1
ATOM 7451 C CA . GLU B 1 472 ? 17.031 1.764 22.688 1 98.06 472 GLU B CA 1
ATOM 7452 C C . GLU B 1 472 ? 18.469 1.6 22.219 1 98.06 472 GLU B C 1
ATOM 7454 O O . GLU B 1 472 ? 19.156 0.662 22.641 1 98.06 472 GLU B O 1
ATOM 7459 N N . VAL B 1 473 ? 18.906 2.496 21.438 1 97.81 473 VAL B N 1
ATOM 7460 C CA . VAL B 1 473 ? 20.234 2.416 20.844 1 97.81 473 VAL B CA 1
ATOM 7461 C C . VAL B 1 473 ? 21.281 2.66 21.922 1 97.81 473 VAL B C 1
ATOM 7463 O O . VAL B 1 473 ? 22.312 1.966 21.969 1 97.81 473 VAL B O 1
ATOM 7466 N N . ILE B 1 474 ? 21.078 3.627 22.812 1 97.19 474 ILE B N 1
ATOM 7467 C CA . ILE B 1 474 ? 22.016 3.961 23.891 1 97.19 474 ILE B CA 1
ATOM 7468 C C . ILE B 1 474 ? 22.219 2.75 24.797 1 97.19 474 ILE B C 1
ATOM 7470 O O . ILE B 1 474 ? 23.344 2.422 25.172 1 97.19 474 ILE B O 1
ATOM 7474 N N . THR B 1 475 ? 21.109 2.121 25.078 1 96.69 475 THR B N 1
ATOM 7475 C CA . THR B 1 475 ? 21.172 0.934 25.922 1 96.69 475 THR B CA 1
ATOM 7476 C C . THR B 1 475 ? 22.047 -0.141 25.281 1 96.69 475 THR B C 1
ATOM 7478 O O . THR B 1 475 ? 22.844 -0.778 25.969 1 96.69 475 THR B O 1
ATOM 7481 N N . ARG B 1 476 ? 21.969 -0.292 24.047 1 95.06 476 ARG B N 1
ATOM 7482 C CA . ARG B 1 476 ? 22.719 -1.319 23.344 1 95.06 476 ARG B CA 1
ATOM 7483 C C . ARG B 1 476 ? 24.172 -0.91 23.172 1 95.06 476 ARG B C 1
ATOM 7485 O O . ARG B 1 476 ? 25.078 -1.761 23.156 1 95.06 476 ARG B O 1
ATOM 7492 N N . LEU B 1 477 ? 24.391 0.363 22.969 1 92.75 477 LEU B N 1
ATOM 7493 C CA . LEU B 1 477 ? 25.75 0.873 22.875 1 92.75 477 LEU B CA 1
ATOM 7494 C C . LEU B 1 477 ? 26.5 0.66 24.172 1 92.75 477 LEU B C 1
ATOM 7496 O O . LEU B 1 477 ? 27.703 0.392 24.172 1 92.75 477 LEU B O 1
ATOM 7500 N N . GLN B 1 478 ? 25.812 0.748 25.219 1 90.12 478 GLN B N 1
ATOM 7501 C CA . GLN B 1 478 ? 26.422 0.616 26.531 1 90.12 478 GLN B CA 1
ATOM 7502 C C . GLN B 1 478 ? 26.641 -0.85 26.906 1 90.12 478 GLN B C 1
ATOM 7504 O O . GLN B 1 478 ? 27.547 -1.177 27.672 1 90.12 478 GLN B O 1
ATOM 7509 N N . THR B 1 479 ? 25.797 -1.759 26.391 1 83.5 479 THR B N 1
ATOM 7510 C CA . THR B 1 479 ? 25.938 -3.186 26.672 1 83.5 479 THR B CA 1
ATOM 7511 C C . THR B 1 479 ? 27.016 -3.801 25.797 1 83.5 479 THR B C 1
ATOM 7513 O O . THR B 1 479 ? 27.656 -4.789 26.188 1 83.5 479 THR B O 1
ATOM 7516 N N . ASN B 1 480 ? 27.203 -3.424 24.594 1 67.75 480 ASN B N 1
ATOM 7517 C CA . ASN B 1 480 ? 28.234 -3.939 23.688 1 67.75 480 ASN B CA 1
ATOM 7518 C C . ASN B 1 480 ? 29.609 -3.381 24.031 1 67.75 480 ASN B C 1
ATOM 7520 O O . ASN B 1 480 ? 30.562 -3.553 23.25 1 67.75 480 ASN B O 1
ATOM 7524 N N . LYS B 1 481 ? 29.672 -2.609 25.234 1 48.78 481 LYS B N 1
ATOM 7525 C CA . LYS B 1 481 ? 30.969 -2.225 25.781 1 48.78 481 LYS B CA 1
ATOM 7526 C C . LYS B 1 481 ? 31.5 -3.287 26.734 1 48.78 481 LYS B C 1
ATOM 7528 O O . LYS B 1 481 ? 30.75 -3.852 27.516 1 48.78 481 LYS B O 1
#

Radius of gyration: 28.96 Å; Cα contacts (8 Å, |Δi|>4): 2287; chains: 2; bounding box: 68×91×66 Å

Nearest PDB structures (foldseek):
  8p84-assembly1_A  TM=9.590E-01  e=2.777E-55  Thermoanaerobacterales bacterium
  3rha-assembly1_A  TM=9.420E-01  e=1.821E-47  Paenarthrobacter aurescens TC1
  4i58-assembly1_A  TM=9.463E-01  e=6.821E-46  Microbacterium oxydans
  6lqc-assembly1_A  TM=9.442E-01  e=2.637E-46  Erythrobacteraceae bacterium
  3zdn-assembly1_B  TM=8.055E-01  e=9.188E-29  Aspergillus niger

Organism: Exaiptasia diaphana (NCBI:txid2652724)

pLDDT: mean 93.03, std 11.89, range [20.0, 98.94]

Sequence (962 aa):
MATASNHNGDLDEVSSVDVVIVGAGISGLCAAYSILKTEKYHSIVVLEAKDRVGGRLDSIKLKTTHGEDAWDVGGQWIGREQKDIVELLEELKIETYKQWYDGKKIIQLSDGKLKTYSGSYPSLSYLSLIDTYYLNCKIENLCNLVPLDDPNKCIYAEEWDGMTVESWVKQQAWTQGTVEMIEIAVGCIFGVTTAQMSLLFFLHYLQTCGGWENLVESGKEGGAQEFRVKGTAHNVTKVLAERIGWNKILLRQPVVSIRQTSESIVVCTKNGLRFVAKFAIIAIPPRLTGKIDFMPRLPYDKQHTIENMIPSHLTKFIVSYPSAFWRKNGMSGEIAHITGRYHCESDPIALTFDGTTSNGSPAIIGFITSYAASKWSNKSEEKKKDAIIKSLARYLGSDAENPLDCAVKDWSEEEWNGGCPVDVMVPGAFTNYGNCLKEPFQRIHWAGTETSDVHRGYISGGVHAGYRAAREVITRLQTNKMATASNHNGDLDEVSSVDVVIVGAGISGLCAAYSILKTEKYHSIVVLEAKDRVGGRLDSIKLKTTHGEDAWDVGGQWIGREQKDIVELLEELKIETYKQWYDGKKIIQLSDGKLKTYSGSYPSLSYLSLIDTYYLNCKIENLCNLVPLDDPNKCIYAEEWDGMTVESWVKQQAWTQGTVEMIEIAVGCIFGVTTAQMSLLFFLHYLQTCGGWENLVESGKEGGAQEFRVKGTAHNVTKVLAERIGWNKILLRQPVVSIRQTSESIVVCTKNGLRFVAKFAIIAIPPRLTGKIDFMPRLPYDKQHTIENMIPSHLTKFIVSYPSAFWRKNGMSGEIAHITGRYHCESDPIALTFDGTTSNGSPAIIGFITSYAASKWSNKSEEKKKDAIIKSLARYLGSDAENPLDCAVKDWSEEEWNGGCPVDVMVPGAFTNYGNCLKEPFQRIHWAGTETSDVHRGYISGGVHAGYRAAREVITRLQTNK

Foldseek 3Di:
DPPPPPCPPDLADAAEFAEEEEAQALQSLLLLLLLCVVPVPGGYFYEAQAQDGHQQWDKDWFQFPVGIAIFTQGFWAAFPVLVLVVVLCVVLVWDKDWFFQFFKEWEAEPVGDIWIDDFQFTPDPPLLRVQLVVVQVVLQVVLVQQDLVFSLPRPCSQVQLQDFQLVVCVVRGDDPSNSLVVQLLCFVQAQAGSRFFGRSLVSNLQVLAVGDCLRRGPPDHRHRHTIGTARGPSVSSVSSCVSSDVVRYDYSWAWAEWEDDLAWIWIATPSSHIYIHQFYEYAAALQSVLRHHYVVDDDPLQNVQSVQWAAHWKKKKKFWANAPVLVVVRHFLWYAYRCDPPGCPLPQWGIWGWRQHPVGTTMIMTMRGHRSLVVCVPPDPVSVQVSHLVNCCVNRNDSSVDTSDMDMDTCVPPPRNRHPLHTHGGRPSCVPRNLCNQPADNRYGYAYLCNFSHNRSHSSSSSRRSSVRSVVSSVVVVVVD/DPPPPPCPPDLADAAEFAEEEEAQALQSLLLLLLLCVVPVPGGYFYEAQAQDGHQQWDKDWFQEPVGIAIFTQGFWAAFPVLVLVVVLCVVLVWDKDWFFQFFWEWEAEPVGDIWIDDFQFTPDPPLLRVQLVVVQVVLQVVLVQQDLVFSLPRPCSQVQLQDFQLVVCVVRGDDPSNSLVVQLLCFVQAQAGSRFFGRSLVSNLQVLAVGDCLRRGPPDHRHRHTIGTARGPSVSSVSSCVSSDVVRYDYSWAWAEWEDDLAWIWIATPSSHIYIHQFYEYAAALQSVLRHHYVVDDDPLQNVQSVQWAAHWKKKKKFWANAQVLVVVRHFLWYAYRCDPPGCPLPQWGIWGWRQHPVGTTMIMTMRGHRSLVVCVPPDPVSVQVSHLVNCCVNRNDSSNDTSDMDMDTCVVPPRNRHPLHTHGGRPSCVPRNLCNQPADNRYGYAYLCNFSHNRSHSSSSSRRSSVRSVVSSVVVVVVD

Secondary structure (DSSP, 8-state):
----------TT-EEE-SEEEE--SHHHHHHHHHHHHH-TT--EEEE-SSSSS-TT--EEEEEETTEEEEEESS--EE-TT-HHHHHHHHHHT--EEEPP--SEEEEE-TT--EEEE-TTS----HHHHHHHHHHHHHHHHHHHTS-SS-GGGSTTHHHHHTSBHHHHHHHH-SSHHHHHHHHHHHHHHHSS-GGGSBHHHHHHHHHHTT-HHHHH-TT-TT-TTSEEETT-SHHHHHHHHHHH-GGGEE-S--EEEEEE-SS-EEEEETTS-EEEESEEEE-S-HHHHTTSEEESPPPHHHHHHHHTEEPP-EEEEEEE-SS-HHHHTTEEEEEEE--STTTSSS----EEEE---TT---EEEEEEEHHHHHHHTTS-HHHHHHHHHHHHHHHH-GGGGS-SEEEEEEGGG-TT--SSS--EEPTTHHHHH-S-TT--BTTEEE-SGGG-SSSTTSHHHHHHHHHHHHHHHHHHHHHT-/----------TT-EEE-SEEEE--SHHHHHHHHHHHHH-TT--EEEE-SSSSS-TT--EEEEEETTEEEEEESS--EE-TT-HHHHHHHHHHT--EEEPP--SEEEEE-TT--EEEE-TTS----HHHHHHHHHHHHHHHHHHHTS-SS-GGGSTTHHHHHTSBHHHHHHHH-SSHHHHHHHHHHHHHHHSS-GGGSBHHHHHHHHHHTT-HHHHH-TT-TT-TTSEEETT-SHHHHHHHHHHH-GGGEE-S--EEEEEE-SS-EEEEETTS-EEEESEEEE-S-HHHHTTSEEESPPPHHHHHHHHTEEPP-EEEEEEE-SS-HHHHTTEEEEEEE--STTTSSS----EEEE---TT---EEEEEEEHHHHHHHTTS-HHHHHHHHHHHHHHHH-GGGGS-SEEEEEEGGG-TTS-SSS--EEPTTHHHHH-S-TT--BTTEEE-SGGG-SSSTTSHHHHHHHHHHHHHHHHHHHHHT-